Protein 3M4W (pdb70)

Solvent-accessible surface area: 53035 Å² total; per-residue (Å²): 135,71,3,11,48,33,0,73,83,0,25,110,11,3,59,51,60,16,5,39,0,3,3,0,7,0,20,100,52,0,0,8,3,0,23,3,51,9,2,91,42,114,145,91,33,0,0,17,0,0,4,11,6,14,57,107,45,23,2,9,4,38,14,85,58,5,1,8,50,41,73,77,103,156,45,21,3,3,68,9,54,30,1,11,20,1,4,16,24,0,0,14,1,66,2,138,152,0,52,85,28,2,58,18,72,78,81,32,160,50,37,6,5,42,78,99,0,25,9,2,85,0,49,4,130,53,20,12,7,0,21,8,18,0,22,0,2,43,134,13,46,0,0,0,21,2,6,4,14,4,29,15,52,68,18,15,15,0,7,0,0,2,22,37,68,64,58,194,104,42,48,86,60,8,80,83,12,18,156,29,159,38,20,106,92,61,118,35,90,89,44,60,134,22,157,33,92,6,71,14,74,51,46,3,122,25,20,65,74,47,5,3,2,131,89,218,104,35,51,1,23,4,7,27,1,37,9,0,15,0,4,0,5,11,14,178,13,77,146,97,18,83,98,61,83,91,69,48,22,37,34,1,1,2,2,11,54,66,114,82,9,1,0,0,1,0,1,4,1,0,5,47,4,0,82,116,0,0,87,41,0,113,65,99,147,70,9,10,40,38,0,63,72,0,22,112,9,2,61,50,58,23,8,36,0,5,4,0,8,0,21,138,36,1,0,8,2,0,25,2,58,9,2,90,54,113,143,91,34,1,0,22,0,0,13,11,6,14,57,108,64,22,2,5,5,35,13,81,58,4,0,9,57,31,79,80,93,156,46,25,2,3,67,9,58,34,1,10,22,1,5,25,19,0,0,14,3,64,3,151,100,0,48,98,24,4,51,28,77,63,79,32,149,71,36,11,7,42,68,98,0,19,5,1,85,0,44,1,131,59,20,15,5,0,18,6,17,0,26,0,2,47,136,15,48,0,0,0,29,3,5,4,16,5,28,13,51,98,29,20,23,1,9,3,2,2,24,39,66,62,70,188,110,33,66,80,60,9,84,85,17,16,180,32,154,32,21,107,88,58,114,31,101,84,52,70,152,25,178,29,73,6,69,11,86,52,47,3,122,18,21,55,66,54,6,2,10,137,136,207,106,32,53,8,31,2,9,23,0,30,9,1,15,0,3,0,3,10,17,169,18,76,150,96,19,84,95,49,76,78,80,56,16,30,38,1,4,1,2,11,59,63,112,86,6,2,0,0,1,0,1,3,1,0,4,47,4,0,82,120,0,0,94,47,1,141,58,89,103,131,51,1,20,50,29,0,48,69,0,15,115,8,4,67,50,56,19,9,38,0,5,3,0,7,0,32,139,52,0,0,8,1,0,22,2,51,11,1,66,46,116,131,94,26,2,0,23,0,0,8,11,2,15,69,102,58,30,1,10,4,30,17,85,46,5,0,5,57,33,81,91,106,131,53,28,2,8,75,9,55,34,0,11,16,1,7,26,32,0,1,21,5,63,5,146,95,0,48,100,23,3,51,31,76,50,77,31,140,54,40,8,4,33,85,85,0,29,8,2,67,0,39,2,129,63,18,17,6,0,12,8,18,0,22,0,2,36,139,21,54,0,0,0,30,3,6,4,16,6,27,8,46,39,28,16,24,1,6,3,2,1,22,36,65,65,58,174,86,57,47,82,46,6,82,92,15,28,165,33,150,34,20,107,102,181,108,198,32,68,0,70,14,93,47,47,2,117,26,16,55,81,56,26,22,38,175,238,65,30,6,23,9,7,6,0,19,10,0,15,0,4,0,2,0,17,122,52,74,110,72,12,82,92,81,66,88,65,47,22,32,28,2,5,4,7,12,50,66,97,130,0,4,0,2,2,0,1,5,1,2,5,64,4,0,90,117,0,0,92,54,7,147,38,90,98,127,61,1,19,46,37,0,78,73,0,32,114,10,6,101,56,59,20,10,33,0,4,2,0,10,1,28,137,54,0,0,8,2,0,25,2,61,11,3,51,56,118,129,96,29,2,0,25,0,0,8,8,4,19,67,110,44,26,2,2,4,29,12,81,45,5,0,10,60,35,88,90,100,140,42,51,3,15,71,12,102,67,2,14,25,1,5,21,24,0,1,41,6,80,10,141,114,0,47,86,17,3,58,33,70,49,76,27,145,51,37,10,4,36,92,87,0,28,11,1,68,0,39,3,140,60,16,18,5,0,12,2,18,0,23,0,2,41,148,18,51,0,0,0,28,3,8,4,17,6,26,8,44,48,28,22,22,2,10,4,2,1,25,30,73,56,76,178,110,50,54,90,48,7,76,96,18,27,166,23,142,38,22,105,88,157,122,10,67,9,96,50,50,2,102,23,15,56,80,62,26,59,89,132,15,42,7,9,24,0,21,10,2,14,0,7,0,9,7,62,194,20,105,113,109,30,91,99,101,91,75,60,53,25,27,52,1,14,2,16,16,50,93,103,66,1,37,0,10,1,0,1,5,1,2,6,60,5,0,96,111,0,0,76,50,0,174,92,194,49,34,10,22,60,9,85,12,157,124,8,27,1,14,21,10,53,77,115,80,197,207,63,8,74,54,6,25,64,34,2,23,11,3,21,21,13,26,8,134,71,185,52,55,8,16,21,10,92,14,116,127,10,30,1,11,23,7,47,83,117,74,215,208,54,11,102,54,5,24,69,29,3,22,8,6,23,16,19,30,6,121,79,32,36,67,24,70,13,122,83,4,29,0,9,27,46,192,174,176,56,25,54,53,12,15,127,45,4,14,56,19,18,6,70,69,28,51,128,126,12,42,56,11,81,15,118,128,9,29,0,11,30,45,210,79,70,55,19,121,62,7,22,58,34,30,22,56,63,126

GO terms:
  GO:0042597 periplasmic space (C, EXP)
  GO:0042802 identical protein binding (F, IPI)
  GO:0005515 protein binding (F, IPI)
  GO:0030288 outer membrane-bounded periplasmic space (C, IDA)
  GO:0045152 antisigma factor binding (F, IDA)
  GO:0050821 protein stabilization (P, IDA)
  GO:0005886 plasma membrane (C, IDA)

Organism: Escherichia coli (strain K12) (NCBI:txid83333)

CATH classification: 2.50.20.10

B-factor: mean 51.58, std 19.51, range [11.36, 137.26]

Radius of gyration: 32.78 Å; Cα contacts (8 Å, |Δi|>4): 3032; chains: 8; bounding box: 77×94×65 Å

Sequence (1264 aa):
PASGALLQQMNLASQSLNYELSFISINKQGVESLRYRHARLDNRPLAQLLQMDGPRREVVQRGNEISYFEPGLEPFTLNGDYIVDSLPSLIYTDFKRLSPYYDFISVGRTRIADRLCEVIRVVARDGTRYSYIVWMDTESKLPMRVDLLDRDGETLEQFRVIAFNVNQDISSSMQTLAKANLPPLLSVPVGEKAKFSWTPTWLPQGFSEVSSSRRMPIESRLYSDGLFSFSVNVNRATPSSTDQMLRTGRRTVSTSVRDNAEITIVGELPPQTAKRIAENIKFGPASGALLQQMNLASQSLNYELSFISINKQGVESLRYRHARLDNRPLAQLLQMDGPRREVVQRGNEISYFEPGLEPFTLNGDYIVDSLPSLIYTDFKRLSPYYDFISVGRTRIADRLCEVIRVVARDGTRYSYIVWMDTESKLPMRVDLLDRDGETLEQFRVIAFNVNQDISSSMQTLAKANLPPLLSVPVGEKAKFSWTPTWLPQGFSEVSSSRRMPIESRLYSDGLFSFSVNVNRATPSSTDQMLRTGRRTVSTSVRDNAEITIVGELPPQTAKRIAENIKFGTPASGALLQQMNLASQSLNYELSFISINKQGVESLRYRHARLDNRPLAQLLQMDGPRREVVQRGNEISYFEPGLEPFTLNGDYIVDSLPSLIYTDFKRLSPYYDFISVGRTRIADRLCEVIRVVARDGTRYSYIVWMDTESKLPMRVDLLDRDGETLEQFRVIAFNVNQDISSSMQTLAKANLPPLLAKFSWTPTWLPQGFSEVSSSRRIESRLYSDGLFSFSVNVNRATPSSTDQMLRTGRRTVSTSVRDNAEITIVGELPPQTAKRIAENIKFGTPASGALLQQMNLASQSLNYELSFISINKQGVESLRYRHARLDNRPLAQLLQMDGPRREVVQRGNEISYFEPGLEPFTLNGDYIVDSLPSLIYTDFKRLSPYYDFISVGRTRIADRLCEVIRVVARDGTRYSYIVWMDTESKLPMRVDLLDRDGETLEQFRVIAFNVNQDISSSMQTLAKANLPPLLSWTPTWLPQGFSEVSSSESRLYSDGLFSFSVNVNRATPSSTDQMLRTGRRTVSTSVRDNAEITIVGELPPQTAKRIAENIKFETPVFNTLPMMGKASPVSLGQRRRINAMLQDYELQRRLHSEQETPVFNTLPMMGKASPVSLGQRRRINAMLQDYELQRRLHSEQVFNTLPMMGKASPVQRRRINAMLQDYELQRRLHSEQPVFNTLPMMGKASPVINAMLQDYELQRRLHS

Structure (mmCIF, N/CA/C/O backbone):
data_3M4W
#
_entry.id   3M4W
#
_cell.length_a   87.097
_cell.length_b   119.513
_cell.length_c   150.866
_cell.angle_alpha   90.00
_cell.angle_beta   90.00
_cell.angle_gamma   90.00
#
_symmetry.space_group_name_H-M   'P 21 21 21'
#
loop_
_entity.id
_entity.type
_entity.pdbx_description
1 polymer 'Sigma-E factor regulatory protein rseB'
2 polymer 'Sigma-E factor negative regulatory protein'
3 non-polymer 'ZINC ION'
4 water water
#
loop_
_atom_site.group_PDB
_atom_site.id
_atom_site.type_symbol
_atom_site.label_atom_id
_atom_site.label_alt_id
_atom_site.label_comp_id
_atom_site.label_asym_id
_atom_site.label_entity_id
_atom_site.label_seq_id
_atom_site.pdbx_PDB_ins_code
_atom_site.Cartn_x
_atom_site.Cartn_y
_atom_site.Cartn_z
_atom_site.occupancy
_atom_site.B_iso_or_equiv
_atom_site.auth_seq_id
_atom_site.auth_comp_id
_atom_site.auth_asym_id
_atom_site.auth_atom_id
_atom_site.pdbx_PDB_model_num
ATOM 1 N N . PRO A 1 2 ? -41.271 29.506 25.077 1.00 67.06 25 PRO A N 1
ATOM 2 C CA . PRO A 1 2 ? -40.709 30.096 26.319 1.00 62.66 25 PRO A CA 1
ATOM 3 C C . PRO A 1 2 ? -39.731 31.180 25.883 1.00 62.01 25 PRO A C 1
ATOM 4 O O . PRO A 1 2 ? -39.963 31.877 24.893 1.00 59.20 25 PRO A O 1
ATOM 8 N N . ALA A 1 3 ? -38.637 31.324 26.621 1.00 65.15 26 ALA A N 1
ATOM 9 C CA . ALA A 1 3 ? -37.626 32.294 26.238 1.00 62.74 26 ALA A CA 1
ATOM 10 C C . ALA A 1 3 ? -36.867 31.583 25.113 1.00 60.81 26 ALA A C 1
ATOM 11 O O . ALA A 1 3 ? -36.356 32.213 24.183 1.00 56.29 26 ALA A O 1
ATOM 13 N N . SER A 1 4 ? -36.834 30.255 25.210 1.00 61.13 27 SER A N 1
ATOM 14 C CA . SER A 1 4 ? -36.161 29.393 24.235 1.00 59.62 27 SER A CA 1
ATOM 15 C C . SER A 1 4 ? -36.481 29.782 22.802 1.00 55.93 27 SER A C 1
ATOM 16 O O . SER A 1 4 ? -35.593 30.172 22.052 1.00 58.82 27 SER A O 1
ATOM 19 N N . GLY A 1 5 ? -37.750 29.671 22.428 1.00 55.67 28 GLY A N 1
ATOM 20 C CA . GLY A 1 5 ? -38.160 30.008 21.077 1.00 44.63 28 GLY A CA 1
ATOM 21 C C . GLY A 1 5 ? -37.584 31.325 20.597 1.00 48.85 28 GLY A C 1
ATOM 22 O O . GLY A 1 5 ? -37.217 31.467 19.422 1.00 50.39 28 GLY A O 1
ATOM 23 N N . ALA A 1 6 ? -37.500 32.293 21.505 1.00 45.75 29 ALA A N 1
ATOM 24 C CA . ALA A 1 6 ? -36.958 33.604 21.175 1.00 40.86 29 ALA A CA 1
ATOM 25 C C . ALA A 1 6 ? -35.441 33.512 21.044 1.00 39.05 29 ALA A C 1
ATOM 26 O O . ALA A 1 6 ? -34.859 34.092 20.130 1.00 46.70 29 ALA A O 1
ATOM 28 N N . LEU A 1 7 ? -34.806 32.783 21.958 1.00 43.82 30 LEU A N 1
ATOM 29 C CA . LEU A 1 7 ? -33.357 32.620 21.912 1.00 40.69 30 LEU A CA 1
ATOM 30 C C . LEU A 1 7 ? -32.963 32.075 20.535 1.00 39.65 30 LEU A C 1
ATOM 31 O O . LEU A 1 7 ? -32.006 32.540 19.917 1.00 47.50 30 LEU A O 1
ATOM 36 N N . LEU A 1 8 ? -33.734 31.114 20.044 1.00 40.31 31 LEU A N 1
ATOM 37 C CA . LEU A 1 8 ? -33.470 30.513 18.751 1.00 37.34 31 LEU A CA 1
ATOM 38 C C . LEU A 1 8 ? -33.612 31.515 17.612 1.00 39.73 31 LEU A C 1
ATOM 39 O O . LEU A 1 8 ? -32.859 31.462 16.630 1.00 37.14 31 LEU A O 1
ATOM 44 N N . GLN A 1 9 ? -34.568 32.433 17.727 1.00 38.31 32 GLN A N 1
ATOM 45 C CA . GLN A 1 9 ? -34.730 33.440 16.686 1.00 41.03 32 GLN A CA 1
ATOM 46 C C . GLN A 1 9 ? -33.508 34.343 16.725 1.00 34.25 32 GLN A C 1
ATOM 47 O O . GLN A 1 9 ? -32.978 34.748 15.681 1.00 43.84 32 GLN A O 1
ATOM 53 N N . GLN A 1 10 ? -33.057 34.659 17.936 1.00 33.66 33 GLN A N 1
ATOM 54 C CA . GLN A 1 10 ? -31.878 35.504 18.091 1.00 38.14 33 GLN A CA 1
ATOM 55 C C . GLN A 1 10 ? -30.659 34.817 17.466 1.00 39.49 33 GLN A C 1
ATOM 56 O O . GLN A 1 10 ? -29.927 35.438 16.699 1.00 42.05 33 GLN A O 1
ATOM 62 N N . MET A 1 11 ? -30.450 33.543 17.800 1.00 29.36 34 MET A N 1
ATOM 63 C CA . MET A 1 11 ? -29.328 32.769 17.254 1.00 33.00 34 MET A CA 1
ATOM 64 C C . MET A 1 11 ? -29.349 32.808 15.734 1.00 33.45 34 MET A C 1
ATOM 65 O O . MET A 1 11 ? -28.315 32.968 15.089 1.00 33.30 34 MET A O 1
ATOM 70 N N . ASN A 1 12 ? -30.536 32.659 15.163 1.00 32.10 35 ASN A N 1
ATOM 71 C CA . ASN A 1 12 ? -30.661 32.687 13.718 1.00 31.91 35 ASN A CA 1
ATOM 72 C C . ASN A 1 12 ? -30.314 34.067 13.164 1.00 33.55 35 ASN A C 1
ATOM 73 O O . ASN A 1 12 ? -29.607 34.183 12.160 1.00 43.22 35 ASN A O 1
ATOM 78 N N . LEU A 1 13 ? -30.818 35.106 13.825 1.00 45.72 36 LEU A N 1
ATOM 79 C CA . LEU A 1 13 ? -30.584 36.490 13.419 1.00 34.86 36 LEU A CA 1
ATOM 80 C C . LEU A 1 13 ? -29.097 36.837 13.503 1.00 30.89 36 LEU A C 1
ATOM 81 O O . LEU A 1 13 ? -28.525 37.452 12.592 1.00 37.19 36 LEU A O 1
ATOM 86 N N . ALA A 1 14 ? -28.461 36.435 14.592 1.00 31.98 37 ALA A N 1
ATOM 87 C CA . ALA A 1 14 ? -27.037 36.700 14.754 1.00 31.71 37 ALA A CA 1
ATOM 88 C C . ALA A 1 14 ? -26.256 36.085 13.591 1.00 35.92 37 ALA A C 1
ATOM 89 O O . ALA A 1 14 ? -25.320 36.694 13.067 1.00 37.08 37 ALA A O 1
ATOM 91 N N . SER A 1 15 ? -26.654 34.880 13.188 1.00 42.72 38 SER A N 1
ATOM 92 C CA . SER A 1 15 ? -25.991 34.160 12.102 1.00 37.29 38 SER A CA 1
ATOM 93 C C . SER A 1 15 ? -26.056 34.866 10.767 1.00 37.17 38 SER A C 1
ATOM 94 O O . SER A 1 15 ? -25.180 34.682 9.930 1.00 43.90 38 SER A O 1
ATOM 97 N N . GLN A 1 16 ? -27.092 35.666 10.558 1.00 35.11 39 GLN A N 1
ATOM 98 C CA . GLN A 1 16 ? -27.241 36.384 9.297 1.00 32.81 39 GLN A CA 1
ATOM 99 C C . GLN A 1 16 ? -26.817 37.836 9.398 1.00 42.48 39 GLN A C 1
ATOM 100 O O . GLN A 1 16 ? -26.644 38.496 8.376 1.00 45.94 39 GLN A O 1
ATOM 106 N N . SER A 1 17 ? -26.654 38.332 10.621 1.00 34.69 40 SER A N 1
ATOM 107 C CA . SER A 1 17 ? -26.298 39.744 10.837 1.00 37.61 40 SER A CA 1
ATOM 108 C C . SER A 1 17 ? -24.841 40.068 11.182 1.00 31.85 40 SER A C 1
ATOM 109 O O . SER A 1 17 ? -24.264 41.009 10.650 1.00 36.07 40 SER A O 1
ATOM 112 N N . LEU A 1 18 ? -24.257 39.295 12.084 1.00 31.80 41 LEU A N 1
ATOM 113 C CA . LEU A 1 18 ? -22.892 39.536 12.516 1.00 35.73 41 LEU A CA 1
ATOM 114 C C . LEU A 1 18 ? -21.810 39.153 11.514 1.00 35.76 41 LEU A C 1
ATOM 115 O O . LEU A 1 18 ? -22.040 38.369 10.594 1.00 39.88 41 LEU A O 1
ATOM 120 N N . ASN A 1 19 ? -20.637 39.753 11.680 1.00 36.57 42 ASN A N 1
ATOM 121 C CA . ASN A 1 19 ? -19.478 39.421 10.867 1.00 29.69 42 ASN A CA 1
ATOM 122 C C . ASN A 1 19 ? -18.733 38.460 11.797 1.00 35.65 42 ASN A C 1
ATOM 123 O O . ASN A 1 19 ? -18.496 38.793 12.966 1.00 32.15 42 ASN A O 1
ATOM 128 N N . TYR A 1 20 ? -18.369 37.279 11.308 1.00 27.89 43 TYR A N 1
ATOM 129 C CA . TYR A 1 20 ? -17.667 36.340 12.172 1.00 29.45 43 TYR A CA 1
ATOM 130 C C . TYR A 1 20 ? -17.013 35.194 11.418 1.00 30.83 43 TYR A C 1
ATOM 131 O O . TYR A 1 20 ? -17.218 35.017 10.222 1.00 31.97 43 TYR A O 1
ATOM 140 N N . GLU A 1 21 ? -16.231 34.417 12.154 1.00 30.28 44 GLU A N 1
ATOM 141 C CA . GLU A 1 21 ? -15.512 33.276 11.626 1.00 25.01 44 GLU A CA 1
ATOM 142 C C . GLU A 1 21 ? -15.585 32.147 12.649 1.00 29.86 44 GLU A C 1
ATOM 143 O O . GLU A 1 21 ? -15.204 32.320 13.807 1.00 30.03 44 GLU A O 1
ATOM 149 N N . LEU A 1 22 ? -16.084 30.998 12.217 1.00 29.23 45 LEU A N 1
ATOM 150 C CA . LEU A 1 22 ? -16.192 29.838 13.085 1.00 26.55 45 LEU A CA 1
ATOM 151 C C . LEU A 1 22 ? -15.258 28.770 12.524 1.00 29.13 45 LEU A C 1
ATOM 152 O O . LEU A 1 22 ? -15.291 28.480 11.326 1.00 27.48 45 LEU A O 1
ATOM 157 N N . SER A 1 23 ? -14.391 28.234 13.382 1.00 29.35 46 SER A N 1
ATOM 158 C CA . SER A 1 23 ? -13.468 27.169 13.014 1.00 27.60 46 SER A CA 1
ATOM 159 C C . SER A 1 23 ? -14.051 25.997 13.781 1.00 30.38 46 SER A C 1
ATOM 160 O O . SER A 1 23 ? -13.957 25.925 15.023 1.00 23.32 46 SER A O 1
ATOM 163 N N . PHE A 1 24 ? -14.642 25.064 13.037 1.00 24.23 47 PHE A N 1
ATOM 164 C CA . PHE A 1 24 ? -15.339 23.971 13.669 1.00 18.29 47 PHE A CA 1
ATOM 165 C C . PHE A 1 24 ? -15.062 22.607 13.092 1.00 23.82 47 PHE A C 1
ATOM 166 O O . PHE A 1 24 ? -14.353 22.471 12.090 1.00 19.21 47 PHE A O 1
ATOM 174 N N . ILE A 1 25 ? -15.614 21.589 13.747 1.00 22.03 48 ILE A N 1
ATOM 175 C CA . ILE A 1 25 ? -15.486 20.238 13.244 1.00 25.91 48 ILE A CA 1
ATOM 176 C C . ILE A 1 25 ? -16.878 19.678 13.016 1.00 26.58 48 ILE A C 1
ATOM 177 O O . ILE A 1 25 ? -17.853 20.122 13.618 1.00 23.12 48 ILE A O 1
ATOM 182 N N . SER A 1 26 ? -16.969 18.737 12.090 1.00 27.70 49 SER A N 1
ATOM 183 C CA . SER A 1 26 ? -18.229 18.073 11.774 1.00 24.63 49 SER A CA 1
ATOM 184 C C . SER A 1 26 ? -17.954 16.597 11.987 1.00 25.97 49 SER A C 1
ATOM 185 O O . SER A 1 26 ? -17.131 15.990 11.291 1.00 27.24 49 SER A O 1
ATOM 188 N N . ILE A 1 27 ? -18.653 16.035 12.962 1.00 23.16 50 ILE A N 1
ATOM 189 C CA . ILE A 1 27 ? -18.484 14.655 13.365 1.00 24.66 50 ILE A CA 1
ATOM 190 C C . ILE A 1 27 ? -19.657 13.742 13.037 1.00 26.90 50 ILE A C 1
ATOM 191 O O . ILE A 1 27 ? -20.789 14.026 13.405 1.00 27.19 50 ILE A O 1
ATOM 196 N N . ASN A 1 28 ? -19.384 12.655 12.326 1.00 27.79 51 ASN A N 1
ATOM 197 C CA . ASN A 1 28 ? -20.411 11.664 12.022 1.00 27.58 51 ASN A CA 1
ATOM 198 C C . ASN A 1 28 ? -19.720 10.321 11.870 1.00 35.91 51 ASN A C 1
ATOM 199 O O . ASN A 1 28 ? -18.572 10.169 12.291 1.00 28.47 51 ASN A O 1
ATOM 204 N N . LYS A 1 29 ? -20.401 9.343 11.283 1.00 43.56 52 LYS A N 1
ATOM 205 C CA . LYS A 1 29 ? -19.805 8.020 11.114 1.00 45.03 52 LYS A CA 1
ATOM 206 C C . LYS A 1 29 ? -18.718 7.943 10.041 1.00 39.00 52 LYS A C 1
ATOM 207 O O . LYS A 1 29 ? -17.955 6.979 9.996 1.00 48.17 52 LYS A O 1
ATOM 213 N N . GLN A 1 30 ? -18.646 8.941 9.168 1.00 36.84 53 GLN A N 1
ATOM 214 C CA . GLN A 1 30 ? -17.609 8.933 8.138 1.00 31.83 53 GLN A CA 1
ATOM 215 C C . GLN A 1 30 ? -16.292 9.483 8.707 1.00 42.14 53 GLN A C 1
ATOM 216 O O . GLN A 1 30 ? -15.230 9.276 8.122 1.00 43.59 53 GLN A O 1
ATOM 222 N N . GLY A 1 31 ? -16.370 10.200 9.833 1.00 40.05 54 GLY A N 1
ATOM 223 C CA . GLY A 1 31 ? -15.171 10.758 10.443 1.00 35.40 54 GLY A CA 1
ATOM 224 C C . GLY A 1 31 ? -15.323 12.131 11.079 1.00 34.21 54 GLY A C 1
ATOM 225 O O . GLY A 1 31 ? -16.434 12.585 11.377 1.00 21.14 54 GLY A O 1
ATOM 226 N N . VAL A 1 32 ? -14.187 12.799 11.275 1.00 33.45 55 VAL A N 1
ATOM 227 C CA . VAL A 1 32 ? -14.144 14.122 11.883 1.00 27.12 55 VAL A CA 1
ATOM 228 C C . VAL A 1 32 ? -13.570 15.128 10.884 1.00 24.50 55 VAL A C 1
ATOM 229 O O . VAL A 1 32 ? -12.389 15.115 10.569 1.00 21.92 55 VAL A O 1
ATOM 233 N N . GLU A 1 33 ? -14.419 16.019 10.405 1.00 23.27 56 GLU A N 1
ATOM 234 C CA . GLU A 1 33 ? -14.012 16.981 9.408 1.00 25.17 56 GLU A CA 1
ATOM 235 C C . GLU A 1 33 ? -13.787 18.378 9.975 1.00 22.31 56 GLU A C 1
ATOM 236 O O . GLU A 1 33 ? -14.606 18.920 10.713 1.00 24.47 56 GLU A O 1
ATOM 242 N N . SER A 1 34 ? -12.642 18.923 9.618 1.00 18.47 57 SER A N 1
ATOM 243 C CA . SER A 1 34 ? -12.202 20.244 10.026 1.00 21.51 57 SER A CA 1
ATOM 244 C C . SER A 1 34 ? -12.695 21.239 8.979 1.00 24.65 57 SER A C 1
ATOM 245 O O . SER A 1 34 ? -12.375 21.120 7.783 1.00 22.78 57 SER A O 1
ATOM 248 N N . LEU A 1 35 ? -13.476 22.215 9.426 1.00 24.04 58 LEU A N 1
ATOM 249 C CA . LEU A 1 35 ? -14.039 23.204 8.510 1.00 23.39 58 LEU A CA 1
ATOM 250 C C . LEU A 1 35 ? -13.960 24.629 9.057 1.00 24.78 58 LEU A C 1
ATOM 251 O O . LEU A 1 35 ? -13.699 24.844 10.233 1.00 21.48 58 LEU A O 1
ATOM 256 N N . ARG A 1 36 ? -14.189 25.604 8.190 1.00 24.20 59 ARG A N 1
ATOM 257 C CA . ARG A 1 36 ? -14.172 26.988 8.607 1.00 22.61 59 ARG A CA 1
ATOM 258 C C . ARG A 1 36 ? -15.269 27.720 7.871 1.00 22.73 59 ARG A C 1
ATOM 259 O O . ARG A 1 36 ? -15.441 27.562 6.659 1.00 26.87 59 ARG A O 1
ATOM 267 N N . TYR A 1 37 ? -16.035 28.514 8.604 1.00 25.75 60 TYR A N 1
ATOM 268 C CA . TYR A 1 37 ? -17.111 29.273 7.994 1.00 22.77 60 TYR A CA 1
ATOM 269 C C . TYR A 1 37 ? -16.985 30.765 8.300 1.00 31.47 60 TYR A C 1
ATOM 270 O O . TYR A 1 37 ? -16.961 31.172 9.459 1.00 26.56 60 TYR A O 1
ATOM 279 N N . ARG A 1 38 ? -16.903 31.582 7.259 1.00 29.45 61 ARG A N 1
ATOM 280 C CA . ARG A 1 38 ? -16.799 33.029 7.447 1.00 35.43 61 ARG A CA 1
ATOM 281 C C . ARG A 1 38 ? -18.059 33.691 6.965 1.00 34.58 61 ARG A C 1
ATOM 282 O O . ARG A 1 38 ? -18.558 33.370 5.884 1.00 35.37 61 ARG A O 1
ATOM 290 N N . HIS A 1 39 ? -18.584 34.615 7.758 1.00 30.94 62 HIS A N 1
ATOM 291 C CA . HIS A 1 39 ? -19.787 35.314 7.347 1.00 30.89 62 HIS A CA 1
ATOM 292 C C . HIS A 1 39 ? -19.730 36.807 7.615 1.00 36.90 62 HIS A C 1
ATOM 293 O O . HIS A 1 39 ? -19.267 37.246 8.665 1.00 32.64 62 HIS A O 1
ATOM 300 N N . ALA A 1 40 ? -20.211 37.584 6.650 1.00 38.14 63 ALA A N 1
ATOM 301 C CA . ALA A 1 40 ? -20.227 39.037 6.783 1.00 38.94 63 ALA A CA 1
ATOM 302 C C . ALA A 1 40 ? -21.320 39.652 5.914 1.00 42.09 63 ALA A C 1
ATOM 303 O O . ALA A 1 40 ? -21.992 38.957 5.152 1.00 42.36 63 ALA A O 1
ATOM 305 N N . ARG A 1 41 ? -21.497 40.960 6.060 1.00 44.18 64 ARG A N 1
ATOM 306 C CA . ARG A 1 41 ? -22.457 41.715 5.276 1.00 44.57 64 ARG A CA 1
ATOM 307 C C . ARG A 1 41 ? -21.729 42.931 4.728 1.00 41.35 64 ARG A C 1
ATOM 308 O O . ARG A 1 41 ? -20.985 43.595 5.442 1.00 47.60 64 ARG A O 1
ATOM 316 N N . LEU A 1 42 ? -21.934 43.199 3.444 1.00 48.82 65 LEU A N 1
ATOM 317 C CA . LEU A 1 42 ? -21.306 44.329 2.771 1.00 42.25 65 LEU A CA 1
ATOM 318 C C . LEU A 1 42 ? -22.233 44.834 1.673 1.00 47.55 65 LEU A C 1
ATOM 319 O O . LEU A 1 42 ? -22.590 44.085 0.760 1.00 52.86 65 LEU A O 1
ATOM 324 N N . ASP A 1 43 ? -22.622 46.104 1.770 1.00 46.56 66 ASP A N 1
ATOM 325 C CA . ASP A 1 43 ? -23.522 46.723 0.797 1.00 45.95 66 ASP A CA 1
ATOM 326 C C . ASP A 1 43 ? -24.897 46.052 0.756 1.00 44.74 66 ASP A C 1
ATOM 327 O O . ASP A 1 43 ? -25.428 45.752 -0.315 1.00 42.16 66 ASP A O 1
ATOM 332 N N . ASN A 1 44 ? -25.462 45.809 1.932 1.00 44.87 67 ASN A N 1
ATOM 333 C CA . ASN A 1 44 ? -26.788 45.208 2.049 1.00 50.81 67 ASN A CA 1
ATOM 334 C C . ASN A 1 44 ? -26.970 43.762 1.558 1.00 48.23 67 ASN A C 1
ATOM 335 O O . ASN A 1 44 ? -28.084 43.360 1.211 1.00 43.22 67 ASN A O 1
ATOM 340 N N . ARG A 1 45 ? -25.894 42.980 1.526 1.00 43.11 68 ARG A N 1
ATOM 341 C CA . ARG A 1 45 ? -26.001 41.587 1.095 1.00 42.32 68 ARG A CA 1
ATOM 342 C C . ARG A 1 45 ? -24.977 40.706 1.801 1.00 40.25 68 ARG A C 1
ATOM 343 O O . ARG A 1 45 ? -23.867 41.139 2.108 1.00 37.25 68 ARG A O 1
ATOM 351 N N . PRO A 1 46 ? -25.336 39.442 2.054 1.00 39.58 69 PRO A N 1
ATOM 352 C CA . PRO A 1 46 ? -24.401 38.549 2.735 1.00 36.85 69 PRO A CA 1
ATOM 353 C C . PRO A 1 46 ? -23.190 38.084 1.937 1.00 34.52 69 PRO A C 1
ATOM 354 O O . PRO A 1 46 ? -23.221 37.991 0.712 1.00 32.06 69 PRO A O 1
ATOM 358 N N . LEU A 1 47 ? -22.111 37.824 2.668 1.00 36.19 70 LEU A N 1
ATOM 359 C CA . LEU A 1 47 ? -20.872 37.319 2.107 1.00 34.96 70 LEU A CA 1
ATOM 360 C C . LEU A 1 47 ? -20.550 36.142 3.006 1.00 30.71 70 LEU A C 1
ATOM 361 O O . LEU A 1 47 ? -20.636 36.255 4.227 1.00 29.70 70 LEU A O 1
ATOM 366 N N . ALA A 1 48 ? -20.190 35.011 2.417 1.00 32.99 71 ALA A N 1
ATOM 367 C CA . ALA A 1 48 ? -19.868 33.838 3.219 1.00 29.72 71 ALA A CA 1
ATOM 368 C C . ALA A 1 48 ? -18.924 32.899 2.497 1.00 33.81 71 ALA A C 1
ATOM 369 O O . ALA A 1 48 ? -18.876 32.874 1.269 1.00 29.64 71 ALA A O 1
ATOM 371 N N . GLN A 1 49 ? -18.171 32.127 3.271 1.00 29.57 72 GLN A N 1
ATOM 372 C CA . GLN A 1 49 ? -17.265 31.139 2.707 1.00 29.56 72 GLN A CA 1
ATOM 373 C C . GLN A 1 49 ? -17.110 29.943 3.632 1.00 26.29 72 GLN A C 1
ATOM 374 O O . GLN A 1 49 ? -16.783 30.112 4.807 1.00 29.13 72 GLN A O 1
ATOM 380 N N . LEU A 1 50 ? -17.343 28.748 3.094 1.00 24.82 73 LEU A N 1
ATOM 381 C CA . LEU A 1 50 ? -17.156 27.499 3.825 1.00 23.95 73 LEU A CA 1
ATOM 382 C C . LEU A 1 50 ? -15.920 26.899 3.167 1.00 27.70 73 LEU A C 1
ATOM 383 O O . LEU A 1 50 ? -15.887 26.687 1.936 1.00 26.49 73 LEU A O 1
ATOM 388 N N . LEU A 1 51 ? -14.905 26.627 3.978 1.00 25.89 74 LEU A N 1
ATOM 389 C CA . LEU A 1 51 ? -13.661 26.087 3.461 1.00 23.44 74 LEU A CA 1
ATOM 390 C C . LEU A 1 51 ? -13.308 24.747 4.069 1.00 28.56 74 LEU A C 1
ATOM 391 O O . LEU A 1 51 ? -13.403 24.575 5.281 1.00 22.65 74 LEU A O 1
ATOM 396 N N . GLN A 1 52 ? -12.931 23.783 3.235 1.00 21.76 75 GLN A N 1
ATOM 397 C CA . GLN A 1 52 ? -12.511 22.490 3.764 1.00 22.40 75 GLN A CA 1
ATOM 398 C C . GLN A 1 52 ? -11.069 22.736 4.168 1.00 23.26 75 GLN A C 1
ATOM 399 O O . GLN A 1 52 ? -10.236 23.081 3.325 1.00 29.63 75 GLN A O 1
ATOM 405 N N . MET A 1 53 ? -10.766 22.563 5.451 1.00 24.86 76 MET A N 1
ATOM 406 C CA . MET A 1 53 ? -9.419 22.828 5.944 1.00 25.52 76 MET A CA 1
ATOM 407 C C . MET A 1 53 ? -8.304 21.827 5.637 1.00 26.91 76 MET A C 1
ATOM 408 O O . MET A 1 53 ? -7.144 22.232 5.537 1.00 27.54 76 MET A O 1
ATOM 413 N N . ASP A 1 54 ? -8.623 20.543 5.495 1.00 26.03 77 ASP A N 1
ATOM 414 C CA . ASP A 1 54 ? -7.586 19.567 5.174 1.00 28.01 77 ASP A CA 1
ATOM 415 C C . ASP A 1 54 ? -7.800 18.926 3.798 1.00 26.10 77 ASP A C 1
ATOM 416 O O . ASP A 1 54 ? -8.936 18.755 3.334 1.00 25.25 77 ASP A O 1
ATOM 421 N N . GLY A 1 55 ? -6.695 18.534 3.175 1.00 25.65 78 GLY A N 1
ATOM 422 C CA . GLY A 1 55 ? -6.741 17.890 1.877 1.00 30.44 78 GLY A CA 1
ATOM 423 C C . GLY A 1 55 ? -7.115 18.835 0.755 1.00 29.98 78 GLY A C 1
ATOM 424 O O . GLY A 1 55 ? -6.679 19.985 0.743 1.00 27.51 78 GLY A O 1
ATOM 425 N N . PRO A 1 56 ? -7.924 18.368 -0.210 1.00 38.81 79 PRO A N 1
ATOM 426 C CA . PRO A 1 56 ? -8.347 19.201 -1.336 1.00 36.65 79 PRO A CA 1
ATOM 427 C C . PRO A 1 56 ? -9.009 20.471 -0.824 1.00 37.62 79 PRO A C 1
ATOM 428 O O . PRO A 1 56 ? -9.801 20.432 0.120 1.00 32.23 79 PRO A O 1
ATOM 432 N N . ARG A 1 57 ? -8.667 21.595 -1.437 1.00 33.56 80 ARG A N 1
ATOM 433 C CA . ARG A 1 57 ? -9.250 22.869 -1.055 1.00 38.87 80 ARG A CA 1
ATOM 434 C C . ARG A 1 57 ? -10.667 23.027 -1.597 1.00 38.01 80 ARG A C 1
ATOM 435 O O . ARG A 1 57 ? -10.920 23.862 -2.463 1.00 41.83 80 ARG A O 1
ATOM 443 N N . ARG A 1 58 ? -11.593 22.207 -1.120 1.00 38.60 81 ARG A N 1
ATOM 444 C CA . ARG A 1 58 ? -12.965 22.361 -1.554 1.00 29.55 81 ARG A CA 1
ATOM 445 C C . ARG A 1 58 ? -13.463 23.636 -0.855 1.00 37.78 81 ARG A C 1
ATOM 446 O O . ARG A 1 58 ? -13.070 23.954 0.284 1.00 35.19 81 ARG A O 1
ATOM 454 N N . GLU A 1 59 ? -14.316 24.376 -1.540 1.00 30.20 82 GLU A N 1
ATOM 455 C CA . GLU A 1 59 ? -14.797 25.624 -0.997 1.00 34.78 82 GLU A CA 1
ATOM 456 C C . GLU A 1 59 ? -16.094 26.066 -1.642 1.00 32.33 82 GLU A C 1
ATOM 457 O O . GLU A 1 59 ? -16.348 25.816 -2.833 1.00 33.32 82 GLU A O 1
ATOM 463 N N . VAL A 1 60 ? -16.918 26.721 -0.840 1.00 28.46 83 VAL A N 1
ATOM 464 C CA . VAL A 1 60 ? -18.186 27.242 -1.310 1.00 30.01 83 VAL A CA 1
ATOM 465 C C . VAL A 1 60 ? -18.208 28.699 -0.888 1.00 29.59 83 VAL A C 1
ATOM 466 O O . VAL A 1 60 ? -17.808 29.048 0.224 1.00 35.95 83 VAL A O 1
ATOM 470 N N . VAL A 1 61 ? -18.662 29.549 -1.796 1.00 30.11 84 VAL A N 1
ATOM 471 C CA . VAL A 1 61 ? -18.728 30.970 -1.541 1.00 30.52 84 VAL A CA 1
ATOM 472 C C . VAL A 1 61 ? -20.128 31.497 -1.817 1.00 34.65 84 VAL A C 1
ATOM 473 O O . VAL A 1 61 ? -20.821 31.014 -2.717 1.00 32.99 84 VAL A O 1
ATOM 477 N N . GLN A 1 62 ? -20.545 32.475 -1.022 1.00 35.09 85 GLN A N 1
ATOM 478 C CA . GLN A 1 62 ? -21.839 33.114 -1.204 1.00 30.12 85 GLN A CA 1
ATOM 479 C C . GLN A 1 62 ? -21.689 34.622 -1.279 1.00 33.66 85 GLN A C 1
ATOM 480 O O . GLN A 1 62 ? -20.999 35.224 -0.451 1.00 34.37 85 GLN A O 1
ATOM 486 N N . ARG A 1 63 ? -22.328 35.216 -2.286 1.00 31.87 86 ARG A N 1
ATOM 487 C CA . ARG A 1 63 ? -22.349 36.664 -2.486 1.00 34.19 86 ARG A CA 1
ATOM 488 C C . ARG A 1 63 ? -23.807 36.947 -2.826 1.00 29.47 86 ARG A C 1
ATOM 489 O O . ARG A 1 63 ? -24.279 36.604 -3.911 1.00 33.84 86 ARG A O 1
ATOM 497 N N . GLY A 1 64 ? -24.537 37.553 -1.899 1.00 31.37 87 GLY A N 1
ATOM 498 C CA . GLY A 1 64 ? -25.946 37.784 -2.167 1.00 34.42 87 GLY A CA 1
ATOM 499 C C . GLY A 1 64 ? -26.647 36.429 -2.328 1.00 41.89 87 GLY A C 1
ATOM 500 O O . GLY A 1 64 ? -26.418 35.524 -1.527 1.00 42.92 87 GLY A O 1
ATOM 501 N N . ASN A 1 65 ? -27.474 36.272 -3.364 1.00 33.70 88 ASN A N 1
ATOM 502 C CA . ASN A 1 65 ? -28.198 35.020 -3.587 1.00 32.71 88 ASN A CA 1
ATOM 503 C C . ASN A 1 65 ? -27.491 34.072 -4.558 1.00 30.57 88 ASN A C 1
ATOM 504 O O . ASN A 1 65 ? -28.119 33.183 -5.138 1.00 31.49 88 ASN A O 1
ATOM 509 N N . GLU A 1 66 ? -26.188 34.265 -4.732 1.00 29.88 89 GLU A N 1
ATOM 510 C CA . GLU A 1 66 ? -25.403 33.425 -5.632 1.00 32.80 89 GLU A CA 1
ATOM 511 C C . GLU A 1 66 ? -24.405 32.552 -4.862 1.00 36.11 89 GLU A C 1
ATOM 512 O O . GLU A 1 66 ? -23.530 33.055 -4.143 1.00 36.12 89 GLU A O 1
ATOM 518 N N . ILE A 1 67 ? -24.566 31.241 -5.012 1.00 37.95 90 ILE A N 1
ATOM 519 C CA . ILE A 1 67 ? -23.722 30.252 -4.347 1.00 30.65 90 ILE A CA 1
ATOM 520 C C . ILE A 1 67 ? -22.751 29.636 -5.350 1.00 34.73 90 ILE A C 1
ATOM 521 O O . ILE A 1 67 ? -23.168 28.954 -6.281 1.00 39.77 90 ILE A O 1
ATOM 526 N N . SER A 1 68 ? -21.459 29.892 -5.173 1.00 36.04 91 SER A N 1
ATOM 527 C CA . SER A 1 68 ? -20.456 29.350 -6.089 1.00 34.71 91 SER A CA 1
ATOM 528 C C . SER A 1 68 ? -19.679 28.196 -5.438 1.00 32.41 91 SER A C 1
ATOM 529 O O . SER A 1 68 ? -19.276 28.280 -4.275 1.00 38.39 91 SER A O 1
ATOM 532 N N . TYR A 1 69 ? -19.471 27.129 -6.204 1.00 33.48 92 TYR A N 1
ATOM 533 C CA . TYR A 1 69 ? -18.761 25.945 -5.740 1.00 32.54 92 TYR A CA 1
ATOM 534 C C . TYR A 1 69 ? -17.417 25.737 -6.432 1.00 34.53 92 TYR A C 1
ATOM 535 O O . TYR A 1 69 ? -17.329 25.758 -7.666 1.00 40.38 92 TYR A O 1
ATOM 544 N N . PHE A 1 70 ? -16.378 25.517 -5.634 1.00 30.87 93 PHE A N 1
ATOM 545 C CA . PHE A 1 70 ? -15.035 25.291 -6.144 1.00 29.91 93 PHE A CA 1
ATOM 546 C C . PHE A 1 70 ? -14.445 23.997 -5.597 1.00 43.49 93 PHE A C 1
ATOM 547 O O . PHE A 1 70 ? -14.520 23.717 -4.393 1.00 43.83 93 PHE A O 1
ATOM 555 N N . GLU A 1 71 ? -13.849 23.215 -6.487 1.00 42.75 94 GLU A N 1
ATOM 556 C CA . GLU A 1 71 ? -13.217 21.956 -6.116 1.00 45.17 94 GLU A CA 1
ATOM 557 C C . GLU A 1 71 ? -12.016 21.761 -7.025 1.00 55.54 94 GLU A C 1
ATOM 558 O O . GLU A 1 71 ? -12.090 22.011 -8.231 1.00 56.18 94 GLU A O 1
ATOM 564 N N . PRO A 1 72 ? -10.884 21.324 -6.461 1.00 63.28 95 PRO A N 1
ATOM 565 C CA . PRO A 1 72 ? -9.697 21.113 -7.293 1.00 62.03 95 PRO A CA 1
ATOM 566 C C . PRO A 1 72 ? -10.014 20.136 -8.430 1.00 60.83 95 PRO A C 1
ATOM 567 O O . PRO A 1 72 ? -10.547 19.049 -8.199 1.00 54.08 95 PRO A O 1
ATOM 571 N N . GLY A 1 73 ? -9.707 20.533 -9.660 1.00 62.29 96 GLY A N 1
ATOM 572 C CA . GLY A 1 73 ? -9.969 19.660 -10.791 1.00 62.10 96 GLY A CA 1
ATOM 573 C C . GLY A 1 73 ? -11.423 19.543 -11.224 1.00 57.25 96 GLY A C 1
ATOM 574 O O . GLY A 1 73 ? -11.888 18.459 -11.561 1.00 53.94 96 GLY A O 1
ATOM 575 N N . LEU A 1 74 ? -12.145 20.658 -11.196 1.00 52.81 97 LEU A N 1
ATOM 576 C CA . LEU A 1 74 ? -13.538 20.703 -11.635 1.00 48.93 97 LEU A CA 1
ATOM 577 C C . LEU A 1 74 ? -13.861 22.137 -12.030 1.00 54.40 97 LEU A C 1
ATOM 578 O O . LEU A 1 74 ? -13.283 23.081 -11.491 1.00 49.06 97 LEU A O 1
ATOM 583 N N . GLU A 1 75 ? -14.766 22.308 -12.987 1.00 55.64 98 GLU A N 1
ATOM 584 C CA . GLU A 1 75 ? -15.140 23.649 -13.409 1.00 50.97 98 GLU A CA 1
ATOM 585 C C . GLU A 1 75 ? -16.068 24.259 -12.371 1.00 49.66 98 GLU A C 1
ATOM 586 O O . GLU A 1 75 ? -17.098 23.684 -12.026 1.00 46.88 98 GLU A O 1
ATOM 592 N N . PRO A 1 76 ? -15.696 25.425 -11.832 1.00 43.64 99 PRO A N 1
ATOM 593 C CA . PRO A 1 76 ? -16.551 26.055 -10.828 1.00 46.21 99 PRO A CA 1
ATOM 594 C C . PRO A 1 76 ? -17.906 26.335 -11.451 1.00 52.91 99 PRO A C 1
ATOM 595 O O . PRO A 1 76 ? -18.040 26.362 -12.674 1.00 51.54 99 PRO A O 1
ATOM 599 N N . PHE A 1 77 ? -18.912 26.531 -10.614 1.00 50.47 100 PHE A N 1
ATOM 600 C CA . PHE A 1 77 ? -20.235 26.838 -11.114 1.00 45.06 100 PHE A CA 1
ATOM 601 C C . PHE A 1 77 ? -21.029 27.499 -10.009 1.00 43.67 100 PHE A C 1
ATOM 602 O O . PHE A 1 77 ? -20.765 27.273 -8.832 1.00 41.54 100 PHE A O 1
ATOM 610 N N . THR A 1 78 ? -21.987 28.332 -10.400 1.00 44.76 101 THR A N 1
ATOM 611 C CA . THR A 1 78 ? -22.819 29.043 -9.449 1.00 37.69 101 THR A CA 1
ATOM 612 C C . THR A 1 78 ? -24.304 28.704 -9.559 1.00 36.11 101 THR A C 1
ATOM 613 O O . THR A 1 78 ? -24.827 28.481 -10.660 1.00 39.51 101 THR A O 1
ATOM 617 N N . LEU A 1 79 ? -24.966 28.642 -8.404 1.00 34.92 102 LEU A N 1
ATOM 618 C CA . LEU A 1 79 ? -26.411 28.398 -8.329 1.00 36.57 102 LEU A CA 1
ATOM 619 C C . LEU A 1 79 ? -26.992 29.556 -7.538 1.00 35.34 102 LEU A C 1
ATOM 620 O O . LEU A 1 79 ? -26.246 30.412 -7.069 1.00 45.55 102 LEU A O 1
ATOM 625 N N . ASN A 1 80 ? -28.314 29.588 -7.393 1.00 35.81 103 ASN A N 1
ATOM 626 C CA . ASN A 1 80 ? -28.957 30.625 -6.589 1.00 37.36 103 ASN A CA 1
ATOM 627 C C . ASN A 1 80 ? -29.410 29.953 -5.298 1.00 38.61 103 ASN A C 1
ATOM 628 O O . ASN A 1 80 ? -29.846 28.808 -5.315 1.00 42.74 103 ASN A O 1
ATOM 633 N N . GLY A 1 81 ? -29.299 30.666 -4.182 1.00 41.60 104 GLY A N 1
ATOM 634 C CA . GLY A 1 81 ? -29.687 30.127 -2.887 1.00 35.40 104 GLY A CA 1
ATOM 635 C C . GLY A 1 81 ? -29.517 31.218 -1.850 1.00 39.17 104 GLY A C 1
ATOM 636 O O . GLY A 1 81 ? -28.802 32.187 -2.096 1.00 43.66 104 GLY A O 1
ATOM 637 N N . ASP A 1 82 ? -30.158 31.079 -0.695 1.00 36.62 105 ASP A N 1
ATOM 638 C CA . ASP A 1 82 ? -30.062 32.110 0.339 1.00 42.45 105 ASP A CA 1
ATOM 639 C C . ASP A 1 82 ? -28.950 31.879 1.347 1.00 42.76 105 ASP A C 1
ATOM 640 O O . ASP A 1 82 ? -28.758 32.679 2.269 1.00 42.36 105 ASP A O 1
ATOM 645 N N . TYR A 1 83 ? -28.208 30.795 1.163 1.00 37.84 106 TYR A N 1
ATOM 646 C CA . TYR A 1 83 ? -27.106 30.469 2.057 1.00 39.21 106 TYR A CA 1
ATOM 647 C C . TYR A 1 83 ? -26.461 29.181 1.584 1.00 37.17 106 TYR A C 1
ATOM 648 O O . TYR A 1 83 ? -26.999 28.494 0.711 1.00 31.81 106 TYR A O 1
ATOM 657 N N . ILE A 1 84 ? -25.304 28.857 2.149 1.00 37.27 107 ILE A N 1
ATOM 658 C CA . ILE A 1 84 ? -24.587 27.641 1.775 1.00 36.35 107 ILE A CA 1
ATOM 659 C C . ILE A 1 84 ? -25.098 26.450 2.591 1.00 37.79 107 ILE A C 1
ATOM 660 O O . ILE A 1 84 ? -24.865 26.364 3.800 1.00 39.09 107 ILE A O 1
ATOM 665 N N . VAL A 1 85 ? -25.798 25.534 1.932 1.00 37.44 108 VAL A N 1
ATOM 666 C CA . VAL A 1 85 ? -26.327 24.366 2.624 1.00 29.45 108 VAL A CA 1
ATOM 667 C C . VAL A 1 85 ? -25.179 23.499 3.129 1.00 28.45 108 VAL A C 1
ATOM 668 O O . VAL A 1 85 ? -24.186 23.303 2.426 1.00 26.22 108 VAL A O 1
ATOM 672 N N . ASP A 1 86 ? -25.325 22.999 4.359 1.00 32.40 109 ASP A N 1
ATOM 673 C CA . ASP A 1 86 ? -24.308 22.153 5.000 1.00 32.83 109 ASP A CA 1
ATOM 674 C C . ASP A 1 86 ? -23.101 22.941 5.459 1.00 36.81 109 ASP A C 1
ATOM 675 O O . ASP A 1 86 ? -22.074 22.342 5.756 1.00 40.20 109 ASP A O 1
ATOM 680 N N . SER A 1 87 ? -23.191 24.272 5.469 1.00 37.02 110 SER A N 1
ATOM 681 C CA . SER A 1 87 ? -22.073 25.092 5.943 1.00 34.56 110 SER A CA 1
ATOM 682 C C . SER A 1 87 ? -22.261 25.151 7.459 1.00 35.90 110 SER A C 1
ATOM 683 O O . SER A 1 87 ? -21.309 25.229 8.223 1.00 29.79 110 SER A O 1
ATOM 686 N N . LEU A 1 88 ? -23.519 25.112 7.871 1.00 35.50 111 LEU A N 1
ATOM 687 C CA . LEU A 1 88 ? -23.897 25.088 9.278 1.00 39.16 111 LEU A CA 1
ATOM 688 C C . LEU A 1 88 ? -25.098 24.149 9.299 1.00 40.76 111 LEU A C 1
ATOM 689 O O . LEU A 1 88 ? -25.682 23.869 8.248 1.00 41.96 111 LEU A O 1
ATOM 694 N N . PRO A 1 89 ? -25.455 23.605 10.471 1.00 40.16 112 PRO A N 1
ATOM 695 C CA . PRO A 1 89 ? -26.617 22.718 10.454 1.00 37.51 112 PRO A CA 1
ATOM 696 C C . PRO A 1 89 ? -27.841 23.510 10.019 1.00 39.94 112 PRO A C 1
ATOM 697 O O . PRO A 1 89 ? -27.931 24.718 10.270 1.00 32.56 112 PRO A O 1
ATOM 701 N N . SER A 1 90 ? -28.777 22.826 9.367 1.00 32.98 113 SER A N 1
ATOM 702 C CA . SER A 1 90 ? -29.996 23.462 8.878 1.00 36.10 113 SER A CA 1
ATOM 703 C C . SER A 1 90 ? -30.711 24.221 9.977 1.00 34.81 113 SER A C 1
ATOM 704 O O . SER A 1 90 ? -31.332 25.240 9.711 1.00 34.82 113 SER A O 1
ATOM 707 N N . LEU A 1 91 ? -30.618 23.699 11.205 1.00 35.86 114 LEU A N 1
ATOM 708 C CA . LEU A 1 91 ? -31.236 24.290 12.386 1.00 43.87 114 LEU A CA 1
ATOM 709 C C . LEU A 1 91 ? -30.921 25.775 12.513 1.00 41.00 114 LEU A C 1
ATOM 710 O O . LEU A 1 91 ? -31.767 26.574 12.899 1.00 38.79 114 LEU A O 1
ATOM 715 N N . ILE A 1 92 ? -29.695 26.143 12.187 1.00 38.94 115 ILE A N 1
ATOM 716 C CA . ILE A 1 92 ? -29.273 27.531 12.301 1.00 37.09 115 ILE A CA 1
ATOM 717 C C . ILE A 1 92 ? -29.898 28.457 11.254 1.00 46.76 115 ILE A C 1
ATOM 718 O O . ILE A 1 92 ? -30.038 29.655 11.493 1.00 48.23 115 ILE A O 1
ATOM 723 N N . TYR A 1 93 ? -30.278 27.898 10.105 1.00 38.13 116 TYR A N 1
ATOM 724 C CA . TYR A 1 93 ? -30.910 28.661 9.029 1.00 33.24 116 TYR A CA 1
ATOM 725 C C . TYR A 1 93 ? -32.426 28.525 9.096 1.00 34.97 116 TYR A C 1
ATOM 726 O O . TYR A 1 93 ? -33.132 28.830 8.146 1.00 38.25 116 TYR A O 1
ATOM 735 N N . THR A 1 94 ? -32.915 28.070 10.237 1.00 39.62 117 THR A N 1
ATOM 736 C CA . THR A 1 94 ? -34.331 27.841 10.438 1.00 35.83 117 THR A CA 1
ATOM 737 C C . THR A 1 94 ? -35.078 29.054 10.966 1.00 43.52 117 THR A C 1
ATOM 738 O O . THR A 1 94 ? -34.557 29.809 11.809 1.00 37.57 117 THR A O 1
ATOM 742 N N . ASP A 1 95 ? -36.305 29.214 10.471 1.00 43.56 118 ASP A N 1
ATOM 743 C CA . ASP A 1 95 ? -37.200 30.280 10.904 1.00 39.88 118 ASP A CA 1
ATOM 744 C C . ASP A 1 95 ? -38.018 29.647 12.016 1.00 38.58 118 ASP A C 1
ATOM 745 O O . ASP A 1 95 ? -39.023 28.993 11.770 1.00 34.49 118 ASP A O 1
ATOM 750 N N . PHE A 1 96 ? -37.578 29.824 13.246 1.00 38.00 119 PHE A N 1
ATOM 751 C CA . PHE A 1 96 ? -38.286 29.218 14.350 1.00 36.16 119 PHE A CA 1
ATOM 752 C C . PHE A 1 96 ? -39.741 29.618 14.518 1.00 43.64 119 PHE A C 1
ATOM 753 O O . PHE A 1 96 ? -40.518 28.860 15.080 1.00 42.72 119 PHE A O 1
ATOM 761 N N . LYS A 1 97 ? -40.126 30.785 14.011 1.00 49.85 120 LYS A N 1
ATOM 762 C CA . LYS A 1 97 ? -41.521 31.211 14.109 1.00 54.40 120 LYS A CA 1
ATOM 763 C C . LYS A 1 97 ? -42.457 30.209 13.433 1.00 52.61 120 LYS A C 1
ATOM 764 O O . LYS A 1 97 ? -43.402 29.723 14.059 1.00 53.60 120 LYS A O 1
ATOM 770 N N . ARG A 1 98 ? -42.196 29.893 12.166 1.00 51.05 121 ARG A N 1
ATOM 771 C CA . ARG A 1 98 ? -43.046 28.948 11.438 1.00 52.04 121 ARG A CA 1
ATOM 772 C C . ARG A 1 98 ? -43.031 27.548 12.051 1.00 52.05 121 ARG A C 1
ATOM 773 O O . ARG A 1 98 ? -43.978 26.784 11.883 1.00 57.44 121 ARG A O 1
ATOM 781 N N . LEU A 1 99 ? -41.955 27.225 12.761 1.00 48.85 122 LEU A N 1
ATOM 782 C CA . LEU A 1 99 ? -41.790 25.916 13.385 1.00 47.04 122 LEU A CA 1
ATOM 783 C C . LEU A 1 99 ? -42.550 25.763 14.700 1.00 46.04 122 LEU A C 1
ATOM 784 O O . LEU A 1 99 ? -43.070 24.691 14.987 1.00 42.01 122 LEU A O 1
ATOM 789 N N . SER A 1 100 ? -42.614 26.830 15.493 1.00 46.85 123 SER A N 1
ATOM 790 C CA . SER A 1 100 ? -43.286 26.792 16.797 1.00 49.37 123 SER A CA 1
ATOM 791 C C . SER A 1 100 ? -44.628 26.046 16.843 1.00 45.33 123 SER A C 1
ATOM 792 O O . SER A 1 100 ? -44.974 25.438 17.858 1.00 47.17 123 SER A O 1
ATOM 795 N N . PRO A 1 101 ? -45.409 26.095 15.751 1.00 50.97 124 PRO A N 1
ATOM 796 C CA . PRO A 1 101 ? -46.697 25.394 15.762 1.00 53.29 124 PRO A CA 1
ATOM 797 C C . PRO A 1 101 ? -46.566 23.878 15.893 1.00 55.86 124 PRO A C 1
ATOM 798 O O . PRO A 1 101 ? -47.440 23.225 16.459 1.00 56.49 124 PRO A O 1
ATOM 802 N N . TYR A 1 102 ? -45.472 23.321 15.377 1.00 57.92 125 TYR A N 1
ATOM 803 C CA . TYR A 1 102 ? -45.274 21.878 15.431 1.00 48.08 125 TYR A CA 1
ATOM 804 C C . TYR A 1 102 ? -43.956 21.356 16.006 1.00 43.93 125 TYR A C 1
ATOM 805 O O . TYR A 1 102 ? -43.554 20.235 15.712 1.00 46.03 125 TYR A O 1
ATOM 814 N N . TYR A 1 103 ? -43.293 22.165 16.831 1.00 40.90 126 TYR A N 1
ATOM 815 C CA . TYR A 1 103 ? -42.051 21.760 17.502 1.00 32.89 126 TYR A CA 1
ATOM 816 C C . TYR A 1 103 ? -42.084 22.352 18.899 1.00 40.72 126 TYR A C 1
ATOM 817 O O . TYR A 1 103 ? -42.707 23.388 19.118 1.00 43.75 126 TYR A O 1
ATOM 826 N N . ASP A 1 104 ? -41.426 21.690 19.846 1.00 44.89 127 ASP A N 1
ATOM 827 C CA . ASP A 1 104 ? -41.336 22.205 21.208 1.00 35.43 127 ASP A CA 1
ATOM 828 C C . ASP A 1 104 ? -39.892 22.678 21.329 1.00 44.24 127 ASP A C 1
ATOM 829 O O . ASP A 1 104 ? -38.986 22.096 20.716 1.00 41.36 127 ASP A O 1
ATOM 834 N N . PHE A 1 105 ? -39.686 23.741 22.096 1.00 44.48 128 PHE A N 1
ATOM 835 C CA . PHE A 1 105 ? -38.357 24.295 22.318 1.00 37.34 128 PHE A CA 1
ATOM 836 C C . PHE A 1 105 ? -38.166 24.179 23.819 1.00 37.46 128 PHE A C 1
ATOM 837 O O . PHE A 1 105 ? -38.735 24.945 24.589 1.00 43.96 128 PHE A O 1
ATOM 845 N N . ILE A 1 106 ? -37.370 23.206 24.236 1.00 40.59 129 ILE A N 1
ATOM 846 C CA . ILE A 1 106 ? -37.185 22.952 25.654 1.00 47.70 129 ILE A CA 1
ATOM 847 C C . ILE A 1 106 ? -35.785 23.208 26.195 1.00 54.71 129 ILE A C 1
ATOM 848 O O . ILE A 1 106 ? -34.789 22.762 25.626 1.00 60.08 129 ILE A O 1
ATOM 853 N N . SER A 1 107 ? -35.732 23.922 27.316 1.00 48.73 130 SER A N 1
ATOM 854 C CA . SER A 1 107 ? -34.474 24.284 27.958 1.00 50.47 130 SER A CA 1
ATOM 855 C C . SER A 1 107 ? -33.863 23.162 28.794 1.00 52.85 130 SER A C 1
ATOM 856 O O . SER A 1 107 ? -34.558 22.461 29.527 1.00 59.42 130 SER A O 1
ATOM 859 N N . VAL A 1 108 ? -32.551 22.998 28.663 1.00 51.98 131 VAL A N 1
ATOM 860 C CA . VAL A 1 108 ? -31.808 21.990 29.405 1.00 50.21 131 VAL A CA 1
ATOM 861 C C . VAL A 1 108 ? -30.878 22.714 30.386 1.00 51.51 131 VAL A C 1
ATOM 862 O O . VAL A 1 108 ? -30.282 22.100 31.268 1.00 52.16 131 VAL A O 1
ATOM 866 N N . GLY A 1 109 ? -30.774 24.030 30.238 1.00 52.28 132 GLY A N 1
ATOM 867 C CA . GLY A 1 109 ? -29.924 24.800 31.127 1.00 45.28 132 GLY A CA 1
ATOM 868 C C . GLY A 1 109 ? -28.800 25.513 30.400 1.00 50.23 132 GLY A C 1
ATOM 869 O O . GLY A 1 109 ? -28.873 25.728 29.191 1.00 44.75 132 GLY A O 1
ATOM 870 N N . ARG A 1 110 ? -27.770 25.893 31.152 1.00 44.69 133 ARG A N 1
ATOM 871 C CA . ARG A 1 110 ? -26.608 26.574 30.607 1.00 46.21 133 ARG A CA 1
ATOM 872 C C . ARG A 1 110 ? -25.386 25.724 30.895 1.00 43.97 133 ARG A C 1
ATOM 873 O O . ARG A 1 110 ? -25.344 24.998 31.888 1.00 48.21 133 ARG A O 1
ATOM 881 N N . THR A 1 111 ? -24.396 25.793 30.013 1.00 47.23 134 THR A N 1
ATOM 882 C CA . THR A 1 111 ? -23.167 25.031 30.205 1.00 39.62 134 THR A CA 1
ATOM 883 C C . THR A 1 111 ? -22.067 25.622 29.347 1.00 41.49 134 THR A C 1
ATOM 884 O O . THR A 1 111 ? -22.331 26.394 28.430 1.00 47.79 134 THR A O 1
ATOM 888 N N . ARG A 1 112 ? -20.833 25.245 29.636 1.00 39.65 135 ARG A N 1
ATOM 889 C CA . ARG A 1 112 ? -19.691 25.799 28.932 1.00 36.72 135 ARG A CA 1
ATOM 890 C C . ARG A 1 112 ? -19.242 25.012 27.711 1.00 36.49 135 ARG A C 1
ATOM 891 O O . ARG A 1 112 ? -19.033 23.806 27.788 1.00 37.40 135 ARG A O 1
ATOM 899 N N . ILE A 1 113 ? -19.110 25.714 26.586 1.00 35.35 136 ILE A N 1
ATOM 900 C CA . ILE A 1 113 ? -18.652 25.137 25.315 1.00 28.58 136 ILE A CA 1
ATOM 901 C C . ILE A 1 113 ? -17.749 26.166 24.676 1.00 36.69 136 ILE A C 1
ATOM 902 O O . ILE A 1 113 ? -18.119 27.341 24.574 1.00 33.74 136 ILE A O 1
ATOM 907 N N . ALA A 1 114 ? -16.567 25.733 24.248 1.00 44.32 137 ALA A N 1
ATOM 908 C CA . ALA A 1 114 ? -15.614 26.632 23.604 1.00 38.42 137 ALA A CA 1
ATOM 909 C C . ALA A 1 114 ? -15.254 27.834 24.477 1.00 42.86 137 ALA A C 1
ATOM 910 O O . ALA A 1 114 ? -15.036 28.938 23.970 1.00 37.46 137 ALA A O 1
ATOM 912 N N . ASP A 1 115 ? -15.196 27.602 25.789 1.00 35.84 138 ASP A N 1
ATOM 913 C CA . ASP A 1 115 ? -14.854 28.637 26.759 1.00 40.38 138 ASP A CA 1
ATOM 914 C C . ASP A 1 115 ? -15.911 29.735 26.764 1.00 38.99 138 ASP A C 1
ATOM 915 O O . ASP A 1 115 ? -15.606 30.912 26.954 1.00 41.96 138 ASP A O 1
ATOM 920 N N . ARG A 1 116 ? -17.159 29.342 26.541 1.00 39.38 139 ARG A N 1
ATOM 921 C CA . ARG A 1 116 ? -18.266 30.294 26.534 1.00 34.93 139 ARG A CA 1
ATOM 922 C C . ARG A 1 116 ? -19.437 29.691 27.286 1.00 41.78 139 ARG A C 1
ATOM 923 O O . ARG A 1 116 ? -19.613 28.471 27.299 1.00 41.40 139 ARG A O 1
ATOM 931 N N . LEU A 1 117 ? -20.232 30.545 27.920 1.00 41.33 140 LEU A N 1
ATOM 932 C CA . LEU A 1 117 ? -21.406 30.084 28.652 1.00 38.87 140 LEU A CA 1
ATOM 933 C C . LEU A 1 117 ? -22.524 29.994 27.624 1.00 35.21 140 LEU A C 1
ATOM 934 O O . LEU A 1 117 ? -22.876 30.990 26.999 1.00 43.67 140 LEU A O 1
ATOM 939 N N . CYS A 1 118 ? -23.087 28.808 27.449 1.00 39.62 141 CYS A N 1
ATOM 940 C CA . CYS A 1 118 ? -24.137 28.629 26.453 1.00 41.47 141 CYS A CA 1
ATOM 941 C C . CYS A 1 118 ? -25.510 28.229 26.994 1.00 44.28 141 CYS A C 1
ATOM 942 O O . CYS A 1 118 ? -25.621 27.570 28.027 1.00 40.56 141 CYS A O 1
ATOM 945 N N . GLU A 1 119 ? -26.550 28.654 26.285 1.00 37.95 142 GLU A N 1
ATOM 946 C CA . GLU A 1 119 ? -27.917 28.280 26.619 1.00 38.18 142 GLU A CA 1
ATOM 947 C C . GLU A 1 119 ? -28.075 26.958 25.870 1.00 37.10 142 GLU A C 1
ATOM 948 O O . GLU A 1 119 ? -27.809 26.902 24.662 1.00 29.52 142 GLU A O 1
ATOM 954 N N . VAL A 1 120 ? -28.490 25.909 26.578 1.00 36.31 143 VAL A N 1
ATOM 955 C CA . VAL A 1 120 ? -28.686 24.586 25.985 1.00 35.20 143 VAL A CA 1
ATOM 956 C C . VAL A 1 120 ? -30.173 24.337 25.679 1.00 42.86 143 VAL A C 1
ATOM 957 O O . VAL A 1 120 ? -30.990 24.207 26.589 1.00 34.19 143 VAL A O 1
ATOM 961 N N . ILE A 1 121 ? -30.520 24.253 24.395 1.00 38.40 144 ILE A N 1
ATOM 962 C CA . ILE A 1 121 ? -31.915 24.056 23.993 1.00 42.45 144 ILE A CA 1
ATOM 963 C C . ILE A 1 121 ? -32.173 22.861 23.065 1.00 48.62 144 ILE A C 1
ATOM 964 O O . ILE A 1 121 ? -31.390 22.591 22.154 1.00 45.06 144 ILE A O 1
ATOM 969 N N . ARG A 1 122 ? -33.284 22.160 23.293 1.00 45.83 145 ARG A N 1
ATOM 970 C CA . ARG A 1 122 ? -33.668 21.014 22.460 1.00 39.81 145 ARG A CA 1
ATOM 971 C C . ARG A 1 122 ? -34.767 21.416 21.480 1.00 39.49 145 ARG A C 1
ATOM 972 O O . ARG A 1 122 ? -35.649 22.195 21.811 1.00 41.40 145 ARG A O 1
ATOM 980 N N . VAL A 1 123 ? -34.702 20.889 20.267 1.00 40.94 146 VAL A N 1
ATOM 981 C CA . VAL A 1 123 ? -35.699 21.180 19.239 1.00 37.44 146 VAL A CA 1
ATOM 982 C C . VAL A 1 123 ? -36.241 19.825 18.799 1.00 44.55 146 VAL A C 1
ATOM 983 O O . VAL A 1 123 ? -35.563 19.070 18.097 1.00 42.31 146 VAL A O 1
ATOM 987 N N . VAL A 1 124 ? -37.458 19.511 19.225 1.00 49.03 147 VAL A N 1
ATOM 988 C CA . VAL A 1 124 ? -38.063 18.225 18.885 1.00 49.56 147 VAL A CA 1
ATOM 989 C C . VAL A 1 124 ? -39.485 18.333 18.354 1.00 45.44 147 VAL A C 1
ATOM 990 O O . VAL A 1 124 ? -40.325 19.005 18.945 1.00 43.60 147 VAL A O 1
ATOM 994 N N . ALA A 1 125 ? -39.743 17.663 17.233 1.00 44.78 148 ALA A N 1
ATOM 995 C CA . ALA A 1 125 ? -41.067 17.656 16.629 1.00 49.08 148 ALA A CA 1
ATOM 996 C C . ALA A 1 125 ? -42.116 17.260 17.676 1.00 53.56 148 ALA A C 1
ATOM 997 O O . ALA A 1 125 ? -41.839 16.496 18.605 1.00 52.52 148 ALA A O 1
ATOM 999 N N . ARG A 1 126 ? -43.325 17.780 17.522 1.00 48.84 149 ARG A N 1
ATOM 1000 C CA . ARG A 1 126 ? -44.390 17.490 18.473 1.00 50.18 149 ARG A CA 1
ATOM 1001 C C . ARG A 1 126 ? -45.017 16.108 18.255 1.00 44.55 149 ARG A C 1
ATOM 1002 O O . ARG A 1 126 ? -45.334 15.411 19.209 1.00 38.51 149 ARG A O 1
ATOM 1010 N N . ASP A 1 127 ? -45.185 15.707 16.999 1.00 41.49 150 ASP A N 1
ATOM 1011 C CA . ASP A 1 127 ? -45.778 14.415 16.701 1.00 39.69 150 ASP A CA 1
ATOM 1012 C C . ASP A 1 127 ? -44.756 13.273 16.688 1.00 45.77 150 ASP A C 1
ATOM 1013 O O . ASP A 1 127 ? -44.963 12.276 15.993 1.00 46.14 150 ASP A O 1
ATOM 1018 N N . GLY A 1 128 ? -43.667 13.437 17.450 1.00 41.58 151 GLY A N 1
ATOM 1019 C CA . GLY A 1 128 ? -42.606 12.433 17.564 1.00 27.19 151 GLY A CA 1
ATOM 1020 C C . GLY A 1 128 ? -42.246 11.644 16.313 1.00 34.65 151 GLY A C 1
ATOM 1021 O O . GLY A 1 128 ? -41.881 10.475 16.391 1.00 36.46 151 GLY A O 1
ATOM 1022 N N . THR A 1 129 ? -42.336 12.276 15.153 1.00 35.50 152 THR A N 1
ATOM 1023 C CA . THR A 1 129 ? -42.016 11.602 13.904 1.00 36.12 152 THR A CA 1
ATOM 1024 C C . THR A 1 129 ? -40.629 11.924 13.336 1.00 37.16 152 THR A C 1
ATOM 1025 O O . THR A 1 129 ? -40.222 11.333 12.342 1.00 35.77 152 THR A O 1
ATOM 1029 N N . ARG A 1 130 ? -39.895 12.845 13.953 1.00 40.66 153 ARG A N 1
ATOM 1030 C CA . ARG A 1 130 ? -38.593 13.214 13.399 1.00 39.65 153 ARG A CA 1
ATOM 1031 C C . ARG A 1 130 ? -37.381 13.155 14.303 1.00 34.12 153 ARG A C 1
ATOM 1032 O O . ARG A 1 130 ? -37.481 12.862 15.490 1.00 28.55 153 ARG A O 1
ATOM 1040 N N . TYR A 1 131 ? -36.223 13.411 13.700 1.00 34.61 154 TYR A N 1
ATOM 1041 C CA . TYR A 1 131 ? -34.957 13.446 14.433 1.00 35.87 154 TYR A CA 1
ATOM 1042 C C . TYR A 1 131 ? -35.023 14.724 15.241 1.00 33.52 154 TYR A C 1
ATOM 1043 O O . TYR A 1 131 ? -35.734 15.636 14.874 1.00 33.23 154 TYR A O 1
ATOM 1052 N N . SER A 1 132 ? -34.292 14.799 16.337 1.00 35.33 155 SER A N 1
ATOM 1053 C CA . SER A 1 132 ? -34.330 16.015 17.114 1.00 31.43 155 SER A CA 1
ATOM 1054 C C . SER A 1 132 ? -32.954 16.667 17.144 1.00 35.80 155 SER A C 1
ATOM 1055 O O . SER A 1 132 ? -31.951 16.089 16.717 1.00 29.94 155 SER A O 1
ATOM 1058 N N . TYR A 1 133 ? -32.935 17.893 17.642 1.00 34.59 156 TYR A N 1
ATOM 1059 C CA . TYR A 1 133 ? -31.730 18.680 17.751 1.00 36.03 156 TYR A CA 1
ATOM 1060 C C . TYR A 1 133 ? -31.511 19.134 19.194 1.00 35.19 156 TYR A C 1
ATOM 1061 O O . TYR A 1 133 ? -32.459 19.302 19.966 1.00 40.81 156 TYR A O 1
ATOM 1070 N N . ILE A 1 134 ? -30.246 19.309 19.548 1.00 34.01 157 ILE A N 1
ATOM 1071 C CA . ILE A 1 134 ? -29.863 19.843 20.847 1.00 42.42 157 ILE A CA 1
ATOM 1072 C C . ILE A 1 134 ? -28.907 20.944 20.398 1.00 36.02 157 ILE A C 1
ATOM 1073 O O . ILE A 1 134 ? -27.998 20.690 19.611 1.00 39.31 157 ILE A O 1
ATOM 1078 N N . VAL A 1 135 ? -29.113 22.166 20.865 1.00 39.81 158 VAL A N 1
ATOM 1079 C CA . VAL A 1 135 ? -28.234 23.249 20.456 1.00 30.56 158 VAL A CA 1
ATOM 1080 C C . VAL A 1 135 ? -27.653 24.026 21.624 1.00 37.17 158 VAL A C 1
ATOM 1081 O O . VAL A 1 135 ? -28.350 24.339 22.591 1.00 37.17 158 VAL A O 1
ATOM 1085 N N . TRP A 1 136 ? -26.360 24.314 21.520 1.00 38.70 159 TRP A N 1
ATOM 1086 C CA . TRP A 1 136 ? -25.634 25.082 22.517 1.00 30.42 159 TRP A CA 1
ATOM 1087 C C . TRP A 1 136 ? -25.325 26.409 21.835 1.00 31.80 159 TRP A C 1
ATOM 1088 O O . TRP A 1 136 ? -24.653 26.423 20.807 1.00 36.13 159 TRP A O 1
ATOM 1099 N N . MET A 1 137 ? -25.799 27.517 22.399 1.00 35.06 160 MET A N 1
ATOM 1100 C CA . MET A 1 137 ? -25.554 28.830 21.810 1.00 34.59 160 MET A CA 1
ATOM 1101 C C . MET A 1 137 ? -24.891 29.795 22.780 1.00 31.60 160 MET A C 1
ATOM 1102 O O . MET A 1 137 ? -25.155 29.779 23.988 1.00 29.54 160 MET A O 1
ATOM 1107 N N . ASP A 1 138 ? -24.032 30.644 22.226 1.00 28.43 161 ASP A N 1
ATOM 1108 C CA . ASP A 1 138 ? -23.285 31.621 23.002 1.00 28.85 161 ASP A CA 1
ATOM 1109 C C . ASP A 1 138 ? -24.216 32.704 23.565 1.00 30.93 161 ASP A C 1
ATOM 1110 O O . ASP A 1 138 ? -24.897 33.393 22.811 1.00 32.10 161 ASP A O 1
ATOM 1115 N N . THR A 1 139 ? -24.242 32.842 24.889 1.00 40.16 162 THR A N 1
ATOM 1116 C CA . THR A 1 139 ? -25.104 33.831 25.541 1.00 39.24 162 THR A CA 1
ATOM 1117 C C . THR A 1 139 ? -24.784 35.250 25.120 1.00 39.15 162 THR A C 1
ATOM 1118 O O . THR A 1 139 ? -25.657 36.117 25.130 1.00 48.37 162 THR A O 1
ATOM 1122 N N . GLU A 1 140 ? -23.540 35.500 24.736 1.00 42.55 163 GLU A N 1
ATOM 1123 C CA . GLU A 1 140 ? -23.177 36.847 24.321 1.00 38.81 163 GLU A CA 1
ATOM 1124 C C . GLU A 1 140 ? -23.479 37.106 22.848 1.00 42.58 163 GLU A C 1
ATOM 1125 O O . GLU A 1 140 ? -24.356 37.908 22.516 1.00 44.68 163 GLU A O 1
ATOM 1131 N N . SER A 1 141 ? -22.750 36.429 21.966 1.00 42.40 164 SER A N 1
ATOM 1132 C CA . SER A 1 141 ? -22.934 36.610 20.529 1.00 36.90 164 SER A CA 1
ATOM 1133 C C . SER A 1 141 ? -24.193 35.930 19.995 1.00 35.35 164 SER A C 1
ATOM 1134 O O . SER A 1 141 ? -24.704 36.316 18.945 1.00 38.66 164 SER A O 1
ATOM 1137 N N . LYS A 1 142 ? -24.680 34.918 20.714 1.00 36.96 165 LYS A N 1
ATOM 1138 C CA . LYS A 1 142 ? -25.873 34.156 20.300 1.00 35.82 165 LYS A CA 1
ATOM 1139 C C . LYS A 1 142 ? -25.567 33.185 19.147 1.00 40.86 165 LYS A C 1
ATOM 1140 O O . LYS A 1 142 ? -26.479 32.592 18.556 1.00 37.63 165 LYS A O 1
ATOM 1146 N N . LEU A 1 143 ? -24.284 33.035 18.824 1.00 39.22 166 LEU A N 1
ATOM 1147 C CA . LEU A 1 143 ? -23.856 32.130 17.757 1.00 35.66 166 LEU A CA 1
ATOM 1148 C C . LEU A 1 143 ? -23.814 30.686 18.257 1.00 27.79 166 LEU A C 1
ATOM 1149 O O . LEU A 1 143 ? -23.505 30.438 19.421 1.00 32.39 166 LEU A O 1
ATOM 1154 N N . PRO A 1 144 ? -24.125 29.720 17.379 1.00 26.31 167 PRO A N 1
ATOM 1155 C CA . PRO A 1 144 ? -24.115 28.289 17.736 1.00 29.75 167 PRO A CA 1
ATOM 1156 C C . PRO A 1 144 ? -22.697 27.787 17.989 1.00 24.04 167 PRO A C 1
ATOM 1157 O O . PRO A 1 144 ? -21.807 28.015 17.181 1.00 27.79 167 PRO A O 1
ATOM 1161 N N . MET A 1 145 ? -22.493 27.102 19.109 1.00 23.01 168 MET A N 1
ATOM 1162 C CA . MET A 1 145 ? -21.174 26.608 19.471 1.00 26.85 168 MET A CA 1
ATOM 1163 C C . MET A 1 145 ? -21.130 25.111 19.294 1.00 30.31 168 MET A C 1
ATOM 1164 O O . MET A 1 145 ? -20.087 24.531 19.008 1.00 24.94 168 MET A O 1
ATOM 1169 N N . ARG A 1 146 ? -22.279 24.484 19.461 1.00 33.89 169 ARG A N 1
ATOM 1170 C CA . ARG A 1 146 ? -22.363 23.051 19.287 1.00 26.75 169 ARG A CA 1
ATOM 1171 C C . ARG A 1 146 ? -23.785 22.721 18.879 1.00 29.61 169 ARG A C 1
ATOM 1172 O O . ARG A 1 146 ? -24.736 23.382 19.299 1.00 32.88 169 ARG A O 1
ATOM 1180 N N . VAL A 1 147 ? -23.917 21.730 18.011 1.00 28.92 170 VAL A N 1
ATOM 1181 C CA . VAL A 1 147 ? -25.229 21.284 17.554 1.00 29.32 170 VAL A CA 1
ATOM 1182 C C . VAL A 1 147 ? -25.165 19.785 17.321 1.00 28.40 170 VAL A C 1
ATOM 1183 O O . VAL A 1 147 ? -24.343 19.312 16.535 1.00 28.29 170 VAL A O 1
ATOM 1187 N N . ASP A 1 148 ? -26.026 19.057 18.026 1.00 30.82 171 ASP A N 1
ATOM 1188 C CA . ASP A 1 148 ? -26.114 17.613 17.914 1.00 29.30 171 ASP A CA 1
ATOM 1189 C C . ASP A 1 148 ? -27.436 17.227 17.261 1.00 29.36 171 ASP A C 1
ATOM 1190 O O . ASP A 1 148 ? -28.474 17.675 17.717 1.00 29.94 171 ASP A O 1
ATOM 1195 N N . LEU A 1 149 ? -27.383 16.413 16.199 1.00 28.07 172 LEU A N 1
ATOM 1196 C CA . LEU A 1 149 ? -28.577 15.882 15.518 1.00 28.67 172 LEU A CA 1
ATOM 1197 C C . LEU A 1 149 ? -28.770 14.482 16.129 1.00 29.51 172 LEU A C 1
ATOM 1198 O O . LEU A 1 149 ? -27.910 13.614 15.989 1.00 28.79 172 LEU A O 1
ATOM 1203 N N . LEU A 1 150 ? -29.887 14.248 16.807 1.00 36.84 173 LEU A N 1
ATOM 1204 C CA . LEU A 1 150 ? -30.093 12.941 17.438 1.00 32.18 173 LEU A CA 1
ATOM 1205 C C . LEU A 1 150 ? -31.195 12.112 16.795 1.00 40.23 173 LEU A C 1
ATOM 1206 O O . LEU A 1 150 ? -32.232 12.657 16.421 1.00 31.79 173 LEU A O 1
ATOM 1211 N N . ASP A 1 151 ? -30.980 10.800 16.673 1.00 34.35 174 ASP A N 1
ATOM 1212 C CA . ASP A 1 151 ? -32.013 9.942 16.112 1.00 34.72 174 ASP A CA 1
ATOM 1213 C C . ASP A 1 151 ? -33.027 9.675 17.221 1.00 35.68 174 ASP A C 1
ATOM 1214 O O . ASP A 1 151 ? -32.795 10.031 18.378 1.00 37.35 174 ASP A O 1
ATOM 1219 N N . ARG A 1 152 ? -34.155 9.065 16.877 1.00 40.64 175 ARG A N 1
ATOM 1220 C CA . ARG A 1 152 ? -35.199 8.831 17.865 1.00 44.61 175 ARG A CA 1
ATOM 1221 C C . ARG A 1 152 ? -34.872 8.016 19.120 1.00 43.04 175 ARG A C 1
ATOM 1222 O O . ARG A 1 152 ? -35.691 7.958 20.027 1.00 41.35 175 ARG A O 1
ATOM 1230 N N . ASP A 1 153 ? -33.708 7.381 19.195 1.00 42.72 176 ASP A N 1
ATOM 1231 C CA . ASP A 1 153 ? -33.394 6.639 20.414 1.00 44.05 176 ASP A CA 1
ATOM 1232 C C . ASP A 1 153 ? -32.252 7.273 21.201 1.00 45.50 176 ASP A C 1
ATOM 1233 O O . ASP A 1 153 ? -31.521 6.582 21.920 1.00 46.39 176 ASP A O 1
ATOM 1238 N N . GLY A 1 154 ? -32.108 8.593 21.049 1.00 45.13 177 GLY A N 1
ATOM 1239 C CA . GLY A 1 154 ? -31.083 9.346 21.761 1.00 45.84 177 GLY A CA 1
ATOM 1240 C C . GLY A 1 154 ? -29.661 9.295 21.230 1.00 43.97 177 GLY A C 1
ATOM 1241 O O . GLY A 1 154 ? -28.779 9.982 21.733 1.00 48.99 177 GLY A O 1
ATOM 1242 N N . GLU A 1 155 ? -29.434 8.479 20.214 1.00 42.71 178 GLU A N 1
ATOM 1243 C CA . GLU A 1 155 ? -28.113 8.342 19.621 1.00 44.73 178 GLU A CA 1
ATOM 1244 C C . GLU A 1 155 ? -27.806 9.525 18.689 1.00 41.84 178 GLU A C 1
ATOM 1245 O O . GLU A 1 155 ? -28.685 10.051 18.013 1.00 39.99 178 GLU A O 1
ATOM 1251 N N . THR A 1 156 ? -26.546 9.931 18.662 1.00 36.36 179 THR A N 1
ATOM 1252 C CA . THR A 1 156 ? -26.114 11.046 17.849 1.00 35.20 179 THR A CA 1
ATOM 1253 C C . THR A 1 156 ? -25.784 10.635 16.421 1.00 34.75 179 THR A C 1
ATOM 1254 O O . THR A 1 156 ? -24.996 9.723 16.185 1.00 41.39 179 THR A O 1
ATOM 1258 N N . LEU A 1 157 ? -26.402 11.318 15.468 1.00 29.18 180 LEU A N 1
ATOM 1259 C CA . LEU A 1 157 ? -26.168 11.047 14.061 1.00 29.60 180 LEU A CA 1
ATOM 1260 C C . LEU A 1 157 ? -25.058 11.953 13.582 1.00 28.55 180 LEU A C 1
ATOM 1261 O O . LEU A 1 157 ? -24.208 11.546 12.795 1.00 35.70 180 LEU A O 1
ATOM 1266 N N . GLU A 1 158 ? -25.053 13.184 14.091 1.00 24.56 181 GLU A N 1
ATOM 1267 C CA . GLU A 1 158 ? -24.065 14.162 13.664 1.00 30.71 181 GLU A CA 1
ATOM 1268 C C . GLU A 1 158 ? -23.879 15.294 14.672 1.00 28.76 181 GLU A C 1
ATOM 1269 O O . GLU A 1 158 ? -24.818 15.699 15.358 1.00 26.21 181 GLU A O 1
ATOM 1275 N N . GLN A 1 159 ? -22.652 15.795 14.753 1.00 29.24 182 GLN A N 1
ATOM 1276 C CA . GLN A 1 159 ? -22.338 16.857 15.678 1.00 29.15 182 GLN A CA 1
ATOM 1277 C C . GLN A 1 159 ? -21.533 17.954 15.028 1.00 23.52 182 GLN A C 1
ATOM 1278 O O . GLN A 1 159 ? -20.560 17.703 14.312 1.00 30.57 182 GLN A O 1
ATOM 1284 N N . PHE A 1 160 ? -21.977 19.180 15.265 1.00 22.66 183 PHE A N 1
ATOM 1285 C CA . PHE A 1 160 ? -21.311 20.376 14.776 1.00 19.72 183 PHE A CA 1
ATOM 1286 C C . PHE A 1 160 ? -20.628 20.937 16.042 1.00 26.66 183 PHE A C 1
ATOM 1287 O O . PHE A 1 160 ? -21.277 21.079 17.060 1.00 26.85 183 PHE A O 1
ATOM 1295 N N . ARG A 1 161 ? -19.333 21.227 16.001 1.00 27.86 184 ARG A N 1
ATOM 1296 C CA . ARG A 1 161 ? -18.657 21.750 17.188 1.00 27.29 184 ARG A CA 1
ATOM 1297 C C . ARG A 1 161 ? -17.614 22.821 16.904 1.00 28.00 184 ARG A C 1
ATOM 1298 O O . ARG A 1 161 ? -16.610 22.594 16.213 1.00 23.22 184 ARG A O 1
ATOM 1306 N N . VAL A 1 162 ? -17.851 23.996 17.466 1.00 27.66 185 VAL A N 1
ATOM 1307 C CA . VAL A 1 162 ? -16.935 25.099 17.309 1.00 20.39 185 VAL A CA 1
ATOM 1308 C C . VAL A 1 162 ? -15.735 24.900 18.219 1.00 24.29 185 VAL A C 1
ATOM 1309 O O . VAL A 1 162 ? -15.881 24.600 19.409 1.00 24.82 185 VAL A O 1
ATOM 1313 N N . ILE A 1 163 ? -14.547 25.015 17.628 1.00 28.19 186 ILE A N 1
ATOM 1314 C CA . ILE A 1 163 ? -13.299 24.854 18.350 1.00 23.17 186 ILE A CA 1
ATOM 1315 C C . ILE A 1 163 ? -12.717 26.244 18.612 1.00 30.09 186 ILE A C 1
ATOM 1316 O O . ILE A 1 163 ? -12.064 26.469 19.621 1.00 30.96 186 ILE A O 1
ATOM 1321 N N . ALA A 1 164 ? -12.965 27.170 17.694 1.00 30.53 187 ALA A N 1
ATOM 1322 C CA . ALA A 1 164 ? -12.514 28.547 17.846 1.00 28.74 187 ALA A CA 1
ATOM 1323 C C . ALA A 1 164 ? -13.326 29.472 16.947 1.00 30.07 187 ALA A C 1
ATOM 1324 O O . ALA A 1 164 ? -13.799 29.065 15.885 1.00 30.02 187 ALA A O 1
ATOM 1326 N N . PHE A 1 165 ? -13.491 30.719 17.376 1.00 29.17 188 PHE A N 1
ATOM 1327 C CA . PHE A 1 165 ? -14.222 31.695 16.579 1.00 31.80 188 PHE A CA 1
ATOM 1328 C C . PHE A 1 165 ? -13.968 33.110 17.085 1.00 34.25 188 PHE A C 1
ATOM 1329 O O . PHE A 1 165 ? -13.312 33.323 18.103 1.00 28.15 188 PHE A O 1
ATOM 1337 N N . ASN A 1 166 ? -14.495 34.077 16.355 1.00 31.90 189 ASN A N 1
ATOM 1338 C CA . ASN A 1 166 ? -14.384 35.466 16.746 1.00 35.62 189 ASN A CA 1
ATOM 1339 C C . ASN A 1 166 ? -15.464 36.215 16.009 1.00 37.35 189 ASN A C 1
ATOM 1340 O O . ASN A 1 166 ? -15.944 35.756 14.971 1.00 31.68 189 ASN A O 1
ATOM 1345 N N . VAL A 1 167 ? -15.867 37.344 16.575 1.00 42.34 190 VAL A N 1
ATOM 1346 C CA . VAL A 1 167 ? -16.875 38.198 15.972 1.00 46.45 190 VAL A CA 1
ATOM 1347 C C . VAL A 1 167 ? -16.161 39.521 15.718 1.00 53.59 190 VAL A C 1
ATOM 1348 O O . VAL A 1 167 ? -15.511 40.054 16.614 1.00 45.95 190 VAL A O 1
ATOM 1352 N N . ASN A 1 168 ? -16.259 40.032 14.496 1.00 55.21 191 ASN A N 1
ATOM 1353 C CA . ASN A 1 168 ? -15.606 41.285 14.141 1.00 56.46 191 ASN A CA 1
ATOM 1354 C C . ASN A 1 168 ? -16.649 42.371 13.954 1.00 61.47 191 ASN A C 1
ATOM 1355 O O . ASN A 1 168 ? -17.712 42.128 13.378 1.00 60.21 191 ASN A O 1
ATOM 1360 N N . GLN A 1 169 ? -16.349 43.570 14.439 1.00 62.09 192 GLN A N 1
ATOM 1361 C CA . GLN A 1 169 ? -17.269 44.686 14.277 1.00 63.74 192 GLN A CA 1
ATOM 1362 C C . GLN A 1 169 ? -17.241 45.144 12.824 1.00 65.20 192 GLN A C 1
ATOM 1363 O O . GLN A 1 169 ? -18.262 45.557 12.277 1.00 63.43 192 GLN A O 1
ATOM 1369 N N . ASP A 1 170 ? -16.071 45.059 12.199 1.00 65.18 193 ASP A N 1
ATOM 1370 C CA . ASP A 1 170 ? -15.935 45.468 10.809 1.00 71.05 193 ASP A CA 1
ATOM 1371 C C . ASP A 1 170 ? -15.423 44.329 9.926 1.00 72.45 193 ASP A C 1
ATOM 1372 O O . ASP A 1 170 ? -14.729 43.420 10.393 1.00 71.45 193 ASP A O 1
ATOM 1377 N N . ILE A 1 171 ? -15.772 44.399 8.643 1.00 68.49 194 ILE A N 1
ATOM 1378 C CA . ILE A 1 171 ? -15.401 43.386 7.656 1.00 70.93 194 ILE A CA 1
ATOM 1379 C C . ILE A 1 171 ? -13.915 43.177 7.416 1.00 67.95 194 ILE A C 1
ATOM 1380 O O . ILE A 1 171 ? -13.154 44.133 7.260 1.00 65.73 194 ILE A O 1
ATOM 1385 N N . SER A 1 172 ? -13.523 41.908 7.366 1.00 63.38 195 SER A N 1
ATOM 1386 C CA . SER A 1 172 ? -12.145 41.528 7.108 1.00 64.64 195 SER A CA 1
ATOM 1387 C C . SER A 1 172 ? -11.854 41.818 5.639 1.00 66.07 195 SER A C 1
ATOM 1388 O O . SER A 1 172 ? -12.769 42.049 4.849 1.00 70.79 195 SER A O 1
ATOM 1391 N N . SER A 1 173 ? -10.577 41.792 5.278 1.00 69.65 196 SER A N 1
ATOM 1392 C CA . SER A 1 173 ? -10.157 42.053 3.907 1.00 66.68 196 SER A CA 1
ATOM 1393 C C . SER A 1 173 ? -10.449 40.876 2.983 1.00 62.87 196 SER A C 1
ATOM 1394 O O . SER A 1 173 ? -10.688 41.061 1.788 1.00 63.55 196 SER A O 1
ATOM 1397 N N . SER A 1 174 ? -10.431 39.669 3.546 1.00 63.69 197 SER A N 1
ATOM 1398 C CA . SER A 1 174 ? -10.686 38.444 2.783 1.00 64.40 197 SER A CA 1
ATOM 1399 C C . SER A 1 174 ? -12.125 38.340 2.254 1.00 59.56 197 SER A C 1
ATOM 1400 O O . SER A 1 174 ? -12.382 37.695 1.235 1.00 59.93 197 SER A O 1
ATOM 1403 N N . MET A 1 175 ? -13.061 38.970 2.950 1.00 56.49 198 MET A N 1
ATOM 1404 C CA . MET A 1 175 ? -14.449 38.945 2.528 1.00 55.81 198 MET A CA 1
ATOM 1405 C C . MET A 1 175 ? -14.641 40.103 1.553 1.00 55.21 198 MET A C 1
ATOM 1406 O O . MET A 1 175 ? -15.442 40.026 0.619 1.00 56.01 198 MET A O 1
ATOM 1411 N N . GLN A 1 176 ? -13.879 41.172 1.780 1.00 52.50 199 GLN A N 1
ATOM 1412 C CA . GLN A 1 176 ? -13.931 42.359 0.938 1.00 50.11 199 GLN A CA 1
ATOM 1413 C C . GLN A 1 176 ? -13.554 41.992 -0.496 1.00 46.46 199 GLN A C 1
ATOM 1414 O O . GLN A 1 176 ? -14.143 42.492 -1.454 1.00 50.78 199 GLN A O 1
ATOM 1420 N N . THR A 1 177 ? -12.569 41.113 -0.627 1.00 43.90 200 THR A N 1
ATOM 1421 C CA . THR A 1 177 ? -12.106 40.644 -1.925 1.00 49.18 200 THR A CA 1
ATOM 1422 C C . THR A 1 177 ? -13.159 39.742 -2.556 1.00 52.91 200 THR A C 1
ATOM 1423 O O . THR A 1 177 ? -13.296 39.686 -3.781 1.00 50.78 200 THR A O 1
ATOM 1427 N N . LEU A 1 178 ? -13.900 39.032 -1.711 1.00 58.69 201 LEU A N 1
ATOM 1428 C CA . LEU A 1 178 ? -14.935 38.126 -2.193 1.00 55.49 201 LEU A CA 1
ATOM 1429 C C . LEU A 1 178 ? -15.945 38.933 -2.990 1.00 47.40 201 LEU A C 1
ATOM 1430 O O . LEU A 1 178 ? -16.390 38.506 -4.052 1.00 45.73 201 LEU A O 1
ATOM 1435 N N . ALA A 1 179 ? -16.308 40.103 -2.476 1.00 44.12 202 ALA A N 1
ATOM 1436 C CA . ALA A 1 179 ? -17.261 40.955 -3.175 1.00 49.50 202 ALA A CA 1
ATOM 1437 C C . ALA A 1 179 ? -16.748 41.308 -4.576 1.00 49.67 202 ALA A C 1
ATOM 1438 O O . ALA A 1 179 ? -17.522 41.378 -5.529 1.00 53.89 202 ALA A O 1
ATOM 1440 N N . LYS A 1 180 ? -15.442 41.512 -4.701 1.00 54.22 203 LYS A N 1
ATOM 1441 C CA . LYS A 1 180 ? -14.840 41.859 -5.987 1.00 55.58 203 LYS A CA 1
ATOM 1442 C C . LYS A 1 180 ? -14.551 40.615 -6.824 1.00 57.47 203 LYS A C 1
ATOM 1443 O O . LYS A 1 180 ? -14.377 40.701 -8.035 1.00 64.07 203 LYS A O 1
ATOM 1449 N N . ALA A 1 181 ? -14.476 39.463 -6.170 1.00 60.53 204 ALA A N 1
ATOM 1450 C CA . ALA A 1 181 ? -14.166 38.222 -6.861 1.00 56.80 204 ALA A CA 1
ATOM 1451 C C . ALA A 1 181 ? -14.855 38.057 -8.209 1.00 56.32 204 ALA A C 1
ATOM 1452 O O . ALA A 1 181 ? -16.008 38.446 -8.398 1.00 59.08 204 ALA A O 1
ATOM 1454 N N . ASN A 1 182 ? -14.112 37.496 -9.156 1.00 58.36 205 ASN A N 1
ATOM 1455 C CA . ASN A 1 182 ? -14.621 37.224 -10.490 1.00 58.04 205 ASN A CA 1
ATOM 1456 C C . ASN A 1 182 ? -15.182 35.825 -10.332 1.00 54.25 205 ASN A C 1
ATOM 1457 O O . ASN A 1 182 ? -14.494 34.845 -10.615 1.00 51.21 205 ASN A O 1
ATOM 1462 N N . LEU A 1 183 ? -16.419 35.736 -9.856 1.00 50.27 206 LEU A N 1
ATOM 1463 C CA . LEU A 1 183 ? -17.050 34.445 -9.622 1.00 56.84 206 LEU A CA 1
ATOM 1464 C C . LEU A 1 183 ? -17.618 33.770 -10.856 1.00 54.31 206 LEU A C 1
ATOM 1465 O O . LEU A 1 183 ? -18.083 34.431 -11.781 1.00 55.01 206 LEU A O 1
ATOM 1470 N N . PRO A 1 184 ? -17.589 32.429 -10.876 1.00 51.25 207 PRO A N 1
ATOM 1471 C CA . PRO A 1 184 ? -18.099 31.648 -12.000 1.00 52.99 207 PRO A CA 1
ATOM 1472 C C . PRO A 1 184 ? -19.536 31.984 -12.363 1.00 53.58 207 PRO A C 1
ATOM 1473 O O . PRO A 1 184 ? -20.333 32.397 -11.515 1.00 52.42 207 PRO A O 1
ATOM 1477 N N . PRO A 1 185 ? -19.873 31.827 -13.649 1.00 55.58 208 PRO A N 1
ATOM 1478 C CA . PRO A 1 185 ? -21.202 32.096 -14.198 1.00 52.51 208 PRO A CA 1
ATOM 1479 C C . PRO A 1 185 ? -22.333 31.273 -13.593 1.00 54.47 208 PRO A C 1
ATOM 1480 O O . PRO A 1 185 ? -22.191 30.078 -13.294 1.00 48.19 208 PRO A O 1
ATOM 1484 N N . LEU A 1 186 ? -23.461 31.950 -13.412 1.00 60.02 209 LEU A N 1
ATOM 1485 C CA . LEU A 1 186 ? -24.666 31.349 -12.877 1.00 59.81 209 LEU A CA 1
ATOM 1486 C C . LEU A 1 186 ? -25.171 30.299 -13.861 1.00 60.11 209 LEU A C 1
ATOM 1487 O O . LEU A 1 186 ? -25.279 30.562 -15.064 1.00 58.59 209 LEU A O 1
ATOM 1492 N N . LEU A 1 187 ? -25.460 29.106 -13.354 1.00 59.19 210 LEU A N 1
ATOM 1493 C CA . LEU A 1 187 ? -25.993 28.045 -14.193 1.00 60.06 210 LEU A CA 1
ATOM 1494 C C . LEU A 1 187 ? -27.505 28.110 -14.122 1.00 61.21 210 LEU A C 1
ATOM 1495 O O . LEU A 1 187 ? -28.074 28.575 -13.130 1.00 63.52 210 LEU A O 1
ATOM 1500 N N . SER A 1 188 ? -28.157 27.655 -15.183 1.00 61.55 211 SER A N 1
ATOM 1501 C CA . SER A 1 188 ? -29.608 27.648 -15.211 1.00 59.31 211 SER A CA 1
ATOM 1502 C C . SER A 1 188 ? -30.105 26.219 -14.988 1.00 57.05 211 SER A C 1
ATOM 1503 O O . SER A 1 188 ? -29.602 25.270 -15.591 1.00 53.28 211 SER A O 1
ATOM 1506 N N . VAL A 1 189 ? -31.077 26.084 -14.093 1.00 57.48 212 VAL A N 1
ATOM 1507 C CA . VAL A 1 189 ? -31.679 24.803 -13.761 1.00 58.37 212 VAL A CA 1
ATOM 1508 C C . VAL A 1 189 ? -33.140 25.126 -13.483 1.00 59.99 212 VAL A C 1
ATOM 1509 O O . VAL A 1 189 ? -33.444 26.090 -12.780 1.00 60.03 212 VAL A O 1
ATOM 1513 N N . PRO A 1 190 ? -34.067 24.336 -14.041 1.00 63.78 213 PRO A N 1
ATOM 1514 C CA . PRO A 1 190 ? -35.485 24.616 -13.800 1.00 64.49 213 PRO A CA 1
ATOM 1515 C C . PRO A 1 190 ? -35.801 24.699 -12.314 1.00 62.29 213 PRO A C 1
ATOM 1516 O O . PRO A 1 190 ? -35.469 23.800 -11.546 1.00 58.65 213 PRO A O 1
ATOM 1520 N N . VAL A 1 191 ? -36.434 25.792 -11.916 1.00 57.57 214 VAL A N 1
ATOM 1521 C CA . VAL A 1 191 ? -36.796 26.008 -10.527 1.00 55.43 214 VAL A CA 1
ATOM 1522 C C . VAL A 1 191 ? -38.176 26.649 -10.429 1.00 58.28 214 VAL A C 1
ATOM 1523 O O . VAL A 1 191 ? -38.391 27.764 -10.902 1.00 59.90 214 VAL A O 1
ATOM 1527 N N . GLY A 1 192 ? -39.113 25.937 -9.815 1.00 59.92 215 GLY A N 1
ATOM 1528 C CA . GLY A 1 192 ? -40.453 26.469 -9.672 1.00 52.88 215 GLY A CA 1
ATOM 1529 C C . GLY A 1 192 ? -41.500 25.588 -10.318 1.00 54.25 215 GLY A C 1
ATOM 1530 O O . GLY A 1 192 ? -42.654 25.989 -10.446 1.00 44.79 215 GLY A O 1
ATOM 1531 N N . GLU A 1 193 ? -41.103 24.387 -10.730 1.00 52.63 216 GLU A N 1
ATOM 1532 C CA . GLU A 1 193 ? -42.046 23.468 -11.354 1.00 53.09 216 GLU A CA 1
ATOM 1533 C C . GLU A 1 193 ? -43.031 23.046 -10.281 1.00 55.12 216 GLU A C 1
ATOM 1534 O O . GLU A 1 193 ? -42.631 22.664 -9.176 1.00 61.75 216 GLU A O 1
ATOM 1540 N N . LYS A 1 194 ? -44.317 23.134 -10.597 1.00 52.48 217 LYS A N 1
ATOM 1541 C CA . LYS A 1 194 ? -45.356 22.734 -9.662 1.00 54.35 217 LYS A CA 1
ATOM 1542 C C . LYS A 1 194 ? -46.168 21.645 -10.354 1.00 57.34 217 LYS A C 1
ATOM 1543 O O . LYS A 1 194 ? -47.379 21.762 -10.540 1.00 52.22 217 LYS A O 1
ATOM 1549 N N . ALA A 1 195 ? -45.456 20.585 -10.730 1.00 55.17 218 ALA A N 1
ATOM 1550 C CA . ALA A 1 195 ? -46.015 19.437 -11.435 1.00 59.67 218 ALA A CA 1
ATOM 1551 C C . ALA A 1 195 ? -47.272 18.815 -10.843 1.00 60.88 218 ALA A C 1
ATOM 1552 O O . ALA A 1 195 ? -47.504 18.829 -9.631 1.00 62.51 218 ALA A O 1
ATOM 1554 N N . LYS A 1 196 ? -48.060 18.240 -11.742 1.00 68.40 219 LYS A N 1
ATOM 1555 C CA . LYS A 1 196 ? -49.330 17.601 -11.429 1.00 73.05 219 LYS A CA 1
ATOM 1556 C C . LYS A 1 196 ? -49.153 16.091 -11.482 1.00 67.87 219 LYS A C 1
ATOM 1557 O O . LYS A 1 196 ? -48.734 15.548 -12.502 1.00 66.69 219 LYS A O 1
ATOM 1563 N N . PHE A 1 197 ? -49.477 15.411 -10.387 1.00 70.62 220 PHE A N 1
ATOM 1564 C CA . PHE A 1 197 ? -49.343 13.958 -10.332 1.00 70.80 220 PHE A CA 1
ATOM 1565 C C . PHE A 1 197 ? -50.621 13.312 -9.819 1.00 71.89 220 PHE A C 1
ATOM 1566 O O . PHE A 1 197 ? -51.337 13.902 -9.010 1.00 62.51 220 PHE A O 1
ATOM 1574 N N . SER A 1 198 ? -50.904 12.098 -10.288 1.00 68.01 221 SER A N 1
ATOM 1575 C CA . SER A 1 198 ? -52.115 11.390 -9.876 1.00 72.48 221 SER A CA 1
ATOM 1576 C C . SER A 1 198 ? -51.982 10.672 -8.535 1.00 71.70 221 SER A C 1
ATOM 1577 O O . SER A 1 198 ? -52.984 10.249 -7.955 1.00 71.03 221 SER A O 1
ATOM 1580 N N . TRP A 1 199 ? -50.754 10.522 -8.044 1.00 71.85 222 TRP A N 1
ATOM 1581 C CA . TRP A 1 199 ? -50.537 9.868 -6.752 1.00 68.48 222 TRP A CA 1
ATOM 1582 C C . TRP A 1 199 ? -50.370 10.934 -5.673 1.00 65.50 222 TRP A C 1
ATOM 1583 O O . TRP A 1 199 ? -49.755 11.973 -5.905 1.00 62.91 222 TRP A O 1
ATOM 1594 N N . THR A 1 200 ? -50.919 10.678 -4.492 1.00 65.93 223 THR A N 1
ATOM 1595 C CA . THR A 1 200 ? -50.829 11.654 -3.420 1.00 60.32 223 THR A CA 1
ATOM 1596 C C . THR A 1 200 ? -50.520 11.072 -2.031 1.00 62.67 223 THR A C 1
ATOM 1597 O O . THR A 1 200 ? -51.101 10.067 -1.607 1.00 58.38 223 THR A O 1
ATOM 1601 N N . PRO A 1 201 ? -49.575 11.700 -1.314 1.00 62.38 224 PRO A N 1
ATOM 1602 C CA . PRO A 1 201 ? -49.162 11.280 0.028 1.00 58.61 224 PRO A CA 1
ATOM 1603 C C . PRO A 1 201 ? -50.261 11.564 1.053 1.00 58.09 224 PRO A C 1
ATOM 1604 O O . PRO A 1 201 ? -50.354 12.660 1.598 1.00 62.80 224 PRO A O 1
ATOM 1608 N N . THR A 1 202 ? -51.088 10.564 1.305 1.00 56.02 225 THR A N 1
ATOM 1609 C CA . THR A 1 202 ? -52.186 10.688 2.253 1.00 59.18 225 THR A CA 1
ATOM 1610 C C . THR A 1 202 ? -51.755 11.113 3.656 1.00 56.49 225 THR A C 1
ATOM 1611 O O . THR A 1 202 ? -52.447 11.888 4.312 1.00 53.47 225 THR A O 1
ATOM 1615 N N . TRP A 1 203 ? -50.619 10.610 4.121 1.00 55.36 226 TRP A N 1
ATOM 1616 C CA . TRP A 1 203 ? -50.148 10.959 5.452 1.00 48.49 226 TRP A CA 1
ATOM 1617 C C . TRP A 1 203 ? -48.781 11.616 5.386 1.00 49.40 226 TRP A C 1
ATOM 1618 O O . TRP A 1 203 ? -47.913 11.188 4.625 1.00 45.62 226 TRP A O 1
ATOM 1629 N N . LEU A 1 204 ? -48.599 12.657 6.190 1.00 39.78 227 LEU A N 1
ATOM 1630 C CA . LEU A 1 204 ? -47.334 13.389 6.259 1.00 42.12 227 LEU A CA 1
ATOM 1631 C C . LEU A 1 204 ? -47.216 13.896 7.678 1.00 38.70 227 LEU A C 1
ATOM 1632 O O . LEU A 1 204 ? -48.206 14.302 8.264 1.00 33.87 227 LEU A O 1
ATOM 1637 N N . PRO A 1 205 ? -46.012 13.867 8.261 1.00 41.17 228 PRO A N 1
ATOM 1638 C CA . PRO A 1 205 ? -45.938 14.375 9.636 1.00 40.88 228 PRO A CA 1
ATOM 1639 C C . PRO A 1 205 ? -46.378 15.853 9.727 1.00 40.22 228 PRO A C 1
ATOM 1640 O O . PRO A 1 205 ? -46.309 16.592 8.746 1.00 41.74 228 PRO A O 1
ATOM 1644 N N . GLN A 1 206 ? -46.845 16.268 10.901 1.00 48.18 229 GLN A N 1
ATOM 1645 C CA . GLN A 1 206 ? -47.326 17.634 11.101 1.00 48.65 229 GLN A CA 1
ATOM 1646 C C . GLN A 1 206 ? -46.316 18.762 10.898 1.00 52.88 229 GLN A C 1
ATOM 1647 O O . GLN A 1 206 ? -45.425 18.974 11.724 1.00 56.77 229 GLN A O 1
ATOM 1653 N N . GLY A 1 207 ? -46.466 19.493 9.798 1.00 44.04 230 GLY A N 1
ATOM 1654 C CA . GLY A 1 207 ? -45.568 20.601 9.535 1.00 42.25 230 GLY A CA 1
ATOM 1655 C C . GLY A 1 207 ? -44.996 20.614 8.138 1.00 49.90 230 GLY A C 1
ATOM 1656 O O . GLY A 1 207 ? -44.563 21.656 7.657 1.00 54.58 230 GLY A O 1
ATOM 1657 N N . PHE A 1 208 ? -44.990 19.464 7.476 1.00 48.67 231 PHE A N 1
ATOM 1658 C CA . PHE A 1 208 ? -44.452 19.403 6.128 1.00 51.20 231 PHE A CA 1
ATOM 1659 C C . PHE A 1 208 ? -45.406 19.960 5.075 1.00 51.92 231 PHE A C 1
ATOM 1660 O O . PHE A 1 208 ? -46.622 19.994 5.261 1.00 50.65 231 PHE A O 1
ATOM 1668 N N . SER A 1 209 ? -44.825 20.406 3.969 1.00 50.02 232 SER A N 1
ATOM 1669 C CA . SER A 1 209 ? -45.578 20.942 2.848 1.00 52.78 232 SER A CA 1
ATOM 1670 C C . SER A 1 209 ? -44.700 20.767 1.616 1.00 50.90 232 SER A C 1
ATOM 1671 O O . SER A 1 209 ? -43.485 20.645 1.728 1.00 48.79 232 SER A O 1
ATOM 1674 N N . GLU A 1 210 ? -45.309 20.744 0.440 1.00 47.87 233 GLU A N 1
ATOM 1675 C CA . GLU A 1 210 ? -44.549 20.576 -0.791 1.00 47.86 233 GLU A CA 1
ATOM 1676 C C . GLU A 1 210 ? -43.894 21.894 -1.196 1.00 51.01 233 GLU A C 1
ATOM 1677 O O . GLU A 1 210 ? -44.535 22.938 -1.179 1.00 55.10 233 GLU A O 1
ATOM 1683 N N . VAL A 1 211 ? -42.612 21.841 -1.547 1.00 40.87 234 VAL A N 1
ATOM 1684 C CA . VAL A 1 211 ? -41.870 23.038 -1.928 1.00 45.98 234 VAL A CA 1
ATOM 1685 C C . VAL A 1 211 ? -41.403 22.883 -3.357 1.00 50.79 234 VAL A C 1
ATOM 1686 O O . VAL A 1 211 ? -40.678 23.725 -3.886 1.00 57.25 234 VAL A O 1
ATOM 1690 N N . SER A 1 212 ? -41.813 21.783 -3.972 1.00 50.25 235 SER A N 1
ATOM 1691 C CA . SER A 1 212 ? -41.453 21.508 -5.346 1.00 47.49 235 SER A CA 1
ATOM 1692 C C . SER A 1 212 ? -42.128 20.223 -5.816 1.00 54.10 235 SER A C 1
ATOM 1693 O O . SER A 1 212 ? -42.421 19.334 -5.019 1.00 50.42 235 SER A O 1
ATOM 1696 N N . SER A 1 213 ? -42.385 20.146 -7.119 1.00 60.62 236 SER A N 1
ATOM 1697 C CA . SER A 1 213 ? -43.036 18.992 -7.730 1.00 58.96 236 SER A CA 1
ATOM 1698 C C . SER A 1 213 ? -42.504 18.895 -9.153 1.00 57.84 236 SER A C 1
ATOM 1699 O O . SER A 1 213 ? -42.802 19.745 -9.988 1.00 61.72 236 SER A O 1
ATOM 1702 N N . SER A 1 214 ? -41.714 17.866 -9.432 1.00 61.66 237 SER A N 1
ATOM 1703 C CA . SER A 1 214 ? -41.128 17.720 -10.759 1.00 68.31 237 SER A CA 1
ATOM 1704 C C . SER A 1 214 ? -41.220 16.315 -11.342 1.00 70.05 237 SER A C 1
ATOM 1705 O O . SER A 1 214 ? -41.395 15.343 -10.613 1.00 69.05 237 SER A O 1
ATOM 1708 N N . ARG A 1 215 ? -41.107 16.225 -12.667 1.00 73.80 238 ARG A N 1
ATOM 1709 C CA . ARG A 1 215 ? -41.144 14.947 -13.373 1.00 80.44 238 ARG A CA 1
ATOM 1710 C C . ARG A 1 215 ? -39.771 14.732 -14.004 1.00 80.20 238 ARG A C 1
ATOM 1711 O O . ARG A 1 215 ? -39.645 14.394 -15.185 1.00 73.73 238 ARG A O 1
ATOM 1719 N N . ARG A 1 216 ? -38.749 14.941 -13.183 1.00 79.94 239 ARG A N 1
ATOM 1720 C CA . ARG A 1 216 ? -37.351 14.808 -13.577 1.00 82.06 239 ARG A CA 1
ATOM 1721 C C . ARG A 1 216 ? -36.929 13.352 -13.743 1.00 81.89 239 ARG A C 1
ATOM 1722 O O . ARG A 1 216 ? -35.795 13.067 -14.129 1.00 85.55 239 ARG A O 1
ATOM 1730 N N . MET A 1 224 ? -36.810 6.253 -18.435 1.00 88.15 247 MET A N 1
ATOM 1731 C CA . MET A 1 224 ? -36.302 6.397 -17.072 1.00 90.00 247 MET A CA 1
ATOM 1732 C C . MET A 1 224 ? -36.950 7.602 -16.388 1.00 88.46 247 MET A C 1
ATOM 1733 O O . MET A 1 224 ? -36.255 8.489 -15.892 1.00 92.07 247 MET A O 1
ATOM 1738 N N . PRO A 1 225 ? -38.294 7.646 -16.350 1.00 86.17 248 PRO A N 1
ATOM 1739 C CA . PRO A 1 225 ? -39.020 8.758 -15.724 1.00 80.82 248 PRO A CA 1
ATOM 1740 C C . PRO A 1 225 ? -39.230 8.648 -14.212 1.00 74.99 248 PRO A C 1
ATOM 1741 O O . PRO A 1 225 ? -39.664 7.610 -13.707 1.00 75.64 248 PRO A O 1
ATOM 1745 N N . ILE A 1 226 ? -38.923 9.730 -13.501 1.00 54.46 249 ILE A N 1
ATOM 1746 C CA . ILE A 1 226 ? -39.106 9.780 -12.057 1.00 58.50 249 ILE A CA 1
ATOM 1747 C C . ILE A 1 226 ? -39.936 11.003 -11.704 1.00 52.54 249 ILE A C 1
ATOM 1748 O O . ILE A 1 226 ? -39.637 12.114 -12.155 1.00 56.78 249 ILE A O 1
ATOM 1753 N N . GLU A 1 227 ? -40.976 10.785 -10.901 1.00 54.78 250 GLU A N 1
ATOM 1754 C CA . GLU A 1 227 ? -41.878 11.844 -10.456 1.00 55.61 250 GLU A CA 1
ATOM 1755 C C . GLU A 1 227 ? -41.590 12.203 -8.998 1.00 59.95 250 GLU A C 1
ATOM 1756 O O . GLU A 1 227 ? -42.132 11.589 -8.077 1.00 56.60 250 GLU A O 1
ATOM 1762 N N . SER A 1 228 ? -40.748 13.212 -8.799 1.00 61.55 251 SER A N 1
ATOM 1763 C CA . SER A 1 228 ? -40.356 13.637 -7.458 1.00 64.65 251 SER A CA 1
ATOM 1764 C C . SER A 1 228 ? -41.156 14.781 -6.832 1.00 59.52 251 SER A C 1
ATOM 1765 O O . SER A 1 228 ? -41.468 15.776 -7.484 1.00 60.09 251 SER A O 1
ATOM 1768 N N . ARG A 1 229 ? -41.475 14.626 -5.551 1.00 53.56 252 ARG A N 1
ATOM 1769 C CA . ARG A 1 229 ? -42.213 15.638 -4.805 1.00 48.05 252 ARG A CA 1
ATOM 1770 C C . ARG A 1 229 ? -41.472 15.962 -3.505 1.00 55.10 252 ARG A C 1
ATOM 1771 O O . ARG A 1 229 ? -41.545 15.210 -2.534 1.00 61.72 252 ARG A O 1
ATOM 1779 N N . LEU A 1 230 ? -40.766 17.092 -3.504 1.00 54.22 253 LEU A N 1
ATOM 1780 C CA . LEU A 1 230 ? -39.968 17.549 -2.366 1.00 46.72 253 LEU A CA 1
ATOM 1781 C C . LEU A 1 230 ? -40.779 18.197 -1.252 1.00 48.36 253 LEU A C 1
ATOM 1782 O O . LEU A 1 230 ? -41.646 19.037 -1.507 1.00 51.29 253 LEU A O 1
ATOM 1787 N N . TYR A 1 231 ? -40.485 17.810 -0.014 1.00 44.99 254 TYR A N 1
ATOM 1788 C CA . TYR A 1 231 ? -41.173 18.366 1.147 1.00 40.71 254 TYR A CA 1
ATOM 1789 C C . TYR A 1 231 ? -40.186 18.924 2.162 1.00 44.42 254 TYR A C 1
ATOM 1790 O O . TYR A 1 231 ? -39.014 18.568 2.163 1.00 38.70 254 TYR A O 1
ATOM 1799 N N . SER A 1 232 ? -40.677 19.802 3.024 1.00 38.53 255 SER A N 1
ATOM 1800 C CA . SER A 1 232 ? -39.865 20.404 4.063 1.00 39.86 255 SER A CA 1
ATOM 1801 C C . SER A 1 232 ? -40.786 20.948 5.115 1.00 37.64 255 SER A C 1
ATOM 1802 O O . SER A 1 232 ? -41.857 21.463 4.794 1.00 42.48 255 SER A O 1
ATOM 1805 N N . ASP A 1 233 ? -40.391 20.807 6.375 1.00 37.12 256 ASP A N 1
ATOM 1806 C CA . ASP A 1 233 ? -41.187 21.335 7.473 1.00 35.09 256 ASP A CA 1
ATOM 1807 C C . ASP A 1 233 ? -40.507 22.608 7.960 1.00 36.48 256 ASP A C 1
ATOM 1808 O O . ASP A 1 233 ? -40.860 23.160 9.003 1.00 37.34 256 ASP A O 1
ATOM 1813 N N . GLY A 1 234 ? -39.530 23.065 7.181 1.00 44.29 257 GLY A N 1
ATOM 1814 C CA . GLY A 1 234 ? -38.790 24.261 7.537 1.00 37.90 257 GLY A CA 1
ATOM 1815 C C . GLY A 1 234 ? -37.447 23.897 8.143 1.00 47.87 257 GLY A C 1
ATOM 1816 O O . GLY A 1 234 ? -36.556 24.729 8.214 1.00 40.88 257 GLY A O 1
ATOM 1817 N N . LEU A 1 235 ? -37.299 22.651 8.582 1.00 41.39 258 LEU A N 1
ATOM 1818 C CA . LEU A 1 235 ? -36.047 22.194 9.181 1.00 33.06 258 LEU A CA 1
ATOM 1819 C C . LEU A 1 235 ? -35.520 20.972 8.424 1.00 36.18 258 LEU A C 1
ATOM 1820 O O . LEU A 1 235 ? -34.381 20.936 7.942 1.00 34.40 258 LEU A O 1
ATOM 1825 N N . PHE A 1 236 ? -36.377 19.968 8.311 1.00 39.24 259 PHE A N 1
ATOM 1826 C CA . PHE A 1 236 ? -36.026 18.745 7.627 1.00 32.96 259 PHE A CA 1
ATOM 1827 C C . PHE A 1 236 ? -36.686 18.706 6.264 1.00 38.90 259 PHE A C 1
ATOM 1828 O O . PHE A 1 236 ? -37.744 19.303 6.052 1.00 33.75 259 PHE A O 1
ATOM 1836 N N . SER A 1 237 ? -36.057 18.000 5.337 1.00 33.13 260 SER A N 1
ATOM 1837 C CA . SER A 1 237 ? -36.611 17.868 3.997 1.00 31.82 260 SER A CA 1
ATOM 1838 C C . SER A 1 237 ? -36.441 16.429 3.484 1.00 42.48 260 SER A C 1
ATOM 1839 O O . SER A 1 237 ? -35.589 15.688 3.968 1.00 39.95 260 SER A O 1
ATOM 1842 N N . PHE A 1 238 ? -37.261 16.044 2.510 1.00 38.07 261 PHE A N 1
ATOM 1843 C CA . PHE A 1 238 ? -37.195 14.717 1.906 1.00 38.87 261 PHE A CA 1
ATOM 1844 C C . PHE A 1 238 ? -38.037 14.729 0.649 1.00 45.44 261 PHE A C 1
ATOM 1845 O O . PHE A 1 238 ? -38.960 15.535 0.522 1.00 46.42 261 PHE A O 1
ATOM 1853 N N . SER A 1 239 ? -37.724 13.830 -0.274 1.00 47.22 262 SER A N 1
ATOM 1854 C CA . SER A 1 239 ? -38.467 13.733 -1.519 1.00 45.58 262 SER A CA 1
ATOM 1855 C C . SER A 1 239 ? -39.189 12.396 -1.632 1.00 49.73 262 SER A C 1
ATOM 1856 O O . SER A 1 239 ? -38.685 11.367 -1.179 1.00 48.48 262 SER A O 1
ATOM 1859 N N . VAL A 1 240 ? -40.378 12.423 -2.226 1.00 48.09 263 VAL A N 1
ATOM 1860 C CA . VAL A 1 240 ? -41.176 11.221 -2.436 1.00 46.53 263 VAL A CA 1
ATOM 1861 C C . VAL A 1 240 ? -41.118 10.950 -3.929 1.00 52.30 263 VAL A C 1
ATOM 1862 O O . VAL A 1 240 ? -41.685 11.698 -4.719 1.00 53.35 263 VAL A O 1
ATOM 1866 N N . ASN A 1 241 ? -40.424 9.883 -4.310 1.00 55.61 264 ASN A N 1
ATOM 1867 C CA . ASN A 1 241 ? -40.255 9.539 -5.713 1.00 53.98 264 ASN A CA 1
ATOM 1868 C C . ASN A 1 241 ? -41.029 8.305 -6.161 1.00 60.27 264 ASN A C 1
ATOM 1869 O O . ASN A 1 241 ? -41.006 7.258 -5.502 1.00 56.93 264 ASN A O 1
ATOM 1874 N N . VAL A 1 242 ? -41.700 8.435 -7.302 1.00 59.15 265 VAL A N 1
ATOM 1875 C CA . VAL A 1 242 ? -42.470 7.335 -7.858 1.00 58.26 265 VAL A CA 1
ATOM 1876 C C . VAL A 1 242 ? -42.143 7.101 -9.328 1.00 63.00 265 VAL A C 1
ATOM 1877 O O . VAL A 1 242 ? -42.106 8.033 -10.127 1.00 70.59 265 VAL A O 1
ATOM 1881 N N . ASN A 1 243 ? -41.885 5.842 -9.661 1.00 59.40 266 ASN A N 1
ATOM 1882 C CA . ASN A 1 243 ? -41.596 5.413 -11.025 1.00 65.66 266 ASN A CA 1
ATOM 1883 C C . ASN A 1 243 ? -42.228 4.025 -11.155 1.00 65.98 266 ASN A C 1
ATOM 1884 O O . ASN A 1 243 ? -42.536 3.388 -10.144 1.00 63.17 266 ASN A O 1
ATOM 1889 N N . ARG A 1 244 ? -42.431 3.551 -12.380 1.00 69.84 267 ARG A N 1
ATOM 1890 C CA . ARG A 1 244 ? -43.054 2.243 -12.562 1.00 69.77 267 ARG A CA 1
ATOM 1891 C C . ARG A 1 244 ? -42.164 1.102 -12.087 1.00 68.84 267 ARG A C 1
ATOM 1892 O O . ARG A 1 244 ? -41.009 0.985 -12.505 1.00 63.98 267 ARG A O 1
ATOM 1900 N N . ALA A 1 245 ? -42.712 0.270 -11.203 1.00 72.33 268 ALA A N 1
ATOM 1901 C CA . ALA A 1 245 ? -41.987 -0.873 -10.657 1.00 78.04 268 ALA A CA 1
ATOM 1902 C C . ALA A 1 245 ? -41.491 -1.754 -11.792 1.00 83.54 268 ALA A C 1
ATOM 1903 O O . ALA A 1 245 ? -42.079 -1.771 -12.873 1.00 90.59 268 ALA A O 1
ATOM 1905 N N . THR A 1 246 ? -40.410 -2.485 -11.547 1.00 92.34 269 THR A N 1
ATOM 1906 C CA . THR A 1 246 ? -39.848 -3.359 -12.567 1.00 95.67 269 THR A CA 1
ATOM 1907 C C . THR A 1 246 ? -39.837 -4.821 -12.122 1.00 99.04 269 THR A C 1
ATOM 1908 O O . THR A 1 246 ? -40.248 -5.140 -11.004 1.00 96.90 269 THR A O 1
ATOM 1912 N N . PRO A 1 247 ? -39.380 -5.731 -13.000 1.00 102.15 270 PRO A N 1
ATOM 1913 C CA . PRO A 1 247 ? -39.326 -7.161 -12.681 1.00 102.32 270 PRO A CA 1
ATOM 1914 C C . PRO A 1 247 ? -38.600 -7.498 -11.384 1.00 101.29 270 PRO A C 1
ATOM 1915 O O . PRO A 1 247 ? -39.087 -8.297 -10.581 1.00 100.03 270 PRO A O 1
ATOM 1919 N N . SER A 1 248 ? -37.439 -6.887 -11.174 1.00 98.48 271 SER A N 1
ATOM 1920 C CA . SER A 1 248 ? -36.660 -7.167 -9.976 1.00 97.72 271 SER A CA 1
ATOM 1921 C C . SER A 1 248 ? -36.486 -6.024 -8.974 1.00 94.00 271 SER A C 1
ATOM 1922 O O . SER A 1 248 ? -35.370 -5.744 -8.531 1.00 91.49 271 SER A O 1
ATOM 1925 N N . SER A 1 249 ? -37.589 -5.372 -8.613 1.00 92.36 272 SER A N 1
ATOM 1926 C CA . SER A 1 249 ? -37.550 -4.296 -7.627 1.00 84.54 272 SER A CA 1
ATOM 1927 C C . SER A 1 249 ? -37.743 -4.974 -6.278 1.00 86.00 272 SER A C 1
ATOM 1928 O O . SER A 1 249 ? -38.118 -6.147 -6.225 1.00 83.27 272 SER A O 1
ATOM 1931 N N . THR A 1 250 ? -37.491 -4.248 -5.194 1.00 81.87 273 THR A N 1
ATOM 1932 C CA . THR A 1 250 ? -37.654 -4.806 -3.852 1.00 78.72 273 THR A CA 1
ATOM 1933 C C . THR A 1 250 ? -37.754 -3.736 -2.780 1.00 74.94 273 THR A C 1
ATOM 1934 O O . THR A 1 250 ? -37.228 -2.634 -2.940 1.00 76.32 273 THR A O 1
ATOM 1938 N N . ASP A 1 251 ? -38.447 -4.058 -1.692 1.00 67.19 274 ASP A N 1
ATOM 1939 C CA . ASP A 1 251 ? -38.561 -3.121 -0.589 1.00 60.67 274 ASP A CA 1
ATOM 1940 C C . ASP A 1 251 ? -37.149 -2.928 -0.077 1.00 61.07 274 ASP A C 1
ATOM 1941 O O . ASP A 1 251 ? -36.371 -3.878 -0.022 1.00 62.13 274 ASP A O 1
ATOM 1946 N N . GLN A 1 252 ? -36.813 -1.697 0.283 1.00 62.29 275 GLN A N 1
ATOM 1947 C CA . GLN A 1 252 ? -35.479 -1.404 0.780 1.00 58.62 275 GLN A CA 1
ATOM 1948 C C . GLN A 1 252 ? -35.486 -0.352 1.856 1.00 54.98 275 GLN A C 1
ATOM 1949 O O . GLN A 1 252 ? -36.364 0.511 1.898 1.00 50.49 275 GLN A O 1
ATOM 1955 N N . MET A 1 253 ? -34.483 -0.436 2.718 1.00 50.07 276 MET A N 1
ATOM 1956 C CA . MET A 1 253 ? -34.320 0.499 3.806 1.00 48.86 276 MET A CA 1
ATOM 1957 C C . MET A 1 253 ? -32.830 0.690 4.065 1.00 52.17 276 MET A C 1
ATOM 1958 O O . MET A 1 253 ? -32.203 -0.096 4.761 1.00 53.13 276 MET A O 1
ATOM 1963 N N . LEU A 1 254 ? -32.267 1.735 3.470 1.00 55.95 277 LEU A N 1
ATOM 1964 C CA . LEU A 1 254 ? -30.858 2.064 3.638 1.00 50.47 277 LEU A CA 1
ATOM 1965 C C . LEU A 1 254 ? -30.743 3.324 4.491 1.00 47.56 277 LEU A C 1
ATOM 1966 O O . LEU A 1 254 ? -31.629 4.182 4.481 1.00 46.78 277 LEU A O 1
ATOM 1971 N N . ARG A 1 255 ? -29.647 3.440 5.226 1.00 46.78 278 ARG A N 1
ATOM 1972 C CA . ARG A 1 255 ? -29.439 4.604 6.076 1.00 51.23 278 ARG A CA 1
ATOM 1973 C C . ARG A 1 255 ? -28.002 5.094 5.975 1.00 53.35 278 ARG A C 1
ATOM 1974 O O . ARG A 1 255 ? -27.083 4.385 6.366 1.00 56.94 278 ARG A O 1
ATOM 1982 N N . THR A 1 256 ? -27.816 6.302 5.446 1.00 58.02 279 THR A N 1
ATOM 1983 C CA . THR A 1 256 ? -26.483 6.888 5.309 1.00 64.06 279 THR A CA 1
ATOM 1984 C C . THR A 1 256 ? -26.338 8.061 6.284 1.00 64.78 279 THR A C 1
ATOM 1985 O O . THR A 1 256 ? -26.357 9.227 5.881 1.00 61.16 279 THR A O 1
ATOM 1989 N N . GLY A 1 257 ? -26.190 7.745 7.567 1.00 59.96 280 GLY A N 1
ATOM 1990 C CA . GLY A 1 257 ? -26.058 8.786 8.565 1.00 56.45 280 GLY A CA 1
ATOM 1991 C C . GLY A 1 257 ? -27.413 9.393 8.855 1.00 57.10 280 GLY A C 1
ATOM 1992 O O . GLY A 1 257 ? -28.243 8.780 9.520 1.00 55.29 280 GLY A O 1
ATOM 1993 N N . ARG A 1 258 ? -27.650 10.595 8.344 1.00 57.71 281 ARG A N 1
ATOM 1994 C CA . ARG A 1 258 ? -28.926 11.260 8.567 1.00 48.17 281 ARG A CA 1
ATOM 1995 C C . ARG A 1 258 ? -29.873 11.074 7.399 1.00 50.23 281 ARG A C 1
ATOM 1996 O O . ARG A 1 258 ? -31.069 11.306 7.537 1.00 48.03 281 ARG A O 1
ATOM 2004 N N . ARG A 1 259 ? -29.343 10.657 6.253 1.00 42.06 282 ARG A N 1
ATOM 2005 C CA . ARG A 1 259 ? -30.177 10.472 5.077 1.00 45.79 282 ARG A CA 1
ATOM 2006 C C . ARG A 1 259 ? -30.718 9.058 4.956 1.00 46.28 282 ARG A C 1
ATOM 2007 O O . ARG A 1 259 ? -29.973 8.078 4.972 1.00 45.14 282 ARG A O 1
ATOM 2015 N N . THR A 1 260 ? -32.034 8.971 4.838 1.00 44.10 283 THR A N 1
ATOM 2016 C CA . THR A 1 260 ? -32.714 7.704 4.717 1.00 38.47 283 THR A CA 1
ATOM 2017 C C . THR A 1 260 ? -33.165 7.467 3.281 1.00 44.86 283 THR A C 1
ATOM 2018 O O . THR A 1 260 ? -33.426 8.408 2.523 1.00 43.92 283 THR A O 1
ATOM 2022 N N . VAL A 1 261 ? -33.243 6.196 2.915 1.00 40.07 284 VAL A N 1
ATOM 2023 C CA . VAL A 1 261 ? -33.703 5.800 1.596 1.00 45.45 284 VAL A CA 1
ATOM 2024 C C . VAL A 1 261 ? -34.589 4.583 1.796 1.00 46.04 284 VAL A C 1
ATOM 2025 O O . VAL A 1 261 ? -34.115 3.499 2.133 1.00 45.70 284 VAL A O 1
ATOM 2029 N N . SER A 1 262 ? -35.885 4.776 1.606 1.00 47.88 285 SER A N 1
ATOM 2030 C CA . SER A 1 262 ? -36.838 3.697 1.779 1.00 48.20 285 SER A CA 1
ATOM 2031 C C . SER A 1 262 ? -37.608 3.417 0.496 1.00 50.44 285 SER A C 1
ATOM 2032 O O . SER A 1 262 ? -38.422 4.233 0.060 1.00 54.82 285 SER A O 1
ATOM 2035 N N . THR A 1 263 ? -37.341 2.260 -0.106 1.00 49.71 286 THR A N 1
ATOM 2036 C CA . THR A 1 263 ? -38.010 1.857 -1.341 1.00 52.91 286 THR A CA 1
ATOM 2037 C C . THR A 1 263 ? -39.176 0.925 -1.030 1.00 57.42 286 THR A C 1
ATOM 2038 O O . THR A 1 263 ? -38.988 -0.179 -0.527 1.00 57.02 286 THR A O 1
ATOM 2042 N N . SER A 1 264 ? -40.383 1.376 -1.341 1.00 64.18 287 SER A N 1
ATOM 2043 C CA . SER A 1 264 ? -41.584 0.594 -1.088 1.00 60.41 287 SER A CA 1
ATOM 2044 C C . SER A 1 264 ? -42.270 0.274 -2.420 1.00 65.05 287 SER A C 1
ATOM 2045 O O . SER A 1 264 ? -42.564 1.177 -3.201 1.00 66.62 287 SER A O 1
ATOM 2048 N N . VAL A 1 265 ? -42.525 -1.008 -2.677 1.00 64.73 288 VAL A N 1
ATOM 2049 C CA . VAL A 1 265 ? -43.165 -1.427 -3.927 1.00 60.92 288 VAL A CA 1
ATOM 2050 C C . VAL A 1 265 ? -44.624 -1.827 -3.753 1.00 65.86 288 VAL A C 1
ATOM 2051 O O . VAL A 1 265 ? -44.938 -2.753 -3.004 1.00 63.92 288 VAL A O 1
ATOM 2055 N N . ARG A 1 266 ? -45.516 -1.128 -4.446 1.00 71.25 289 ARG A N 1
ATOM 2056 C CA . ARG A 1 266 ? -46.940 -1.441 -4.381 1.00 71.26 289 ARG A CA 1
ATOM 2057 C C . ARG A 1 266 ? -47.684 -1.029 -5.649 1.00 69.41 289 ARG A C 1
ATOM 2058 O O . ARG A 1 266 ? -47.394 0.007 -6.257 1.00 60.46 289 ARG A O 1
ATOM 2066 N N . ASP A 1 267 ? -48.626 -1.877 -6.051 1.00 68.84 290 ASP A N 1
ATOM 2067 C CA . ASP A 1 267 ? -49.437 -1.661 -7.242 1.00 68.18 290 ASP A CA 1
ATOM 2068 C C . ASP A 1 267 ? -48.625 -1.345 -8.494 1.00 66.05 290 ASP A C 1
ATOM 2069 O O . ASP A 1 267 ? -48.970 -0.441 -9.254 1.00 64.05 290 ASP A O 1
ATOM 2074 N N . ASN A 1 268 ? -47.552 -2.103 -8.701 1.00 67.31 291 ASN A N 1
ATOM 2075 C CA . ASN A 1 268 ? -46.682 -1.939 -9.863 1.00 68.54 291 ASN A CA 1
ATOM 2076 C C . ASN A 1 268 ? -45.913 -0.620 -9.866 1.00 71.30 291 ASN A C 1
ATOM 2077 O O . ASN A 1 268 ? -45.320 -0.243 -10.879 1.00 73.43 291 ASN A O 1
ATOM 2082 N N . ALA A 1 269 ? -45.927 0.087 -8.740 1.00 70.57 292 ALA A N 1
ATOM 2083 C CA . ALA A 1 269 ? -45.209 1.354 -8.644 1.00 64.94 292 ALA A CA 1
ATOM 2084 C C . ALA A 1 269 ? -44.064 1.233 -7.652 1.00 60.99 292 ALA A C 1
ATOM 2085 O O . ALA A 1 269 ? -44.217 0.639 -6.590 1.00 55.85 292 ALA A O 1
ATOM 2087 N N . GLU A 1 270 ? -42.913 1.792 -8.011 1.00 62.31 293 GLU A N 1
ATOM 2088 C CA . GLU A 1 270 ? -41.735 1.757 -7.150 1.00 55.01 293 GLU A CA 1
ATOM 2089 C C . GLU A 1 270 ? -41.632 3.070 -6.380 1.00 58.42 293 GLU A C 1
ATOM 2090 O O . GLU A 1 270 ? -41.210 4.091 -6.926 1.00 61.58 293 GLU A O 1
ATOM 2096 N N . ILE A 1 271 ? -42.035 3.046 -5.113 1.00 58.29 294 ILE A N 1
ATOM 2097 C CA . ILE A 1 271 ? -41.989 4.240 -4.271 1.00 59.43 294 ILE A CA 1
ATOM 2098 C C . ILE A 1 271 ? -40.665 4.352 -3.520 1.00 57.89 294 ILE A C 1
ATOM 2099 O O . ILE A 1 271 ? -40.168 3.373 -2.970 1.00 58.53 294 ILE A O 1
ATOM 2104 N N . THR A 1 272 ? -40.101 5.552 -3.489 1.00 52.82 295 THR A N 1
ATOM 2105 C CA . THR A 1 272 ? -38.853 5.766 -2.780 1.00 47.05 295 THR A CA 1
ATOM 2106 C C . THR A 1 272 ? -38.869 7.093 -2.035 1.00 50.03 295 THR A C 1
ATOM 2107 O O . THR A 1 272 ? -39.150 8.143 -2.614 1.00 54.00 295 THR A O 1
ATOM 2111 N N . ILE A 1 273 ? -38.582 7.031 -0.740 1.00 43.18 296 ILE A N 1
ATOM 2112 C CA . ILE A 1 273 ? -38.521 8.218 0.094 1.00 46.06 296 ILE A CA 1
ATOM 2113 C C . ILE A 1 273 ? -37.041 8.459 0.365 1.00 50.12 296 ILE A C 1
ATOM 2114 O O . ILE A 1 273 ? -36.316 7.524 0.714 1.00 43.36 296 ILE A O 1
ATOM 2119 N N . VAL A 1 274 ? -36.594 9.701 0.193 1.00 44.19 297 VAL A N 1
ATOM 2120 C CA . VAL A 1 274 ? -35.197 10.054 0.424 1.00 34.96 297 VAL A CA 1
ATOM 2121 C C . VAL A 1 274 ? -35.071 11.338 1.240 1.00 39.11 297 VAL A C 1
ATOM 2122 O O . VAL A 1 274 ? -35.595 12.383 0.855 1.00 34.69 297 VAL A O 1
ATOM 2126 N N . GLY A 1 275 ? -34.373 11.270 2.366 1.00 37.41 298 GLY A N 1
ATOM 2127 C CA . GLY A 1 275 ? -34.229 12.468 3.169 1.00 36.49 298 GLY A CA 1
ATOM 2128 C C . GLY A 1 275 ? -33.912 12.294 4.639 1.00 37.63 298 GLY A C 1
ATOM 2129 O O . GLY A 1 275 ? -33.540 11.212 5.095 1.00 35.41 298 GLY A O 1
ATOM 2130 N N . GLU A 1 276 ? -34.083 13.382 5.381 1.00 35.99 299 GLU A N 1
ATOM 2131 C CA . GLU A 1 276 ? -33.790 13.429 6.803 1.00 38.64 299 GLU A CA 1
ATOM 2132 C C . GLU A 1 276 ? -34.945 12.956 7.674 1.00 34.80 299 GLU A C 1
ATOM 2133 O O . GLU A 1 276 ? -35.542 13.748 8.396 1.00 36.03 299 GLU A O 1
ATOM 2139 N N . LEU A 1 277 ? -35.247 11.663 7.622 1.00 39.02 300 LEU A N 1
ATOM 2140 C CA . LEU A 1 277 ? -36.355 11.114 8.406 1.00 30.59 300 LEU A CA 1
ATOM 2141 C C . LEU A 1 277 ? -36.071 9.746 9.006 1.00 32.57 300 LEU A C 1
ATOM 2142 O O . LEU A 1 277 ? -35.320 8.949 8.454 1.00 29.71 300 LEU A O 1
ATOM 2147 N N . PRO A 1 278 ? -36.653 9.472 10.173 1.00 30.23 301 PRO A N 1
ATOM 2148 C CA . PRO A 1 278 ? -36.453 8.162 10.798 1.00 30.28 301 PRO A CA 1
ATOM 2149 C C . PRO A 1 278 ? -36.948 7.137 9.752 1.00 37.16 301 PRO A C 1
ATOM 2150 O O . PRO A 1 278 ? -37.886 7.416 9.009 1.00 34.29 301 PRO A O 1
ATOM 2154 N N . PRO A 1 279 ? -36.314 5.961 9.660 1.00 39.10 302 PRO A N 1
ATOM 2155 C CA . PRO A 1 279 ? -36.795 4.991 8.664 1.00 35.77 302 PRO A CA 1
ATOM 2156 C C . PRO A 1 279 ? -38.300 4.698 8.773 1.00 36.64 302 PRO A C 1
ATOM 2157 O O . PRO A 1 279 ? -39.005 4.644 7.760 1.00 36.13 302 PRO A O 1
ATOM 2161 N N . GLN A 1 280 ? -38.795 4.512 9.995 1.00 31.12 303 GLN A N 1
ATOM 2162 C CA . GLN A 1 280 ? -40.216 4.223 10.194 1.00 32.64 303 GLN A CA 1
ATOM 2163 C C . GLN A 1 280 ? -41.149 5.310 9.618 1.00 39.19 303 GLN A C 1
ATOM 2164 O O . GLN A 1 280 ? -42.204 5.016 9.049 1.00 39.15 303 GLN A O 1
ATOM 2170 N N . THR A 1 281 ? -40.774 6.571 9.775 1.00 44.70 304 THR A N 1
ATOM 2171 C CA . THR A 1 281 ? -41.609 7.655 9.265 1.00 34.15 304 THR A CA 1
ATOM 2172 C C . THR A 1 281 ? -41.625 7.634 7.745 1.00 37.11 304 THR A C 1
ATOM 2173 O O . THR A 1 281 ? -42.656 7.847 7.107 1.00 34.77 304 THR A O 1
ATOM 2177 N N . ALA A 1 282 ? -40.468 7.357 7.168 1.00 33.82 305 ALA A N 1
ATOM 2178 C CA . ALA A 1 282 ? -40.344 7.310 5.727 1.00 34.20 305 ALA A CA 1
ATOM 2179 C C . ALA A 1 282 ? -41.203 6.196 5.127 1.00 38.82 305 ALA A C 1
ATOM 2180 O O . ALA A 1 282 ? -41.814 6.374 4.070 1.00 38.52 305 ALA A O 1
ATOM 2182 N N . LYS A 1 283 ? -41.256 5.045 5.795 1.00 44.83 306 LYS A N 1
ATOM 2183 C CA . LYS A 1 283 ? -42.050 3.936 5.277 1.00 40.26 306 LYS A CA 1
ATOM 2184 C C . LYS A 1 283 ? -43.542 4.191 5.452 1.00 37.71 306 LYS A C 1
ATOM 2185 O O . LYS A 1 283 ? -44.341 3.924 4.549 1.00 41.75 306 LYS A O 1
ATOM 2191 N N . ARG A 1 284 ? -43.926 4.699 6.616 1.00 31.99 307 ARG A N 1
ATOM 2192 C CA . ARG A 1 284 ? -45.331 4.972 6.850 1.00 36.99 307 ARG A CA 1
ATOM 2193 C C . ARG A 1 284 ? -45.830 5.944 5.785 1.00 46.56 307 ARG A C 1
ATOM 2194 O O . ARG A 1 284 ? -46.975 5.856 5.333 1.00 41.38 307 ARG A O 1
ATOM 2202 N N . ILE A 1 285 ? -44.967 6.868 5.375 1.00 48.03 308 ILE A N 1
ATOM 2203 C CA . ILE A 1 285 ? -45.347 7.826 4.349 1.00 45.95 308 ILE A CA 1
ATOM 2204 C C . ILE A 1 285 ? -45.474 7.129 2.992 1.00 46.79 308 ILE A C 1
ATOM 2205 O O . ILE A 1 285 ? -46.373 7.430 2.200 1.00 43.97 308 ILE A O 1
ATOM 2210 N N . ALA A 1 286 ? -44.573 6.192 2.726 1.00 45.76 309 ALA A N 1
ATOM 2211 C CA . ALA A 1 286 ? -44.587 5.482 1.456 1.00 46.52 309 ALA A CA 1
ATOM 2212 C C . ALA A 1 286 ? -45.821 4.599 1.272 1.00 51.58 309 ALA A C 1
ATOM 2213 O O . ALA A 1 286 ? -46.333 4.478 0.157 1.00 52.29 309 ALA A O 1
ATOM 2215 N N . GLU A 1 287 ? -46.306 3.987 2.350 1.00 48.72 310 GLU A N 1
ATOM 2216 C CA . GLU A 1 287 ? -47.479 3.120 2.238 1.00 56.80 310 GLU A CA 1
ATOM 2217 C C . GLU A 1 287 ? -48.812 3.854 2.359 1.00 54.41 310 GLU A C 1
ATOM 2218 O O . GLU A 1 287 ? -49.867 3.231 2.458 1.00 45.93 310 GLU A O 1
ATOM 2224 N N . ASN A 1 288 ? -48.766 5.180 2.336 1.00 53.69 311 ASN A N 1
ATOM 2225 C CA . ASN A 1 288 ? -49.988 5.965 2.417 1.00 48.84 311 ASN A CA 1
ATOM 2226 C C . ASN A 1 288 ? -50.166 6.833 1.194 1.00 51.05 311 ASN A C 1
ATOM 2227 O O . ASN A 1 288 ? -50.983 7.748 1.186 1.00 47.85 311 ASN A O 1
ATOM 2232 N N . ILE A 1 289 ? -49.373 6.556 0.168 1.00 41.53 312 ILE A N 1
ATOM 2233 C CA . ILE A 1 289 ? -49.484 7.273 -1.084 1.00 52.20 312 ILE A CA 1
ATOM 2234 C C . ILE A 1 289 ? -50.623 6.566 -1.815 1.00 58.30 312 ILE A C 1
ATOM 2235 O O . ILE A 1 289 ? -50.627 5.336 -1.919 1.00 52.16 312 ILE A O 1
ATOM 2240 N N . LYS A 1 290 ? -51.597 7.334 -2.295 1.00 56.65 313 LYS A N 1
ATOM 2241 C CA . LYS A 1 290 ? -52.736 6.765 -3.013 1.00 53.14 313 LYS A CA 1
ATOM 2242 C C . LYS A 1 290 ? -52.530 6.998 -4.496 1.00 54.09 313 LYS A C 1
ATOM 2243 O O . LYS A 1 290 ? -52.397 8.142 -4.926 1.00 52.13 313 LYS A O 1
ATOM 2249 N N . PHE A 1 291 ? -52.493 5.928 -5.281 1.00 55.86 314 PHE A N 1
ATOM 2250 C CA . PHE A 1 291 ? -52.315 6.085 -6.720 1.00 65.42 314 PHE A CA 1
ATOM 2251 C C . PHE A 1 291 ? -53.673 6.203 -7.398 1.00 71.63 314 PHE A C 1
ATOM 2252 O O . PHE A 1 291 ? -54.633 5.538 -7.001 1.00 78.11 314 PHE A O 1
ATOM 2260 N N . GLY A 1 292 ? -53.752 7.059 -8.414 1.00 73.88 315 GLY A N 1
ATOM 2261 C CA . GLY A 1 292 ? -55.002 7.248 -9.133 1.00 70.87 315 GLY A CA 1
ATOM 2262 C C . GLY A 1 292 ? -56.155 7.669 -8.236 1.00 74.35 315 GLY A C 1
ATOM 2263 O O . GLY A 1 292 ? -57.280 7.851 -8.750 1.00 76.70 315 GLY A O 1
ATOM 2264 N N . PRO B 1 2 ? 6.062 -28.996 24.346 1.00 72.43 25 PRO B N 1
ATOM 2265 C CA . PRO B 1 2 ? 6.627 -30.363 24.473 1.00 72.75 25 PRO B CA 1
ATOM 2266 C C . PRO B 1 2 ? 5.479 -31.334 24.199 1.00 64.22 25 PRO B C 1
ATOM 2267 O O . PRO B 1 2 ? 5.375 -31.928 23.115 1.00 55.29 25 PRO B O 1
ATOM 2271 N N . ALA B 1 3 ? 4.624 -31.485 25.208 1.00 52.59 26 ALA B N 1
ATOM 2272 C CA . ALA B 1 3 ? 3.455 -32.338 25.106 1.00 51.21 26 ALA B CA 1
ATOM 2273 C C . ALA B 1 3 ? 2.446 -31.572 24.254 1.00 48.25 26 ALA B C 1
ATOM 2274 O O . ALA B 1 3 ? 1.638 -32.164 23.545 1.00 48.21 26 ALA B O 1
ATOM 2276 N N . SER B 1 4 ? 2.515 -30.246 24.336 1.00 43.18 27 SER B N 1
ATOM 2277 C CA . SER B 1 4 ? 1.626 -29.365 23.590 1.00 44.45 27 SER B CA 1
ATOM 2278 C C . SER B 1 4 ? 1.717 -29.679 22.115 1.00 43.55 27 SER B C 1
ATOM 2279 O O . SER B 1 4 ? 0.712 -29.678 21.414 1.00 43.75 27 SER B O 1
ATOM 2282 N N . GLY B 1 5 ? 2.934 -29.956 21.658 1.00 41.44 28 GLY B N 1
ATOM 2283 C CA . GLY B 1 5 ? 3.160 -30.280 20.263 1.00 41.49 28 GLY B CA 1
ATOM 2284 C C . GLY B 1 5 ? 2.592 -31.635 19.890 1.00 40.21 28 GLY B C 1
ATOM 2285 O O . GLY B 1 5 ? 2.179 -31.845 18.744 1.00 48.64 28 GLY B O 1
ATOM 2286 N N . ALA B 1 6 ? 2.580 -32.563 20.844 1.00 43.48 29 ALA B N 1
ATOM 2287 C CA . ALA B 1 6 ? 2.034 -33.892 20.595 1.00 35.69 29 ALA B CA 1
ATOM 2288 C C . ALA B 1 6 ? 0.528 -33.736 20.422 1.00 37.59 29 ALA B C 1
ATOM 2289 O O . ALA B 1 6 ? -0.056 -34.247 19.467 1.00 40.81 29 ALA B O 1
ATOM 2291 N N . LEU B 1 7 ? -0.091 -33.013 21.347 1.00 36.52 30 LEU B N 1
ATOM 2292 C CA . LEU B 1 7 ? -1.522 -32.749 21.295 1.00 33.63 30 LEU B CA 1
ATOM 2293 C C . LEU B 1 7 ? -1.949 -32.133 19.948 1.00 36.86 30 LEU B C 1
ATOM 2294 O O . LEU B 1 7 ? -2.921 -32.576 19.343 1.00 42.45 30 LEU B O 1
ATOM 2299 N N . LEU B 1 8 ? -1.213 -31.123 19.486 1.00 34.64 31 LEU B N 1
ATOM 2300 C CA . LEU B 1 8 ? -1.526 -30.472 18.224 1.00 38.11 31 LEU B CA 1
ATOM 2301 C C . LEU B 1 8 ? -1.405 -31.440 17.051 1.00 38.59 31 LEU B C 1
ATOM 2302 O O . LEU B 1 8 ? -2.157 -31.343 16.080 1.00 37.93 31 LEU B O 1
ATOM 2307 N N . GLN B 1 9 ? -0.470 -32.380 17.145 1.00 39.32 32 GLN B N 1
ATOM 2308 C CA . GLN B 1 9 ? -0.290 -33.383 16.094 1.00 39.01 32 GLN B CA 1
ATOM 2309 C C . GLN B 1 9 ? -1.474 -34.337 16.109 1.00 32.22 32 GLN B C 1
ATOM 2310 O O . GLN B 1 9 ? -1.931 -34.793 15.063 1.00 39.29 32 GLN B O 1
ATOM 2316 N N . GLN B 1 10 ? -1.961 -34.636 17.307 1.00 29.75 33 GLN B N 1
ATOM 2317 C CA . GLN B 1 10 ? -3.108 -35.525 17.471 1.00 35.79 33 GLN B CA 1
ATOM 2318 C C . GLN B 1 10 ? -4.399 -34.874 16.954 1.00 35.99 33 GLN B C 1
ATOM 2319 O O . GLN B 1 10 ? -5.240 -35.546 16.355 1.00 40.14 33 GLN B O 1
ATOM 2325 N N . MET B 1 11 ? -4.552 -33.573 17.189 1.00 37.67 34 MET B N 1
ATOM 2326 C CA . MET B 1 11 ? -5.737 -32.842 16.728 1.00 30.85 34 MET B CA 1
ATOM 2327 C C . MET B 1 11 ? -5.764 -32.885 15.211 1.00 34.41 34 MET B C 1
ATOM 2328 O O . MET B 1 11 ? -6.808 -33.083 14.599 1.00 39.14 34 MET B O 1
ATOM 2333 N N . ASN B 1 12 ? -4.601 -32.704 14.606 1.00 33.22 35 ASN B N 1
ATOM 2334 C CA . ASN B 1 12 ? -4.512 -32.735 13.160 1.00 37.01 35 ASN B CA 1
ATOM 2335 C C . ASN B 1 12 ? -4.820 -34.131 12.657 1.00 36.48 35 ASN B C 1
ATOM 2336 O O . ASN B 1 12 ? -5.492 -34.305 11.639 1.00 40.04 35 ASN B O 1
ATOM 2341 N N . LEU B 1 13 ? -4.309 -35.123 13.376 1.00 42.92 36 LEU B N 1
ATOM 2342 C CA . LEU B 1 13 ? -4.509 -36.526 13.032 1.00 38.19 36 LEU B CA 1
ATOM 2343 C C . LEU B 1 13 ? -6.006 -36.850 13.049 1.00 32.11 36 LEU B C 1
ATOM 2344 O O . LEU B 1 13 ? -6.570 -37.349 12.064 1.00 37.33 36 LEU B O 1
ATOM 2349 N N . ALA B 1 14 ? -6.652 -36.554 14.168 1.00 30.50 37 ALA B N 1
ATOM 2350 C CA . ALA B 1 14 ? -8.077 -36.821 14.291 1.00 32.16 37 ALA B CA 1
ATOM 2351 C C . ALA B 1 14 ? -8.866 -36.209 13.130 1.00 37.67 37 ALA B C 1
ATOM 2352 O O . ALA B 1 14 ? -9.771 -36.841 12.593 1.00 33.22 37 ALA B O 1
ATOM 2354 N N . SER B 1 15 ? -8.504 -34.991 12.732 1.00 34.54 38 SER B N 1
ATOM 2355 C CA . SER B 1 15 ? -9.195 -34.291 11.649 1.00 34.61 38 SER B CA 1
ATOM 2356 C C . SER B 1 15 ? -9.096 -34.994 10.300 1.00 42.37 38 SER B C 1
ATOM 2357 O O . SER B 1 15 ? -9.935 -34.792 9.427 1.00 39.73 38 SER B O 1
ATOM 2360 N N . GLN B 1 16 ? -8.066 -35.810 10.125 1.00 37.93 39 GLN B N 1
ATOM 2361 C CA . GLN B 1 16 ? -7.899 -36.542 8.879 1.00 38.35 39 GLN B CA 1
ATOM 2362 C C . GLN B 1 16 ? -8.349 -37.980 9.031 1.00 43.31 39 GLN B C 1
ATOM 2363 O O . GLN B 1 16 ? -8.598 -38.649 8.034 1.00 44.19 39 GLN B O 1
ATOM 2369 N N . SER B 1 17 ? -8.472 -38.449 10.273 1.00 37.00 40 SER B N 1
ATOM 2370 C CA . SER B 1 17 ? -8.830 -39.850 10.529 1.00 40.58 40 SER B CA 1
ATOM 2371 C C . SER B 1 17 ? -10.289 -40.178 10.840 1.00 36.74 40 SER B C 1
ATOM 2372 O O . SER B 1 17 ? -10.841 -41.131 10.310 1.00 40.59 40 SER B O 1
ATOM 2375 N N . LEU B 1 18 ? -10.905 -39.383 11.698 1.00 39.59 41 LEU B N 1
ATOM 2376 C CA . LEU B 1 18 ? -12.274 -39.619 12.118 1.00 36.26 41 LEU B CA 1
ATOM 2377 C C . LEU B 1 18 ? -13.354 -39.245 11.114 1.00 40.35 41 LEU B C 1
ATOM 2378 O O . LEU B 1 18 ? -13.107 -38.507 10.164 1.00 38.63 41 LEU B O 1
ATOM 2383 N N . ASN B 1 19 ? -14.547 -39.799 11.314 1.00 36.43 42 ASN B N 1
ATOM 2384 C CA . ASN B 1 19 ? -15.692 -39.461 10.487 1.00 38.44 42 ASN B CA 1
ATOM 2385 C C . ASN B 1 19 ? -16.431 -38.531 11.429 1.00 35.97 42 ASN B C 1
ATOM 2386 O O . ASN B 1 19 ? -16.694 -38.906 12.571 1.00 36.75 42 ASN B O 1
ATOM 2391 N N . TYR B 1 20 ? -16.755 -37.321 10.985 1.00 26.36 43 TYR B N 1
ATOM 2392 C CA . TYR B 1 20 ? -17.435 -36.405 11.886 1.00 29.79 43 TYR B CA 1
ATOM 2393 C C . TYR B 1 20 ? -18.144 -35.255 11.197 1.00 28.66 43 TYR B C 1
ATOM 2394 O O . TYR B 1 20 ? -18.001 -35.046 10.000 1.00 29.67 43 TYR B O 1
ATOM 2403 N N . GLU B 1 21 ? -18.898 -34.504 11.990 1.00 26.04 44 GLU B N 1
ATOM 2404 C CA . GLU B 1 21 ? -19.650 -33.365 11.503 1.00 23.54 44 GLU B CA 1
ATOM 2405 C C . GLU B 1 21 ? -19.512 -32.221 12.476 1.00 23.76 44 GLU B C 1
ATOM 2406 O O . GLU B 1 21 ? -19.849 -32.348 13.644 1.00 27.42 44 GLU B O 1
ATOM 2412 N N . LEU B 1 22 ? -19.020 -31.096 11.981 1.00 27.35 45 LEU B N 1
ATOM 2413 C CA . LEU B 1 22 ? -18.870 -29.904 12.798 1.00 26.10 45 LEU B CA 1
ATOM 2414 C C . LEU B 1 22 ? -19.858 -28.841 12.284 1.00 34.04 45 LEU B C 1
ATOM 2415 O O . LEU B 1 22 ? -19.916 -28.555 11.081 1.00 30.22 45 LEU B O 1
ATOM 2420 N N . SER B 1 23 ? -20.660 -28.299 13.196 1.00 31.98 46 SER B N 1
ATOM 2421 C CA . SER B 1 23 ? -21.621 -27.243 12.884 1.00 28.52 46 SER B CA 1
ATOM 2422 C C . SER B 1 23 ? -21.016 -26.089 13.635 1.00 29.46 46 SER B C 1
ATOM 2423 O O . SER B 1 23 ? -20.997 -26.080 14.878 1.00 27.92 46 SER B O 1
ATOM 2426 N N . PHE B 1 24 ? -20.516 -25.108 12.900 1.00 27.65 47 PHE B N 1
ATOM 2427 C CA . PHE B 1 24 ? -19.830 -24.007 13.553 1.00 25.30 47 PHE B CA 1
ATOM 2428 C C . PHE B 1 24 ? -20.137 -22.656 12.966 1.00 26.92 47 PHE B C 1
ATOM 2429 O O . PHE B 1 24 ? -20.875 -22.537 11.983 1.00 25.69 47 PHE B O 1
ATOM 2437 N N . ILE B 1 25 ? -19.560 -21.637 13.595 1.00 29.29 48 ILE B N 1
ATOM 2438 C CA . ILE B 1 25 ? -19.698 -20.277 13.122 1.00 28.86 48 ILE B CA 1
ATOM 2439 C C . ILE B 1 25 ? -18.291 -19.722 12.914 1.00 32.86 48 ILE B C 1
ATOM 2440 O O . ILE B 1 25 ? -17.327 -20.138 13.575 1.00 23.45 48 ILE B O 1
ATOM 2445 N N . SER B 1 26 ? -18.175 -18.828 11.942 1.00 25.03 49 SER B N 1
ATOM 2446 C CA . SER B 1 26 ? -16.922 -18.156 11.632 1.00 29.50 49 SER B CA 1
ATOM 2447 C C . SER B 1 26 ? -17.249 -16.698 11.913 1.00 28.94 49 SER B C 1
ATOM 2448 O O . SER B 1 26 ? -18.184 -16.149 11.339 1.00 28.60 49 SER B O 1
ATOM 2451 N N . ILE B 1 27 ? -16.495 -16.095 12.822 1.00 29.91 50 ILE B N 1
ATOM 2452 C CA . ILE B 1 27 ? -16.689 -14.715 13.227 1.00 28.16 50 ILE B CA 1
ATOM 2453 C C . ILE B 1 27 ? -15.498 -13.827 12.840 1.00 32.14 50 ILE B C 1
ATOM 2454 O O . ILE B 1 27 ? -14.347 -14.173 13.101 1.00 27.38 50 ILE B O 1
ATOM 2459 N N . ASN B 1 28 ? -15.782 -12.702 12.190 1.00 31.50 51 ASN B N 1
ATOM 2460 C CA . ASN B 1 28 ? -14.750 -11.737 11.814 1.00 31.94 51 ASN B CA 1
ATOM 2461 C C . ASN B 1 28 ? -15.406 -10.375 11.680 1.00 37.21 51 ASN B C 1
ATOM 2462 O O . ASN B 1 28 ? -16.618 -10.262 11.813 1.00 42.61 51 ASN B O 1
ATOM 2467 N N . LYS B 1 29 ? -14.611 -9.342 11.430 1.00 42.54 52 LYS B N 1
ATOM 2468 C CA . LYS B 1 29 ? -15.135 -7.984 11.308 1.00 42.97 52 LYS B CA 1
ATOM 2469 C C . LYS B 1 29 ? -16.323 -7.840 10.353 1.00 43.74 52 LYS B C 1
ATOM 2470 O O . LYS B 1 29 ? -17.053 -6.853 10.432 1.00 50.54 52 LYS B O 1
ATOM 2476 N N . GLN B 1 30 ? -16.518 -8.786 9.436 1.00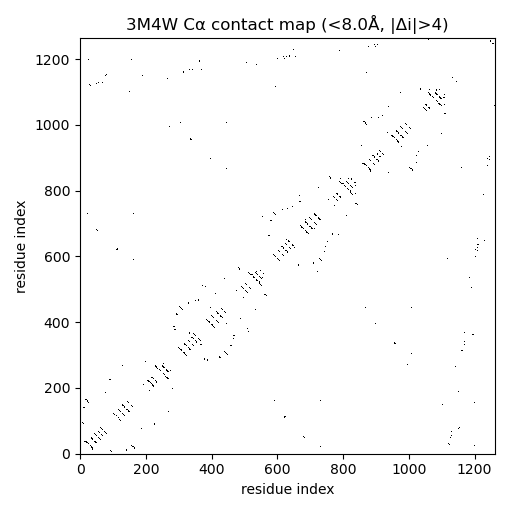 36.49 53 GLN B N 1
ATOM 2477 C CA . GLN B 1 30 ? -17.654 -8.654 8.537 1.00 43.16 53 GLN B CA 1
ATOM 2478 C C . GLN B 1 30 ? -18.877 -9.499 8.900 1.00 49.24 53 GLN B C 1
ATOM 2479 O O . GLN B 1 30 ? -19.775 -9.667 8.071 1.00 48.95 53 GLN B O 1
ATOM 2485 N N . GLY B 1 31 ? -18.920 -10.025 10.129 1.00 39.09 54 GLY B N 1
ATOM 2486 C CA . GLY B 1 31 ? -20.073 -10.813 10.531 1.00 36.26 54 GLY B CA 1
ATOM 2487 C C . GLY B 1 31 ? -19.886 -12.206 11.108 1.00 31.11 54 GLY B C 1
ATOM 2488 O O . GLY B 1 31 ? -18.770 -12.637 11.411 1.00 27.13 54 GLY B O 1
ATOM 2489 N N . VAL B 1 32 ? -21.015 -12.898 11.257 1.00 28.28 55 VAL B N 1
ATOM 2490 C CA . VAL B 1 32 ? -21.089 -14.248 11.818 1.00 31.34 55 VAL B CA 1
ATOM 2491 C C . VAL B 1 32 ? -21.787 -15.157 10.816 1.00 28.99 55 VAL B C 1
ATOM 2492 O O . VAL B 1 32 ? -22.995 -15.075 10.610 1.00 34.03 55 VAL B O 1
ATOM 2496 N N . GLU B 1 33 ? -21.004 -16.042 10.226 1.00 26.31 56 GLU B N 1
ATOM 2497 C CA . GLU B 1 33 ? -21.464 -16.958 9.212 1.00 28.77 56 GLU B CA 1
ATOM 2498 C C . GLU B 1 33 ? -21.687 -18.369 9.754 1.00 29.28 56 GLU B C 1
ATOM 2499 O O . GLU B 1 33 ? -20.851 -18.902 10.475 1.00 27.56 56 GLU B O 1
ATOM 2505 N N . SER B 1 34 ? -22.825 -18.962 9.411 1.00 31.37 57 SER B N 1
ATOM 2506 C CA . SER B 1 34 ? -23.138 -20.315 9.848 1.00 23.00 57 SER B CA 1
ATOM 2507 C C . SER B 1 34 ? -22.554 -21.278 8.816 1.00 31.80 57 SER B C 1
ATOM 2508 O O . SER B 1 34 ? -22.787 -21.117 7.617 1.00 29.30 57 SER B O 1
ATOM 2511 N N . LEU B 1 35 ? -21.797 -22.269 9.285 1.00 27.16 58 LEU B N 1
ATOM 2512 C CA . LEU B 1 35 ? -21.129 -23.227 8.406 1.00 25.95 58 LEU B CA 1
ATOM 2513 C C . LEU B 1 35 ? -21.190 -24.669 8.931 1.00 27.10 58 LEU B C 1
ATOM 2514 O O . LEU B 1 35 ? -21.393 -24.899 10.116 1.00 24.75 58 LEU B O 1
ATOM 2519 N N . ARG B 1 36 ? -21.015 -25.640 8.040 1.00 25.99 59 ARG B N 1
ATOM 2520 C CA . ARG B 1 36 ? -21.028 -27.046 8.442 1.00 28.19 59 ARG B CA 1
ATOM 2521 C C . ARG B 1 36 ? -19.940 -27.827 7.722 1.00 27.54 59 ARG B C 1
ATOM 2522 O O . ARG B 1 36 ? -19.777 -27.705 6.508 1.00 24.24 59 ARG B O 1
ATOM 2530 N N . TYR B 1 37 ? -19.174 -28.619 8.462 1.00 25.24 60 TYR B N 1
ATOM 2531 C CA . TYR B 1 37 ? -18.110 -29.390 7.826 1.00 32.46 60 TYR B CA 1
ATOM 2532 C C . TYR B 1 37 ? -18.259 -30.869 8.151 1.00 29.75 60 TYR B C 1
ATOM 2533 O O . TYR B 1 37 ? -18.331 -31.258 9.318 1.00 30.01 60 TYR B O 1
ATOM 2542 N N . ARG B 1 38 ? -18.344 -31.686 7.109 1.00 32.10 61 ARG B N 1
ATOM 2543 C CA . ARG B 1 38 ? -18.478 -33.127 7.285 1.00 33.83 61 ARG B CA 1
ATOM 2544 C C . ARG B 1 38 ? -17.225 -33.752 6.732 1.00 37.55 61 ARG B C 1
ATOM 2545 O O . ARG B 1 38 ? -16.755 -33.364 5.663 1.00 31.52 61 ARG B O 1
ATOM 2553 N N . HIS B 1 39 ? -16.666 -34.699 7.471 1.00 32.76 62 HIS B N 1
ATOM 2554 C CA . HIS B 1 39 ? -15.463 -35.376 7.022 1.00 34.39 62 HIS B CA 1
ATOM 2555 C C . HIS B 1 39 ? -15.529 -36.873 7.290 1.00 39.29 62 HIS B C 1
ATOM 2556 O O . HIS B 1 39 ? -16.050 -37.318 8.315 1.00 36.12 62 HIS B O 1
ATOM 2563 N N . ALA B 1 40 ? -14.994 -37.651 6.358 1.00 40.35 63 ALA B N 1
ATOM 2564 C CA . ALA B 1 40 ? -14.989 -39.094 6.501 1.00 38.25 63 ALA B CA 1
ATOM 2565 C C . ALA B 1 40 ? -13.867 -39.709 5.677 1.00 41.76 63 ALA B C 1
ATOM 2566 O O . ALA B 1 40 ? -13.226 -39.030 4.867 1.00 41.46 63 ALA B O 1
ATOM 2568 N N . ARG B 1 41 ? -13.615 -40.993 5.915 1.00 44.61 64 ARG B N 1
ATOM 2569 C CA . ARG B 1 41 ? -12.614 -41.737 5.171 1.00 47.07 64 ARG B CA 1
ATOM 2570 C C . ARG B 1 41 ? -13.342 -42.935 4.588 1.00 41.95 64 ARG B C 1
ATOM 2571 O O . ARG B 1 41 ? -14.218 -43.513 5.226 1.00 44.97 64 ARG B O 1
ATOM 2579 N N . LEU B 1 42 ? -12.991 -43.290 3.362 1.00 49.05 65 LEU B N 1
ATOM 2580 C CA . LEU B 1 42 ? -13.615 -44.417 2.692 1.00 46.99 65 LEU B CA 1
ATOM 2581 C C . LEU B 1 42 ? -12.715 -44.875 1.562 1.00 48.61 65 LEU B C 1
ATOM 2582 O O . LEU B 1 42 ? -12.234 -44.052 0.779 1.00 47.60 65 LEU B O 1
ATOM 2587 N N . ASP B 1 43 ? -12.492 -46.184 1.477 1.00 45.99 66 ASP B N 1
ATOM 2588 C CA . ASP B 1 43 ? -11.635 -46.747 0.441 1.00 48.00 66 ASP B CA 1
ATOM 2589 C C . ASP B 1 43 ? -10.244 -46.122 0.471 1.00 45.11 66 ASP B C 1
ATOM 2590 O O . ASP B 1 43 ? -9.622 -45.911 -0.575 1.00 47.00 66 ASP B O 1
ATOM 2595 N N . ASN B 1 44 ? -9.770 -45.807 1.673 1.00 44.40 67 ASN B N 1
ATOM 2596 C CA . ASN B 1 44 ? -8.439 -45.231 1.844 1.00 48.42 67 ASN B CA 1
ATOM 2597 C C . ASN B 1 44 ? -8.305 -43.773 1.392 1.00 48.83 67 ASN B C 1
ATOM 2598 O O . ASN B 1 44 ? -7.196 -43.289 1.172 1.00 46.41 67 ASN B O 1
ATOM 2603 N N . ARG B 1 45 ? -9.416 -43.063 1.242 1.00 47.66 68 ARG B N 1
ATOM 2604 C CA . ARG B 1 45 ? -9.316 -41.669 0.821 1.00 47.14 68 ARG B CA 1
ATOM 2605 C C . ARG B 1 45 ? -10.286 -40.736 1.543 1.00 40.76 68 ARG B C 1
ATOM 2606 O O . ARG B 1 45 ? -11.380 -41.138 1.935 1.00 46.74 68 ARG B O 1
ATOM 2614 N N . PRO B 1 46 ? -9.885 -39.468 1.724 1.00 43.54 69 PRO B N 1
ATOM 2615 C CA . PRO B 1 46 ? -10.684 -38.438 2.402 1.00 36.68 69 PRO B CA 1
ATOM 2616 C C . PRO B 1 46 ? -11.956 -38.056 1.662 1.00 36.37 69 PRO B C 1
ATOM 2617 O O . PRO B 1 46 ? -11.979 -38.016 0.441 1.00 28.35 69 PRO B O 1
ATOM 2621 N N . LEU B 1 47 ? -13.010 -37.788 2.425 1.00 38.09 70 LEU B N 1
ATOM 2622 C CA . LEU B 1 47 ? -14.289 -37.340 1.891 1.00 34.42 70 LEU B CA 1
ATOM 2623 C C . LEU B 1 47 ? -14.662 -36.164 2.787 1.00 35.65 70 LEU B C 1
ATOM 2624 O O . LEU B 1 47 ? -14.485 -36.231 4.001 1.00 28.29 70 LEU B O 1
ATOM 2629 N N . ALA B 1 48 ? -15.158 -35.078 2.205 1.00 39.58 71 ALA B N 1
ATOM 2630 C CA . ALA B 1 48 ? -15.533 -33.927 3.022 1.00 35.54 71 ALA B CA 1
ATOM 2631 C C . ALA B 1 48 ? -16.418 -32.939 2.287 1.00 37.13 71 ALA B C 1
ATOM 2632 O O . ALA B 1 48 ? -16.366 -32.829 1.061 1.00 34.84 71 ALA B O 1
ATOM 2634 N N . GLN B 1 49 ? -17.228 -32.222 3.056 1.00 33.68 72 GLN B N 1
ATOM 2635 C CA . GLN B 1 49 ? -18.116 -31.199 2.516 1.00 38.48 72 GLN B CA 1
ATOM 2636 C C . GLN B 1 49 ? -18.151 -29.994 3.445 1.00 34.03 72 GLN B C 1
ATOM 2637 O O . GLN B 1 49 ? -18.315 -30.156 4.653 1.00 33.18 72 GLN B O 1
ATOM 2643 N N . LEU B 1 50 ? -17.965 -28.800 2.883 1.00 29.39 73 LEU B N 1
ATOM 2644 C CA . LEU B 1 50 ? -18.065 -27.551 3.640 1.00 26.39 73 LEU B CA 1
ATOM 2645 C C . LEU B 1 50 ? -19.324 -26.924 3.043 1.00 26.96 73 LEU B C 1
ATOM 2646 O O . LEU B 1 50 ? -19.369 -26.593 1.845 1.00 27.67 73 LEU B O 1
ATOM 2651 N N . LEU B 1 51 ? -20.339 -26.755 3.876 1.00 26.01 74 LEU B N 1
ATOM 2652 C CA . LEU B 1 51 ? -21.604 -26.219 3.422 1.00 28.08 74 LEU B CA 1
ATOM 2653 C C . LEU B 1 51 ? -21.936 -24.878 4.070 1.00 32.44 74 LEU B C 1
ATOM 2654 O O . LEU B 1 51 ? -21.795 -24.728 5.285 1.00 22.27 74 LEU B O 1
ATOM 2659 N N . GLN B 1 52 ? -22.344 -23.901 3.259 1.00 29.86 75 GLN B N 1
ATOM 2660 C CA . GLN B 1 52 ? -22.765 -22.599 3.782 1.00 27.14 75 GLN B CA 1
ATOM 2661 C C . GLN B 1 52 ? -24.225 -22.822 4.156 1.00 34.56 75 GLN B C 1
ATOM 2662 O O . GLN B 1 52 ? -25.049 -23.158 3.303 1.00 37.46 75 GLN B O 1
ATOM 2668 N N . MET B 1 53 ? -24.550 -22.640 5.429 1.00 24.77 76 MET B N 1
ATOM 2669 C CA . MET B 1 53 ? -25.906 -22.895 5.909 1.00 27.29 76 MET B CA 1
ATOM 2670 C C . MET B 1 53 ? -27.014 -21.897 5.625 1.00 28.18 76 MET B C 1
ATOM 2671 O O . MET B 1 53 ? -28.175 -22.300 5.542 1.00 29.76 76 MET B O 1
ATOM 2676 N N . ASP B 1 54 ? -26.684 -20.611 5.508 1.00 29.93 77 ASP B N 1
ATOM 2677 C CA . ASP B 1 54 ? -27.713 -19.614 5.240 1.00 28.94 77 ASP B CA 1
ATOM 2678 C C . ASP B 1 54 ? -27.525 -18.986 3.855 1.00 25.02 77 ASP B C 1
ATOM 2679 O O . ASP B 1 54 ? -26.414 -18.899 3.347 1.00 31.00 77 ASP B O 1
ATOM 2684 N N . GLY B 1 55 ? -28.624 -18.513 3.279 1.00 28.10 78 GLY B N 1
ATOM 2685 C CA . GLY B 1 55 ? -28.578 -17.881 1.979 1.00 28.53 78 GLY B CA 1
ATOM 2686 C C . GLY B 1 55 ? -28.200 -18.818 0.849 1.00 30.43 78 GLY B C 1
ATOM 2687 O O . GLY B 1 55 ? -28.619 -19.970 0.820 1.00 28.40 78 GLY B O 1
ATOM 2688 N N . PRO B 1 56 ? -27.393 -18.334 -0.100 1.00 34.60 79 PRO B N 1
ATOM 2689 C CA . PRO B 1 56 ? -26.953 -19.130 -1.245 1.00 35.27 79 PRO B CA 1
ATOM 2690 C C . PRO B 1 56 ? -26.299 -20.402 -0.754 1.00 36.37 79 PRO B C 1
ATOM 2691 O O . PRO B 1 56 ? -25.524 -20.380 0.199 1.00 36.12 79 PRO B O 1
ATOM 2695 N N . ARG B 1 57 ? -26.624 -21.508 -1.403 1.00 34.26 80 ARG B N 1
ATOM 2696 C CA . ARG B 1 57 ? -26.062 -22.798 -1.041 1.00 38.52 80 ARG B CA 1
ATOM 2697 C C . ARG B 1 57 ? -24.668 -22.990 -1.633 1.00 37.52 80 ARG B C 1
ATOM 2698 O O . ARG B 1 57 ? -24.482 -23.787 -2.548 1.00 41.70 80 ARG B O 1
ATOM 2706 N N . ARG B 1 58 ? -23.688 -22.247 -1.138 1.00 34.79 81 ARG B N 1
ATOM 2707 C CA . ARG B 1 58 ? -22.337 -22.435 -1.633 1.00 33.13 81 ARG B CA 1
ATOM 2708 C C . ARG B 1 58 ? -21.816 -23.675 -0.912 1.00 38.89 81 ARG B C 1
ATOM 2709 O O . ARG B 1 58 ? -22.100 -23.901 0.269 1.00 40.69 81 ARG B O 1
ATOM 2717 N N . GLU B 1 59 ? -21.095 -24.507 -1.643 1.00 33.51 82 GLU B N 1
ATOM 2718 C CA . GLU B 1 59 ? -20.588 -25.742 -1.090 1.00 33.49 82 GLU B CA 1
ATOM 2719 C C . GLU B 1 59 ? -19.274 -26.105 -1.753 1.00 33.22 82 GLU B C 1
ATOM 2720 O O . GLU B 1 59 ? -19.008 -25.734 -2.906 1.00 35.06 82 GLU B O 1
ATOM 2726 N N . VAL B 1 60 ? -18.439 -26.799 -0.998 1.00 30.30 83 VAL B N 1
ATOM 2727 C CA . VAL B 1 60 ? -17.155 -27.257 -1.493 1.00 34.99 83 VAL B CA 1
ATOM 2728 C C . VAL B 1 60 ? -16.997 -28.702 -1.026 1.00 37.66 83 VAL B C 1
ATOM 2729 O O . VAL B 1 60 ? -17.222 -29.013 0.148 1.00 45.03 83 VAL B O 1
ATOM 2733 N N . VAL B 1 61 ? -16.631 -29.593 -1.940 1.00 40.71 84 VAL B N 1
ATOM 2734 C CA . VAL B 1 61 ? -16.461 -30.977 -1.550 1.00 40.19 84 VAL B CA 1
ATOM 2735 C C . VAL B 1 61 ? -15.102 -31.532 -1.932 1.00 45.17 84 VAL B C 1
ATOM 2736 O O . VAL B 1 61 ? -14.467 -31.088 -2.895 1.00 37.67 84 VAL B O 1
ATOM 2740 N N . GLN B 1 62 ? -14.658 -32.504 -1.149 1.00 38.57 85 GLN B N 1
ATOM 2741 C CA . GLN B 1 62 ? -13.387 -33.151 -1.383 1.00 35.30 85 GLN B CA 1
ATOM 2742 C C . GLN B 1 62 ? -13.558 -34.653 -1.572 1.00 36.87 85 GLN B C 1
ATOM 2743 O O . GLN B 1 62 ? -14.279 -35.307 -0.813 1.00 42.27 85 GLN B O 1
ATOM 2749 N N . ARG B 1 63 ? -12.916 -35.177 -2.616 1.00 43.36 86 ARG B N 1
ATOM 2750 C CA . ARG B 1 63 ? -12.918 -36.609 -2.908 1.00 36.40 86 ARG B CA 1
ATOM 2751 C C . ARG B 1 63 ? -11.444 -36.892 -3.201 1.00 37.06 86 ARG B C 1
ATOM 2752 O O . ARG B 1 63 ? -10.936 -36.583 -4.290 1.00 31.56 86 ARG B O 1
ATOM 2760 N N . GLY B 1 64 ? -10.738 -37.450 -2.224 1.00 30.67 87 GLY B N 1
ATOM 2761 C CA . GLY B 1 64 ? -9.330 -37.708 -2.467 1.00 37.92 87 GLY B CA 1
ATOM 2762 C C . GLY B 1 64 ? -8.655 -36.358 -2.638 1.00 40.64 87 GLY B C 1
ATOM 2763 O O . GLY B 1 64 ? -8.956 -35.442 -1.872 1.00 36.08 87 GLY B O 1
ATOM 2764 N N . ASN B 1 65 ? -7.770 -36.208 -3.626 1.00 39.17 88 ASN B N 1
ATOM 2765 C CA . ASN B 1 65 ? -7.098 -34.924 -3.813 1.00 38.66 88 ASN B CA 1
ATOM 2766 C C . ASN B 1 65 ? -7.811 -34.003 -4.786 1.00 37.52 88 ASN B C 1
ATOM 2767 O O . ASN B 1 65 ? -7.179 -33.157 -5.415 1.00 34.98 88 ASN B O 1
ATOM 2772 N N . GLU B 1 66 ? -9.125 -34.169 -4.913 1.00 32.96 89 GLU B N 1
ATOM 2773 C CA . GLU B 1 66 ? -9.911 -33.333 -5.816 1.00 36.75 89 GLU B CA 1
ATOM 2774 C C . GLU B 1 66 ? -10.936 -32.513 -5.043 1.00 33.31 89 GLU B C 1
ATOM 2775 O O . GLU B 1 66 ? -11.767 -33.063 -4.306 1.00 33.57 89 GLU B O 1
ATOM 2781 N N . ILE B 1 67 ? -10.864 -31.198 -5.233 1.00 37.55 90 ILE B N 1
ATOM 2782 C CA . ILE B 1 67 ? -11.734 -30.235 -4.561 1.00 36.14 90 ILE B CA 1
ATOM 2783 C C . ILE B 1 67 ? -12.652 -29.577 -5.585 1.00 37.14 90 ILE B C 1
ATOM 2784 O O . ILE B 1 67 ? -12.192 -28.871 -6.482 1.00 37.84 90 ILE B O 1
ATOM 2789 N N . SER B 1 68 ? -13.951 -29.813 -5.458 1.00 36.62 91 SER B N 1
ATOM 2790 C CA . SER B 1 68 ? -14.912 -29.213 -6.373 1.00 36.69 91 SER B CA 1
ATOM 2791 C C . SER B 1 68 ? -15.649 -28.086 -5.653 1.00 35.63 91 SER B C 1
ATOM 2792 O O . SER B 1 68 ? -15.945 -28.193 -4.464 1.00 37.17 91 SER B O 1
ATOM 2795 N N . TYR B 1 69 ? -15.930 -27.008 -6.378 1.00 36.22 92 TYR B N 1
ATOM 2796 C CA . TYR B 1 69 ? -16.630 -25.853 -5.833 1.00 37.68 92 TYR B CA 1
ATOM 2797 C C . TYR B 1 69 ? -17.977 -25.638 -6.517 1.00 39.54 92 TYR B C 1
ATOM 2798 O O . TYR B 1 69 ? -18.065 -25.584 -7.751 1.00 41.71 92 TYR B O 1
ATOM 2807 N N . PHE B 1 70 ? -19.027 -25.523 -5.713 1.00 35.60 93 PHE B N 1
ATOM 2808 C CA . PHE B 1 70 ? -20.373 -25.294 -6.227 1.00 40.40 93 PHE B CA 1
ATOM 2809 C C . PHE B 1 70 ? -20.955 -24.032 -5.604 1.00 50.17 93 PHE B C 1
ATOM 2810 O O . PHE B 1 70 ? -20.726 -23.736 -4.426 1.00 56.56 93 PHE B O 1
ATOM 2818 N N . GLU B 1 71 ? -21.721 -23.303 -6.409 1.00 55.20 94 GLU B N 1
ATOM 2819 C CA . GLU B 1 71 ? -22.382 -22.068 -5.989 1.00 53.29 94 GLU B CA 1
ATOM 2820 C C . GLU B 1 71 ? -23.458 -21.745 -7.024 1.00 61.42 94 GLU B C 1
ATOM 2821 O O . GLU B 1 71 ? -23.265 -21.962 -8.224 1.00 58.52 94 GLU B O 1
ATOM 2827 N N . PRO B 1 72 ? -24.616 -21.241 -6.578 1.00 64.00 95 PRO B N 1
ATOM 2828 C CA . PRO B 1 72 ? -25.657 -20.924 -7.557 1.00 61.70 95 PRO B CA 1
ATOM 2829 C C . PRO B 1 72 ? -25.175 -19.950 -8.635 1.00 62.25 95 PRO B C 1
ATOM 2830 O O . PRO B 1 72 ? -24.444 -18.994 -8.347 1.00 54.26 95 PRO B O 1
ATOM 2834 N N . GLY B 1 73 ? -25.569 -20.223 -9.878 1.00 65.31 96 GLY B N 1
ATOM 2835 C CA . GLY B 1 73 ? -25.205 -19.366 -10.995 1.00 61.40 96 GLY B CA 1
ATOM 2836 C C . GLY B 1 73 ? -23.793 -19.482 -11.542 1.00 66.17 96 GLY B C 1
ATOM 2837 O O . GLY B 1 73 ? -23.353 -18.600 -12.283 1.00 70.66 96 GLY B O 1
ATOM 2838 N N . LEU B 1 74 ? -23.074 -20.550 -11.199 1.00 60.70 97 LEU B N 1
ATOM 2839 C CA . LEU B 1 74 ? -21.712 -20.715 -11.705 1.00 59.27 97 LEU B CA 1
ATOM 2840 C C . LEU B 1 74 ? -21.389 -22.147 -12.134 1.00 59.32 97 LEU B C 1
ATOM 2841 O O . LEU B 1 74 ? -21.924 -23.112 -11.585 1.00 55.33 97 LEU B O 1
ATOM 2846 N N . GLU B 1 75 ? -20.515 -22.274 -13.129 1.00 62.44 98 GLU B N 1
ATOM 2847 C CA . GLU B 1 75 ? -20.092 -23.583 -13.607 1.00 59.69 98 GLU B CA 1
ATOM 2848 C C . GLU B 1 75 ? -19.190 -24.145 -12.529 1.00 54.77 98 GLU B C 1
ATOM 2849 O O . GLU B 1 75 ? -18.093 -23.640 -12.311 1.00 57.49 98 GLU B O 1
ATOM 2855 N N . PRO B 1 76 ? -19.637 -25.191 -11.826 1.00 49.66 99 PRO B N 1
ATOM 2856 C CA . PRO B 1 76 ? -18.732 -25.699 -10.797 1.00 49.03 99 PRO B CA 1
ATOM 2857 C C . PRO B 1 76 ? -17.478 -26.253 -11.450 1.00 56.29 99 PRO B C 1
ATOM 2858 O O . PRO B 1 76 ? -17.530 -26.787 -12.556 1.00 58.03 99 PRO B O 1
ATOM 2862 N N . PHE B 1 77 ? -16.348 -26.094 -10.777 1.00 48.81 100 PHE B N 1
ATOM 2863 C CA . PHE B 1 77 ? -15.094 -26.587 -11.296 1.00 43.56 100 PHE B CA 1
ATOM 2864 C C . PHE B 1 77 ? -14.404 -27.396 -10.211 1.00 44.19 100 PHE B C 1
ATOM 2865 O O . PHE B 1 77 ? -14.827 -27.381 -9.050 1.00 37.56 100 PHE B O 1
ATOM 2873 N N . THR B 1 78 ? -13.360 -28.120 -10.605 1.00 41.19 101 THR B N 1
ATOM 2874 C CA . THR B 1 78 ? -12.597 -28.957 -9.694 1.00 41.48 101 THR B CA 1
ATOM 2875 C C . THR B 1 78 ? -11.099 -28.676 -9.798 1.00 42.04 101 THR B C 1
ATOM 2876 O O . THR B 1 78 ? -10.571 -28.489 -10.893 1.00 43.28 101 THR B O 1
ATOM 2880 N N . LEU B 1 79 ? -10.426 -28.637 -8.650 1.00 41.53 102 LEU B N 1
ATOM 2881 C CA . LEU B 1 79 ? -8.984 -28.415 -8.594 1.00 45.81 102 LEU B CA 1
ATOM 2882 C C . LEU B 1 79 ? -8.388 -29.557 -7.793 1.00 45.79 102 LEU B C 1
ATOM 2883 O O . LEU B 1 79 ? -9.103 -30.454 -7.361 1.00 45.31 102 LEU B O 1
ATOM 2888 N N . ASN B 1 80 ? -7.075 -29.520 -7.599 1.00 41.82 103 ASN B N 1
ATOM 2889 C CA . ASN B 1 80 ? -6.407 -30.529 -6.790 1.00 46.75 103 ASN B CA 1
ATOM 2890 C C . ASN B 1 80 ? -6.001 -29.855 -5.480 1.00 47.19 103 ASN B C 1
ATOM 2891 O O . ASN B 1 80 ? -5.794 -28.647 -5.442 1.00 49.88 103 ASN B O 1
ATOM 2896 N N . GLY B 1 81 ? -5.913 -30.638 -4.411 1.00 41.79 104 GLY B N 1
ATOM 2897 C CA . GLY B 1 81 ? -5.532 -30.117 -3.108 1.00 35.96 104 GLY B CA 1
ATOM 2898 C C . GLY B 1 81 ? -5.743 -31.222 -2.093 1.00 35.44 104 GLY B C 1
ATOM 2899 O O . GLY B 1 81 ? -6.524 -32.136 -2.358 1.00 38.94 104 GLY B O 1
ATOM 2900 N N . ASP B 1 82 ? -5.072 -31.156 -0.945 1.00 29.63 105 ASP B N 1
ATOM 2901 C CA . ASP B 1 82 ? -5.221 -32.207 0.057 1.00 36.86 105 ASP B CA 1
ATOM 2902 C C . ASP B 1 82 ? -6.356 -31.911 1.029 1.00 41.29 105 ASP B C 1
ATOM 2903 O O . ASP B 1 82 ? -6.682 -32.730 1.884 1.00 37.53 105 ASP B O 1
ATOM 2908 N N . TYR B 1 83 ? -6.971 -30.743 0.893 1.00 38.89 106 TYR B N 1
ATOM 2909 C CA . TYR B 1 83 ? -8.065 -30.381 1.781 1.00 34.27 106 TYR B CA 1
ATOM 2910 C C . TYR B 1 83 ? -8.743 -29.109 1.306 1.00 33.09 106 TYR B C 1
ATOM 2911 O O . TYR B 1 83 ? -8.229 -28.402 0.429 1.00 33.92 106 TYR B O 1
ATOM 2920 N N . ILE B 1 84 ? -9.908 -28.831 1.882 1.00 35.38 107 ILE B N 1
ATOM 2921 C CA . ILE B 1 84 ? -10.666 -27.648 1.532 1.00 33.59 107 ILE B CA 1
ATOM 2922 C C . ILE B 1 84 ? -10.135 -26.461 2.337 1.00 34.49 107 ILE B C 1
ATOM 2923 O O . ILE B 1 84 ? -10.248 -26.423 3.555 1.00 33.22 107 ILE B O 1
ATOM 2928 N N . VAL B 1 85 ? -9.531 -25.497 1.657 1.00 36.36 108 VAL B N 1
ATOM 2929 C CA . VAL B 1 85 ? -9.012 -24.325 2.349 1.00 35.27 108 VAL B CA 1
ATOM 2930 C C . VAL B 1 85 ? -10.188 -23.483 2.860 1.00 28.59 108 VAL B C 1
ATOM 2931 O O . VAL B 1 85 ? -11.180 -23.307 2.157 1.00 34.14 108 VAL B O 1
ATOM 2935 N N . ASP B 1 86 ? -10.069 -22.975 4.084 1.00 32.99 109 ASP B N 1
ATOM 2936 C CA . ASP B 1 86 ? -11.121 -22.170 4.722 1.00 37.90 109 ASP B CA 1
ATOM 2937 C C . ASP B 1 86 ? -12.283 -23.014 5.204 1.00 41.10 109 ASP B C 1
ATOM 2938 O O . ASP B 1 86 ? -13.332 -22.471 5.539 1.00 49.16 109 ASP B O 1
ATOM 2943 N N . SER B 1 87 ? -12.117 -24.335 5.205 1.00 37.03 110 SER B N 1
ATOM 2944 C CA . SER B 1 87 ? -13.170 -25.216 5.707 1.00 37.67 110 SER B CA 1
ATOM 2945 C C . SER B 1 87 ? -12.999 -25.153 7.228 1.00 37.23 110 SER B C 1
ATOM 2946 O O . SER B 1 87 ? -13.965 -25.054 7.982 1.00 40.85 110 SER B O 1
ATOM 2949 N N . LEU B 1 88 ? -11.741 -25.189 7.651 1.00 39.94 111 LEU B N 1
ATOM 2950 C CA . LEU B 1 88 ? -11.358 -25.100 9.054 1.00 42.63 111 LEU B CA 1
ATOM 2951 C C . LEU B 1 88 ? -10.187 -24.124 9.059 1.00 40.77 111 LEU B C 1
ATOM 2952 O O . LEU B 1 88 ? -9.649 -23.809 7.999 1.00 44.45 111 LEU B O 1
ATOM 2957 N N . PRO B 1 89 ? -9.785 -23.617 10.237 1.00 33.43 112 PRO B N 1
ATOM 2958 C CA . PRO B 1 89 ? -8.649 -22.691 10.207 1.00 33.82 112 PRO B CA 1
ATOM 2959 C C . PRO B 1 89 ? -7.442 -23.467 9.710 1.00 39.24 112 PRO B C 1
ATOM 2960 O O . PRO B 1 89 ? -7.352 -24.664 9.967 1.00 34.49 112 PRO B O 1
ATOM 2964 N N . SER B 1 90 ? -6.532 -22.796 9.001 1.00 37.45 113 SER B N 1
ATOM 2965 C CA . SER B 1 90 ? -5.329 -23.445 8.466 1.00 39.32 113 SER B CA 1
ATOM 2966 C C . SER B 1 90 ? -4.565 -24.172 9.559 1.00 34.26 113 SER B C 1
ATOM 2967 O O . SER B 1 90 ? -3.875 -25.149 9.289 1.00 35.89 113 SER B O 1
ATOM 2970 N N . LEU B 1 91 ? -4.685 -23.669 10.786 1.00 34.40 114 LEU B N 1
ATOM 2971 C CA . LEU B 1 91 ? -4.025 -24.249 11.942 1.00 36.01 114 LEU B CA 1
ATOM 2972 C C . LEU B 1 91 ? -4.277 -25.752 12.030 1.00 38.94 114 LEU B C 1
ATOM 2973 O O . LEU B 1 91 ? -3.384 -26.528 12.362 1.00 44.79 114 LEU B O 1
ATOM 2978 N N . ILE B 1 92 ? -5.497 -26.151 11.707 1.00 44.96 115 ILE B N 1
ATOM 2979 C CA . ILE B 1 92 ? -5.909 -27.546 11.775 1.00 42.31 115 ILE B CA 1
ATOM 2980 C C . ILE B 1 92 ? -5.277 -28.485 10.743 1.00 46.11 115 ILE B C 1
ATOM 2981 O O . ILE B 1 92 ? -5.200 -29.688 10.973 1.00 47.06 115 ILE B O 1
ATOM 2986 N N . TYR B 1 93 ? -4.822 -27.943 9.618 1.00 39.38 116 TYR B N 1
ATOM 2987 C CA . TYR B 1 93 ? -4.204 -28.758 8.574 1.00 34.25 116 TYR B CA 1
ATOM 2988 C C . TYR B 1 93 ? -2.679 -28.677 8.581 1.00 37.87 116 TYR B C 1
ATOM 2989 O O . TYR B 1 93 ? -2.020 -29.140 7.651 1.00 44.38 116 TYR B O 1
ATOM 2998 N N . THR B 1 94 ? -2.138 -28.095 9.644 1.00 37.78 117 THR B N 1
ATOM 2999 C CA . THR B 1 94 ? -0.708 -27.881 9.820 1.00 43.85 117 THR B CA 1
ATOM 3000 C C . THR B 1 94 ? 0.096 -29.091 10.281 1.00 48.03 117 THR B C 1
ATOM 3001 O O . THR B 1 94 ? -0.398 -29.915 11.053 1.00 45.49 117 THR B O 1
ATOM 3005 N N . ASP B 1 95 ? 1.332 -29.187 9.793 1.00 42.65 118 ASP B N 1
ATOM 3006 C CA . ASP B 1 95 ? 2.254 -30.252 10.197 1.00 41.07 118 ASP B CA 1
ATOM 3007 C C . ASP B 1 95 ? 3.061 -29.625 11.328 1.00 34.14 118 ASP B C 1
ATOM 3008 O O . ASP B 1 95 ? 4.040 -28.924 11.090 1.00 38.30 118 ASP B O 1
ATOM 3013 N N . PHE B 1 96 ? 2.645 -29.876 12.558 1.00 34.82 119 PHE B N 1
ATOM 3014 C CA . PHE B 1 96 ? 3.308 -29.289 13.702 1.00 40.13 119 PHE B CA 1
ATOM 3015 C C . PHE B 1 96 ? 4.752 -29.696 13.938 1.00 46.69 119 PHE B C 1
ATOM 3016 O O . PHE B 1 96 ? 5.475 -28.990 14.632 1.00 48.17 119 PHE B O 1
ATOM 3024 N N . LYS B 1 97 ? 5.180 -30.821 13.369 1.00 41.64 120 LYS B N 1
ATOM 3025 C CA . LYS B 1 97 ? 6.571 -31.235 13.513 1.00 51.97 120 LYS B CA 1
ATOM 3026 C C . LYS B 1 97 ? 7.413 -30.273 12.689 1.00 47.69 120 LYS B C 1
ATOM 3027 O O . LYS B 1 97 ? 8.470 -29.827 13.126 1.00 53.74 120 LYS B O 1
ATOM 3033 N N . ARG B 1 98 ? 6.933 -29.958 11.490 1.00 48.59 121 ARG B N 1
ATOM 3034 C CA . ARG B 1 98 ? 7.625 -29.035 10.595 1.00 49.80 121 ARG B CA 1
ATOM 3035 C C . ARG B 1 98 ? 7.761 -27.630 11.184 1.00 51.30 121 ARG B C 1
ATOM 3036 O O . ARG B 1 98 ? 8.764 -26.961 10.954 1.00 49.12 121 ARG B O 1
ATOM 3044 N N . LEU B 1 99 ? 6.750 -27.191 11.940 1.00 51.00 122 LEU B N 1
ATOM 3045 C CA . LEU B 1 99 ? 6.746 -25.858 12.549 1.00 42.30 122 LEU B CA 1
ATOM 3046 C C . LEU B 1 99 ? 7.558 -25.727 13.836 1.00 42.90 122 LEU B C 1
ATOM 3047 O O . LEU B 1 99 ? 8.102 -24.659 14.133 1.00 38.76 122 LEU B O 1
ATOM 3052 N N . SER B 1 100 ? 7.620 -26.809 14.605 1.00 42.38 123 SER B N 1
ATOM 3053 C CA . SER B 1 100 ? 8.306 -26.800 15.899 1.00 46.88 123 SER B CA 1
ATOM 3054 C C . SER B 1 100 ? 9.653 -26.071 15.961 1.00 49.95 123 SER B C 1
ATOM 3055 O O . SER B 1 100 ? 9.942 -25.383 16.937 1.00 51.67 123 SER B O 1
ATOM 3058 N N . PRO B 1 101 ? 10.497 -26.217 14.929 1.00 49.81 124 PRO B N 1
ATOM 3059 C CA . PRO B 1 101 ? 11.787 -25.520 14.982 1.00 53.54 124 PRO B CA 1
ATOM 3060 C C . PRO B 1 101 ? 11.701 -23.985 15.028 1.00 55.43 124 PRO B C 1
ATOM 3061 O O . PRO B 1 101 ? 12.665 -23.325 15.425 1.00 47.17 124 PRO B O 1
ATOM 3065 N N . TYR B 1 102 ? 10.562 -23.418 14.629 1.00 57.55 125 TYR B N 1
ATOM 3066 C CA . TYR B 1 102 ? 10.413 -21.961 14.632 1.00 51.27 125 TYR B CA 1
ATOM 3067 C C . TYR B 1 102 ? 9.115 -21.414 15.234 1.00 48.41 125 TYR B C 1
ATOM 3068 O O . TYR B 1 102 ? 8.689 -20.312 14.911 1.00 43.14 125 TYR B O 1
ATOM 3077 N N . TYR B 1 103 ? 8.493 -22.183 16.119 1.00 43.73 126 TYR B N 1
ATOM 3078 C CA . TYR B 1 103 ? 7.266 -21.747 16.787 1.00 42.07 126 TYR B CA 1
ATOM 3079 C C . TYR B 1 103 ? 7.305 -22.261 18.210 1.00 38.08 126 TYR B C 1
ATOM 3080 O O . TYR B 1 103 ? 8.008 -23.222 18.505 1.00 38.96 126 TYR B O 1
ATOM 3089 N N . ASP B 1 104 ? 6.556 -21.614 19.091 1.00 37.96 127 ASP B N 1
ATOM 3090 C CA . ASP B 1 104 ? 6.445 -22.075 20.467 1.00 35.31 127 ASP B CA 1
ATOM 3091 C C . ASP B 1 104 ? 5.015 -22.623 20.549 1.00 44.67 127 ASP B C 1
ATOM 3092 O O . ASP B 1 104 ? 4.113 -22.117 19.871 1.00 40.16 127 ASP B O 1
ATOM 3097 N N . PHE B 1 105 ? 4.822 -23.656 21.363 1.00 44.19 128 PHE B N 1
ATOM 3098 C CA . PHE B 1 105 ? 3.514 -24.276 21.568 1.00 38.80 128 PHE B CA 1
ATOM 3099 C C . PHE B 1 105 ? 3.315 -24.155 23.060 1.00 34.20 128 PHE B C 1
ATOM 3100 O O . PHE B 1 105 ? 3.958 -24.862 23.836 1.00 47.07 128 PHE B O 1
ATOM 3108 N N . ILE B 1 106 ? 2.427 -23.255 23.460 1.00 41.41 129 ILE B N 1
ATOM 3109 C CA . ILE B 1 106 ? 2.191 -22.986 24.869 1.00 48.65 129 ILE B CA 1
ATOM 3110 C C . ILE B 1 106 ? 0.835 -23.449 25.366 1.00 52.43 129 ILE B C 1
ATOM 3111 O O . ILE B 1 106 ? -0.191 -23.221 24.721 1.00 51.90 129 ILE B O 1
ATOM 3116 N N . SER B 1 107 ? 0.832 -24.094 26.526 1.00 51.31 130 SER B N 1
ATOM 3117 C CA . SER B 1 107 ? -0.412 -24.561 27.117 1.00 49.51 130 SER B CA 1
ATOM 3118 C C . SER B 1 107 ? -0.983 -23.372 27.869 1.00 51.08 130 SER B C 1
ATOM 3119 O O . SER B 1 107 ? -0.247 -22.452 28.213 1.00 54.40 130 SER B O 1
ATOM 3122 N N . VAL B 1 108 ? -2.291 -23.366 28.093 1.00 46.61 131 VAL B N 1
ATOM 3123 C CA . VAL B 1 108 ? -2.926 -22.264 28.814 1.00 44.13 131 VAL B CA 1
ATOM 3124 C C . VAL B 1 108 ? -3.972 -22.835 29.768 1.00 43.25 131 VAL B C 1
ATOM 3125 O O . VAL B 1 108 ? -4.663 -22.098 30.480 1.00 46.22 131 VAL B O 1
ATOM 3129 N N . GLY B 1 109 ? -4.075 -24.159 29.789 1.00 43.16 132 GLY B N 1
ATOM 3130 C CA . GLY B 1 109 ? -5.035 -24.791 30.667 1.00 34.74 132 GLY B CA 1
ATOM 3131 C C . GLY B 1 109 ? -6.072 -25.649 29.976 1.00 34.67 132 GLY B C 1
ATOM 3132 O O . GLY B 1 109 ? -5.953 -25.994 28.798 1.00 31.64 132 GLY B O 1
ATOM 3133 N N . ARG B 1 110 ? -7.099 -25.993 30.741 1.00 38.94 133 ARG B N 1
ATOM 3134 C CA . ARG B 1 110 ? -8.203 -26.823 30.285 1.00 41.10 133 ARG B CA 1
ATOM 3135 C C . ARG B 1 110 ? -9.472 -26.085 30.678 1.00 42.55 133 ARG B C 1
ATOM 3136 O O . ARG B 1 110 ? -9.589 -25.645 31.815 1.00 38.43 133 ARG B O 1
ATOM 3144 N N . THR B 1 111 ? -10.405 -25.928 29.740 1.00 43.35 134 THR B N 1
ATOM 3145 C CA . THR B 1 111 ? -11.675 -25.261 30.025 1.00 40.80 134 THR B CA 1
ATOM 3146 C C . THR B 1 111 ? -12.792 -25.836 29.167 1.00 38.47 134 THR B C 1
ATOM 3147 O O . THR B 1 111 ? -12.553 -26.600 28.230 1.00 47.36 134 THR B O 1
ATOM 3151 N N . ARG B 1 112 ? -14.018 -25.459 29.492 1.00 38.43 135 ARG B N 1
ATOM 3152 C CA . ARG B 1 112 ? -15.179 -25.963 28.781 1.00 39.80 135 ARG B CA 1
ATOM 3153 C C . ARG B 1 112 ? -15.596 -25.132 27.575 1.00 36.64 135 ARG B C 1
ATOM 3154 O O . ARG B 1 112 ? -15.780 -23.924 27.664 1.00 38.59 135 ARG B O 1
ATOM 3162 N N . ILE B 1 113 ? -15.726 -25.811 26.441 1.00 42.60 136 ILE B N 1
ATOM 3163 C CA . ILE B 1 113 ? -16.158 -25.200 25.185 1.00 40.03 136 ILE B CA 1
ATOM 3164 C C . ILE B 1 113 ? -17.041 -26.237 24.503 1.00 43.15 136 ILE B C 1
ATOM 3165 O O . ILE B 1 113 ? -16.694 -27.420 24.458 1.00 31.95 136 ILE B O 1
ATOM 3170 N N . ALA B 1 114 ? -18.188 -25.800 23.991 1.00 42.74 137 ALA B N 1
ATOM 3171 C CA . ALA B 1 114 ? -19.097 -26.706 23.308 1.00 37.42 137 ALA B CA 1
ATOM 3172 C C . ALA B 1 114 ? -19.479 -27.873 24.201 1.00 38.80 137 ALA B C 1
ATOM 3173 O O . ALA B 1 114 ? -19.735 -28.978 23.712 1.00 31.87 137 ALA B O 1
ATOM 3175 N N . ASP B 1 115 ? -19.508 -27.625 25.509 1.00 35.01 138 ASP B N 1
ATOM 3176 C CA . ASP B 1 115 ? -19.863 -28.647 26.497 1.00 38.06 138 ASP B CA 1
ATOM 3177 C C . ASP B 1 115 ? -18.890 -29.832 26.477 1.00 35.73 138 ASP B C 1
ATOM 3178 O O . ASP B 1 115 ? -19.283 -30.977 26.682 1.00 35.47 138 ASP B O 1
ATOM 3183 N N . ARG B 1 116 ? -17.623 -29.552 26.202 1.00 35.28 139 ARG B N 1
ATOM 3184 C CA . ARG B 1 116 ? -16.592 -30.583 26.173 1.00 38.42 139 ARG B CA 1
ATOM 3185 C C . ARG B 1 116 ? -15.402 -30.000 26.910 1.00 39.25 139 ARG B C 1
ATOM 3186 O O . ARG B 1 116 ? -15.169 -28.793 26.846 1.00 42.97 139 ARG B O 1
ATOM 3194 N N . LEU B 1 117 ? -14.653 -30.837 27.617 1.00 40.92 140 LEU B N 1
ATOM 3195 C CA . LEU B 1 117 ? -13.486 -30.331 28.317 1.00 34.11 140 LEU B CA 1
ATOM 3196 C C . LEU B 1 117 ? -12.424 -30.207 27.247 1.00 29.91 140 LEU B C 1
ATOM 3197 O O . LEU B 1 117 ? -12.185 -31.150 26.492 1.00 31.22 140 LEU B O 1
ATOM 3202 N N . CYS B 1 118 ? -11.792 -29.047 27.165 1.00 33.49 141 CYS B N 1
ATOM 3203 C CA . CYS B 1 118 ? -10.775 -28.835 26.145 1.00 34.43 141 CYS B CA 1
ATOM 3204 C C . CYS B 1 118 ? -9.387 -28.432 26.642 1.00 32.11 141 CYS B C 1
ATOM 3205 O O . CYS B 1 118 ? -9.221 -27.811 27.691 1.00 33.30 141 CYS B O 1
ATOM 3208 N N . GLU B 1 119 ? -8.397 -28.791 25.837 1.00 34.11 142 GLU B N 1
ATOM 3209 C CA . GLU B 1 119 ? -7.011 -28.455 26.090 1.00 32.98 142 GLU B CA 1
ATOM 3210 C C . GLU B 1 119 ? -6.810 -27.135 25.328 1.00 33.56 142 GLU B C 1
ATOM 3211 O O . GLU B 1 119 ? -7.154 -27.043 24.140 1.00 31.11 142 GLU B O 1
ATOM 3217 N N . VAL B 1 120 ? -6.288 -26.114 26.008 1.00 34.79 143 VAL B N 1
ATOM 3218 C CA . VAL B 1 120 ? -6.067 -24.811 25.380 1.00 37.44 143 VAL B CA 1
ATOM 3219 C C . VAL B 1 120 ? -4.590 -24.573 25.087 1.00 39.71 143 VAL B C 1
ATOM 3220 O O . VAL B 1 120 ? -3.762 -24.564 26.001 1.00 41.56 143 VAL B O 1
ATOM 3224 N N . ILE B 1 121 ? -4.269 -24.363 23.812 1.00 39.46 144 ILE B N 1
ATOM 3225 C CA . ILE B 1 121 ? -2.887 -24.159 23.383 1.00 40.03 144 ILE B CA 1
ATOM 3226 C C . ILE B 1 121 ? -2.668 -22.967 22.446 1.00 41.26 144 ILE B C 1
ATOM 3227 O O . ILE B 1 121 ? -3.444 -22.745 21.514 1.00 42.15 144 ILE B O 1
ATOM 3232 N N . ARG B 1 122 ? -1.593 -22.219 22.687 1.00 37.34 145 ARG B N 1
ATOM 3233 C CA . ARG B 1 122 ? -1.255 -21.072 21.859 1.00 33.70 145 ARG B CA 1
ATOM 3234 C C . ARG B 1 122 ? -0.166 -21.473 20.878 1.00 38.46 145 ARG B C 1
ATOM 3235 O O . ARG B 1 122 ? 0.708 -22.268 21.205 1.00 37.70 145 ARG B O 1
ATOM 3243 N N . VAL B 1 123 ? -0.231 -20.931 19.670 1.00 36.88 146 VAL B N 1
ATOM 3244 C CA . VAL B 1 123 ? 0.765 -21.214 18.653 1.00 36.70 146 VAL B CA 1
ATOM 3245 C C . VAL B 1 123 ? 1.337 -19.857 18.249 1.00 40.92 146 VAL B C 1
ATOM 3246 O O . VAL B 1 123 ? 0.680 -19.071 17.552 1.00 35.85 146 VAL B O 1
ATOM 3250 N N . VAL B 1 124 ? 2.555 -19.579 18.711 1.00 40.97 147 VAL B N 1
ATOM 3251 C CA . VAL B 1 124 ? 3.226 -18.307 18.429 1.00 38.74 147 VAL B CA 1
ATOM 3252 C C . VAL B 1 124 ? 4.565 -18.476 17.714 1.00 39.23 147 VAL B C 1
ATOM 3253 O O . VAL B 1 124 ? 5.421 -19.230 18.172 1.00 37.89 147 VAL B O 1
ATOM 3257 N N . ALA B 1 125 ? 4.742 -17.766 16.599 1.00 41.68 148 ALA B N 1
ATOM 3258 C CA . ALA B 1 125 ? 5.992 -17.810 15.847 1.00 41.06 148 ALA B CA 1
ATOM 3259 C C . ALA B 1 125 ? 7.061 -17.168 16.728 1.00 46.08 148 ALA B C 1
ATOM 3260 O O . ALA B 1 125 ? 6.923 -16.015 17.130 1.00 45.81 148 ALA B O 1
ATOM 3262 N N . ARG B 1 126 ? 8.129 -17.916 17.001 1.00 44.81 149 ARG B N 1
ATOM 3263 C CA . ARG B 1 126 ? 9.217 -17.481 17.881 1.00 49.40 149 ARG B CA 1
ATOM 3264 C C . ARG B 1 126 ? 9.917 -16.148 17.618 1.00 42.15 149 ARG B C 1
ATOM 3265 O O . ARG B 1 126 ? 10.328 -15.480 18.566 1.00 38.84 149 ARG B O 1
ATOM 3273 N N . ASP B 1 127 ? 10.072 -15.758 16.356 1.00 40.99 150 ASP B N 1
ATOM 3274 C CA . ASP B 1 127 ? 10.728 -14.488 16.079 1.00 40.21 150 ASP B CA 1
ATOM 3275 C C . ASP B 1 127 ? 9.769 -13.304 16.200 1.00 43.09 150 ASP B C 1
ATOM 3276 O O . ASP B 1 127 ? 10.098 -12.194 15.788 1.00 37.65 150 ASP B O 1
ATOM 3281 N N . GLY B 1 128 ? 8.593 -13.556 16.778 1.00 41.20 151 GLY B N 1
ATOM 3282 C CA . GLY B 1 128 ? 7.590 -12.517 16.999 1.00 33.89 151 GLY B CA 1
ATOM 3283 C C . GLY B 1 128 ? 7.134 -11.724 15.786 1.00 37.22 151 GLY B C 1
ATOM 3284 O O . GLY B 1 128 ? 6.681 -10.589 15.912 1.00 43.17 151 GLY B O 1
ATOM 3285 N N . THR B 1 129 ? 7.227 -12.329 14.610 1.00 36.26 152 THR B N 1
ATOM 3286 C CA . THR B 1 129 ? 6.850 -11.646 13.380 1.00 41.79 152 THR B CA 1
ATOM 3287 C C . THR B 1 129 ? 5.444 -11.934 12.860 1.00 43.29 152 THR B C 1
ATOM 3288 O O . THR B 1 129 ? 4.967 -11.241 11.968 1.00 43.92 152 THR B O 1
ATOM 3292 N N . ARG B 1 130 ? 4.777 -12.942 13.411 1.00 37.58 153 ARG B N 1
ATOM 3293 C CA . ARG B 1 130 ? 3.455 -13.305 12.918 1.00 40.50 153 ARG B CA 1
ATOM 3294 C C . ARG B 1 130 ? 2.253 -13.200 13.847 1.00 36.80 153 ARG B C 1
ATOM 3295 O O . ARG B 1 130 ? 2.357 -12.903 15.041 1.00 27.46 153 ARG B O 1
ATOM 3303 N N . TYR B 1 131 ? 1.096 -13.438 13.244 1.00 34.59 154 TYR B N 1
ATOM 3304 C CA . TYR B 1 131 ? -0.171 -13.454 13.957 1.00 36.33 154 TYR B CA 1
ATOM 3305 C C . TYR B 1 131 ? -0.061 -14.729 14.783 1.00 32.00 154 TYR B C 1
ATOM 3306 O O . TYR B 1 131 ? 0.711 -15.614 14.435 1.00 29.76 154 TYR B O 1
ATOM 3315 N N . SER B 1 132 ? -0.792 -14.824 15.885 1.00 33.23 155 SER B N 1
ATOM 3316 C CA . SER B 1 132 ? -0.732 -16.043 16.673 1.00 29.30 155 SER B CA 1
ATOM 3317 C C . SER B 1 132 ? -2.105 -16.716 16.748 1.00 36.43 155 SER B C 1
ATOM 3318 O O . SER B 1 132 ? -3.139 -16.113 16.459 1.00 32.59 155 SER B O 1
ATOM 3321 N N . TYR B 1 133 ? -2.094 -17.978 17.147 1.00 33.77 156 TYR B N 1
ATOM 3322 C CA . TYR B 1 133 ? -3.300 -18.759 17.285 1.00 34.43 156 TYR B CA 1
ATOM 3323 C C . TYR B 1 133 ? -3.515 -19.215 18.725 1.00 29.29 156 TYR B C 1
ATOM 3324 O O . TYR B 1 133 ? -2.578 -19.317 19.513 1.00 32.37 156 TYR B O 1
ATOM 3333 N N . ILE B 1 134 ? -4.771 -19.476 19.058 1.00 30.88 157 ILE B N 1
ATOM 3334 C CA . ILE B 1 134 ? -5.126 -20.044 20.345 1.00 31.98 157 ILE B CA 1
ATOM 3335 C C . ILE B 1 134 ? -6.119 -21.105 19.900 1.00 28.38 157 ILE B C 1
ATOM 3336 O O . ILE B 1 134 ? -7.054 -20.806 19.162 1.00 32.56 157 ILE B O 1
ATOM 3341 N N . VAL B 1 135 ? -5.910 -22.344 20.312 1.00 32.77 158 VAL B N 1
ATOM 3342 C CA . VAL B 1 135 ? -6.822 -23.408 19.936 1.00 26.75 158 VAL B CA 1
ATOM 3343 C C . VAL B 1 135 ? -7.365 -24.153 21.155 1.00 37.24 158 VAL B C 1
ATOM 3344 O O . VAL B 1 135 ? -6.665 -24.331 22.151 1.00 36.20 158 VAL B O 1
ATOM 3348 N N . TRP B 1 136 ? -8.629 -24.555 21.060 1.00 36.19 159 TRP B N 1
ATOM 3349 C CA . TRP B 1 136 ? -9.327 -25.318 22.087 1.00 29.34 159 TRP B CA 1
ATOM 3350 C C . TRP B 1 136 ? -9.680 -26.629 21.428 1.00 30.31 159 TRP B C 1
ATOM 3351 O O . TRP B 1 136 ? -10.492 -26.652 20.501 1.00 31.01 159 TRP B O 1
ATOM 3362 N N . MET B 1 137 ? -9.076 -27.721 21.880 1.00 28.12 160 MET B N 1
ATOM 3363 C CA . MET B 1 137 ? -9.369 -29.021 21.289 1.00 28.99 160 MET B CA 1
ATOM 3364 C C . MET B 1 137 ? -9.980 -29.949 22.314 1.00 30.33 160 MET B C 1
ATOM 3365 O O . MET B 1 137 ? -9.629 -29.914 23.503 1.00 35.48 160 MET B O 1
ATOM 3370 N N . ASP B 1 138 ? -10.887 -30.789 21.830 1.00 32.47 161 ASP B N 1
ATOM 3371 C CA . ASP B 1 138 ? -11.591 -31.749 22.659 1.00 29.99 161 ASP B CA 1
ATOM 3372 C C . ASP B 1 138 ? -10.632 -32.847 23.138 1.00 30.91 161 ASP B C 1
ATOM 3373 O O . ASP B 1 138 ? -10.049 -33.569 22.332 1.00 30.35 161 ASP B O 1
ATOM 3378 N N . THR B 1 139 ? -10.466 -32.958 24.453 1.00 33.12 162 THR B N 1
ATOM 3379 C CA . THR B 1 139 ? -9.596 -33.980 25.037 1.00 37.84 162 THR B CA 1
ATOM 3380 C C . THR B 1 139 ? -9.983 -35.403 24.615 1.00 36.34 162 THR B C 1
ATOM 3381 O O . THR B 1 139 ? -9.127 -36.294 24.538 1.00 43.13 162 THR B O 1
ATOM 3385 N N . GLU B 1 140 ? -11.264 -35.623 24.336 1.00 41.37 163 GLU B N 1
ATOM 3386 C CA . GLU B 1 140 ? -11.717 -36.953 23.931 1.00 36.43 163 GLU B CA 1
ATOM 3387 C C . GLU B 1 140 ? -11.400 -37.247 22.456 1.00 43.58 163 GLU B C 1
ATOM 3388 O O . GLU B 1 140 ? -10.573 -38.112 22.142 1.00 41.41 163 GLU B O 1
ATOM 3394 N N . SER B 1 141 ? -12.051 -36.516 21.554 1.00 39.92 164 SER B N 1
ATOM 3395 C CA . SER B 1 141 ? -11.863 -36.708 20.114 1.00 33.37 164 SER B CA 1
ATOM 3396 C C . SER B 1 141 ? -10.599 -36.068 19.548 1.00 32.96 164 SER B C 1
ATOM 3397 O O . SER B 1 141 ? -10.071 -36.530 18.540 1.00 41.17 164 SER B O 1
ATOM 3400 N N . LYS B 1 142 ? -10.121 -35.014 20.208 1.00 35.41 165 LYS B N 1
ATOM 3401 C CA . LYS B 1 142 ? -8.934 -34.255 19.780 1.00 29.53 165 LYS B CA 1
ATOM 3402 C C . LYS B 1 142 ? -9.321 -33.261 18.669 1.00 34.06 165 LYS B C 1
ATOM 3403 O O . LYS B 1 142 ? -8.471 -32.564 18.110 1.00 34.85 165 LYS B O 1
ATOM 3409 N N . LEU B 1 143 ? -10.615 -33.201 18.365 1.00 34.55 166 LEU B N 1
ATOM 3410 C CA . LEU B 1 143 ? -11.147 -32.281 17.356 1.00 27.26 166 LEU B CA 1
ATOM 3411 C C . LEU B 1 143 ? -11.155 -30.826 17.873 1.00 25.91 166 LEU B C 1
ATOM 3412 O O . LEU B 1 143 ? -11.368 -30.576 19.058 1.00 33.80 166 LEU B O 1
ATOM 3417 N N . PRO B 1 144 ? -10.918 -29.850 16.987 1.00 25.26 167 PRO B N 1
ATOM 3418 C CA . PRO B 1 144 ? -10.919 -28.441 17.418 1.00 27.75 167 PRO B CA 1
ATOM 3419 C C . PRO B 1 144 ? -12.340 -27.956 17.781 1.00 25.71 167 PRO B C 1
ATOM 3420 O O . PRO B 1 144 ? -13.284 -28.186 17.042 1.00 28.32 167 PRO B O 1
ATOM 3424 N N . MET B 1 145 ? -12.491 -27.304 18.928 1.00 22.80 168 MET B N 1
ATOM 3425 C CA . MET B 1 145 ? -13.791 -26.804 19.332 1.00 27.27 168 MET B CA 1
ATOM 3426 C C . MET B 1 145 ? -13.837 -25.278 19.155 1.00 30.92 168 MET B C 1
ATOM 3427 O O . MET B 1 145 ? -14.905 -24.664 19.076 1.00 31.12 168 MET B O 1
ATOM 3432 N N . ARG B 1 146 ? -12.667 -24.666 19.084 1.00 30.37 169 ARG B N 1
ATOM 3433 C CA . ARG B 1 146 ? -12.596 -23.227 18.900 1.00 30.31 169 ARG B CA 1
ATOM 3434 C C . ARG B 1 146 ? -11.174 -22.823 18.537 1.00 33.33 169 ARG B C 1
ATOM 3435 O O . ARG B 1 146 ? -10.207 -23.408 19.025 1.00 33.37 169 ARG B O 1
ATOM 3443 N N . VAL B 1 147 ? -11.057 -21.842 17.653 1.00 27.35 170 VAL B N 1
ATOM 3444 C CA . VAL B 1 147 ? -9.756 -21.336 17.244 1.00 27.27 170 VAL B CA 1
ATOM 3445 C C . VAL B 1 147 ? -9.830 -19.819 17.043 1.00 32.13 170 VAL B C 1
ATOM 3446 O O . VAL B 1 147 ? -10.715 -19.324 16.337 1.00 28.16 170 VAL B O 1
ATOM 3450 N N . ASP B 1 148 ? -8.925 -19.084 17.686 1.00 31.26 171 ASP B N 1
ATOM 3451 C CA . ASP B 1 148 ? -8.881 -17.636 17.529 1.00 25.60 171 ASP B CA 1
ATOM 3452 C C . ASP B 1 148 ? -7.563 -17.244 16.875 1.00 30.38 171 ASP B C 1
ATOM 3453 O O . ASP B 1 148 ? -6.510 -17.752 17.251 1.00 30.45 171 ASP B O 1
ATOM 3458 N N . LEU B 1 149 ? -7.638 -16.360 15.880 1.00 30.67 172 LEU B N 1
ATOM 3459 C CA . LEU B 1 149 ? -6.458 -15.831 15.203 1.00 28.10 172 LEU B CA 1
ATOM 3460 C C . LEU B 1 149 ? -6.308 -14.459 15.828 1.00 29.43 172 LEU B C 1
ATOM 3461 O O . LEU B 1 149 ? -7.225 -13.645 15.771 1.00 29.75 172 LEU B O 1
ATOM 3466 N N . LEU B 1 150 ? -5.166 -14.192 16.437 1.00 30.11 173 LEU B N 1
ATOM 3467 C CA . LEU B 1 150 ? -4.971 -12.899 17.079 1.00 34.95 173 LEU B CA 1
ATOM 3468 C C . LEU B 1 150 ? -3.891 -12.055 16.418 1.00 38.91 173 LEU B C 1
ATOM 3469 O O . LEU B 1 150 ? -2.884 -12.592 15.971 1.00 35.88 173 LEU B O 1
ATOM 3474 N N . ASP B 1 151 ? -4.098 -10.740 16.342 1.00 38.76 174 ASP B N 1
ATOM 3475 C CA . ASP B 1 151 ? -3.067 -9.887 15.762 1.00 34.37 174 ASP B CA 1
ATOM 3476 C C . ASP B 1 151 ? -2.024 -9.671 16.862 1.00 35.27 174 ASP B C 1
ATOM 3477 O O . ASP B 1 151 ? -2.273 -9.998 18.024 1.00 35.64 174 ASP B O 1
ATOM 3482 N N . ARG B 1 152 ? -0.855 -9.149 16.506 1.00 42.55 175 ARG B N 1
ATOM 3483 C CA . ARG B 1 152 ? 0.203 -8.986 17.493 1.00 40.07 175 ARG B CA 1
ATOM 3484 C C . ARG B 1 152 ? -0.075 -8.125 18.718 1.00 39.06 175 ARG B C 1
ATOM 3485 O O . ARG B 1 152 ? 0.735 -8.107 19.633 1.00 40.96 175 ARG B O 1
ATOM 3493 N N . ASP B 1 153 ? -1.203 -7.419 18.759 1.00 36.16 176 ASP B N 1
ATOM 3494 C CA . ASP B 1 153 ? -1.505 -6.633 19.952 1.00 39.34 176 ASP B CA 1
ATOM 3495 C C . ASP B 1 153 ? -2.625 -7.266 20.767 1.00 43.65 176 ASP B C 1
ATOM 3496 O O . ASP B 1 153 ? -3.192 -6.626 21.649 1.00 47.95 176 ASP B O 1
ATOM 3501 N N . GLY B 1 154 ? -2.946 -8.523 20.462 1.00 41.61 177 GLY B N 1
ATOM 3502 C CA . GLY B 1 154 ? -3.984 -9.225 21.200 1.00 37.53 177 GLY B CA 1
ATOM 3503 C C . GLY B 1 154 ? -5.426 -9.223 20.700 1.00 42.49 177 GLY B C 1
ATOM 3504 O O . GLY B 1 154 ? -6.229 -10.021 21.181 1.00 41.55 177 GLY B O 1
ATOM 3505 N N . GLU B 1 155 ? -5.786 -8.339 19.772 1.00 37.66 178 GLU B N 1
ATOM 3506 C CA . GLU B 1 155 ? -7.161 -8.343 19.272 1.00 38.57 178 GLU B CA 1
ATOM 3507 C C . GLU B 1 155 ? -7.419 -9.591 18.416 1.00 31.48 178 GLU B C 1
ATOM 3508 O O . GLU B 1 155 ? -6.503 -10.141 17.807 1.00 31.06 178 GLU B O 1
ATOM 3514 N N . THR B 1 156 ? -8.675 -10.013 18.366 1.00 32.28 179 THR B N 1
ATOM 3515 C CA . THR B 1 156 ? -9.059 -11.181 17.599 1.00 34.77 179 THR B CA 1
ATOM 3516 C C . THR B 1 156 ? -9.353 -10.798 16.165 1.00 35.32 179 THR B C 1
ATOM 3517 O O . THR B 1 156 ? -10.161 -9.919 15.911 1.00 37.86 179 THR B O 1
ATOM 3521 N N . LEU B 1 157 ? -8.694 -11.466 15.228 1.00 30.40 180 LEU B N 1
ATOM 3522 C CA . LEU B 1 157 ? -8.917 -11.206 13.812 1.00 27.84 180 LEU B CA 1
ATOM 3523 C C . LEU B 1 157 ? -10.039 -12.086 13.291 1.00 28.70 180 LEU B C 1
ATOM 3524 O O . LEU B 1 157 ? -10.884 -11.633 12.530 1.00 33.98 180 LEU B O 1
ATOM 3529 N N . GLU B 1 158 ? -10.043 -13.351 13.708 1.00 32.12 181 GLU B N 1
ATOM 3530 C CA . GLU B 1 158 ? -11.059 -14.304 13.265 1.00 34.55 181 GLU B CA 1
ATOM 3531 C C . GLU B 1 158 ? -11.269 -15.372 14.337 1.00 34.32 181 GLU B C 1
ATOM 3532 O O . GLU B 1 158 ? -10.343 -15.714 15.080 1.00 25.90 181 GLU B O 1
ATOM 3538 N N . GLN B 1 159 ? -12.483 -15.903 14.410 1.00 28.86 182 GLN B N 1
ATOM 3539 C CA . GLN B 1 159 ? -12.796 -16.908 15.403 1.00 32.53 182 GLN B CA 1
ATOM 3540 C C . GLN B 1 159 ? -13.616 -18.045 14.809 1.00 28.88 182 GLN B C 1
ATOM 3541 O O . GLN B 1 159 ? -14.584 -17.814 14.096 1.00 27.60 182 GLN B O 1
ATOM 3547 N N . PHE B 1 160 ? -13.184 -19.268 15.102 1.00 28.35 183 PHE B N 1
ATOM 3548 C CA . PHE B 1 160 ? -13.833 -20.490 14.671 1.00 25.75 183 PHE B CA 1
ATOM 3549 C C . PHE B 1 160 ? -14.479 -21.053 15.950 1.00 26.34 183 PHE B C 1
ATOM 3550 O O . PHE B 1 160 ? -13.797 -21.192 16.950 1.00 25.30 183 PHE B O 1
ATOM 3558 N N . ARG B 1 161 ? -15.779 -21.339 15.942 1.00 23.63 184 ARG B N 1
ATOM 3559 C CA . ARG B 1 161 ? -16.447 -21.888 17.139 1.00 24.62 184 ARG B CA 1
ATOM 3560 C C . ARG B 1 161 ? -17.470 -22.979 16.861 1.00 26.53 184 ARG B C 1
ATOM 3561 O O . ARG B 1 161 ? -18.535 -22.744 16.290 1.00 27.55 184 ARG B O 1
ATOM 3569 N N . VAL B 1 162 ? -17.142 -24.186 17.286 1.00 31.65 185 VAL B N 1
ATOM 3570 C CA . VAL B 1 162 ? -18.046 -25.295 17.116 1.00 23.96 185 VAL B CA 1
ATOM 3571 C C . VAL B 1 162 ? -19.217 -25.030 18.054 1.00 25.00 185 VAL B C 1
ATOM 3572 O O . VAL B 1 162 ? -19.024 -24.602 19.193 1.00 27.79 185 VAL B O 1
ATOM 3576 N N . ILE B 1 163 ? -20.429 -25.248 17.550 1.00 25.86 186 ILE B N 1
ATOM 3577 C CA . ILE B 1 163 ? -21.663 -25.025 18.296 1.00 25.30 186 ILE B CA 1
ATOM 3578 C C . ILE B 1 163 ? -22.320 -26.375 18.580 1.00 31.27 186 ILE B C 1
ATOM 3579 O O . ILE B 1 163 ? -23.059 -26.527 19.545 1.00 30.66 186 ILE B O 1
ATOM 3584 N N . ALA B 1 164 ? -22.045 -27.343 17.712 1.00 27.01 187 ALA B N 1
ATOM 3585 C CA . ALA B 1 164 ? -22.566 -28.690 17.846 1.00 23.55 187 ALA B CA 1
ATOM 3586 C C . ALA B 1 164 ? -21.773 -29.604 16.940 1.00 24.31 187 ALA B C 1
ATOM 3587 O O . ALA B 1 164 ? -21.381 -29.215 15.840 1.00 24.93 187 ALA B O 1
ATOM 3589 N N . PHE B 1 165 ? -21.531 -30.830 17.391 1.00 25.42 188 PHE B N 1
ATOM 3590 C CA . PHE B 1 165 ? -20.804 -31.767 16.554 1.00 29.88 188 PHE B CA 1
ATOM 3591 C C . PHE B 1 165 ? -21.083 -33.200 16.981 1.00 32.57 188 PHE B C 1
ATOM 3592 O O . PHE B 1 165 ? -21.707 -33.443 18.005 1.00 24.44 188 PHE B O 1
ATOM 3600 N N . ASN B 1 166 ? -20.648 -34.149 16.169 1.00 30.89 189 ASN B N 1
ATOM 3601 C CA . ASN B 1 166 ? -20.790 -35.544 16.523 1.00 35.86 189 ASN B CA 1
ATOM 3602 C C . ASN B 1 166 ? -19.764 -36.336 15.726 1.00 38.95 189 ASN B C 1
ATOM 3603 O O . ASN B 1 166 ? -19.422 -35.967 14.603 1.00 38.39 189 ASN B O 1
ATOM 3608 N N . VAL B 1 167 ? -19.239 -37.391 16.339 1.00 38.38 190 VAL B N 1
ATOM 3609 C CA . VAL B 1 167 ? -18.276 -38.270 15.689 1.00 48.00 190 VAL B CA 1
ATOM 3610 C C . VAL B 1 167 ? -18.997 -39.601 15.517 1.00 53.25 190 VAL B C 1
ATOM 3611 O O . VAL B 1 167 ? -19.733 -40.024 16.408 1.00 50.86 190 VAL B O 1
ATOM 3615 N N . ASN B 1 168 ? -18.803 -40.256 14.378 1.00 53.21 191 ASN B N 1
ATOM 3616 C CA . ASN B 1 168 ? -19.477 -41.528 14.130 1.00 59.25 191 ASN B CA 1
ATOM 3617 C C . ASN B 1 168 ? -18.512 -42.648 13.781 1.00 63.08 191 ASN B C 1
ATOM 3618 O O . ASN B 1 168 ? -17.618 -42.477 12.946 1.00 66.51 191 ASN B O 1
ATOM 3623 N N . GLN B 1 169 ? -18.703 -43.799 14.418 1.00 64.85 192 GLN B N 1
ATOM 3624 C CA . GLN B 1 169 ? -17.856 -44.955 14.168 1.00 63.52 192 GLN B CA 1
ATOM 3625 C C . GLN B 1 169 ? -17.768 -45.266 12.677 1.00 64.88 192 GLN B C 1
ATOM 3626 O O . GLN B 1 169 ? -16.674 -45.478 12.155 1.00 65.79 192 GLN B O 1
ATOM 3632 N N . ASP B 1 170 ? -18.902 -45.287 11.982 1.00 66.04 193 ASP B N 1
ATOM 3633 C CA . ASP B 1 170 ? -18.870 -45.550 10.546 1.00 71.92 193 ASP B CA 1
ATOM 3634 C C . ASP B 1 170 ? -19.589 -44.478 9.722 1.00 71.82 193 ASP B C 1
ATOM 3635 O O . ASP B 1 170 ? -20.522 -43.822 10.195 1.00 75.83 193 ASP B O 1
ATOM 3640 N N . ILE B 1 171 ? -19.120 -44.310 8.488 1.00 68.73 194 ILE B N 1
ATOM 3641 C CA . ILE B 1 171 ? -19.617 -43.316 7.536 1.00 69.83 194 ILE B CA 1
ATOM 3642 C C . ILE B 1 171 ? -21.103 -43.366 7.162 1.00 69.17 194 ILE B C 1
ATOM 3643 O O . ILE B 1 171 ? -21.675 -44.436 6.968 1.00 64.52 194 ILE B O 1
ATOM 3648 N N . SER B 1 172 ? -21.699 -42.179 7.042 1.00 67.49 195 SER B N 1
ATOM 3649 C CA . SER B 1 172 ? -23.112 -42.008 6.712 1.00 65.95 195 SER B CA 1
ATOM 3650 C C . SER B 1 172 ? -23.460 -42.128 5.223 1.00 65.18 195 SER B C 1
ATOM 3651 O O . SER B 1 172 ? -22.618 -42.470 4.397 1.00 68.32 195 SER B O 1
ATOM 3654 N N . SER B 1 173 ? -24.717 -41.825 4.901 1.00 68.00 196 SER B N 1
ATOM 3655 C CA . SER B 1 173 ? -25.238 -41.888 3.535 1.00 65.26 196 SER B CA 1
ATOM 3656 C C . SER B 1 173 ? -24.759 -40.751 2.640 1.00 66.31 196 SER B C 1
ATOM 3657 O O . SER B 1 173 ? -24.179 -40.986 1.577 1.00 70.56 196 SER B O 1
ATOM 3660 N N . SER B 1 174 ? -25.021 -39.521 3.072 1.00 66.99 197 SER B N 1
ATOM 3661 C CA . SER B 1 174 ? -24.640 -38.325 2.326 1.00 59.37 197 SER B CA 1
ATOM 3662 C C . SER B 1 174 ? -23.187 -38.346 1.823 1.00 56.28 197 SER B C 1
ATOM 3663 O O . SER B 1 174 ? -22.899 -37.884 0.712 1.00 58.97 197 SER B O 1
ATOM 3666 N N . MET B 1 175 ? -22.279 -38.878 2.637 1.00 44.16 198 MET B N 1
ATOM 3667 C CA . MET B 1 175 ? -20.873 -38.957 2.255 1.00 49.63 198 MET B CA 1
ATOM 3668 C C . MET B 1 175 ? -20.650 -40.157 1.344 1.00 53.61 198 MET B C 1
ATOM 3669 O O . MET B 1 175 ? -19.806 -40.113 0.449 1.00 49.70 198 MET B O 1
ATOM 3674 N N . GLN B 1 176 ? -21.407 -41.228 1.580 1.00 56.32 199 GLN B N 1
ATOM 3675 C CA . GLN B 1 176 ? -21.312 -42.428 0.755 1.00 53.77 199 GLN B CA 1
ATOM 3676 C C . GLN B 1 176 ? -21.801 -42.045 -0.638 1.00 50.70 199 GLN B C 1
ATOM 3677 O O . GLN B 1 176 ? -21.293 -42.520 -1.656 1.00 55.03 199 GLN B O 1
ATOM 3683 N N . THR B 1 177 ? -22.792 -41.165 -0.661 1.00 52.36 200 THR B N 1
ATOM 3684 C CA . THR B 1 177 ? -23.353 -40.671 -1.907 1.00 53.71 200 THR B CA 1
ATOM 3685 C C . THR B 1 177 ? -22.310 -39.792 -2.601 1.00 54.95 200 THR B C 1
ATOM 3686 O O . THR B 1 177 ? -22.081 -39.912 -3.807 1.00 56.20 200 THR B O 1
ATOM 3690 N N . LEU B 1 178 ? -21.671 -38.915 -1.830 1.00 52.91 201 LEU B N 1
ATOM 3691 C CA . LEU B 1 178 ? -20.654 -38.023 -2.372 1.00 44.94 201 LEU B CA 1
ATOM 3692 C C . LEU B 1 178 ? -19.550 -38.798 -3.057 1.00 39.06 201 LEU B C 1
ATOM 3693 O O . LEU B 1 178 ? -19.057 -38.392 -4.107 1.00 45.05 201 LEU B O 1
ATOM 3698 N N . ALA B 1 179 ? -19.153 -39.912 -2.455 1.00 39.85 202 ALA B N 1
ATOM 3699 C CA . ALA B 1 179 ? -18.097 -40.748 -3.011 1.00 47.52 202 ALA B CA 1
ATOM 3700 C C . ALA B 1 179 ? -18.435 -41.234 -4.417 1.00 50.60 202 ALA B C 1
ATOM 3701 O O . ALA B 1 179 ? -17.552 -41.378 -5.261 1.00 66.17 202 ALA B O 1
ATOM 3703 N N . LYS B 1 180 ? -19.715 -41.478 -4.670 1.00 51.94 203 LYS B N 1
ATOM 3704 C CA . LYS B 1 180 ? -20.149 -41.973 -5.970 1.00 60.33 203 LYS B CA 1
ATOM 3705 C C . LYS B 1 180 ? -20.679 -40.862 -6.861 1.00 62.99 203 LYS B C 1
ATOM 3706 O O . LYS B 1 180 ? -21.179 -41.116 -7.958 1.00 70.92 203 LYS B O 1
ATOM 3712 N N . ALA B 1 181 ? -20.553 -39.629 -6.388 1.00 63.81 204 ALA B N 1
ATOM 3713 C CA . ALA B 1 181 ? -21.032 -38.470 -7.127 1.00 62.24 204 ALA B CA 1
ATOM 3714 C C . ALA B 1 181 ? -20.272 -38.257 -8.424 1.00 63.14 204 ALA B C 1
ATOM 3715 O O . ALA B 1 181 ? -19.081 -38.552 -8.514 1.00 64.62 204 ALA B O 1
ATOM 3717 N N . ASN B 1 182 ? -20.977 -37.762 -9.437 1.00 64.62 205 ASN B N 1
ATOM 3718 C CA . ASN B 1 182 ? -20.362 -37.475 -10.725 1.00 61.77 205 ASN B CA 1
ATOM 3719 C C . ASN B 1 182 ? -19.937 -36.028 -10.573 1.00 56.95 205 ASN B C 1
ATOM 3720 O O . ASN B 1 182 ? -20.740 -35.117 -10.773 1.00 60.28 205 ASN B O 1
ATOM 3725 N N . LEU B 1 183 ? -18.677 -35.822 -10.209 1.00 53.42 206 LEU B N 1
ATOM 3726 C CA . LEU B 1 183 ? -18.160 -34.478 -9.979 1.00 46.95 206 LEU B CA 1
ATOM 3727 C C . LEU B 1 183 ? -17.546 -33.774 -11.172 1.00 49.20 206 LEU B C 1
ATOM 3728 O O . LEU B 1 183 ? -17.007 -34.407 -12.073 1.00 54.39 206 LEU B O 1
ATOM 3733 N N . PRO B 1 184 ? -17.612 -32.434 -11.176 1.00 54.26 207 PRO B N 1
ATOM 3734 C CA . PRO B 1 184 ? -17.069 -31.608 -12.255 1.00 51.14 207 PRO B CA 1
ATOM 3735 C C . PRO B 1 184 ? -15.621 -31.940 -12.605 1.00 52.47 207 PRO B C 1
ATOM 3736 O O . PRO B 1 184 ? -14.813 -32.271 -11.740 1.00 51.26 207 PRO B O 1
ATOM 3740 N N . PRO B 1 185 ? -15.287 -31.860 -13.900 1.00 57.96 208 PRO B N 1
ATOM 3741 C CA . PRO B 1 185 ? -13.956 -32.142 -14.446 1.00 60.44 208 PRO B CA 1
ATOM 3742 C C . PRO B 1 185 ? -12.826 -31.324 -13.834 1.00 62.93 208 PRO B C 1
ATOM 3743 O O . PRO B 1 185 ? -12.995 -30.144 -13.512 1.00 68.22 208 PRO B O 1
ATOM 3747 N N . LEU B 1 186 ? -11.672 -31.969 -13.674 1.00 61.21 209 LEU B N 1
ATOM 3748 C CA . LEU B 1 186 ? -10.495 -31.312 -13.121 1.00 59.21 209 LEU B CA 1
ATOM 3749 C C . LEU B 1 186 ? -10.022 -30.232 -14.096 1.00 61.99 209 LEU B C 1
ATOM 3750 O O . LEU B 1 186 ? -9.998 -30.450 -15.309 1.00 65.60 209 LEU B O 1
ATOM 3755 N N . LEU B 1 187 ? -9.660 -29.069 -13.564 1.00 58.47 210 LEU B N 1
ATOM 3756 C CA . LEU B 1 187 ? -9.156 -27.986 -14.392 1.00 61.35 210 LEU B CA 1
ATOM 3757 C C . LEU B 1 187 ? -7.645 -28.031 -14.362 1.00 61.78 210 LEU B C 1
ATOM 3758 O O . LEU B 1 187 ? -7.043 -28.305 -13.320 1.00 65.59 210 LEU B O 1
ATOM 3763 N N . SER B 1 188 ? -7.031 -27.787 -15.511 1.00 54.44 211 SER B N 1
ATOM 3764 C CA . SER B 1 188 ? -5.580 -27.772 -15.578 1.00 55.01 211 SER B CA 1
ATOM 3765 C C . SER B 1 188 ? -5.100 -26.360 -15.268 1.00 53.06 211 SER B C 1
ATOM 3766 O O . SER B 1 188 ? -5.560 -25.393 -15.874 1.00 57.04 211 SER B O 1
ATOM 3769 N N . VAL B 1 189 ? -4.198 -26.245 -14.300 1.00 56.97 212 VAL B N 1
ATOM 3770 C CA . VAL B 1 189 ? -3.633 -24.955 -13.927 1.00 53.95 212 VAL B CA 1
ATOM 3771 C C . VAL B 1 189 ? -2.163 -25.196 -13.602 1.00 57.37 212 VAL B C 1
ATOM 3772 O O . VAL B 1 189 ? -1.831 -26.062 -12.790 1.00 55.41 212 VAL B O 1
ATOM 3776 N N . PRO B 1 190 ? -1.260 -24.451 -14.260 1.00 63.16 213 PRO B N 1
ATOM 3777 C CA . PRO B 1 190 ? 0.181 -24.596 -14.029 1.00 60.20 213 PRO B CA 1
ATOM 3778 C C . PRO B 1 190 ? 0.530 -24.664 -12.543 1.00 56.78 213 PRO B C 1
ATOM 3779 O O . PRO B 1 190 ? 0.132 -23.805 -11.756 1.00 56.91 213 PRO B O 1
ATOM 3783 N N . VAL B 1 191 ? 1.265 -25.702 -12.168 1.00 62.75 214 VAL B N 1
ATOM 3784 C CA . VAL B 1 191 ? 1.671 -25.901 -10.785 1.00 56.66 214 VAL B CA 1
ATOM 3785 C C . VAL B 1 191 ? 3.063 -26.517 -10.748 1.00 56.62 214 VAL B C 1
ATOM 3786 O O . VAL B 1 191 ? 3.313 -27.542 -11.375 1.00 54.14 214 VAL B O 1
ATOM 3790 N N . GLY B 1 192 ? 3.972 -25.881 -10.024 1.00 59.93 215 GLY B N 1
ATOM 3791 C CA . GLY B 1 192 ? 5.322 -26.404 -9.928 1.00 63.51 215 GLY B CA 1
ATOM 3792 C C . GLY B 1 192 ? 6.355 -25.571 -10.658 1.00 65.63 215 GLY B C 1
ATOM 3793 O O . GLY B 1 192 ? 7.346 -26.102 -11.162 1.00 59.84 215 GLY B O 1
ATOM 3794 N N . GLU B 1 193 ? 6.128 -24.261 -10.717 1.00 67.93 216 GLU B N 1
ATOM 3795 C CA . GLU B 1 193 ? 7.058 -23.358 -11.385 1.00 68.36 216 GLU B CA 1
ATOM 3796 C C . GLU B 1 193 ? 8.131 -22.879 -10.412 1.00 68.44 216 GLU B C 1
ATOM 3797 O O . GLU B 1 193 ? 7.849 -22.606 -9.240 1.00 67.49 216 GLU B O 1
ATOM 3803 N N . LYS B 1 194 ? 9.361 -22.795 -10.906 1.00 67.56 217 LYS B N 1
ATOM 3804 C CA . LYS B 1 194 ? 10.500 -22.336 -10.115 1.00 69.38 217 LYS B CA 1
ATOM 3805 C C . LYS B 1 194 ? 11.184 -21.248 -10.947 1.00 66.45 217 LYS B C 1
ATOM 3806 O O . LYS B 1 194 ? 12.405 -21.239 -11.108 1.00 55.13 217 LYS B O 1
ATOM 3812 N N . ALA B 1 195 ? 10.376 -20.336 -11.483 1.00 69.91 218 ALA B N 1
ATOM 3813 C CA . ALA B 1 195 ? 10.878 -19.249 -12.316 1.00 72.16 218 ALA B CA 1
ATOM 3814 C C . ALA B 1 195 ? 12.057 -18.512 -11.689 1.00 71.50 218 ALA B C 1
ATOM 3815 O O . ALA B 1 195 ? 12.180 -18.422 -10.462 1.00 73.72 218 ALA B O 1
ATOM 3817 N N . LYS B 1 196 ? 12.914 -17.980 -12.556 1.00 71.56 219 LYS B N 1
ATOM 3818 C CA . LYS B 1 196 ? 14.104 -17.249 -12.140 1.00 72.43 219 LYS B CA 1
ATOM 3819 C C . LYS B 1 196 ? 13.919 -15.739 -12.263 1.00 70.60 219 LYS B C 1
ATOM 3820 O O . LYS B 1 196 ? 13.611 -15.221 -13.342 1.00 66.31 219 LYS B O 1
ATOM 3826 N N . PHE B 1 197 ? 14.108 -15.039 -11.149 1.00 68.38 220 PHE B N 1
ATOM 3827 C CA . PHE B 1 197 ? 13.981 -13.586 -11.113 1.00 66.62 220 PHE B CA 1
ATOM 3828 C C . PHE B 1 197 ? 15.283 -12.993 -10.568 1.00 65.04 220 PHE B C 1
ATOM 3829 O O . PHE B 1 197 ? 16.056 -13.688 -9.908 1.00 61.34 220 PHE B O 1
ATOM 3837 N N . SER B 1 198 ? 15.524 -11.713 -10.838 1.00 66.28 221 SER B N 1
ATOM 3838 C CA . SER B 1 198 ? 16.753 -11.061 -10.375 1.00 69.12 221 SER B CA 1
ATOM 3839 C C . SER B 1 198 ? 16.656 -10.575 -8.933 1.00 68.18 221 SER B C 1
ATOM 3840 O O . SER B 1 198 ? 17.671 -10.425 -8.251 1.00 69.53 221 SER B O 1
ATOM 3843 N N . TRP B 1 199 ? 15.433 -10.331 -8.474 1.00 67.55 222 TRP B N 1
ATOM 3844 C CA . TRP B 1 199 ? 15.204 -9.845 -7.116 1.00 62.41 222 TRP B CA 1
ATOM 3845 C C . TRP B 1 199 ? 14.943 -10.973 -6.118 1.00 62.76 222 TRP B C 1
ATOM 3846 O O . TRP B 1 199 ? 14.256 -11.947 -6.426 1.00 62.30 222 TRP B O 1
ATOM 3857 N N . THR B 1 200 ? 15.487 -10.829 -4.916 1.00 65.48 223 THR B N 1
ATOM 3858 C CA . THR B 1 200 ? 15.311 -11.836 -3.884 1.00 64.89 223 THR B CA 1
ATOM 3859 C C . THR B 1 200 ? 15.140 -11.218 -2.501 1.00 64.40 223 THR B C 1
ATOM 3860 O O . THR B 1 200 ? 15.907 -10.340 -2.102 1.00 67.24 223 THR B O 1
ATOM 3864 N N . PRO B 1 201 ? 14.115 -11.663 -1.755 1.00 61.68 224 PRO B N 1
ATOM 3865 C CA . PRO B 1 201 ? 13.849 -11.152 -0.406 1.00 53.18 224 PRO B CA 1
ATOM 3866 C C . PRO B 1 201 ? 15.002 -11.543 0.505 1.00 51.50 224 PRO B C 1
ATOM 3867 O O . PRO B 1 201 ? 15.104 -12.699 0.907 1.00 57.80 224 PRO B O 1
ATOM 3871 N N . THR B 1 202 ? 15.867 -10.588 0.833 1.00 53.04 225 THR B N 1
ATOM 3872 C CA . THR B 1 202 ? 17.016 -10.884 1.684 1.00 48.96 225 THR B CA 1
ATOM 3873 C C . THR B 1 202 ? 16.671 -11.078 3.162 1.00 55.51 225 THR B C 1
ATOM 3874 O O . THR B 1 202 ? 17.536 -11.422 3.964 1.00 52.26 225 THR B O 1
ATOM 3878 N N . TRP B 1 203 ? 15.412 -10.847 3.520 1.00 49.19 226 TRP B N 1
ATOM 3879 C CA . TRP B 1 203 ? 14.962 -11.048 4.893 1.00 48.28 226 TRP B CA 1
ATOM 3880 C C . TRP B 1 203 ? 13.534 -11.565 4.892 1.00 47.91 226 TRP B C 1
ATOM 3881 O O . TRP B 1 203 ? 12.654 -10.993 4.254 1.00 51.72 226 TRP B O 1
ATOM 3892 N N . LEU B 1 204 ? 13.319 -12.653 5.619 1.00 47.34 227 LEU B N 1
ATOM 3893 C CA . LEU B 1 204 ? 12.006 -13.273 5.741 1.00 47.45 227 LEU B CA 1
ATOM 3894 C C . LEU B 1 204 ? 11.953 -13.831 7.151 1.00 43.25 227 LEU B C 1
ATOM 3895 O O . LEU B 1 204 ? 12.975 -14.227 7.696 1.00 41.15 227 LEU B O 1
ATOM 3900 N N . PRO B 1 205 ? 10.771 -13.840 7.780 1.00 44.66 228 PRO B N 1
ATOM 3901 C CA . PRO B 1 205 ? 10.782 -14.401 9.134 1.00 40.97 228 PRO B CA 1
ATOM 3902 C C . PRO B 1 205 ? 11.169 -15.891 9.109 1.00 41.08 228 PRO B C 1
ATOM 3903 O O . PRO B 1 205 ? 10.949 -16.588 8.116 1.00 39.95 228 PRO B O 1
ATOM 3907 N N . GLN B 1 206 ? 11.777 -16.358 10.192 1.00 43.46 229 GLN B N 1
ATOM 3908 C CA . GLN B 1 206 ? 12.200 -17.749 10.295 1.00 48.06 229 GLN B CA 1
ATOM 3909 C C . GLN B 1 206 ? 11.077 -18.721 9.936 1.00 46.33 229 GLN B C 1
ATOM 3910 O O . GLN B 1 206 ? 9.916 -18.476 10.241 1.00 53.01 229 GLN B O 1
ATOM 3916 N N . GLY B 1 207 ? 11.429 -19.823 9.287 1.00 51.23 230 GLY B N 1
ATOM 3917 C CA . GLY B 1 207 ? 10.427 -20.810 8.936 1.00 46.17 230 GLY B CA 1
ATOM 3918 C C . GLY B 1 207 ? 9.830 -20.723 7.546 1.00 46.97 230 GLY B C 1
ATOM 3919 O O . GLY B 1 207 ? 9.311 -21.717 7.050 1.00 41.19 230 GLY B O 1
ATOM 3920 N N . PHE B 1 208 ? 9.881 -19.562 6.906 1.00 41.21 231 PHE B N 1
ATOM 3921 C CA . PHE B 1 208 ? 9.303 -19.471 5.574 1.00 40.56 231 PHE B CA 1
ATOM 3922 C C . PHE B 1 208 ? 10.189 -20.060 4.490 1.00 49.21 231 PHE B C 1
ATOM 3923 O O . PHE B 1 208 ? 11.411 -20.092 4.605 1.00 49.68 231 PHE B O 1
ATOM 3931 N N . SER B 1 209 ? 9.542 -20.545 3.441 1.00 47.60 232 SER B N 1
ATOM 3932 C CA . SER B 1 209 ? 10.222 -21.113 2.294 1.00 50.81 232 SER B CA 1
ATOM 3933 C C . SER B 1 209 ? 9.336 -20.765 1.126 1.00 45.33 232 SER B C 1
ATOM 3934 O O . SER B 1 209 ? 8.132 -20.575 1.292 1.00 49.27 232 SER B O 1
ATOM 3937 N N . GLU B 1 210 ? 9.933 -20.658 -0.049 1.00 41.15 233 GLU B N 1
ATOM 3938 C CA . GLU B 1 210 ? 9.168 -20.355 -1.240 1.00 48.49 233 GLU B CA 1
ATOM 3939 C C . GLU B 1 210 ? 8.571 -21.657 -1.741 1.00 51.25 233 GLU B C 1
ATOM 3940 O O . GLU B 1 210 ? 9.222 -22.701 -1.690 1.00 49.82 233 GLU B O 1
ATOM 3946 N N . VAL B 1 211 ? 7.327 -21.600 -2.203 1.00 47.88 234 VAL B N 1
ATOM 3947 C CA . VAL B 1 211 ? 6.665 -22.789 -2.715 1.00 48.63 234 VAL B CA 1
ATOM 3948 C C . VAL B 1 211 ? 6.206 -22.558 -4.150 1.00 55.94 234 VAL B C 1
ATOM 3949 O O . VAL B 1 211 ? 5.616 -23.440 -4.765 1.00 59.76 234 VAL B O 1
ATOM 3953 N N . SER B 1 212 ? 6.482 -21.369 -4.678 1.00 51.43 235 SER B N 1
ATOM 3954 C CA . SER B 1 212 ? 6.093 -21.029 -6.042 1.00 54.12 235 SER B CA 1
ATOM 3955 C C . SER B 1 212 ? 6.730 -19.718 -6.476 1.00 59.91 235 SER B C 1
ATOM 3956 O O . SER B 1 212 ? 6.958 -18.826 -5.655 1.00 54.90 235 SER B O 1
ATOM 3959 N N . SER B 1 213 ? 7.010 -19.614 -7.773 1.00 62.72 236 SER B N 1
ATOM 3960 C CA . SER B 1 213 ? 7.591 -18.414 -8.361 1.00 65.40 236 SER B CA 1
ATOM 3961 C C . SER B 1 213 ? 7.168 -18.391 -9.820 1.00 65.93 236 SER B C 1
ATOM 3962 O O . SER B 1 213 ? 7.684 -19.158 -10.635 1.00 68.79 236 SER B O 1
ATOM 3965 N N . SER B 1 214 ? 6.218 -17.524 -10.153 1.00 71.67 237 SER B N 1
ATOM 3966 C CA . SER B 1 214 ? 5.744 -17.446 -11.528 1.00 68.40 237 SER B CA 1
ATOM 3967 C C . SER B 1 214 ? 5.479 -16.033 -12.011 1.00 70.45 237 SER B C 1
ATOM 3968 O O . SER B 1 214 ? 5.880 -15.062 -11.375 1.00 69.70 237 SER B O 1
ATOM 3971 N N . ARG B 1 215 ? 4.806 -15.937 -13.153 1.00 75.21 238 ARG B N 1
ATOM 3972 C CA . ARG B 1 215 ? 4.472 -14.659 -13.762 1.00 81.32 238 ARG B CA 1
ATOM 3973 C C . ARG B 1 215 ? 3.074 -14.711 -14.374 1.00 84.73 238 ARG B C 1
ATOM 3974 O O . ARG B 1 215 ? 2.636 -15.760 -14.849 1.00 83.43 238 ARG B O 1
ATOM 3982 N N . ARG B 1 216 ? 2.373 -13.578 -14.345 1.00 90.32 239 ARG B N 1
ATOM 3983 C CA . ARG B 1 216 ? 1.016 -13.490 -14.882 1.00 89.62 239 ARG B CA 1
ATOM 3984 C C . ARG B 1 216 ? 0.762 -12.151 -15.565 1.00 88.87 239 ARG B C 1
ATOM 3985 O O . ARG B 1 216 ? -0.369 -11.839 -15.942 1.00 87.71 239 ARG B O 1
ATOM 3993 N N . MET B 1 224 ? 1.196 -5.358 -17.979 1.00 92.90 247 MET B N 1
ATOM 3994 C CA . MET B 1 224 ? 0.639 -5.995 -16.790 1.00 95.47 247 MET B CA 1
ATOM 3995 C C . MET B 1 224 ? 1.374 -7.279 -16.386 1.00 92.38 247 MET B C 1
ATOM 3996 O O . MET B 1 224 ? 0.756 -8.227 -15.902 1.00 92.31 247 MET B O 1
ATOM 4001 N N . PRO B 1 225 ? 2.705 -7.326 -16.585 1.00 87.82 248 PRO B N 1
ATOM 4002 C CA . PRO B 1 225 ? 3.496 -8.509 -16.226 1.00 88.52 248 PRO B CA 1
ATOM 4003 C C . PRO B 1 225 ? 3.837 -8.515 -14.733 1.00 86.21 248 PRO B C 1
ATOM 4004 O O . PRO B 1 225 ? 4.341 -7.523 -14.203 1.00 82.02 248 PRO B O 1
ATOM 4008 N N . ILE B 1 226 ? 3.577 -9.633 -14.061 1.00 81.62 249 ILE B N 1
ATOM 4009 C CA . ILE B 1 226 ? 3.849 -9.725 -12.631 1.00 75.75 249 ILE B CA 1
ATOM 4010 C C . ILE B 1 226 ? 4.694 -10.929 -12.221 1.00 72.20 249 ILE B C 1
ATOM 4011 O O . ILE B 1 226 ? 4.363 -12.071 -12.536 1.00 67.07 249 ILE B O 1
ATOM 4016 N N . GLU B 1 227 ? 5.786 -10.652 -11.513 1.00 66.28 250 GLU B N 1
ATOM 4017 C CA . GLU B 1 227 ? 6.694 -11.683 -11.014 1.00 66.15 250 GLU B CA 1
ATOM 4018 C C . GLU B 1 227 ? 6.282 -11.976 -9.570 1.00 59.06 250 GLU B C 1
ATOM 4019 O O . GLU B 1 227 ? 6.603 -11.215 -8.657 1.00 56.81 250 GLU B O 1
ATOM 4025 N N . SER B 1 228 ? 5.586 -13.091 -9.369 1.00 57.60 251 SER B N 1
ATOM 4026 C CA . SER B 1 228 ? 5.073 -13.445 -8.050 1.00 56.37 251 SER B CA 1
ATOM 4027 C C . SER B 1 228 ? 5.677 -14.642 -7.315 1.00 57.28 251 SER B C 1
ATOM 4028 O O . SER B 1 228 ? 5.619 -15.770 -7.794 1.00 64.38 251 SER B O 1
ATOM 4031 N N . ARG B 1 229 ? 6.236 -14.384 -6.135 1.00 52.70 252 ARG B N 1
ATOM 4032 C CA . ARG B 1 229 ? 6.824 -15.431 -5.302 1.00 49.67 252 ARG B CA 1
ATOM 4033 C C . ARG B 1 229 ? 5.894 -15.745 -4.126 1.00 52.12 252 ARG B C 1
ATOM 4034 O O . ARG B 1 229 ? 5.614 -14.875 -3.299 1.00 52.21 252 ARG B O 1
ATOM 4042 N N . LEU B 1 230 ? 5.415 -16.985 -4.054 1.00 53.68 253 LEU B N 1
ATOM 4043 C CA . LEU B 1 230 ? 4.523 -17.397 -2.971 1.00 49.42 253 LEU B CA 1
ATOM 4044 C C . LEU B 1 230 ? 5.304 -18.064 -1.851 1.00 42.88 253 LEU B C 1
ATOM 4045 O O . LEU B 1 230 ? 6.060 -19.006 -2.076 1.00 48.18 253 LEU B O 1
ATOM 4050 N N . TYR B 1 231 ? 5.099 -17.583 -0.635 1.00 37.34 254 TYR B N 1
ATOM 4051 C CA . TYR B 1 231 ? 5.792 -18.125 0.517 1.00 32.43 254 TYR B CA 1
ATOM 4052 C C . TYR B 1 231 ? 4.820 -18.744 1.496 1.00 40.22 254 TYR B C 1
ATOM 4053 O O . TYR B 1 231 ? 3.627 -18.488 1.451 1.00 36.63 254 TYR B O 1
ATOM 4062 N N . SER B 1 232 ? 5.343 -19.580 2.377 1.00 38.76 255 SER B N 1
ATOM 4063 C CA . SER B 1 232 ? 4.531 -20.244 3.374 1.00 38.21 255 SER B CA 1
ATOM 4064 C C . SER B 1 232 ? 5.472 -20.811 4.405 1.00 38.26 255 SER B C 1
ATOM 4065 O O . SER B 1 232 ? 6.569 -21.251 4.070 1.00 45.15 255 SER B O 1
ATOM 4068 N N . ASP B 1 233 ? 5.065 -20.779 5.665 1.00 38.72 256 ASP B N 1
ATOM 4069 C CA . ASP B 1 233 ? 5.912 -21.313 6.713 1.00 36.60 256 ASP B CA 1
ATOM 4070 C C . ASP B 1 233 ? 5.233 -22.561 7.248 1.00 40.98 256 ASP B C 1
ATOM 4071 O O . ASP B 1 233 ? 5.558 -23.043 8.326 1.00 44.62 256 ASP B O 1
ATOM 4076 N N . GLY B 1 234 ? 4.281 -23.076 6.475 1.00 38.96 257 GLY B N 1
ATOM 4077 C CA . GLY B 1 234 ? 3.556 -24.264 6.884 1.00 43.84 257 GLY B CA 1
ATOM 4078 C C . GLY B 1 234 ? 2.217 -23.913 7.504 1.00 46.61 257 GLY B C 1
ATOM 4079 O O . GLY B 1 234 ? 1.285 -24.723 7.510 1.00 44.19 257 GLY B O 1
ATOM 4080 N N . LEU B 1 235 ? 2.121 -22.691 8.017 1.00 41.44 258 LEU B N 1
ATOM 4081 C CA . LEU B 1 235 ? 0.896 -22.204 8.645 1.00 40.65 258 LEU B CA 1
ATOM 4082 C C . LEU B 1 235 ? 0.304 -20.992 7.909 1.00 37.44 258 LEU B C 1
ATOM 4083 O O . LEU B 1 235 ? -0.878 -20.983 7.553 1.00 36.41 258 LEU B O 1
ATOM 4088 N N . PHE B 1 236 ? 1.130 -19.968 7.707 1.00 37.22 259 PHE B N 1
ATOM 4089 C CA . PHE B 1 236 ? 0.709 -18.761 7.016 1.00 32.42 259 PHE B CA 1
ATOM 4090 C C . PHE B 1 236 ? 1.404 -18.712 5.661 1.00 39.03 259 PHE B C 1
ATOM 4091 O O . PHE B 1 236 ? 2.451 -19.338 5.461 1.00 41.15 259 PHE B O 1
ATOM 4099 N N . SER B 1 237 ? 0.823 -17.962 4.733 1.00 32.66 260 SER B N 1
ATOM 4100 C CA . SER B 1 237 ? 1.408 -17.794 3.407 1.00 38.07 260 SER B CA 1
ATOM 4101 C C . SER B 1 237 ? 1.237 -16.351 2.915 1.00 34.97 260 SER B C 1
ATOM 4102 O O . SER B 1 237 ? 0.411 -15.606 3.436 1.00 37.72 260 SER B O 1
ATOM 4105 N N . PHE B 1 238 ? 2.028 -15.964 1.920 1.00 40.43 261 PHE B N 1
ATOM 4106 C CA . PHE B 1 238 ? 1.937 -14.630 1.348 1.00 44.19 261 PHE B CA 1
ATOM 4107 C C . PHE B 1 238 ? 2.709 -14.559 0.039 1.00 49.79 261 PHE B C 1
ATOM 4108 O O . PHE B 1 238 ? 3.670 -15.301 -0.163 1.00 50.67 261 PHE B O 1
ATOM 4116 N N . SER B 1 239 ? 2.277 -13.677 -0.856 1.00 45.28 262 SER B N 1
ATOM 4117 C CA . SER B 1 239 ? 2.949 -13.517 -2.135 1.00 47.20 262 SER B CA 1
ATOM 4118 C C . SER B 1 239 ? 3.726 -12.211 -2.203 1.00 50.96 262 SER B C 1
ATOM 4119 O O . SER B 1 239 ? 3.253 -11.172 -1.752 1.00 54.13 262 SER B O 1
ATOM 4122 N N . VAL B 1 240 ? 4.930 -12.280 -2.758 1.00 47.77 263 VAL B N 1
ATOM 4123 C CA . VAL B 1 240 ? 5.774 -11.107 -2.921 1.00 44.20 263 VAL B CA 1
ATOM 4124 C C . VAL B 1 240 ? 5.747 -10.755 -4.402 1.00 53.03 263 VAL B C 1
ATOM 4125 O O . VAL B 1 240 ? 6.464 -11.362 -5.196 1.00 51.57 263 VAL B O 1
ATOM 4129 N N . ASN B 1 241 ? 4.904 -9.792 -4.772 1.00 56.18 264 ASN B N 1
ATOM 4130 C CA . ASN B 1 241 ? 4.777 -9.378 -6.168 1.00 56.69 264 ASN B CA 1
ATOM 4131 C C . ASN B 1 241 ? 5.614 -8.153 -6.534 1.00 61.97 264 ASN B C 1
ATOM 4132 O O . ASN B 1 241 ? 5.575 -7.128 -5.850 1.00 63.41 264 ASN B O 1
ATOM 4137 N N . VAL B 1 242 ? 6.360 -8.268 -7.631 1.00 61.01 265 VAL B N 1
ATOM 4138 C CA . VAL B 1 242 ? 7.209 -7.181 -8.098 1.00 60.14 265 VAL B CA 1
ATOM 4139 C C . VAL B 1 242 ? 7.042 -6.888 -9.584 1.00 63.90 265 VAL B C 1
ATOM 4140 O O . VAL B 1 242 ? 7.341 -7.729 -10.432 1.00 71.52 265 VAL B O 1
ATOM 4144 N N . ASN B 1 243 ? 6.560 -5.690 -9.893 1.00 61.21 266 ASN B N 1
ATOM 4145 C CA . ASN B 1 243 ? 6.401 -5.259 -11.279 1.00 67.01 266 ASN B CA 1
ATOM 4146 C C . ASN B 1 243 ? 6.958 -3.837 -11.388 1.00 69.05 266 ASN B C 1
ATOM 4147 O O . ASN B 1 243 ? 7.206 -3.185 -10.371 1.00 68.89 266 ASN B O 1
ATOM 4152 N N . ARG B 1 244 ? 7.176 -3.364 -12.611 1.00 72.74 267 ARG B N 1
ATOM 4153 C CA . ARG B 1 244 ? 7.702 -2.016 -12.815 1.00 73.10 267 ARG B CA 1
ATOM 4154 C C . ARG B 1 244 ? 6.647 -1.004 -12.385 1.00 73.78 267 ARG B C 1
ATOM 4155 O O . ARG B 1 244 ? 5.460 -1.172 -12.669 1.00 68.02 267 ARG B O 1
ATOM 4163 N N . ALA B 1 245 ? 7.085 0.043 -11.694 1.00 71.81 268 ALA B N 1
ATOM 4164 C CA . ALA B 1 245 ? 6.175 1.066 -11.203 1.00 78.73 268 ALA B CA 1
ATOM 4165 C C . ALA B 1 245 ? 5.654 2.009 -12.283 1.00 84.96 268 ALA B C 1
ATOM 4166 O O . ALA B 1 245 ? 6.384 2.386 -13.203 1.00 89.48 268 ALA B O 1
ATOM 4168 N N . THR B 1 246 ? 4.381 2.379 -12.168 1.00 86.16 269 THR B N 1
ATOM 4169 C CA . THR B 1 246 ? 3.771 3.313 -13.105 1.00 86.97 269 THR B CA 1
ATOM 4170 C C . THR B 1 246 ? 4.066 4.698 -12.544 1.00 91.46 269 THR B C 1
ATOM 4171 O O . THR B 1 246 ? 4.488 4.833 -11.394 1.00 89.57 269 THR B O 1
ATOM 4175 N N . PRO B 1 247 ? 3.867 5.747 -13.350 1.00 97.14 270 PRO B N 1
ATOM 4176 C CA . PRO B 1 247 ? 4.143 7.089 -12.830 1.00 97.23 270 PRO B CA 1
ATOM 4177 C C . PRO B 1 247 ? 3.173 7.556 -11.739 1.00 96.67 270 PRO B C 1
ATOM 4178 O O . PRO B 1 247 ? 3.395 8.597 -11.119 1.00 96.24 270 PRO B O 1
ATOM 4182 N N . SER B 1 248 ? 2.113 6.789 -11.487 1.00 95.09 271 SER B N 1
ATOM 4183 C CA . SER B 1 248 ? 1.131 7.194 -10.482 1.00 95.20 271 SER B CA 1
ATOM 4184 C C . SER B 1 248 ? 0.921 6.257 -9.289 1.00 92.53 271 SER B C 1
ATOM 4185 O O . SER B 1 248 ? 0.131 6.566 -8.396 1.00 94.91 271 SER B O 1
ATOM 4188 N N . SER B 1 249 ? 1.615 5.124 -9.261 1.00 88.42 272 SER B N 1
ATOM 4189 C CA . SER B 1 249 ? 1.458 4.185 -8.151 1.00 79.72 272 SER B CA 1
ATOM 4190 C C . SER B 1 249 ? 1.965 4.783 -6.838 1.00 78.80 272 SER B C 1
ATOM 4191 O O . SER B 1 249 ? 2.981 5.480 -6.816 1.00 77.90 272 SER B O 1
ATOM 4194 N N . THR B 1 250 ? 1.257 4.503 -5.746 1.00 74.94 273 THR B N 1
ATOM 4195 C CA . THR B 1 250 ? 1.636 5.020 -4.430 1.00 75.13 273 THR B CA 1
ATOM 4196 C C . THR B 1 250 ? 1.929 3.930 -3.399 1.00 70.83 273 THR B C 1
ATOM 4197 O O . THR B 1 250 ? 1.541 2.773 -3.563 1.00 71.05 273 THR B O 1
ATOM 4201 N N . ASP B 1 251 ? 2.632 4.317 -2.340 1.00 66.36 274 ASP B N 1
ATOM 4202 C CA . ASP B 1 251 ? 2.960 3.412 -1.247 1.00 63.36 274 ASP B CA 1
ATOM 4203 C C . ASP B 1 251 ? 1.653 3.231 -0.485 1.00 64.35 274 ASP B C 1
ATOM 4204 O O . ASP B 1 251 ? 0.896 4.188 -0.332 1.00 67.23 274 ASP B O 1
ATOM 4209 N N . GLN B 1 252 ? 1.371 2.020 -0.017 1.00 62.40 275 GLN B N 1
ATOM 4210 C CA . GLN B 1 252 ? 0.141 1.810 0.735 1.00 59.75 275 GLN B CA 1
ATOM 4211 C C . GLN B 1 252 ? 0.113 0.588 1.639 1.00 53.52 275 GLN B C 1
ATOM 4212 O O . GLN B 1 252 ? 0.948 -0.316 1.543 1.00 56.70 275 GLN B O 1
ATOM 4218 N N . MET B 1 253 ? -0.879 0.581 2.518 1.00 48.89 276 MET B N 1
ATOM 4219 C CA . MET B 1 253 ? -1.059 -0.473 3.487 1.00 50.01 276 MET B CA 1
ATOM 4220 C C . MET B 1 253 ? -2.525 -0.528 3.865 1.00 49.74 276 MET B C 1
ATOM 4221 O O . MET B 1 253 ? -3.076 0.455 4.343 1.00 55.45 276 MET B O 1
ATOM 4226 N N . LEU B 1 254 ? -3.168 -1.664 3.633 1.00 53.31 277 LEU B N 1
ATOM 4227 C CA . LEU B 1 254 ? -4.564 -1.816 4.014 1.00 55.27 277 LEU B CA 1
ATOM 4228 C C . LEU B 1 254 ? -4.805 -3.177 4.634 1.00 52.05 277 LEU B C 1
ATOM 4229 O O . LEU B 1 254 ? -3.975 -4.075 4.530 1.00 56.01 277 LEU B O 1
ATOM 4234 N N . ARG B 1 255 ? -5.953 -3.324 5.280 1.00 56.38 278 ARG B N 1
ATOM 4235 C CA . ARG B 1 255 ? -6.277 -4.567 5.949 1.00 53.30 278 ARG B CA 1
ATOM 4236 C C . ARG B 1 255 ? -7.680 -5.052 5.676 1.00 57.98 278 ARG B C 1
ATOM 4237 O O . ARG B 1 255 ? -8.614 -4.265 5.530 1.00 55.90 278 ARG B O 1
ATOM 4245 N N . THR B 1 256 ? -7.800 -6.372 5.609 1.00 64.05 279 THR B N 1
ATOM 4246 C CA . THR B 1 256 ? -9.060 -7.048 5.377 1.00 63.61 279 THR B CA 1
ATOM 4247 C C . THR B 1 256 ? -9.042 -8.217 6.351 1.00 60.28 279 THR B C 1
ATOM 4248 O O . THR B 1 256 ? -9.015 -9.382 5.949 1.00 63.92 279 THR B O 1
ATOM 4252 N N . GLY B 1 257 ? -9.042 -7.891 7.639 1.00 51.37 280 GLY B N 1
ATOM 4253 C CA . GLY B 1 257 ? -9.001 -8.924 8.654 1.00 53.78 280 GLY B CA 1
ATOM 4254 C C . GLY B 1 257 ? -7.624 -9.562 8.732 1.00 56.45 280 GLY B C 1
ATOM 4255 O O . GLY B 1 257 ? -6.681 -8.956 9.240 1.00 59.99 280 GLY B O 1
ATOM 4256 N N . ARG B 1 258 ? -7.498 -10.782 8.219 1.00 55.65 281 ARG B N 1
ATOM 4257 C CA . ARG B 1 258 ? -6.225 -11.497 8.246 1.00 50.58 281 ARG B CA 1
ATOM 4258 C C . ARG B 1 258 ? -5.322 -11.184 7.055 1.00 47.91 281 ARG B C 1
ATOM 4259 O O . ARG B 1 258 ? -4.106 -11.343 7.138 1.00 52.81 281 ARG B O 1
ATOM 4267 N N . ARG B 1 259 ? -5.911 -10.724 5.957 1.00 43.41 282 ARG B N 1
ATOM 4268 C CA . ARG B 1 259 ? -5.145 -10.423 4.752 1.00 42.92 282 ARG B CA 1
ATOM 4269 C C . ARG B 1 259 ? -4.591 -9.000 4.717 1.00 44.72 282 ARG B C 1
ATOM 4270 O O . ARG B 1 259 ? -5.327 -8.025 4.857 1.00 43.41 282 ARG B O 1
ATOM 4278 N N . THR B 1 260 ? -3.281 -8.897 4.525 1.00 45.36 283 THR B N 1
ATOM 4279 C CA . THR B 1 260 ? -2.613 -7.610 4.470 1.00 42.92 283 THR B CA 1
ATOM 4280 C C . THR B 1 260 ? -2.103 -7.328 3.062 1.00 48.18 283 THR B C 1
ATOM 4281 O O . THR B 1 260 ? -1.657 -8.235 2.345 1.00 43.04 283 THR B O 1
ATOM 4285 N N . VAL B 1 261 ? -2.176 -6.065 2.667 1.00 41.74 284 VAL B N 1
ATOM 4286 C CA . VAL B 1 261 ? -1.680 -5.653 1.369 1.00 36.45 284 VAL B CA 1
ATOM 4287 C C . VAL B 1 261 ? -0.794 -4.437 1.581 1.00 42.48 284 VAL B C 1
ATOM 4288 O O . VAL B 1 261 ? -1.267 -3.372 1.962 1.00 37.13 284 VAL B O 1
ATOM 4292 N N . SER B 1 262 ? 0.499 -4.625 1.344 1.00 40.46 285 SER B N 1
ATOM 4293 C CA . SER B 1 262 ? 1.493 -3.582 1.524 1.00 40.59 285 SER B CA 1
ATOM 4294 C C . SER B 1 262 ? 2.221 -3.293 0.224 1.00 47.05 285 SER B C 1
ATOM 4295 O O . SER B 1 262 ? 2.861 -4.177 -0.347 1.00 50.94 285 SER B O 1
ATOM 4298 N N . THR B 1 263 ? 2.125 -2.051 -0.241 1.00 47.81 286 THR B N 1
ATOM 4299 C CA . THR B 1 263 ? 2.769 -1.653 -1.489 1.00 51.22 286 THR B CA 1
ATOM 4300 C C . THR B 1 263 ? 3.915 -0.676 -1.257 1.00 54.28 286 THR B C 1
ATOM 4301 O O . THR B 1 263 ? 3.708 0.446 -0.806 1.00 50.23 286 THR B O 1
ATOM 4305 N N . SER B 1 264 ? 5.127 -1.111 -1.568 1.00 62.53 287 SER B N 1
ATOM 4306 C CA . SER B 1 264 ? 6.289 -0.256 -1.411 1.00 67.16 287 SER B CA 1
ATOM 4307 C C . SER B 1 264 ? 6.789 0.106 -2.797 1.00 70.33 287 SER B C 1
ATOM 4308 O O . SER B 1 264 ? 6.755 -0.718 -3.713 1.00 71.69 287 SER B O 1
ATOM 4311 N N . VAL B 1 265 ? 7.237 1.346 -2.951 1.00 71.21 288 VAL B N 1
ATOM 4312 C CA . VAL B 1 265 ? 7.747 1.824 -4.230 1.00 69.34 288 VAL B CA 1
ATOM 4313 C C . VAL B 1 265 ? 9.218 2.189 -4.098 1.00 67.61 288 VAL B C 1
ATOM 4314 O O . VAL B 1 265 ? 9.588 2.988 -3.237 1.00 62.87 288 VAL B O 1
ATOM 4318 N N . ARG B 1 266 ? 10.060 1.592 -4.934 1.00 69.05 289 ARG B N 1
ATOM 4319 C CA . ARG B 1 266 ? 11.482 1.909 -4.904 1.00 67.97 289 ARG B CA 1
ATOM 4320 C C . ARG B 1 266 ? 12.274 1.336 -6.068 1.00 73.65 289 ARG B C 1
ATOM 4321 O O . ARG B 1 266 ? 11.916 0.304 -6.651 1.00 62.95 289 ARG B O 1
ATOM 4329 N N . ASP B 1 267 ? 13.349 2.046 -6.405 1.00 75.46 290 ASP B N 1
ATOM 4330 C CA . ASP B 1 267 ? 14.239 1.675 -7.494 1.00 71.75 290 ASP B CA 1
ATOM 4331 C C . ASP B 1 267 ? 13.449 1.374 -8.754 1.00 66.67 290 ASP B C 1
ATOM 4332 O O . ASP B 1 267 ? 13.807 0.491 -9.529 1.00 64.58 290 ASP B O 1
ATOM 4337 N N . ASN B 1 268 ? 12.370 2.131 -8.936 1.00 69.49 291 ASN B N 1
ATOM 4338 C CA . ASN B 1 268 ? 11.479 2.011 -10.086 1.00 72.31 291 ASN B CA 1
ATOM 4339 C C . ASN B 1 268 ? 10.716 0.692 -10.114 1.00 75.79 291 ASN B C 1
ATOM 4340 O O . ASN B 1 268 ? 10.450 0.141 -11.185 1.00 76.81 291 ASN B O 1
ATOM 4345 N N . ALA B 1 269 ? 10.360 0.185 -8.939 1.00 76.44 292 ALA B N 1
ATOM 4346 C CA . ALA B 1 269 ? 9.619 -1.068 -8.854 1.00 69.45 292 ALA B CA 1
ATOM 4347 C C . ALA B 1 269 ? 8.449 -0.958 -7.884 1.00 68.16 292 ALA B C 1
ATOM 4348 O O . ALA B 1 269 ? 8.531 -0.270 -6.865 1.00 67.69 292 ALA B O 1
ATOM 4350 N N . GLU B 1 270 ? 7.357 -1.635 -8.221 1.00 65.57 293 GLU B N 1
ATOM 4351 C CA . GLU B 1 270 ? 6.160 -1.643 -7.393 1.00 57.28 293 GLU B CA 1
ATOM 4352 C C . GLU B 1 270 ? 6.167 -2.972 -6.643 1.00 59.28 293 GLU B C 1
ATOM 4353 O O . GLU B 1 270 ? 5.867 -4.021 -7.221 1.00 57.28 293 GLU B O 1
ATOM 4359 N N . ILE B 1 271 ? 6.535 -2.920 -5.365 1.00 56.99 294 ILE B N 1
ATOM 4360 C CA . ILE B 1 271 ? 6.608 -4.110 -4.522 1.00 55.79 294 ILE B CA 1
ATOM 4361 C C . ILE B 1 271 ? 5.344 -4.307 -3.693 1.00 57.29 294 ILE B C 1
ATOM 4362 O O . ILE B 1 271 ? 5.106 -3.570 -2.737 1.00 58.24 294 ILE B O 1
ATOM 4367 N N . THR B 1 272 ? 4.543 -5.306 -4.054 1.00 55.31 295 THR B N 1
ATOM 4368 C CA . THR B 1 272 ? 3.314 -5.589 -3.323 1.00 54.23 295 THR B CA 1
ATOM 4369 C C . THR B 1 272 ? 3.417 -6.887 -2.526 1.00 55.31 295 THR B C 1
ATOM 4370 O O . THR B 1 272 ? 3.835 -7.928 -3.041 1.00 44.44 295 THR B O 1
ATOM 4374 N N . ILE B 1 273 ? 3.033 -6.820 -1.258 1.00 49.46 296 ILE B N 1
ATOM 4375 C CA . ILE B 1 273 ? 3.071 -7.991 -0.402 1.00 45.98 296 ILE B CA 1
ATOM 4376 C C . ILE B 1 273 ? 1.654 -8.283 0.046 1.00 48.67 296 ILE B C 1
ATOM 4377 O O . ILE B 1 273 ? 1.000 -7.428 0.644 1.00 46.04 296 ILE B O 1
ATOM 4382 N N . VAL B 1 274 ? 1.190 -9.496 -0.254 1.00 42.63 297 VAL B N 1
ATOM 4383 C CA . VAL B 1 274 ? -0.169 -9.913 0.062 1.00 35.10 297 VAL B CA 1
ATOM 4384 C C . VAL B 1 274 ? -0.259 -11.188 0.887 1.00 38.02 297 VAL B C 1
ATOM 4385 O O . VAL B 1 274 ? 0.387 -12.193 0.581 1.00 36.56 297 VAL B O 1
ATOM 4389 N N . GLY B 1 275 ? -1.077 -11.159 1.932 1.00 38.48 298 GLY B N 1
ATOM 4390 C CA . GLY B 1 275 ? -1.206 -12.348 2.748 1.00 36.70 298 GLY B CA 1
ATOM 4391 C C . GLY B 1 275 ? -1.419 -12.197 4.239 1.00 39.40 298 GLY B C 1
ATOM 4392 O O . GLY B 1 275 ? -1.727 -11.118 4.766 1.00 35.92 298 GLY B O 1
ATOM 4393 N N . GLU B 1 276 ? -1.240 -13.317 4.926 1.00 40.42 299 GLU B N 1
ATOM 4394 C CA . GLU B 1 276 ? -1.440 -13.395 6.355 1.00 36.73 299 GLU B CA 1
ATOM 4395 C C . GLU B 1 276 ? -0.243 -12.920 7.145 1.00 36.69 299 GLU B C 1
ATOM 4396 O O . GLU B 1 276 ? 0.348 -13.688 7.903 1.00 33.35 299 GLU B O 1
ATOM 4402 N N . LEU B 1 277 ? 0.112 -11.648 6.980 1.00 41.20 300 LEU B N 1
ATOM 4403 C CA . LEU B 1 277 ? 1.252 -11.092 7.698 1.00 35.60 300 LEU B CA 1
ATOM 4404 C C . LEU B 1 277 ? 0.968 -9.757 8.351 1.00 34.71 300 LEU B C 1
ATOM 4405 O O . LEU B 1 277 ? 0.284 -8.910 7.782 1.00 39.09 300 LEU B O 1
ATOM 4410 N N . PRO B 1 278 ? 1.463 -9.567 9.577 1.00 26.14 301 PRO B N 1
ATOM 4411 C CA . PRO B 1 278 ? 1.262 -8.289 10.267 1.00 30.34 301 PRO B CA 1
ATOM 4412 C C . PRO B 1 278 ? 1.821 -7.228 9.304 1.00 33.10 301 PRO B C 1
ATOM 4413 O O . PRO B 1 278 ? 2.858 -7.440 8.681 1.00 41.13 301 PRO B O 1
ATOM 4417 N N . PRO B 1 279 ? 1.142 -6.084 9.166 1.00 32.87 302 PRO B N 1
ATOM 4418 C CA . PRO B 1 279 ? 1.629 -5.044 8.256 1.00 31.04 302 PRO B CA 1
ATOM 4419 C C . PRO B 1 279 ? 3.122 -4.726 8.372 1.00 35.37 302 PRO B C 1
ATOM 4420 O O . PRO B 1 279 ? 3.814 -4.600 7.358 1.00 29.49 302 PRO B O 1
ATOM 4424 N N . GLN B 1 280 ? 3.618 -4.598 9.599 1.00 29.74 303 GLN B N 1
ATOM 4425 C CA . GLN B 1 280 ? 5.026 -4.272 9.813 1.00 34.92 303 GLN B CA 1
ATOM 4426 C C . GLN B 1 280 ? 5.994 -5.340 9.281 1.00 40.88 303 GLN B C 1
ATOM 4427 O O . GLN B 1 280 ? 7.129 -5.043 8.908 1.00 41.88 303 GLN B O 1
ATOM 4433 N N . THR B 1 281 ? 5.551 -6.587 9.259 1.00 42.56 304 THR B N 1
ATOM 4434 C CA . THR B 1 281 ? 6.401 -7.668 8.779 1.00 27.85 304 THR B CA 1
ATOM 4435 C C . THR B 1 281 ? 6.430 -7.651 7.264 1.00 36.26 304 THR B C 1
ATOM 4436 O O . THR B 1 281 ? 7.440 -7.969 6.643 1.00 38.30 304 THR B O 1
ATOM 4440 N N . ALA B 1 282 ? 5.317 -7.257 6.666 1.00 36.43 305 ALA B N 1
ATOM 4441 C CA . ALA B 1 282 ? 5.246 -7.188 5.221 1.00 39.59 305 ALA B CA 1
ATOM 4442 C C . ALA B 1 282 ? 6.213 -6.109 4.746 1.00 39.38 305 ALA B C 1
ATOM 4443 O O . ALA B 1 282 ? 7.082 -6.350 3.907 1.00 45.35 305 ALA B O 1
ATOM 4445 N N . LYS B 1 283 ? 6.059 -4.918 5.310 1.00 46.54 306 LYS B N 1
ATOM 4446 C CA . LYS B 1 283 ? 6.888 -3.782 4.951 1.00 41.09 306 LYS B CA 1
ATOM 4447 C C . LYS B 1 283 ? 8.369 -4.128 5.027 1.00 40.22 306 LYS B C 1
ATOM 4448 O O . LYS B 1 283 ? 9.127 -3.819 4.110 1.00 43.55 306 LYS B O 1
ATOM 4454 N N . ARG B 1 284 ? 8.783 -4.765 6.118 1.00 37.44 307 ARG B N 1
ATOM 4455 C CA . ARG B 1 284 ? 10.182 -5.136 6.269 1.00 41.47 307 ARG B CA 1
ATOM 4456 C C . ARG B 1 284 ? 10.623 -6.094 5.163 1.00 46.30 307 ARG B C 1
ATOM 4457 O O . ARG B 1 284 ? 11.763 -6.039 4.695 1.00 46.38 307 ARG B O 1
ATOM 4465 N N . ILE B 1 285 ? 9.725 -6.977 4.748 1.00 46.67 308 ILE B N 1
ATOM 4466 C CA . ILE B 1 285 ? 10.051 -7.912 3.686 1.00 46.61 308 ILE B CA 1
ATOM 4467 C C . ILE B 1 285 ? 10.167 -7.130 2.381 1.00 48.76 308 ILE B C 1
ATOM 4468 O O . ILE B 1 285 ? 11.109 -7.318 1.601 1.00 48.30 308 ILE B O 1
ATOM 4473 N N . ALA B 1 286 ? 9.202 -6.243 2.164 1.00 51.48 309 ALA B N 1
ATOM 4474 C CA . ALA B 1 286 ? 9.149 -5.433 0.959 1.00 48.06 309 ALA B CA 1
ATOM 4475 C C . ALA B 1 286 ? 10.341 -4.511 0.790 1.00 49.27 309 ALA B C 1
ATOM 4476 O O . ALA B 1 286 ? 10.692 -4.171 -0.335 1.00 48.59 309 ALA B O 1
ATOM 4478 N N . GLU B 1 287 ? 10.975 -4.105 1.886 1.00 44.74 310 GLU B N 1
ATOM 4479 C CA . GLU B 1 287 ? 12.110 -3.201 1.748 1.00 51.69 310 GLU B CA 1
ATOM 4480 C C . GLU B 1 287 ? 13.467 -3.887 1.858 1.00 52.72 310 GLU B C 1
ATOM 4481 O O . GLU B 1 287 ? 14.507 -3.237 1.785 1.00 47.86 310 GLU B O 1
ATOM 4487 N N . ASN B 1 288 ? 13.458 -5.205 2.014 1.00 47.74 311 ASN B N 1
ATOM 4488 C CA . ASN B 1 288 ? 14.703 -5.957 2.095 1.00 46.58 311 ASN B CA 1
ATOM 4489 C C . ASN B 1 288 ? 14.923 -6.787 0.835 1.00 47.86 311 ASN B C 1
ATOM 4490 O O . ASN B 1 288 ? 15.802 -7.646 0.777 1.00 45.04 311 ASN B O 1
ATOM 4495 N N . ILE B 1 289 ? 14.105 -6.517 -0.173 1.00 42.78 312 ILE B N 1
ATOM 4496 C CA . ILE B 1 289 ? 14.211 -7.188 -1.456 1.00 48.44 312 ILE B CA 1
ATOM 4497 C C . ILE B 1 289 ? 15.354 -6.531 -2.230 1.00 57.83 312 ILE B C 1
ATOM 4498 O O . ILE B 1 289 ? 15.250 -5.372 -2.640 1.00 56.21 312 ILE B O 1
ATOM 4503 N N . LYS B 1 290 ? 16.447 -7.265 -2.420 1.00 60.14 313 LYS B N 1
ATOM 4504 C CA . LYS B 1 290 ? 17.588 -6.731 -3.153 1.00 60.07 313 LYS B CA 1
ATOM 4505 C C . LYS B 1 290 ? 17.358 -6.998 -4.639 1.00 61.20 313 LYS B C 1
ATOM 4506 O O . LYS B 1 290 ? 17.063 -8.127 -5.030 1.00 62.63 313 LYS B O 1
ATOM 4512 N N . PHE B 1 291 ? 17.484 -5.962 -5.464 1.00 64.33 314 PHE B N 1
ATOM 4513 C CA . PHE B 1 291 ? 17.266 -6.108 -6.900 1.00 68.58 314 PHE B CA 1
ATOM 4514 C C . PHE B 1 291 ? 18.487 -6.445 -7.741 1.00 71.97 314 PHE B C 1
ATOM 4515 O O . PHE B 1 291 ? 19.615 -6.479 -7.251 1.00 79.26 314 PHE B O 1
ATOM 4523 N N . GLY B 1 292 ? 18.233 -6.696 -9.023 1.00 70.43 315 GLY B N 1
ATOM 4524 C CA . GLY B 1 292 ? 19.295 -7.015 -9.957 1.00 73.76 315 GLY B CA 1
ATOM 4525 C C . GLY B 1 292 ? 18.977 -6.470 -11.338 1.00 78.96 315 GLY B C 1
ATOM 4526 O O . GLY B 1 292 ? 19.149 -7.210 -12.333 1.00 77.84 315 GLY B O 1
ATOM 4527 N N . THR C 1 1 ? 16.647 10.848 3.763 1.00 59.66 24 THR C N 1
ATOM 4528 C CA . THR C 1 1 ? 16.230 12.248 3.703 1.00 53.00 24 THR C CA 1
ATOM 4529 C C . THR C 1 1 ? 16.649 13.011 4.952 1.00 46.90 24 THR C C 1
ATOM 4530 O O . THR C 1 1 ? 15.857 13.190 5.878 1.00 46.46 24 THR C O 1
ATOM 4534 N N . PRO C 1 2 ? 17.900 13.484 4.990 1.00 44.75 25 PRO C N 1
ATOM 4535 C CA . PRO C 1 2 ? 18.381 14.230 6.157 1.00 40.22 25 PRO C CA 1
ATOM 4536 C C . PRO C 1 2 ? 17.590 15.516 6.415 1.00 39.74 25 PRO C C 1
ATOM 4537 O O . PRO C 1 2 ? 17.661 16.106 7.500 1.00 37.30 25 PRO C O 1
ATOM 4541 N N . ALA C 1 3 ? 16.824 15.948 5.419 1.00 35.93 26 ALA C N 1
ATOM 4542 C CA . ALA C 1 3 ? 16.013 17.150 5.579 1.00 38.08 26 ALA C CA 1
ATOM 4543 C C . ALA C 1 3 ? 14.997 16.899 6.689 1.00 38.78 26 ALA C C 1
ATOM 4544 O O . ALA C 1 3 ? 14.664 17.799 7.460 1.00 43.83 26 ALA C O 1
ATOM 4546 N N . SER C 1 4 ? 14.514 15.663 6.751 1.00 39.01 27 SER C N 1
ATOM 4547 C CA . SER C 1 4 ? 13.525 15.270 7.744 1.00 38.33 27 SER C CA 1
ATOM 4548 C C . SER C 1 4 ? 13.955 15.616 9.162 1.00 33.66 27 SER C C 1
ATOM 4549 O O . SER C 1 4 ? 13.171 16.174 9.926 1.00 33.17 27 SER C O 1
ATOM 4552 N N . GLY C 1 5 ? 15.198 15.294 9.501 1.00 32.01 28 GLY C N 1
ATOM 4553 C CA . GLY C 1 5 ? 15.697 15.594 10.828 1.00 30.01 28 GLY C CA 1
ATOM 4554 C C . GLY C 1 5 ? 15.801 17.087 11.069 1.00 36.48 28 GLY C C 1
ATOM 4555 O O . GLY C 1 5 ? 15.565 17.569 12.183 1.00 32.20 28 GLY C O 1
ATOM 4556 N N . ALA C 1 6 ? 16.161 17.823 10.021 1.00 38.04 29 ALA C N 1
ATOM 4557 C CA . ALA C 1 6 ? 16.302 19.271 10.106 1.00 36.26 29 ALA C CA 1
ATOM 4558 C C . ALA C 1 6 ? 14.936 19.921 10.295 1.00 33.70 29 ALA C C 1
ATOM 4559 O O . ALA C 1 6 ? 14.798 20.899 11.028 1.00 37.18 29 ALA C O 1
ATOM 4561 N N . LEU C 1 7 ? 13.933 19.370 9.620 1.00 27.98 30 LEU C N 1
ATOM 4562 C CA . LEU C 1 7 ? 12.571 19.881 9.714 1.00 28.83 30 LEU C CA 1
ATOM 4563 C C . LEU C 1 7 ? 12.025 19.658 11.126 1.00 29.47 30 LEU C C 1
ATOM 4564 O O . LEU C 1 7 ? 11.386 20.541 11.696 1.00 37.14 30 LEU C O 1
ATOM 4569 N N . LEU C 1 8 ? 12.304 18.488 11.695 1.00 36.06 31 LEU C N 1
ATOM 4570 C CA . LEU C 1 8 ? 11.817 18.164 13.037 1.00 31.92 31 LEU C CA 1
ATOM 4571 C C . LEU C 1 8 ? 12.469 19.052 14.080 1.00 28.43 31 LEU C C 1
ATOM 4572 O O . LEU C 1 8 ? 11.827 19.464 15.050 1.00 30.67 31 LEU C O 1
ATOM 4577 N N . GLN C 1 9 ? 13.741 19.374 13.885 1.00 38.56 32 GLN C N 1
ATOM 4578 C CA . GLN C 1 9 ? 14.414 20.246 14.845 1.00 37.03 32 GLN C CA 1
ATOM 4579 C C . GLN C 1 9 ? 13.799 21.658 14.752 1.00 35.34 32 GLN C C 1
ATOM 4580 O O . GLN C 1 9 ? 13.662 22.360 15.767 1.00 32.31 32 GLN C O 1
ATOM 4586 N N . GLN C 1 10 ? 13.428 22.060 13.532 1.00 33.02 33 GLN C N 1
ATOM 4587 C CA . GLN C 1 10 ? 12.815 23.374 13.281 1.00 36.81 33 GLN C CA 1
ATOM 4588 C C . GLN C 1 10 ? 11.459 23.492 13.981 1.00 30.57 33 GLN C C 1
ATOM 4589 O O . GLN C 1 10 ? 11.096 24.551 14.499 1.00 33.81 33 GLN C O 1
ATOM 4595 N N . MET C 1 11 ? 10.705 22.401 13.961 1.00 30.82 34 MET C N 1
ATOM 4596 C CA . MET C 1 11 ? 9.398 22.342 14.610 1.00 30.00 34 MET C CA 1
ATOM 4597 C C . MET C 1 11 ? 9.565 22.444 16.130 1.00 28.31 34 MET C C 1
ATOM 4598 O O . MET C 1 11 ? 8.792 23.100 16.817 1.00 34.80 34 MET C O 1
ATOM 4603 N N . ASN C 1 12 ? 10.583 21.775 16.649 1.00 37.65 35 ASN C N 1
ATOM 4604 C CA . ASN C 1 12 ? 10.846 21.812 18.075 1.00 34.36 35 ASN C CA 1
ATOM 4605 C C . ASN C 1 12 ? 11.207 23.242 18.476 1.00 36.44 35 ASN C C 1
ATOM 4606 O O . ASN C 1 12 ? 10.652 23.797 19.429 1.00 38.56 35 ASN C O 1
ATOM 4611 N N . LEU C 1 13 ? 12.134 23.842 17.737 1.00 33.74 36 LEU C N 1
ATOM 4612 C CA . LEU C 1 13 ? 12.551 25.208 18.032 1.00 35.20 36 LEU C CA 1
ATOM 4613 C C . LEU C 1 13 ? 11.351 26.162 17.982 1.00 34.59 36 LEU C C 1
ATOM 4614 O O . LEU C 1 13 ? 11.142 26.954 18.902 1.00 36.24 36 LEU C O 1
ATOM 4619 N N . ALA C 1 14 ? 10.556 26.074 16.918 1.00 32.63 37 ALA C N 1
ATOM 4620 C CA . ALA C 1 14 ? 9.399 26.947 16.786 1.00 28.28 37 ALA C CA 1
ATOM 4621 C C . ALA C 1 14 ? 8.435 26.822 17.973 1.00 31.31 37 ALA C C 1
ATOM 4622 O O . ALA C 1 14 ? 7.903 27.818 18.459 1.00 36.54 37 ALA C O 1
ATOM 4624 N N . SER C 1 15 ? 8.218 25.594 18.434 1.00 33.26 38 SER C N 1
ATOM 4625 C CA . SER C 1 15 ? 7.334 25.341 19.564 1.00 30.02 38 SER C CA 1
ATOM 4626 C C . SER C 1 15 ? 7.901 25.955 20.838 1.00 36.94 38 SER C C 1
ATOM 4627 O O . SER C 1 15 ? 7.161 26.338 21.745 1.00 37.56 38 SER C O 1
ATOM 4630 N N . GLN C 1 16 ? 9.221 26.062 20.890 1.00 37.12 39 GLN C N 1
ATOM 4631 C CA . GLN C 1 16 ? 9.897 26.629 22.049 1.00 42.39 39 GLN C CA 1
ATOM 4632 C C . GLN C 1 16 ? 10.116 28.137 21.979 1.00 42.15 39 GLN C C 1
ATOM 4633 O O . GLN C 1 16 ? 10.086 28.819 23.001 1.00 44.86 39 GLN C O 1
ATOM 4639 N N . SER C 1 17 ? 10.324 28.654 20.772 1.00 37.59 40 SER C N 1
ATOM 4640 C CA . SER C 1 17 ? 10.633 30.071 20.586 1.00 38.96 40 SER C CA 1
ATOM 4641 C C . SER C 1 17 ? 9.541 31.078 20.251 1.00 42.49 40 SER C C 1
ATOM 4642 O O . SER C 1 17 ? 9.659 32.254 20.595 1.00 39.91 40 SER C O 1
ATOM 4645 N N . LEU C 1 18 ? 8.488 30.636 19.580 1.00 33.88 41 LEU C N 1
ATOM 4646 C CA . LEU C 1 18 ? 7.432 31.550 19.162 1.00 30.74 41 LEU C CA 1
ATOM 4647 C C . LEU C 1 18 ? 6.324 31.822 20.170 1.00 31.86 41 LEU C C 1
ATOM 4648 O O . LEU C 1 18 ? 6.181 31.119 21.161 1.00 31.79 41 LEU C O 1
ATOM 4653 N N . ASN C 1 19 ? 5.551 32.870 19.909 1.00 29.10 42 ASN C N 1
ATOM 4654 C CA . ASN C 1 19 ? 4.402 33.197 20.746 1.00 31.34 42 ASN C CA 1
ATOM 4655 C C . ASN C 1 19 ? 3.254 32.774 19.838 1.00 38.02 42 ASN C C 1
ATOM 4656 O O . ASN C 1 19 ? 3.164 33.232 18.703 1.00 30.58 42 ASN C O 1
ATOM 4661 N N . TYR C 1 20 ? 2.374 31.911 20.320 1.00 30.06 43 TYR C N 1
ATOM 4662 C CA . TYR C 1 20 ? 1.310 31.452 19.458 1.00 31.96 43 TYR C CA 1
ATOM 4663 C C . TYR C 1 20 ? 0.184 30.818 20.238 1.00 31.51 43 TYR C C 1
ATOM 4664 O O . TYR C 1 20 ? 0.299 30.566 21.440 1.00 31.24 43 TYR C O 1
ATOM 4673 N N . GLU C 1 21 ? -0.918 30.576 19.536 1.00 29.77 44 GLU C N 1
ATOM 4674 C CA . GLU C 1 21 ? -2.074 29.944 20.137 1.00 27.67 44 GLU C CA 1
ATOM 4675 C C . GLU C 1 21 ? -2.556 28.871 19.184 1.00 28.56 44 GLU C C 1
ATOM 4676 O O . GLU C 1 21 ? -2.746 29.135 18.007 1.00 28.29 44 GLU C O 1
ATOM 4682 N N . LEU C 1 22 ? -2.730 27.657 19.695 1.00 27.16 45 LEU C N 1
ATOM 4683 C CA . LEU C 1 22 ? -3.228 26.550 18.885 1.00 28.25 45 LEU C CA 1
ATOM 4684 C C . LEU C 1 22 ? -4.585 26.122 19.440 1.00 28.27 45 LEU C C 1
ATOM 4685 O O . LEU C 1 22 ? -4.708 25.869 20.639 1.00 28.77 45 LEU C O 1
ATOM 4690 N N . SER C 1 23 ? -5.599 26.083 18.578 1.00 26.40 46 SER C N 1
ATOM 4691 C CA . SER C 1 23 ? -6.937 25.613 18.953 1.00 28.01 46 SER C CA 1
ATOM 4692 C C . SER C 1 23 ? -7.012 24.210 18.337 1.00 24.34 46 SER C C 1
ATOM 4693 O O . SER C 1 23 ? -7.163 24.056 17.113 1.00 23.58 46 SER C O 1
ATOM 4696 N N . PHE C 1 24 ? -6.891 23.180 19.164 1.00 24.26 47 PHE C N 1
ATOM 4697 C CA . PHE C 1 24 ? -6.890 21.819 18.641 1.00 22.90 47 PHE C CA 1
ATOM 4698 C C . PHE C 1 24 ? -7.830 20.820 19.296 1.00 26.64 47 PHE C C 1
ATOM 4699 O O . PHE C 1 24 ? -8.463 21.093 20.320 1.00 24.39 47 PHE C O 1
ATOM 4707 N N . ILE C 1 25 ? -7.927 19.649 18.671 1.00 26.57 48 ILE C N 1
ATOM 4708 C CA . ILE C 1 25 ? -8.720 18.572 19.228 1.00 24.89 48 ILE C CA 1
ATOM 4709 C C . ILE C 1 25 ? -7.767 17.409 19.500 1.00 28.58 48 ILE C C 1
ATOM 4710 O O . ILE C 1 25 ? -6.733 17.281 18.851 1.00 25.04 48 ILE C O 1
ATOM 4715 N N . SER C 1 26 ? -8.111 16.589 20.483 1.00 25.31 49 SER C N 1
ATOM 4716 C CA . SER C 1 26 ? -7.310 15.424 20.848 1.00 25.86 49 SER C CA 1
ATOM 4717 C C . SER C 1 26 ? -8.286 14.285 20.678 1.00 25.48 49 SER C C 1
ATOM 4718 O O . SER C 1 26 ? -9.383 14.310 21.240 1.00 28.56 49 SER C O 1
ATOM 4721 N N . ILE C 1 27 ? -7.880 13.290 19.903 1.00 25.27 50 ILE C N 1
ATOM 4722 C CA . ILE C 1 27 ? -8.745 12.178 19.584 1.00 28.71 50 ILE C CA 1
ATOM 4723 C C . ILE C 1 27 ? -8.201 10.805 19.914 1.00 35.39 50 ILE C C 1
ATOM 4724 O O . ILE C 1 27 ? -7.093 10.446 19.507 1.00 35.41 50 ILE C O 1
ATOM 4729 N N . ASN C 1 28 ? -8.997 10.044 20.656 1.00 41.27 51 ASN C N 1
ATOM 4730 C CA . ASN C 1 28 ? -8.666 8.671 20.991 1.00 41.13 51 ASN C CA 1
ATOM 4731 C C . ASN C 1 28 ? -9.994 7.925 21.011 1.00 47.84 51 ASN C C 1
ATOM 4732 O O . ASN C 1 28 ? -11.038 8.515 20.734 1.00 48.02 51 ASN C O 1
ATOM 4737 N N . LYS C 1 29 ? -9.970 6.635 21.313 1.00 47.67 52 LYS C N 1
ATOM 4738 C CA . LYS C 1 29 ? -11.212 5.877 21.345 1.00 54.65 52 LYS C CA 1
ATOM 4739 C C . LYS C 1 29 ? -12.149 6.392 22.436 1.00 51.47 52 LYS C C 1
ATOM 4740 O O . LYS C 1 29 ? -13.358 6.163 22.383 1.00 55.08 52 LYS C O 1
ATOM 4746 N N . GLN C 1 30 ? -11.598 7.107 23.412 1.00 53.92 53 GLN C N 1
ATOM 4747 C CA . GLN C 1 30 ? -12.426 7.639 24.485 1.00 55.40 53 GLN C CA 1
ATOM 4748 C C . GLN C 1 30 ? -13.147 8.933 24.089 1.00 54.44 53 GLN C C 1
ATOM 4749 O O . GLN C 1 30 ? -13.843 9.527 24.911 1.00 55.43 53 GLN C O 1
ATOM 4755 N N . GLY C 1 31 ? -12.979 9.368 22.838 1.00 49.80 54 GLY C N 1
ATOM 4756 C CA . GLY C 1 31 ? -13.662 10.568 22.372 1.00 44.39 54 GLY C CA 1
ATOM 4757 C C . GLY C 1 31 ? -12.872 11.651 21.653 1.00 26.50 54 GLY C C 1
ATOM 4758 O O . GLY C 1 31 ? -11.723 11.459 21.261 1.00 26.68 54 GLY C O 1
ATOM 4759 N N . VAL C 1 32 ? -13.523 12.799 21.469 1.00 32.75 55 VAL C N 1
ATOM 4760 C CA . VAL C 1 32 ? -12.928 13.976 20.828 1.00 32.48 55 VAL C CA 1
ATOM 4761 C C . VAL C 1 32 ? -12.953 15.151 21.807 1.00 31.69 55 VAL C C 1
ATOM 4762 O O . VAL C 1 32 ? -14.012 15.671 22.131 1.00 25.89 55 VAL C O 1
ATOM 4766 N N . GLU C 1 33 ? -11.774 15.585 22.235 1.00 30.37 56 GLU C N 1
ATOM 4767 C CA . GLU C 1 33 ? -11.652 16.679 23.185 1.00 34.48 56 GLU C CA 1
ATOM 4768 C C . GLU C 1 33 ? -11.141 18.019 22.616 1.00 23.56 56 GLU C C 1
ATOM 4769 O O . GLU C 1 33 ? -10.117 18.099 21.937 1.00 27.92 56 GLU C O 1
ATOM 4775 N N . SER C 1 34 ? -11.897 19.062 22.913 1.00 25.31 57 SER C N 1
ATOM 4776 C CA . SER C 1 34 ? -11.593 20.418 22.495 1.00 25.05 57 SER C CA 1
ATOM 4777 C C . SER C 1 34 ? -10.581 21.052 23.492 1.00 31.05 57 SER C C 1
ATOM 4778 O O . SER C 1 34 ? -10.846 21.137 24.693 1.00 32.00 57 SER C O 1
ATOM 4781 N N . LEU C 1 35 ? -9.421 21.465 22.990 1.00 29.61 58 LEU C N 1
ATOM 4782 C CA . LEU C 1 35 ? -8.387 22.067 23.824 1.00 29.96 58 LEU C CA 1
ATOM 4783 C C . LEU C 1 35 ? -7.757 23.307 23.207 1.00 34.06 58 LEU C C 1
ATOM 4784 O O . LEU C 1 35 ? -7.886 23.559 22.006 1.00 39.06 58 LEU C O 1
ATOM 4789 N N . ARG C 1 36 ? -7.078 24.088 24.045 1.00 29.91 59 ARG C N 1
ATOM 4790 C CA . ARG C 1 36 ? -6.389 25.281 23.585 1.00 23.09 59 ARG C CA 1
ATOM 4791 C C . ARG C 1 36 ? -5.035 25.434 24.248 1.00 27.65 59 ARG C C 1
ATOM 4792 O O . ARG C 1 36 ? -4.931 25.415 25.466 1.00 23.26 59 ARG C O 1
ATOM 4800 N N . TYR C 1 37 ? -3.992 25.589 23.441 1.00 27.34 60 TYR C N 1
ATOM 4801 C CA . TYR C 1 37 ? -2.647 25.757 23.976 1.00 27.93 60 TYR C CA 1
ATOM 4802 C C . TYR C 1 37 ? -2.053 27.106 23.613 1.00 30.78 60 TYR C C 1
ATOM 4803 O O . TYR C 1 37 ? -1.933 27.454 22.437 1.00 26.23 60 TYR C O 1
ATOM 4812 N N . ARG C 1 38 ? -1.676 27.866 24.629 1.00 34.62 61 ARG C N 1
ATOM 4813 C CA . ARG C 1 38 ? -1.075 29.169 24.404 1.00 30.25 61 ARG C CA 1
ATOM 4814 C C . ARG C 1 38 ? 0.375 29.105 24.809 1.00 31.95 61 ARG C C 1
ATOM 4815 O O . ARG C 1 38 ? 0.717 28.494 25.813 1.00 35.08 61 ARG C O 1
ATOM 4823 N N . HIS C 1 39 ? 1.239 29.722 24.019 1.00 31.98 62 HIS C N 1
ATOM 4824 C CA . HIS C 1 39 ? 2.659 29.736 24.356 1.00 34.64 62 HIS C CA 1
ATOM 4825 C C . HIS C 1 39 ? 3.311 31.078 24.014 1.00 31.49 62 HIS C C 1
ATOM 4826 O O . HIS C 1 39 ? 2.943 31.723 23.041 1.00 34.18 62 HIS C O 1
ATOM 4833 N N . ALA C 1 40 ? 4.258 31.502 24.840 1.00 36.31 63 ALA C N 1
ATOM 4834 C CA . ALA C 1 40 ? 4.980 32.755 24.617 1.00 34.40 63 ALA C CA 1
ATOM 4835 C C . ALA C 1 40 ? 6.284 32.705 25.391 1.00 39.22 63 ALA C C 1
ATOM 4836 O O . ALA C 1 40 ? 6.551 31.743 26.113 1.00 43.39 63 ALA C O 1
ATOM 4838 N N . ARG C 1 41 ? 7.100 33.737 25.214 1.00 48.23 64 ARG C N 1
ATOM 4839 C CA . ARG C 1 41 ? 8.371 33.855 25.911 1.00 50.61 64 ARG C CA 1
ATOM 4840 C C . ARG C 1 41 ? 8.567 35.292 26.349 1.00 59.69 64 ARG C C 1
ATOM 4841 O O . ARG C 1 41 ? 8.628 36.199 25.517 1.00 57.42 64 ARG C O 1
ATOM 4849 N N . LEU C 1 42 ? 8.640 35.491 27.661 1.00 64.85 65 LEU C N 1
ATOM 4850 C CA . LEU C 1 42 ? 8.869 36.806 28.245 1.00 68.04 65 LEU C CA 1
ATOM 4851 C C . LEU C 1 42 ? 10.251 36.738 28.881 1.00 70.80 65 LEU C C 1
ATOM 4852 O O . LEU C 1 42 ? 10.541 35.814 29.641 1.00 66.40 65 LEU C O 1
ATOM 4857 N N . ASP C 1 43 ? 11.101 37.710 28.562 1.00 72.62 66 ASP C N 1
ATOM 4858 C CA . ASP C 1 43 ? 12.465 37.751 29.085 1.00 73.65 66 ASP C CA 1
ATOM 4859 C C . ASP C 1 43 ? 13.107 36.363 29.107 1.00 72.91 66 ASP C C 1
ATOM 4860 O O . ASP C 1 43 ? 13.505 35.857 30.158 1.00 71.90 66 ASP C O 1
ATOM 4865 N N . ASN C 1 44 ? 13.195 35.761 27.923 1.00 72.48 67 ASN C N 1
ATOM 4866 C CA . ASN C 1 44 ? 13.776 34.434 27.731 1.00 71.77 67 ASN C CA 1
ATOM 4867 C C . ASN C 1 44 ? 13.280 33.406 28.744 1.00 66.02 67 ASN C C 1
ATOM 4868 O O . ASN C 1 44 ? 14.041 32.567 29.231 1.00 69.52 67 ASN C O 1
ATOM 4873 N N . ARG C 1 45 ? 11.989 33.468 29.038 1.00 55.88 68 ARG C N 1
ATOM 4874 C CA . ARG C 1 45 ? 11.364 32.559 29.988 1.00 51.55 68 ARG C CA 1
ATOM 4875 C C . ARG C 1 45 ? 10.022 32.112 29.388 1.00 51.44 68 ARG C C 1
ATOM 4876 O O . ARG C 1 45 ? 9.177 32.943 29.059 1.00 45.30 68 ARG C O 1
ATOM 4884 N N . PRO C 1 46 ? 9.815 30.795 29.229 1.00 46.75 69 PRO C N 1
ATOM 4885 C CA . PRO C 1 46 ? 8.556 30.292 28.658 1.00 44.33 69 PRO C CA 1
ATOM 4886 C C . PRO C 1 46 ? 7.283 30.462 29.489 1.00 40.64 69 PRO C C 1
ATOM 4887 O O . PRO C 1 46 ? 7.273 30.227 30.696 1.00 40.47 69 PRO C O 1
ATOM 4891 N N . LEU C 1 47 ? 6.220 30.894 28.813 1.00 44.54 70 LEU C N 1
ATOM 4892 C CA . LEU C 1 47 ? 4.892 31.074 29.396 1.00 45.04 70 LEU C CA 1
ATOM 4893 C C . LEU C 1 47 ? 3.930 30.246 28.546 1.00 40.48 70 LEU C C 1
ATOM 4894 O O . LEU C 1 47 ? 3.971 30.323 27.312 1.00 36.38 70 LEU C O 1
ATOM 4899 N N . ALA C 1 48 ? 3.064 29.468 29.188 1.00 34.57 71 ALA C N 1
ATOM 4900 C CA . ALA C 1 48 ? 2.120 28.649 28.442 1.00 34.66 71 ALA C CA 1
ATOM 4901 C C . ALA C 1 48 ? 0.885 28.291 29.247 1.00 36.70 71 ALA C C 1
ATOM 4902 O O . ALA C 1 48 ? 0.923 28.238 30.485 1.00 29.45 71 ALA C O 1
ATOM 4904 N N . GLN C 1 49 ? -0.206 28.054 28.524 1.00 32.06 72 GLN C N 1
ATOM 4905 C CA . GLN C 1 49 ? -1.485 27.675 29.114 1.00 26.86 72 GLN C CA 1
ATOM 4906 C C . GLN C 1 49 ? -2.156 26.617 28.251 1.00 31.15 72 GLN C C 1
ATOM 4907 O O . GLN C 1 49 ? -2.226 26.752 27.028 1.00 30.69 72 GLN C O 1
ATOM 4913 N N . LEU C 1 50 ? -2.627 25.559 28.896 1.00 35.16 73 LEU C N 1
ATOM 4914 C CA . LEU C 1 50 ? -3.355 24.491 28.222 1.00 34.46 73 LEU C CA 1
ATOM 4915 C C . LEU C 1 50 ? -4.713 24.539 28.912 1.00 33.15 73 LEU C C 1
ATOM 4916 O O . LEU C 1 50 ? -4.817 24.298 30.130 1.00 33.49 73 LEU C O 1
ATOM 4921 N N . LEU C 1 51 ? -5.748 24.874 28.147 1.00 30.42 74 LEU C N 1
ATOM 4922 C CA . LEU C 1 51 ? -7.096 24.987 28.693 1.00 33.27 74 LEU C CA 1
ATOM 4923 C C . LEU C 1 51 ? -8.097 24.024 28.060 1.00 35.38 74 LEU C C 1
ATOM 4924 O O . LEU C 1 51 ? -8.141 23.869 26.831 1.00 36.55 74 LEU C O 1
ATOM 4929 N N . GLN C 1 52 ? -8.887 23.370 28.908 1.00 35.94 75 GLN C N 1
ATOM 4930 C CA . GLN C 1 52 ? -9.925 22.462 28.444 1.00 37.18 75 GLN C CA 1
ATOM 4931 C C . GLN C 1 52 ? -11.039 23.420 28.048 1.00 33.14 75 GLN C C 1
ATOM 4932 O O . GLN C 1 52 ? -11.446 24.267 28.853 1.00 35.36 75 GLN C O 1
ATOM 4938 N N . MET C 1 53 ? -11.537 23.304 26.816 1.00 26.98 76 MET C N 1
ATOM 4939 C CA . MET C 1 53 ? -12.553 24.258 26.335 1.00 21.09 76 MET C CA 1
ATOM 4940 C C . MET C 1 53 ? -14.028 24.002 26.629 1.00 29.92 76 MET C C 1
ATOM 4941 O O . MET C 1 53 ? -14.801 24.957 26.691 1.00 24.33 76 MET C O 1
ATOM 4946 N N . ASP C 1 54 ? -14.423 22.738 26.785 1.00 29.30 77 ASP C N 1
ATOM 4947 C CA . ASP C 1 54 ? -15.819 22.404 27.077 1.00 31.56 77 ASP C CA 1
ATOM 4948 C C . ASP C 1 54 ? -15.883 21.762 28.463 1.00 28.51 77 ASP C C 1
ATOM 4949 O O . ASP C 1 54 ? -14.907 21.166 28.934 1.00 36.25 77 ASP C O 1
ATOM 4954 N N . GLY C 1 55 ? -17.040 21.866 29.100 1.00 26.04 78 GLY C N 1
ATOM 4955 C CA . GLY C 1 55 ? -17.209 21.276 30.418 1.00 34.99 78 GLY C CA 1
ATOM 4956 C C . GLY C 1 55 ? -16.450 22.004 31.513 1.00 44.79 78 GLY C C 1
ATOM 4957 O O . GLY C 1 55 ? -16.260 23.211 31.428 1.00 41.46 78 GLY C O 1
ATOM 4958 N N . PRO C 1 56 ? -16.009 21.299 32.565 1.00 45.11 79 PRO C N 1
ATOM 4959 C CA . PRO C 1 56 ? -15.268 21.950 33.654 1.00 47.98 79 PRO C CA 1
ATOM 4960 C C . PRO C 1 56 ? -14.073 22.722 33.109 1.00 48.88 79 PRO C C 1
ATOM 4961 O O . PRO C 1 56 ? -13.440 22.298 32.138 1.00 48.46 79 PRO C O 1
ATOM 4965 N N . ARG C 1 57 ? -13.769 23.851 33.742 1.00 49.83 80 ARG C N 1
ATOM 4966 C CA . ARG C 1 57 ? -12.658 24.691 33.315 1.00 50.67 80 ARG C CA 1
ATOM 4967 C C . ARG C 1 57 ? -11.316 24.275 33.920 1.00 47.41 80 ARG C C 1
ATOM 4968 O O . ARG C 1 57 ? -10.766 24.970 34.768 1.00 56.06 80 ARG C O 1
ATOM 4976 N N . ARG C 1 58 ? -10.795 23.137 33.475 1.00 39.59 81 ARG C N 1
ATOM 4977 C CA . ARG C 1 58 ? -9.506 22.648 33.937 1.00 41.13 81 ARG C CA 1
ATOM 4978 C C . ARG C 1 58 ? -8.412 23.290 33.100 1.00 46.74 81 ARG C C 1
ATOM 4979 O O . ARG C 1 58 ? -8.555 23.419 31.876 1.00 43.31 81 ARG C O 1
ATOM 4987 N N . GLU C 1 59 ? -7.321 23.680 33.755 1.00 41.99 82 GLU C N 1
ATOM 4988 C CA . GLU C 1 59 ? -6.192 24.283 33.068 1.00 35.85 82 GLU C CA 1
ATOM 4989 C C . GLU C 1 59 ? -4.858 24.007 33.709 1.00 43.01 82 GLU C C 1
ATOM 4990 O O . GLU C 1 59 ? -4.757 23.836 34.918 1.00 39.70 82 GLU C O 1
ATOM 4996 N N . VAL C 1 60 ? -3.832 23.955 32.871 1.00 37.77 83 VAL C N 1
ATOM 4997 C CA . VAL C 1 60 ? -2.469 23.735 33.317 1.00 31.86 83 VAL C CA 1
ATOM 4998 C C . VAL C 1 60 ? -1.656 24.911 32.771 1.00 35.08 83 VAL C C 1
ATOM 4999 O O . VAL C 1 60 ? -1.739 25.227 31.588 1.00 40.32 83 VAL C O 1
ATOM 5003 N N . VAL C 1 61 ? -0.882 25.569 33.629 1.00 40.41 84 VAL C N 1
ATOM 5004 C CA . VAL C 1 61 ? -0.080 26.698 33.179 1.00 38.17 84 VAL C CA 1
ATOM 5005 C C . VAL C 1 61 ? 1.390 26.423 33.378 1.00 35.99 84 VAL C C 1
ATOM 5006 O O . VAL C 1 61 ? 1.771 25.523 34.118 1.00 38.76 84 VAL C O 1
ATOM 5010 N N . GLN C 1 62 ? 2.222 27.189 32.695 1.00 36.65 85 GLN C N 1
ATOM 5011 C CA . GLN C 1 62 ? 3.653 27.025 32.837 1.00 35.97 85 GLN C CA 1
ATOM 5012 C C . GLN C 1 62 ? 4.312 28.386 32.911 1.00 34.35 85 GLN C C 1
ATOM 5013 O O . GLN C 1 62 ? 3.851 29.347 32.296 1.00 35.84 85 GLN C O 1
ATOM 5019 N N . ARG C 1 63 ? 5.379 28.462 33.699 1.00 42.29 86 ARG C N 1
ATOM 5020 C CA . ARG C 1 63 ? 6.158 29.687 33.846 1.00 39.32 86 ARG C CA 1
ATOM 5021 C C . ARG C 1 63 ? 7.530 29.267 34.332 1.00 40.07 86 ARG C C 1
ATOM 5022 O O . ARG C 1 63 ? 7.671 28.754 35.437 1.00 44.51 86 ARG C O 1
ATOM 5030 N N . GLY C 1 64 ? 8.539 29.473 33.491 1.00 43.57 87 GLY C N 1
ATOM 5031 C CA . GLY C 1 64 ? 9.883 29.070 33.853 1.00 37.99 87 GLY C CA 1
ATOM 5032 C C . GLY C 1 64 ? 9.865 27.554 33.893 1.00 47.30 87 GLY C C 1
ATOM 5033 O O . GLY C 1 64 ? 9.351 26.909 32.970 1.00 46.18 87 GLY C O 1
ATOM 5034 N N . ASN C 1 65 ? 10.411 26.976 34.956 1.00 42.70 88 ASN C N 1
ATOM 5035 C CA . ASN C 1 65 ? 10.416 25.532 35.091 1.00 37.66 88 ASN C CA 1
ATOM 5036 C C . ASN C 1 65 ? 9.350 25.132 36.100 1.00 34.09 88 ASN C C 1
ATOM 5037 O O . ASN C 1 65 ? 9.475 24.120 36.782 1.00 33.34 88 ASN C O 1
ATOM 5042 N N . GLU C 1 66 ? 8.299 25.945 36.191 1.00 33.10 89 GLU C N 1
ATOM 5043 C CA . GLU C 1 66 ? 7.182 25.665 37.096 1.00 31.18 89 GLU C CA 1
ATOM 5044 C C . GLU C 1 66 ? 5.883 25.338 36.337 1.00 38.12 89 GLU C C 1
ATOM 5045 O O . GLU C 1 66 ? 5.485 26.048 35.410 1.00 37.13 89 GLU C O 1
ATOM 5051 N N . ILE C 1 67 ? 5.214 24.267 36.754 1.00 37.81 90 ILE C N 1
ATOM 5052 C CA . ILE C 1 67 ? 3.981 23.831 36.112 1.00 34.39 90 ILE C CA 1
ATOM 5053 C C . ILE C 1 67 ? 2.849 23.732 37.124 1.00 35.24 90 ILE C C 1
ATOM 5054 O O . ILE C 1 67 ? 2.925 22.917 38.043 1.00 36.23 90 ILE C O 1
ATOM 5059 N N . SER C 1 68 ? 1.806 24.549 36.947 1.00 35.33 91 SER C N 1
ATOM 5060 C CA . SER C 1 68 ? 0.657 24.578 37.859 1.00 40.66 91 SER C CA 1
ATOM 5061 C C . SER C 1 68 ? -0.605 23.914 37.286 1.00 38.11 91 SER C C 1
ATOM 5062 O O . SER C 1 68 ? -0.974 24.139 36.131 1.00 48.20 91 SER C O 1
ATOM 5065 N N . TYR C 1 69 ? -1.266 23.110 38.117 1.00 40.45 92 TYR C N 1
ATOM 5066 C CA . TYR C 1 69 ? -2.475 22.388 37.742 1.00 41.48 92 TYR C CA 1
ATOM 5067 C C . TYR C 1 69 ? -3.699 22.940 38.455 1.00 45.27 92 TYR C C 1
ATOM 5068 O O . TYR C 1 69 ? -3.752 22.975 39.686 1.00 51.93 92 TYR C O 1
ATOM 5077 N N . PHE C 1 70 ? -4.679 23.377 37.671 1.00 48.56 93 PHE C N 1
ATOM 5078 C CA . PHE C 1 70 ? -5.924 23.923 38.194 1.00 46.37 93 PHE C CA 1
ATOM 5079 C C . PHE C 1 70 ? -7.073 23.022 37.777 1.00 56.33 93 PHE C C 1
ATOM 5080 O O . PHE C 1 70 ? -7.051 22.430 36.694 1.00 59.17 93 PHE C O 1
ATOM 5088 N N . GLU C 1 71 ? -8.086 22.932 38.628 1.00 60.77 94 GLU C N 1
ATOM 5089 C CA . GLU C 1 71 ? -9.224 22.078 38.338 1.00 62.53 94 GLU C CA 1
ATOM 5090 C C . GLU C 1 71 ? -10.297 22.313 39.394 1.00 65.44 94 GLU C C 1
ATOM 5091 O O . GLU C 1 71 ? -10.191 21.810 40.509 1.00 60.75 94 GLU C O 1
ATOM 5097 N N . PRO C 1 72 ? -11.337 23.097 39.063 1.00 65.63 95 PRO C N 1
ATOM 5098 C CA . PRO C 1 72 ? -12.411 23.371 40.025 1.00 68.20 95 PRO C CA 1
ATOM 5099 C C . PRO C 1 72 ? -12.759 22.165 40.901 1.00 65.32 95 PRO C C 1
ATOM 5100 O O . PRO C 1 72 ? -12.849 21.033 40.426 1.00 62.90 95 PRO C O 1
ATOM 5104 N N . GLY C 1 73 ? -12.931 22.411 42.194 1.00 64.53 96 GLY C N 1
ATOM 5105 C CA . GLY C 1 73 ? -13.252 21.324 43.101 1.00 71.72 96 GLY C CA 1
ATOM 5106 C C . GLY C 1 73 ? -12.027 20.716 43.762 1.00 68.69 96 GLY C C 1
ATOM 5107 O O . GLY C 1 73 ? -12.042 20.437 44.961 1.00 70.96 96 GLY C O 1
ATOM 5108 N N . LEU C 1 74 ? -10.970 20.497 42.984 1.00 62.88 97 LEU C N 1
ATOM 5109 C CA . LEU C 1 74 ? -9.734 19.931 43.515 1.00 59.63 97 LEU C CA 1
ATOM 5110 C C . LEU C 1 74 ? -8.841 21.096 43.937 1.00 64.65 97 LEU C C 1
ATOM 5111 O O . LEU C 1 74 ? -9.251 22.257 43.836 1.00 60.25 97 LEU C O 1
ATOM 5116 N N . GLU C 1 75 ? -7.628 20.812 44.408 1.00 58.12 98 GLU C N 1
ATOM 5117 C CA . GLU C 1 75 ? -6.766 21.907 44.844 1.00 56.32 98 GLU C CA 1
ATOM 5118 C C . GLU C 1 75 ? -5.472 22.068 44.062 1.00 47.09 98 GLU C C 1
ATOM 5119 O O . GLU C 1 75 ? -4.741 21.100 43.816 1.00 44.47 98 GLU C O 1
ATOM 5125 N N . PRO C 1 76 ? -5.165 23.315 43.678 1.00 41.78 99 PRO C N 1
ATOM 5126 C CA . PRO C 1 76 ? -3.982 23.705 42.910 1.00 43.67 99 PRO C CA 1
ATOM 5127 C C . PRO C 1 76 ? -2.660 23.295 43.527 1.00 44.92 99 PRO C C 1
ATOM 5128 O O . PRO C 1 76 ? -2.500 23.292 44.754 1.00 49.83 99 PRO C O 1
ATOM 5132 N N . PHE C 1 77 ? -1.719 22.937 42.662 1.00 36.67 100 PHE C N 1
ATOM 5133 C CA . PHE C 1 77 ? -0.381 22.571 43.087 1.00 38.12 100 PHE C CA 1
ATOM 5134 C C . PHE C 1 77 ? 0.550 22.877 41.929 1.00 42.15 100 PHE C C 1
ATOM 5135 O O . PHE C 1 77 ? 0.095 23.188 40.821 1.00 38.36 100 PHE C O 1
ATOM 5143 N N . THR C 1 78 ? 1.850 22.788 42.181 1.00 38.66 101 THR C N 1
ATOM 5144 C CA . THR C 1 78 ? 2.837 23.095 41.161 1.00 33.64 101 THR C CA 1
ATOM 5145 C C . THR C 1 78 ? 3.951 22.070 41.181 1.00 36.01 101 THR C C 1
ATOM 5146 O O . THR C 1 78 ? 4.301 21.551 42.244 1.00 37.92 101 THR C O 1
ATOM 5150 N N . LEU C 1 79 ? 4.499 21.780 40.002 1.00 36.64 102 LEU C N 1
ATOM 5151 C CA . LEU C 1 79 ? 5.592 20.824 39.856 1.00 34.04 102 LEU C CA 1
ATOM 5152 C C . LEU C 1 79 ? 6.660 21.524 39.060 1.00 38.86 102 LEU C C 1
ATOM 5153 O O . LEU C 1 79 ? 6.422 22.582 38.482 1.00 36.27 102 LEU C O 1
ATOM 5158 N N . ASN C 1 80 ? 7.840 20.923 39.023 1.00 43.70 103 ASN C N 1
ATOM 5159 C CA . ASN C 1 80 ? 8.934 21.480 38.255 1.00 47.37 103 ASN C CA 1
ATOM 5160 C C . ASN C 1 80 ? 8.997 20.703 36.953 1.00 48.80 103 ASN C C 1
ATOM 5161 O O . ASN C 1 80 ? 8.816 19.482 36.932 1.00 52.88 103 ASN C O 1
ATOM 5166 N N . GLY C 1 81 ? 9.230 21.414 35.859 1.00 48.50 104 GLY C N 1
ATOM 5167 C CA . GLY C 1 81 ? 9.307 20.757 34.568 1.00 42.90 104 GLY C CA 1
ATOM 5168 C C . GLY C 1 81 ? 9.570 21.808 33.526 1.00 42.11 104 GLY C C 1
ATOM 5169 O O . GLY C 1 81 ? 9.335 22.981 33.791 1.00 39.42 104 GLY C O 1
ATOM 5170 N N . ASP C 1 82 ? 10.042 21.395 32.353 1.00 41.16 105 ASP C N 1
ATOM 5171 C CA . ASP C 1 82 ? 10.352 22.329 31.271 1.00 48.93 105 ASP C CA 1
ATOM 5172 C C . ASP C 1 82 ? 9.198 22.560 30.306 1.00 45.82 105 ASP C C 1
ATOM 5173 O O . ASP C 1 82 ? 9.284 23.419 29.427 1.00 43.48 105 ASP C O 1
ATOM 5178 N N . TYR C 1 83 ? 8.124 21.796 30.470 1.00 45.42 106 TYR C N 1
ATOM 5179 C CA . TYR C 1 83 ? 6.957 21.915 29.599 1.00 44.57 106 TYR C CA 1
ATOM 5180 C C . TYR C 1 83 ? 5.795 21.118 30.159 1.00 41.87 106 TYR C C 1
ATOM 5181 O O . TYR C 1 83 ? 5.986 20.170 30.918 1.00 39.95 106 TYR C O 1
ATOM 5190 N N . ILE C 1 84 ? 4.592 21.508 29.770 1.00 36.08 107 ILE C N 1
ATOM 5191 C CA . ILE C 1 84 ? 3.375 20.825 30.197 1.00 40.25 107 ILE C CA 1
ATOM 5192 C C . ILE C 1 84 ? 3.251 19.483 29.469 1.00 33.01 107 ILE C C 1
ATOM 5193 O O . ILE C 1 84 ? 3.349 19.421 28.240 1.00 41.14 107 ILE C O 1
ATOM 5198 N N . VAL C 1 85 ? 3.034 18.414 30.228 1.00 39.54 108 VAL C N 1
ATOM 5199 C CA . VAL C 1 85 ? 2.896 17.084 29.656 1.00 42.56 108 VAL C CA 1
ATOM 5200 C C . VAL C 1 85 ? 1.449 16.856 29.199 1.00 40.49 108 VAL C C 1
ATOM 5201 O O . VAL C 1 85 ? 0.500 17.199 29.897 1.00 39.14 108 VAL C O 1
ATOM 5205 N N . ASP C 1 86 ? 1.292 16.291 28.005 1.00 53.03 109 ASP C N 1
ATOM 5206 C CA . ASP C 1 86 ? -0.029 16.048 27.422 1.00 55.81 109 ASP C CA 1
ATOM 5207 C C . ASP C 1 86 ? -0.757 17.323 26.976 1.00 53.13 109 ASP C C 1
ATOM 5208 O O . ASP C 1 86 ? -1.987 17.331 26.869 1.00 56.53 109 ASP C O 1
ATOM 5213 N N . SER C 1 87 ? 0.001 18.394 26.726 1.00 53.07 110 SER C N 1
ATOM 5214 C CA . SER C 1 87 ? -0.563 19.663 26.252 1.00 50.27 110 SER C CA 1
ATOM 5215 C C . SER C 1 87 ? -0.342 19.655 24.743 1.00 53.26 110 SER C C 1
ATOM 5216 O O . SER C 1 87 ? -1.014 20.345 23.969 1.00 49.14 110 SER C O 1
ATOM 5219 N N . LEU C 1 88 ? 0.638 18.857 24.351 1.00 54.60 111 LEU C N 1
ATOM 5220 C CA . LEU C 1 88 ? 0.994 18.649 22.962 1.00 50.44 111 LEU C CA 1
ATOM 5221 C C . LEU C 1 88 ? 1.582 17.252 23.000 1.00 47.41 111 LEU C C 1
ATOM 5222 O O . LEU C 1 88 ? 1.922 16.762 24.067 1.00 43.64 111 LEU C O 1
ATOM 5227 N N . PRO C 1 89 ? 1.664 16.570 21.853 1.00 43.01 112 PRO C N 1
ATOM 5228 C CA . PRO C 1 89 ? 2.244 15.225 21.911 1.00 38.71 112 PRO C CA 1
ATOM 5229 C C . PRO C 1 89 ? 3.721 15.309 22.305 1.00 40.56 112 PRO C C 1
ATOM 5230 O O . PRO C 1 89 ? 4.387 16.309 22.031 1.00 43.06 112 PRO C O 1
ATOM 5234 N N . SER C 1 90 ? 4.221 14.266 22.958 1.00 36.84 113 SER C N 1
ATOM 5235 C CA . SER C 1 90 ? 5.618 14.212 23.399 1.00 40.87 113 SER C CA 1
ATOM 5236 C C . SER C 1 90 ? 6.585 14.495 22.269 1.00 42.01 113 SER C C 1
ATOM 5237 O O . SER C 1 90 ? 7.691 14.983 22.491 1.00 42.21 113 SER C O 1
ATOM 5240 N N . LEU C 1 91 ? 6.158 14.173 21.055 1.00 40.60 114 LEU C N 1
ATOM 5241 C CA . LEU C 1 91 ? 6.974 14.373 19.867 1.00 38.27 114 LEU C CA 1
ATOM 5242 C C . LEU C 1 91 ? 7.462 15.815 19.717 1.00 38.34 114 LEU C C 1
ATOM 5243 O O . LEU C 1 91 ? 8.543 16.068 19.182 1.00 36.33 114 LEU C O 1
ATOM 5248 N N . ILE C 1 92 ? 6.662 16.759 20.189 1.00 40.67 115 ILE C N 1
ATOM 5249 C CA . ILE C 1 92 ? 7.008 18.170 20.070 1.00 41.46 115 ILE C CA 1
ATOM 5250 C C . ILE C 1 92 ? 8.155 18.604 20.984 1.00 52.05 115 ILE C C 1
ATOM 5251 O O . ILE C 1 92 ? 9.008 19.399 20.586 1.00 53.16 115 ILE C O 1
ATOM 5256 N N . TYR C 1 93 ? 8.188 18.065 22.198 1.00 46.54 116 TYR C N 1
ATOM 5257 C CA . TYR C 1 93 ? 9.234 18.410 23.149 1.00 50.40 116 TYR C CA 1
ATOM 5258 C C . TYR C 1 93 ? 10.461 17.500 23.112 1.00 54.35 116 TYR C C 1
ATOM 5259 O O . TYR C 1 93 ? 11.383 17.673 23.911 1.00 53.39 116 TYR C O 1
ATOM 5268 N N . THR C 1 94 ? 10.486 16.541 22.193 1.00 54.82 117 THR C N 1
ATOM 5269 C CA . THR C 1 94 ? 11.615 15.616 22.110 1.00 52.37 117 THR C CA 1
ATOM 5270 C C . THR C 1 94 ? 12.849 16.218 21.425 1.00 52.77 117 THR C C 1
ATOM 5271 O O . THR C 1 94 ? 12.736 17.119 20.592 1.00 53.27 117 THR C O 1
ATOM 5275 N N . ASP C 1 95 ? 14.025 15.714 21.794 1.00 46.75 118 ASP C N 1
ATOM 5276 C CA . ASP C 1 95 ? 15.293 16.169 21.222 1.00 46.45 118 ASP C CA 1
ATOM 5277 C C . ASP C 1 95 ? 15.741 15.175 20.150 1.00 43.65 118 ASP C C 1
ATOM 5278 O O . ASP C 1 95 ? 16.475 14.236 20.425 1.00 46.30 118 ASP C O 1
ATOM 5283 N N . PHE C 1 96 ? 15.293 15.393 18.920 1.00 50.94 119 PHE C N 1
ATOM 5284 C CA . PHE C 1 96 ? 15.617 14.496 17.816 1.00 50.54 119 PHE C CA 1
ATOM 5285 C C . PHE C 1 96 ? 17.092 14.146 17.651 1.00 48.01 119 PHE C C 1
ATOM 5286 O O . PHE C 1 96 ? 17.422 13.096 17.106 1.00 47.96 119 PHE C O 1
ATOM 5294 N N . LYS C 1 97 ? 17.987 15.014 18.106 1.00 54.93 120 LYS C N 1
ATOM 5295 C CA . LYS C 1 97 ? 19.405 14.707 17.980 1.00 50.84 120 LYS C CA 1
ATOM 5296 C C . LYS C 1 97 ? 19.734 13.480 18.823 1.00 47.28 120 LYS C C 1
ATOM 5297 O O . LYS C 1 97 ? 20.385 12.555 18.349 1.00 48.22 120 LYS C O 1
ATOM 5303 N N . ARG C 1 98 ? 19.263 13.469 20.066 1.00 50.10 121 ARG C N 1
ATOM 5304 C CA . ARG C 1 98 ? 19.519 12.359 20.977 1.00 50.73 121 ARG C CA 1
ATOM 5305 C C . ARG C 1 98 ? 19.046 10.991 20.483 1.00 53.80 121 ARG C C 1
ATOM 5306 O O . ARG C 1 98 ? 19.757 9.994 20.621 1.00 65.80 121 ARG C O 1
ATOM 5314 N N . LEU C 1 99 ? 17.844 10.938 19.921 1.00 55.24 122 LEU C N 1
ATOM 5315 C CA . LEU C 1 99 ? 17.299 9.671 19.442 1.00 54.49 122 LEU C CA 1
ATOM 5316 C C . LEU C 1 99 ? 17.593 9.359 17.980 1.00 52.96 122 LEU C C 1
ATOM 5317 O O . LEU C 1 99 ? 17.073 8.389 17.427 1.00 56.60 122 LEU C O 1
ATOM 5322 N N . SER C 1 100 ? 18.436 10.172 17.355 1.00 53.11 123 SER C N 1
ATOM 5323 C CA . SER C 1 100 ? 18.790 9.965 15.958 1.00 46.16 123 SER C CA 1
ATOM 5324 C C . SER C 1 100 ? 19.510 8.620 15.770 1.00 50.74 123 SER C C 1
ATOM 5325 O O . SER C 1 100 ? 19.401 7.984 14.722 1.00 45.05 123 SER C O 1
ATOM 5328 N N . PRO C 1 101 ? 20.264 8.174 16.788 1.00 50.62 124 PRO C N 1
ATOM 5329 C CA . PRO C 1 101 ? 20.968 6.895 16.655 1.00 49.64 124 PRO C CA 1
ATOM 5330 C C . PRO C 1 101 ? 20.069 5.657 16.664 1.00 52.09 124 PRO C C 1
ATOM 5331 O O . PRO C 1 101 ? 20.531 4.569 16.332 1.00 56.76 124 PRO C O 1
ATOM 5335 N N . TYR C 1 102 ? 18.801 5.802 17.046 1.00 42.90 125 TYR C N 1
ATOM 5336 C CA . TYR C 1 102 ? 17.913 4.637 17.076 1.00 43.61 125 TYR C CA 1
ATOM 5337 C C . TYR C 1 102 ? 16.521 4.887 16.494 1.00 46.59 125 TYR C C 1
ATOM 5338 O O . TYR C 1 102 ? 15.608 4.071 16.645 1.00 47.17 125 TYR C O 1
ATOM 5347 N N . TYR C 1 103 ? 16.381 6.019 15.811 1.00 45.38 126 TYR C N 1
ATOM 5348 C CA . TYR C 1 103 ? 15.129 6.391 15.165 1.00 42.32 126 TYR C CA 1
ATOM 5349 C C . TYR C 1 103 ? 15.379 6.828 13.727 1.00 44.39 126 TYR C C 1
ATOM 5350 O O . TYR C 1 103 ? 16.406 7.436 13.415 1.00 48.04 126 TYR C O 1
ATOM 5359 N N . ASP C 1 104 ? 14.437 6.512 12.852 1.00 38.58 127 ASP C N 1
ATOM 5360 C CA . ASP C 1 104 ? 14.532 6.915 11.457 1.00 41.37 127 ASP C CA 1
ATOM 5361 C C . ASP C 1 104 ? 13.515 8.024 11.225 1.00 36.65 127 ASP C C 1
ATOM 5362 O O . ASP C 1 104 ? 12.377 7.931 11.679 1.00 36.36 127 ASP C O 1
ATOM 5367 N N . PHE C 1 105 ? 13.925 9.071 10.521 1.00 35.15 128 PHE C N 1
ATOM 5368 C CA . PHE C 1 105 ? 13.031 10.180 10.216 1.00 31.54 128 PHE C CA 1
ATOM 5369 C C . PHE C 1 105 ? 12.758 10.122 8.718 1.00 39.97 128 PHE C C 1
ATOM 5370 O O . PHE C 1 105 ? 13.585 10.517 7.898 1.00 43.41 128 PHE C O 1
ATOM 5378 N N . ILE C 1 106 ? 11.576 9.630 8.374 1.00 39.07 129 ILE C N 1
ATOM 5379 C CA . ILE C 1 106 ? 11.195 9.450 6.988 1.00 38.05 129 ILE C CA 1
ATOM 5380 C C . ILE C 1 106 ? 10.191 10.460 6.424 1.00 42.55 129 ILE C C 1
ATOM 5381 O O . ILE C 1 106 ? 9.105 10.651 6.971 1.00 39.15 129 ILE C O 1
ATOM 5386 N N . SER C 1 107 ? 10.564 11.101 5.321 1.00 40.23 130 SER C N 1
ATOM 5387 C CA . SER C 1 107 ? 9.684 12.063 4.668 1.00 43.27 130 SER C CA 1
ATOM 5388 C C . SER C 1 107 ? 8.592 11.319 3.905 1.00 43.42 130 SER C C 1
ATOM 5389 O O . SER C 1 107 ? 8.875 10.401 3.127 1.00 48.35 130 SER C O 1
ATOM 5392 N N . VAL C 1 108 ? 7.343 11.706 4.140 1.00 39.80 131 VAL C N 1
ATOM 5393 C CA . VAL C 1 108 ? 6.218 11.070 3.471 1.00 42.87 131 VAL C CA 1
ATOM 5394 C C . VAL C 1 108 ? 5.712 11.978 2.362 1.00 42.30 131 VAL C C 1
ATOM 5395 O O . VAL C 1 108 ? 4.876 11.587 1.553 1.00 52.73 131 VAL C O 1
ATOM 5399 N N . GLY C 1 109 ? 6.237 13.195 2.323 1.00 40.20 132 GLY C N 1
ATOM 5400 C CA . GLY C 1 109 ? 5.813 14.138 1.308 1.00 39.56 132 GLY C CA 1
ATOM 5401 C C . GLY C 1 109 ? 5.188 15.377 1.912 1.00 38.43 132 GLY C C 1
ATOM 5402 O O . GLY C 1 109 ? 5.435 15.694 3.073 1.00 33.31 132 GLY C O 1
ATOM 5403 N N . ARG C 1 110 ? 4.382 16.076 1.116 1.00 37.63 133 ARG C N 1
ATOM 5404 C CA . ARG C 1 110 ? 3.708 17.295 1.546 1.00 38.50 133 ARG C CA 1
ATOM 5405 C C . ARG C 1 110 ? 2.221 17.179 1.280 1.00 40.72 133 ARG C C 1
ATOM 5406 O O . ARG C 1 110 ? 1.800 16.524 0.329 1.00 35.02 133 ARG C O 1
ATOM 5414 N N . THR C 1 111 ? 1.421 17.817 2.119 1.00 36.13 134 THR C N 1
ATOM 5415 C CA . THR C 1 111 ? -0.020 17.774 1.937 1.00 34.86 134 THR C CA 1
ATOM 5416 C C . THR C 1 111 ? -0.669 18.880 2.768 1.00 36.37 134 THR C C 1
ATOM 5417 O O . THR C 1 111 ? -0.041 19.449 3.669 1.00 41.98 134 THR C O 1
ATOM 5421 N N . ARG C 1 112 ? -1.923 19.181 2.457 1.00 35.10 135 ARG C N 1
ATOM 5422 C CA . ARG C 1 112 ? -2.654 20.245 3.123 1.00 32.01 135 ARG C CA 1
ATOM 5423 C C . ARG C 1 112 ? -3.393 19.867 4.425 1.00 30.02 135 ARG C C 1
ATOM 5424 O O . ARG C 1 112 ? -4.182 18.921 4.462 1.00 33.60 135 ARG C O 1
ATOM 5432 N N . ILE C 1 113 ? -3.112 20.619 5.488 1.00 31.02 136 ILE C N 1
ATOM 5433 C CA . ILE C 1 113 ? -3.737 20.421 6.804 1.00 25.53 136 ILE C CA 1
ATOM 5434 C C . ILE C 1 113 ? -3.985 21.798 7.388 1.00 31.45 136 ILE C C 1
ATOM 5435 O O . ILE C 1 113 ? -3.103 22.651 7.349 1.00 34.38 136 ILE C O 1
ATOM 5440 N N . ALA C 1 114 ? -5.179 22.020 7.930 1.00 28.87 137 ALA C N 1
ATOM 5441 C CA . ALA C 1 114 ? -5.505 23.311 8.558 1.00 24.47 137 ALA C CA 1
ATOM 5442 C C . ALA C 1 114 ? -5.192 24.476 7.637 1.00 26.66 137 ALA C C 1
ATOM 5443 O O . ALA C 1 114 ? -4.685 25.514 8.066 1.00 26.91 137 ALA C O 1
ATOM 5445 N N . ASP C 1 115 ? -5.502 24.282 6.362 1.00 26.10 138 ASP C N 1
ATOM 5446 C CA . ASP C 1 115 ? -5.294 25.290 5.340 1.00 27.96 138 ASP C CA 1
ATOM 5447 C C . ASP C 1 115 ? -3.850 25.724 5.227 1.00 30.68 138 ASP C C 1
ATOM 5448 O O . ASP C 1 115 ? -3.563 26.892 4.970 1.00 32.27 138 ASP C O 1
ATOM 5453 N N . ARG C 1 116 ? -2.940 24.779 5.413 1.00 32.24 139 ARG C N 1
ATOM 5454 C CA . ARG C 1 116 ? -1.522 25.079 5.312 1.00 26.06 139 ARG C CA 1
ATOM 5455 C C . ARG C 1 116 ? -0.844 23.933 4.604 1.00 29.46 139 ARG C C 1
ATOM 5456 O O . ARG C 1 116 ? -1.282 22.797 4.698 1.00 26.05 139 ARG C O 1
ATOM 5464 N N . LEU C 1 117 ? 0.210 24.231 3.866 1.00 32.41 140 LEU C N 1
ATOM 5465 C CA . LEU C 1 117 ? 0.945 23.178 3.201 1.00 36.27 140 LEU C CA 1
ATOM 5466 C C . LEU C 1 117 ? 1.906 22.671 4.272 1.00 32.03 140 LEU C C 1
ATOM 5467 O O . LEU C 1 117 ? 2.643 23.454 4.865 1.00 34.51 140 LEU C O 1
ATOM 5472 N N . CYS C 1 118 ? 1.900 21.366 4.518 1.00 38.99 141 CYS C N 1
ATOM 5473 C CA . CYS C 1 118 ? 2.764 20.803 5.550 1.00 35.66 141 CYS C CA 1
ATOM 5474 C C . CYS C 1 118 ? 3.730 19.724 5.081 1.00 37.16 141 CYS C C 1
ATOM 5475 O O . CYS C 1 118 ? 3.471 19.005 4.125 1.00 37.47 141 CYS C O 1
ATOM 5478 N N . GLU C 1 119 ? 4.850 19.619 5.779 1.00 35.64 142 GLU C N 1
ATOM 5479 C CA . GLU C 1 119 ? 5.818 18.574 5.500 1.00 34.89 142 GLU C CA 1
ATOM 5480 C C . GLU C 1 119 ? 5.327 17.405 6.358 1.00 37.71 142 GLU C C 1
ATOM 5481 O O . GLU C 1 119 ? 4.998 17.580 7.545 1.00 33.74 142 GLU C O 1
ATOM 5487 N N . VAL C 1 120 ? 5.245 16.221 5.762 1.00 30.53 143 VAL C N 1
ATOM 5488 C CA . VAL C 1 120 ? 4.778 15.060 6.503 1.00 27.68 143 VAL C CA 1
ATOM 5489 C C . VAL C 1 120 ? 5.958 14.149 6.850 1.00 33.78 143 VAL C C 1
ATOM 5490 O O . VAL C 1 120 ? 6.683 13.689 5.967 1.00 29.82 143 VAL C O 1
ATOM 5494 N N . ILE C 1 121 ? 6.147 13.888 8.140 1.00 31.88 144 ILE C N 1
ATOM 5495 C CA . ILE C 1 121 ? 7.259 13.061 8.580 1.00 32.28 144 ILE C CA 1
ATOM 5496 C C . ILE C 1 121 ? 6.905 11.943 9.554 1.00 33.27 144 ILE C C 1
ATOM 5497 O O . ILE C 1 121 ? 6.169 12.141 10.523 1.00 34.40 144 ILE C O 1
ATOM 5502 N N . ARG C 1 122 ? 7.473 10.772 9.290 1.00 35.80 145 ARG C N 1
ATOM 5503 C CA . ARG C 1 122 ? 7.269 9.579 10.102 1.00 35.82 145 ARG C CA 1
ATOM 5504 C C . ARG C 1 122 ? 8.484 9.387 11.017 1.00 34.08 145 ARG C C 1
ATOM 5505 O O . ARG C 1 122 ? 9.629 9.443 10.564 1.00 33.59 145 ARG C O 1
ATOM 5513 N N . VAL C 1 123 ? 8.233 9.186 12.307 1.00 32.23 146 VAL C N 1
ATOM 5514 C CA . VAL C 1 123 ? 9.305 8.972 13.278 1.00 29.02 146 VAL C CA 1
ATOM 5515 C C . VAL C 1 123 ? 9.165 7.533 13.767 1.00 38.07 146 VAL C C 1
ATOM 5516 O O . VAL C 1 123 ? 8.224 7.202 14.486 1.00 35.21 146 VAL C O 1
ATOM 5520 N N . VAL C 1 124 ? 10.106 6.681 13.364 1.00 37.01 147 VAL C N 1
ATOM 5521 C CA . VAL C 1 124 ? 10.059 5.262 13.701 1.00 33.41 147 VAL C CA 1
ATOM 5522 C C . VAL C 1 124 ? 11.366 4.761 14.300 1.00 39.65 147 VAL C C 1
ATOM 5523 O O . VAL C 1 124 ? 12.443 5.089 13.806 1.00 38.44 147 VAL C O 1
ATOM 5527 N N . ALA C 1 125 ? 11.261 3.968 15.366 1.00 36.59 148 ALA C N 1
ATOM 5528 C CA . ALA C 1 125 ? 12.434 3.393 16.019 1.00 37.44 148 ALA C CA 1
ATOM 5529 C C . ALA C 1 125 ? 12.935 2.324 15.062 1.00 36.18 148 ALA C C 1
ATOM 5530 O O . ALA C 1 125 ? 12.151 1.539 14.543 1.00 40.87 148 ALA C O 1
ATOM 5532 N N . ARG C 1 126 ? 14.235 2.294 14.814 1.00 45.10 149 ARG C N 1
ATOM 5533 C CA . ARG C 1 126 ? 14.782 1.309 13.888 1.00 45.84 149 ARG C CA 1
ATOM 5534 C C . ARG C 1 126 ? 14.539 -0.153 14.284 1.00 46.49 149 ARG C C 1
ATOM 5535 O O . ARG C 1 126 ? 14.345 -1.000 13.406 1.00 40.17 149 ARG C O 1
ATOM 5543 N N . ASP C 1 127 ? 14.545 -0.456 15.583 1.00 35.92 150 ASP C N 1
ATOM 5544 C CA . ASP C 1 127 ? 14.354 -1.838 16.007 1.00 40.06 150 ASP C CA 1
ATOM 5545 C C . ASP C 1 127 ? 12.911 -2.343 15.918 1.00 43.88 150 ASP C C 1
ATOM 5546 O O . ASP C 1 127 ? 12.635 -3.502 16.215 1.00 40.99 150 ASP C O 1
ATOM 5551 N N . GLY C 1 128 ? 12.002 -1.466 15.500 1.00 40.07 151 GLY C N 1
ATOM 5552 C CA . GLY C 1 128 ? 10.608 -1.840 15.333 1.00 35.40 151 GLY C CA 1
ATOM 5553 C C . GLY C 1 128 ? 9.850 -2.276 16.566 1.00 30.63 151 GLY C C 1
ATOM 5554 O O . GLY C 1 128 ? 8.792 -2.892 16.454 1.00 35.76 151 GLY C O 1
ATOM 5555 N N . THR C 1 129 ? 10.365 -1.938 17.742 1.00 29.95 152 THR C N 1
ATOM 5556 C CA . THR C 1 129 ? 9.729 -2.325 18.996 1.00 34.78 152 THR C CA 1
ATOM 5557 C C . THR C 1 129 ? 8.682 -1.336 19.525 1.00 39.17 152 THR C C 1
ATOM 5558 O O . THR C 1 129 ? 7.904 -1.678 20.418 1.00 41.50 152 THR C O 1
ATOM 5562 N N . ARG C 1 130 ? 8.654 -0.119 18.989 1.00 37.51 153 ARG C N 1
ATOM 5563 C CA . ARG C 1 130 ? 7.706 0.877 19.481 1.00 41.71 153 ARG C CA 1
ATOM 5564 C C . ARG C 1 130 ? 6.630 1.372 18.544 1.00 33.60 153 ARG C C 1
ATOM 5565 O O . ARG C 1 130 ? 6.554 0.997 17.368 1.00 37.80 153 ARG C O 1
ATOM 5573 N N . TYR C 1 131 ? 5.804 2.249 19.101 1.00 36.68 154 TYR C N 1
ATOM 5574 C CA . TYR C 1 131 ? 4.749 2.915 18.350 1.00 32.56 154 TYR C CA 1
ATOM 5575 C C . TYR C 1 131 ? 5.518 3.916 17.508 1.00 33.96 154 TYR C C 1
ATOM 5576 O O . TYR C 1 131 ? 6.645 4.272 17.850 1.00 35.73 154 TYR C O 1
ATOM 5585 N N . SER C 1 132 ? 4.921 4.364 16.410 1.00 35.38 155 SER C N 1
ATOM 5586 C CA . SER C 1 132 ? 5.572 5.348 15.568 1.00 32.54 155 SER C CA 1
ATOM 5587 C C . SER C 1 132 ? 4.726 6.625 15.526 1.00 32.71 155 SER C C 1
ATOM 5588 O O . SER C 1 132 ? 3.558 6.626 15.913 1.00 33.04 155 SER C O 1
ATOM 5591 N N . TYR C 1 133 ? 5.329 7.714 15.067 1.00 35.79 156 TYR C N 1
ATOM 5592 C CA . TYR C 1 133 ? 4.630 8.988 14.963 1.00 31.81 156 TYR C CA 1
ATOM 5593 C C . TYR C 1 133 ? 4.646 9.496 13.530 1.00 28.58 156 TYR C C 1
ATOM 5594 O O . TYR C 1 133 ? 5.581 9.234 12.782 1.00 31.49 156 TYR C O 1
ATOM 5603 N N . ILE C 1 134 ? 3.602 10.219 13.150 1.00 31.45 157 ILE C N 1
ATOM 5604 C CA . ILE C 1 134 ? 3.561 10.844 11.837 1.00 24.00 157 ILE C CA 1
ATOM 5605 C C . ILE C 1 134 ? 3.231 12.279 12.151 1.00 27.53 157 ILE C C 1
ATOM 5606 O O . ILE C 1 134 ? 2.235 12.554 12.828 1.00 26.61 157 ILE C O 1
ATOM 5611 N N . VAL C 1 135 ? 4.077 13.188 11.678 1.00 30.34 158 VAL C N 1
ATOM 5612 C CA . VAL C 1 135 ? 3.905 14.616 11.918 1.00 30.34 158 VAL C CA 1
ATOM 5613 C C . VAL C 1 135 ? 3.606 15.399 10.662 1.00 32.61 158 VAL C C 1
ATOM 5614 O O . VAL C 1 135 ? 4.277 15.204 9.658 1.00 28.47 158 VAL C O 1
ATOM 5618 N N . TRP C 1 136 ? 2.638 16.309 10.746 1.00 33.20 159 TRP C N 1
ATOM 5619 C CA . TRP C 1 136 ? 2.304 17.212 9.649 1.00 29.55 159 TRP C CA 1
ATOM 5620 C C . TRP C 1 136 ? 2.680 18.569 10.240 1.00 32.06 159 TRP C C 1
ATOM 5621 O O . TRP C 1 136 ? 2.053 19.036 11.194 1.00 28.49 159 TRP C O 1
ATOM 5632 N N . MET C 1 137 ? 3.726 19.187 9.711 1.00 24.46 160 MET C N 1
ATOM 5633 C CA . MET C 1 137 ? 4.154 20.481 10.226 1.00 27.81 160 MET C CA 1
ATOM 5634 C C . MET C 1 137 ? 4.032 21.571 9.187 1.00 32.09 160 MET C C 1
ATOM 5635 O O . MET C 1 137 ? 4.367 21.385 8.017 1.00 28.62 160 MET C O 1
ATOM 5640 N N . ASP C 1 138 ? 3.538 22.713 9.634 1.00 30.83 161 ASP C N 1
ATOM 5641 C CA . ASP C 1 138 ? 3.328 23.853 8.768 1.00 28.72 161 ASP C CA 1
ATOM 5642 C C . ASP C 1 138 ? 4.656 24.299 8.175 1.00 29.16 161 ASP C C 1
ATOM 5643 O O . ASP C 1 138 ? 5.587 24.617 8.919 1.00 27.57 161 ASP C O 1
ATOM 5648 N N . THR C 1 139 ? 4.742 24.327 6.840 1.00 31.59 162 THR C N 1
ATOM 5649 C CA . THR C 1 139 ? 5.985 24.724 6.175 1.00 31.19 162 THR C CA 1
ATOM 5650 C C . THR C 1 139 ? 6.365 26.164 6.460 1.00 33.05 162 THR C C 1
ATOM 5651 O O . THR C 1 139 ? 7.521 26.536 6.310 1.00 39.80 162 THR C O 1
ATOM 5655 N N . GLU C 1 140 ? 5.408 26.975 6.894 1.00 35.45 163 GLU C N 1
ATOM 5656 C CA . GLU C 1 140 ? 5.708 28.373 7.185 1.00 27.23 163 GLU C CA 1
ATOM 5657 C C . GLU C 1 140 ? 6.141 28.643 8.632 1.00 34.56 163 GLU C C 1
ATOM 5658 O O . GLU C 1 140 ? 7.276 29.038 8.866 1.00 29.66 163 GLU C O 1
ATOM 5664 N N . SER C 1 141 ? 5.249 28.448 9.603 1.00 31.07 164 SER C N 1
ATOM 5665 C CA . SER C 1 141 ? 5.607 28.687 11.014 1.00 30.18 164 SER C CA 1
ATOM 5666 C C . SER C 1 141 ? 6.460 27.568 11.625 1.00 27.48 164 SER C C 1
ATOM 5667 O O . SER C 1 141 ? 7.138 27.774 12.628 1.00 34.86 164 SER C O 1
ATOM 5670 N N . LYS C 1 142 ? 6.397 26.387 11.013 1.00 29.66 165 LYS C N 1
ATOM 5671 C CA . LYS C 1 142 ? 7.112 25.186 11.448 1.00 28.94 165 LYS C CA 1
ATOM 5672 C C . LYS C 1 142 ? 6.396 24.494 12.608 1.00 30.02 165 LYS C C 1
ATOM 5673 O O . LYS C 1 142 ? 6.867 23.478 13.132 1.00 30.17 165 LYS C O 1
ATOM 5679 N N . LEU C 1 143 ? 5.246 25.031 12.998 1.00 28.75 166 LEU C N 1
ATOM 5680 C CA . LEU C 1 143 ? 4.498 24.441 14.096 1.00 30.93 166 LEU C CA 1
ATOM 5681 C C . LEU C 1 143 ? 3.743 23.203 13.634 1.00 25.80 166 LEU C C 1
ATOM 5682 O O . LEU C 1 143 ? 3.369 23.079 12.464 1.00 30.24 166 LEU C O 1
ATOM 5687 N N . PRO C 1 144 ? 3.526 22.255 14.549 1.00 27.38 167 PRO C N 1
ATOM 5688 C CA . PRO C 1 144 ? 2.803 21.014 14.228 1.00 33.05 167 PRO C CA 1
ATOM 5689 C C . PRO C 1 144 ? 1.291 21.265 14.073 1.00 30.03 167 PRO C C 1
ATOM 5690 O O . PRO C 1 144 ? 0.672 21.869 14.941 1.00 29.55 167 PRO C O 1
ATOM 5694 N N . MET C 1 145 ? 0.717 20.820 12.955 1.00 25.45 168 MET C N 1
ATOM 5695 C CA . MET C 1 145 ? -0.717 20.978 12.680 1.00 24.84 168 MET C CA 1
ATOM 5696 C C . MET C 1 145 ? -1.451 19.676 12.966 1.00 26.23 168 MET C C 1
ATOM 5697 O O . MET C 1 145 ? -2.637 19.669 13.275 1.00 30.61 168 MET C O 1
ATOM 5702 N N . ARG C 1 146 ? -0.743 18.564 12.823 1.00 24.03 169 ARG C N 1
ATOM 5703 C CA . ARG C 1 146 ? -1.335 17.269 13.069 1.00 25.73 169 ARG C CA 1
ATOM 5704 C C . ARG C 1 146 ? -0.249 16.298 13.499 1.00 27.63 169 ARG C C 1
ATOM 5705 O O . ARG C 1 146 ? 0.888 16.390 13.042 1.00 29.46 169 ARG C O 1
ATOM 5713 N N . VAL C 1 147 ? -0.608 15.391 14.397 1.00 27.57 170 VAL C N 1
ATOM 5714 C CA . VAL C 1 147 ? 0.310 14.372 14.907 1.00 28.33 170 VAL C CA 1
ATOM 5715 C C . VAL C 1 147 ? -0.500 13.105 15.201 1.00 28.60 170 VAL C C 1
ATOM 5716 O O . VAL C 1 147 ? -1.475 13.135 15.956 1.00 27.82 170 VAL C O 1
ATOM 5720 N N . ASP C 1 148 ? -0.113 12.000 14.581 1.00 26.24 171 ASP C N 1
ATOM 5721 C CA . ASP C 1 148 ? -0.807 10.731 14.792 1.00 22.63 171 ASP C CA 1
ATOM 5722 C C . ASP C 1 148 ? 0.119 9.766 15.505 1.00 26.40 171 ASP C C 1
ATOM 5723 O O . ASP C 1 148 ? 1.277 9.640 15.125 1.00 25.69 171 ASP C O 1
ATOM 5728 N N . LEU C 1 149 ? -0.385 9.087 16.535 1.00 24.73 172 LEU C N 1
ATOM 5729 C CA . LEU C 1 149 ? 0.419 8.089 17.238 1.00 25.12 172 LEU C CA 1
ATOM 5730 C C . LEU C 1 149 ? -0.059 6.752 16.652 1.00 31.16 172 LEU C C 1
ATOM 5731 O O . LEU C 1 149 ? -1.250 6.461 16.660 1.00 28.95 172 LEU C O 1
ATOM 5736 N N . LEU C 1 150 ? 0.847 5.949 16.115 1.00 33.50 173 LEU C N 1
ATOM 5737 C CA . LEU C 1 150 ? 0.426 4.687 15.514 1.00 30.57 173 LEU C CA 1
ATOM 5738 C C . LEU C 1 150 ? 1.035 3.468 16.165 1.00 35.10 173 LEU C C 1
ATOM 5739 O O . LEU C 1 150 ? 2.151 3.517 16.669 1.00 31.30 173 LEU C O 1
ATOM 5744 N N . ASP C 1 151 ? 0.298 2.362 16.107 1.00 37.85 174 ASP C N 1
ATOM 5745 C CA . ASP C 1 151 ? 0.751 1.097 16.665 1.00 39.09 174 ASP C CA 1
ATOM 5746 C C . ASP C 1 151 ? 1.748 0.509 15.681 1.00 39.59 174 ASP C C 1
ATOM 5747 O O . ASP C 1 151 ? 1.809 0.941 14.535 1.00 43.56 174 ASP C O 1
ATOM 5752 N N . ARG C 1 152 ? 2.535 -0.469 16.117 1.00 47.07 175 ARG C N 1
ATOM 5753 C CA . ARG C 1 152 ? 3.530 -1.080 15.239 1.00 42.61 175 ARG C CA 1
ATOM 5754 C C . ARG C 1 152 ? 2.957 -1.578 13.910 1.00 46.09 175 ARG C C 1
ATOM 5755 O O . ARG C 1 152 ? 3.669 -1.629 12.898 1.00 46.35 175 ARG C O 1
ATOM 5763 N N . ASP C 1 153 ? 1.677 -1.945 13.911 1.00 43.68 176 ASP C N 1
ATOM 5764 C CA . ASP C 1 153 ? 1.040 -2.436 12.699 1.00 47.78 176 ASP C CA 1
ATOM 5765 C C . ASP C 1 153 ? 0.034 -1.465 12.068 1.00 50.11 176 ASP C C 1
ATOM 5766 O O . ASP C 1 153 ? -0.942 -1.886 11.435 1.00 54.27 176 ASP C O 1
ATOM 5771 N N . GLY C 1 154 ? 0.273 -0.169 12.254 1.00 47.79 177 GLY C N 1
ATOM 5772 C CA . GLY C 1 154 ? -0.577 0.848 11.654 1.00 45.36 177 GLY C CA 1
ATOM 5773 C C . GLY C 1 154 ? -1.867 1.313 12.305 1.00 45.78 177 GLY C C 1
ATOM 5774 O O . GLY C 1 154 ? -2.529 2.206 11.777 1.00 42.68 177 GLY C O 1
ATOM 5775 N N . GLU C 1 155 ? -2.240 0.733 13.435 1.00 43.45 178 GLU C N 1
ATOM 5776 C CA . GLU C 1 155 ? -3.467 1.138 14.109 1.00 45.66 178 GLU C CA 1
ATOM 5777 C C . GLU C 1 155 ? -3.297 2.504 14.783 1.00 40.20 178 GLU C C 1
ATOM 5778 O O . GLU C 1 155 ? -2.395 2.700 15.592 1.00 33.32 178 GLU C O 1
ATOM 5784 N N . THR C 1 156 ? -4.165 3.448 14.446 1.00 39.09 179 THR C N 1
ATOM 5785 C CA . THR C 1 156 ? -4.084 4.767 15.036 1.00 37.43 179 THR C CA 1
ATOM 5786 C C . THR C 1 156 ? -4.541 4.721 16.487 1.00 36.17 179 THR C C 1
ATOM 5787 O O . THR C 1 156 ? -5.668 4.337 16.793 1.00 36.44 179 THR C O 1
ATOM 5791 N N . LEU C 1 157 ? -3.644 5.115 17.378 1.00 31.43 180 LEU C N 1
ATOM 5792 C CA . LEU C 1 157 ? -3.930 5.103 18.798 1.00 28.53 180 LEU C CA 1
ATOM 5793 C C . LEU C 1 157 ? -4.417 6.446 19.288 1.00 28.26 180 LEU C C 1
ATOM 5794 O O . LEU C 1 157 ? -5.232 6.510 20.204 1.00 30.09 180 LEU C O 1
ATOM 5799 N N . GLU C 1 158 ? -3.944 7.519 18.665 1.00 25.01 181 GLU C N 1
ATOM 5800 C CA . GLU C 1 158 ? -4.315 8.844 19.132 1.00 27.32 181 GLU C CA 1
ATOM 5801 C C . GLU C 1 158 ? -4.013 9.937 18.102 1.00 26.98 181 GLU C C 1
ATOM 5802 O O . GLU C 1 158 ? -3.053 9.825 17.352 1.00 23.94 181 GLU C O 1
ATOM 5808 N N . GLN C 1 159 ? -4.844 10.979 18.058 1.00 30.25 182 GLN C N 1
ATOM 5809 C CA . GLN C 1 159 ? -4.627 12.085 17.127 1.00 29.15 182 GLN C CA 1
ATOM 5810 C C . GLN C 1 159 ? -4.692 13.482 17.726 1.00 24.95 182 GLN C C 1
ATOM 5811 O O . GLN C 1 159 ? -5.574 13.812 18.512 1.00 31.53 182 GLN C O 1
ATOM 5817 N N . PHE C 1 160 ? -3.734 14.294 17.315 1.00 24.92 183 PHE C N 1
ATOM 5818 C CA . PHE C 1 160 ? -3.635 15.678 17.720 1.00 27.48 183 PHE C CA 1
ATOM 5819 C C . PHE C 1 160 ? -3.886 16.435 16.413 1.00 25.37 183 PHE C C 1
ATOM 5820 O O . PHE C 1 160 ? -3.157 16.246 15.447 1.00 23.14 183 PHE C O 1
ATOM 5828 N N . ARG C 1 161 ? -4.919 17.267 16.361 1.00 22.62 184 ARG C N 1
ATOM 5829 C CA . ARG C 1 161 ? -5.197 18.013 15.131 1.00 26.23 184 ARG C CA 1
ATOM 5830 C C . ARG C 1 161 ? -5.529 19.476 15.401 1.00 19.80 184 ARG C C 1
ATOM 5831 O O . ARG C 1 161 ? -6.507 19.788 16.078 1.00 27.66 184 ARG C O 1
ATOM 5839 N N . VAL C 1 162 ? -4.706 20.372 14.881 1.00 25.73 185 VAL C N 1
ATOM 5840 C CA . VAL C 1 162 ? -4.959 21.796 15.020 1.00 21.87 185 VAL C CA 1
ATOM 5841 C C . VAL C 1 162 ? -6.122 22.183 14.100 1.00 23.90 185 VAL C C 1
ATOM 5842 O O . VAL C 1 162 ? -6.165 21.756 12.946 1.00 23.50 185 VAL C O 1
ATOM 5846 N N . ILE C 1 163 ? -7.065 22.978 14.613 1.00 27.35 186 ILE C N 1
ATOM 5847 C CA . ILE C 1 163 ? -8.228 23.414 13.833 1.00 24.92 186 ILE C CA 1
ATOM 5848 C C . ILE C 1 163 ? -8.127 24.897 13.446 1.00 26.09 186 ILE C C 1
ATOM 5849 O O . ILE C 1 163 ? -8.591 25.315 12.384 1.00 24.70 186 ILE C O 1
ATOM 5854 N N . ALA C 1 164 ? -7.523 25.676 14.331 1.00 21.22 187 ALA C N 1
ATOM 5855 C CA . ALA C 1 164 ? -7.267 27.097 14.109 1.00 31.68 187 ALA C CA 1
ATOM 5856 C C . ALA C 1 164 ? -6.052 27.492 14.951 1.00 25.60 187 ALA C C 1
ATOM 5857 O O . ALA C 1 164 ? -5.806 26.906 16.001 1.00 32.03 187 ALA C O 1
ATOM 5859 N N . PHE C 1 165 ? -5.284 28.460 14.473 1.00 30.05 188 PHE C N 1
ATOM 5860 C CA . PHE C 1 165 ? -4.124 28.923 15.210 1.00 27.59 188 PHE C CA 1
ATOM 5861 C C . PHE C 1 165 ? -3.651 30.276 14.712 1.00 29.98 188 PHE C C 1
ATOM 5862 O O . PHE C 1 165 ? -4.006 30.703 13.615 1.00 27.32 188 PHE C O 1
ATOM 5870 N N . ASN C 1 166 ? -2.881 30.963 15.546 1.00 34.49 189 ASN C N 1
ATOM 5871 C CA . ASN C 1 166 ? -2.299 32.240 15.170 1.00 32.33 189 ASN C CA 1
ATOM 5872 C C . ASN C 1 166 ? -0.909 32.328 15.781 1.00 33.47 189 ASN C C 1
ATOM 5873 O O . ASN C 1 166 ? -0.644 31.751 16.832 1.00 29.89 189 ASN C O 1
ATOM 5878 N N . VAL C 1 167 ? -0.019 33.021 15.079 1.00 31.41 190 VAL C N 1
ATOM 5879 C CA . VAL C 1 167 ? 1.357 33.229 15.503 1.00 36.15 190 VAL C CA 1
ATOM 5880 C C . VAL C 1 167 ? 1.476 34.736 15.711 1.00 41.18 190 VAL C C 1
ATOM 5881 O O . VAL C 1 167 ? 1.178 35.507 14.801 1.00 32.14 190 VAL C O 1
ATOM 5885 N N . ASN C 1 168 ? 1.899 35.154 16.903 1.00 46.14 191 ASN C N 1
ATOM 5886 C CA . ASN C 1 168 ? 2.018 36.580 17.226 1.00 52.45 191 ASN C CA 1
ATOM 5887 C C . ASN C 1 168 ? 3.391 36.940 17.778 1.00 56.81 191 ASN C C 1
ATOM 5888 O O . ASN C 1 168 ? 3.725 36.553 18.900 1.00 56.44 191 ASN C O 1
ATOM 5893 N N . GLN C 1 169 ? 4.182 37.690 17.014 1.00 50.42 192 GLN C N 1
ATOM 5894 C CA . GLN C 1 169 ? 5.509 38.075 17.499 1.00 57.16 192 GLN C CA 1
ATOM 5895 C C . GLN C 1 169 ? 5.337 38.912 18.752 1.00 58.26 192 GLN C C 1
ATOM 5896 O O . GLN C 1 169 ? 6.287 39.143 19.502 1.00 59.32 192 GLN C O 1
ATOM 5902 N N . ASP C 1 170 ? 4.097 39.340 18.962 1.00 65.90 193 ASP C N 1
ATOM 5903 C CA . ASP C 1 170 ? 3.688 40.155 20.096 1.00 70.53 193 ASP C CA 1
ATOM 5904 C C . ASP C 1 170 ? 3.056 39.272 21.171 1.00 68.88 193 ASP C C 1
ATOM 5905 O O . ASP C 1 170 ? 2.242 38.401 20.865 1.00 72.42 193 ASP C O 1
ATOM 5910 N N . ILE C 1 171 ? 3.428 39.503 22.427 1.00 69.09 194 ILE C N 1
ATOM 5911 C CA . ILE C 1 171 ? 2.897 38.717 23.541 1.00 67.38 194 ILE C CA 1
ATOM 5912 C C . ILE C 1 171 ? 1.456 39.050 23.926 1.00 67.68 194 ILE C C 1
ATOM 5913 O O . ILE C 1 171 ? 1.090 40.211 24.102 1.00 65.47 194 ILE C O 1
ATOM 5918 N N . SER C 1 172 ? 0.643 38.009 24.057 1.00 70.07 195 SER C N 1
ATOM 5919 C CA . SER C 1 172 ? -0.755 38.171 24.429 1.00 66.63 195 SER C CA 1
ATOM 5920 C C . SER C 1 172 ? -0.830 38.936 25.740 1.00 66.76 195 SER C C 1
ATOM 5921 O O . SER C 1 172 ? 0.176 39.077 26.439 1.00 64.18 195 SER C O 1
ATOM 5924 N N . SER C 1 173 ? -2.020 39.426 26.076 1.00 65.95 196 SER C N 1
ATOM 5925 C CA . SER C 1 173 ? -2.205 40.161 27.322 1.00 67.35 196 SER C CA 1
ATOM 5926 C C . SER C 1 173 ? -2.438 39.180 28.471 1.00 66.92 196 SER C C 1
ATOM 5927 O O . SER C 1 173 ? -1.869 39.333 29.554 1.00 66.71 196 SER C O 1
ATOM 5930 N N . SER C 1 174 ? -3.268 38.167 28.232 1.00 68.46 197 SER C N 1
ATOM 5931 C CA . SER C 1 174 ? -3.575 37.171 29.261 1.00 61.26 197 SER C CA 1
ATOM 5932 C C . SER C 1 174 ? -2.320 36.414 29.672 1.00 56.70 197 SER C C 1
ATOM 5933 O O . SER C 1 174 ? -2.244 35.878 30.776 1.00 58.79 197 SER C O 1
ATOM 5936 N N . MET C 1 175 ? -1.346 36.354 28.773 1.00 54.06 198 MET C N 1
ATOM 5937 C CA . MET C 1 175 ? -0.089 35.680 29.071 1.00 58.70 198 MET C CA 1
ATOM 5938 C C . MET C 1 175 ? 0.747 36.608 29.957 1.00 64.26 198 MET C C 1
ATOM 5939 O O . MET C 1 175 ? 1.638 36.164 30.689 1.00 59.50 198 MET C O 1
ATOM 5944 N N . GLN C 1 176 ? 0.453 37.903 29.878 1.00 66.19 199 GLN C N 1
ATOM 5945 C CA . GLN C 1 176 ? 1.144 38.889 30.693 1.00 67.15 199 GLN C CA 1
ATOM 5946 C C . GLN C 1 176 ? 0.613 38.775 32.115 1.00 66.43 199 GLN C C 1
ATOM 5947 O O . GLN C 1 176 ? 1.332 39.028 33.080 1.00 68.40 199 GLN C O 1
ATOM 5953 N N . THR C 1 177 ? -0.656 38.393 32.237 1.00 62.77 200 THR C N 1
ATOM 5954 C CA . THR C 1 177 ? -1.266 38.214 33.544 1.00 61.12 200 THR C CA 1
ATOM 5955 C C . THR C 1 177 ? -0.604 37.003 34.181 1.00 62.60 200 THR C C 1
ATOM 5956 O O . THR C 1 177 ? -0.232 37.041 35.352 1.00 65.98 200 THR C O 1
ATOM 5960 N N . LEU C 1 178 ? -0.454 35.932 33.402 1.00 54.91 201 LEU C N 1
ATOM 5961 C CA . LEU C 1 178 ? 0.182 34.713 33.897 1.00 50.89 201 LEU C CA 1
ATOM 5962 C C . LEU C 1 178 ? 1.617 35.028 34.305 1.00 54.90 201 LEU C C 1
ATOM 5963 O O . LEU C 1 178 ? 2.181 34.403 35.204 1.00 50.17 201 LEU C O 1
ATOM 5968 N N . ALA C 1 179 ? 2.200 36.012 33.634 1.00 49.64 202 ALA C N 1
ATOM 5969 C CA . ALA C 1 179 ? 3.563 36.420 33.920 1.00 52.81 202 ALA C CA 1
ATOM 5970 C C . ALA C 1 179 ? 3.716 36.982 35.341 1.00 56.37 202 ALA C C 1
ATOM 5971 O O . ALA C 1 179 ? 4.766 36.825 35.963 1.00 57.37 202 ALA C O 1
ATOM 5973 N N . LYS C 1 180 ? 2.670 37.624 35.851 1.00 52.37 203 LYS C N 1
ATOM 5974 C CA . LYS C 1 180 ? 2.710 38.221 37.185 1.00 56.51 203 LYS C CA 1
ATOM 5975 C C . LYS C 1 180 ? 1.964 37.416 38.241 1.00 54.92 203 LYS C C 1
ATOM 5976 O O . LYS C 1 180 ? 2.030 37.738 39.429 1.00 53.95 203 LYS C O 1
ATOM 5982 N N . ALA C 1 181 ? 1.268 36.370 37.815 1.00 50.29 204 ALA C N 1
ATOM 5983 C CA . ALA C 1 181 ? 0.474 35.560 38.734 1.00 46.57 204 ALA C CA 1
ATOM 5984 C C . ALA C 1 181 ? 1.241 34.801 39.811 1.00 45.67 204 ALA C C 1
ATOM 5985 O O . ALA C 1 181 ? 2.378 34.370 39.620 1.00 45.78 204 ALA C O 1
ATOM 5987 N N . ASN C 1 182 ? 0.585 34.633 40.949 1.00 43.36 205 ASN C N 1
ATOM 5988 C CA . ASN C 1 182 ? 1.155 33.887 42.049 1.00 48.65 205 ASN C CA 1
ATOM 5989 C C . ASN C 1 182 ? 0.580 32.476 41.942 1.00 45.45 205 ASN C C 1
ATOM 5990 O O . ASN C 1 182 ? -0.603 32.253 42.188 1.00 48.38 205 ASN C O 1
ATOM 5995 N N . LEU C 1 183 ? 1.431 31.534 41.552 1.00 47.40 206 LEU C N 1
ATOM 5996 C CA . LEU C 1 183 ? 1.046 30.138 41.379 1.00 42.54 206 LEU C CA 1
ATOM 5997 C C . LEU C 1 183 ? 0.922 29.372 42.701 1.00 45.28 206 LEU C C 1
ATOM 5998 O O . LEU C 1 183 ? 1.568 29.713 43.684 1.00 37.07 206 LEU C O 1
ATOM 6003 N N . PRO C 1 184 ? 0.099 28.311 42.727 1.00 43.77 207 PRO C N 1
ATOM 6004 C CA . PRO C 1 184 ? -0.103 27.504 43.935 1.00 41.24 207 PRO C CA 1
ATOM 6005 C C . PRO C 1 184 ? 1.169 26.835 44.454 1.00 40.89 207 PRO C C 1
ATOM 6006 O O . PRO C 1 184 ? 2.161 26.711 43.738 1.00 37.35 207 PRO C O 1
ATOM 6010 N N . PRO C 1 185 ? 1.132 26.363 45.709 1.00 41.01 208 PRO C N 1
ATOM 6011 C CA . PRO C 1 185 ? 2.248 25.695 46.384 1.00 41.44 208 PRO C CA 1
ATOM 6012 C C . PRO C 1 185 ? 2.905 24.572 45.588 1.00 48.73 208 PRO C C 1
ATOM 6013 O O . PRO C 1 185 ? 2.234 23.823 44.876 1.00 50.23 208 PRO C O 1
ATOM 6017 N N . LEU C 1 186 ? 4.225 24.463 45.722 1.00 46.35 209 LEU C N 1
ATOM 6018 C CA . LEU C 1 186 ? 4.988 23.414 45.061 1.00 44.74 209 LEU C CA 1
ATOM 6019 C C . LEU C 1 186 ? 4.758 22.131 45.850 1.00 52.76 209 LEU C C 1
ATOM 6020 O O . LEU C 1 186 ? 4.448 22.175 47.044 1.00 51.97 209 LEU C O 1
ATOM 6025 N N . LEU C 1 187 ? 4.905 20.989 45.190 1.00 60.29 210 LEU C N 1
ATOM 6026 C CA . LEU C 1 187 ? 4.732 19.718 45.872 1.00 66.99 210 LEU C CA 1
ATOM 6027 C C . LEU C 1 187 ? 5.975 18.860 45.689 1.00 66.39 210 LEU C C 1
ATOM 6028 O O . LEU C 1 187 ? 7.060 19.379 45.419 1.00 64.11 210 LEU C O 1
ATOM 6033 N N . ALA C 1 195 ? 18.443 4.960 43.301 1.00 58.93 218 ALA C N 1
ATOM 6034 C CA . ALA C 1 195 ? 17.950 4.060 44.338 1.00 73.65 218 ALA C CA 1
ATOM 6035 C C . ALA C 1 195 ? 18.098 2.598 43.917 1.00 81.54 218 ALA C C 1
ATOM 6036 O O . ALA C 1 195 ? 17.183 2.007 43.338 1.00 85.00 218 ALA C O 1
ATOM 6038 N N . LYS C 1 196 ? 19.258 2.024 44.218 1.00 90.26 219 LYS C N 1
ATOM 6039 C CA . LYS C 1 196 ? 19.553 0.636 43.880 1.00 93.63 219 LYS C CA 1
ATOM 6040 C C . LYS C 1 196 ? 18.444 -0.357 44.226 1.00 92.62 219 LYS C C 1
ATOM 6041 O O . LYS C 1 196 ? 17.978 -0.418 45.365 1.00 89.76 219 LYS C O 1
ATOM 6047 N N . PHE C 1 197 ? 18.047 -1.142 43.227 1.00 91.97 220 PHE C N 1
ATOM 6048 C CA . PHE C 1 197 ? 17.014 -2.161 43.383 1.00 90.23 220 PHE C CA 1
ATOM 6049 C C . PHE C 1 197 ? 17.616 -3.549 43.175 1.00 88.02 220 PHE C C 1
ATOM 6050 O O . PHE C 1 197 ? 18.751 -3.684 42.712 1.00 87.03 220 PHE C O 1
ATOM 6058 N N . SER C 1 198 ? 16.843 -4.576 43.510 1.00 85.32 221 SER C N 1
ATOM 6059 C CA . SER C 1 198 ? 17.292 -5.961 43.397 1.00 83.57 221 SER C CA 1
ATOM 6060 C C . SER C 1 198 ? 17.410 -6.529 41.976 1.00 83.65 221 SER C C 1
ATOM 6061 O O . SER C 1 198 ? 18.494 -6.922 41.543 1.00 90.34 221 SER C O 1
ATOM 6064 N N . TRP C 1 199 ? 16.285 -6.574 41.268 1.00 81.69 222 TRP C N 1
ATOM 6065 C CA . TRP C 1 199 ? 16.197 -7.118 39.908 1.00 77.41 222 TRP C CA 1
ATOM 6066 C C . TRP C 1 199 ? 16.628 -6.157 38.797 1.00 73.27 222 TRP C C 1
ATOM 6067 O O . TRP C 1 199 ? 16.739 -4.952 39.014 1.00 73.72 222 TRP C O 1
ATOM 6078 N N . THR C 1 200 ? 16.855 -6.702 37.603 1.00 70.55 223 THR C N 1
ATOM 6079 C CA . THR C 1 200 ? 17.244 -5.888 36.452 1.00 71.00 223 THR C CA 1
ATOM 6080 C C . THR C 1 200 ? 16.675 -6.429 35.137 1.00 70.56 223 THR C C 1
ATOM 6081 O O . THR C 1 200 ? 16.668 -7.640 34.894 1.00 68.71 223 THR C O 1
ATOM 6085 N N . PRO C 1 201 ? 16.163 -5.531 34.282 1.00 67.07 224 PRO C N 1
ATOM 6086 C CA . PRO C 1 201 ? 15.601 -5.939 32.990 1.00 64.54 224 PRO C CA 1
ATOM 6087 C C . PRO C 1 201 ? 16.735 -6.226 32.012 1.00 62.43 224 PRO C C 1
ATOM 6088 O O . PRO C 1 201 ? 17.444 -5.312 31.596 1.00 66.20 224 PRO C O 1
ATOM 6092 N N . THR C 1 202 ? 16.902 -7.495 31.649 1.00 65.00 225 THR C N 1
ATOM 6093 C CA . THR C 1 202 ? 17.965 -7.909 30.730 1.00 64.30 225 THR C CA 1
ATOM 6094 C C . THR C 1 202 ? 17.779 -7.450 29.282 1.00 69.09 225 THR C C 1
ATOM 6095 O O . THR C 1 202 ? 18.743 -7.414 28.507 1.00 66.58 225 THR C O 1
ATOM 6099 N N . TRP C 1 203 ? 16.550 -7.105 28.912 1.00 67.07 226 TRP C N 1
ATOM 6100 C CA . TRP C 1 203 ? 16.284 -6.650 27.552 1.00 62.24 226 TRP C CA 1
ATOM 6101 C C . TRP C 1 203 ? 15.465 -5.374 27.544 1.00 61.54 226 TRP C C 1
ATOM 6102 O O . TRP C 1 203 ? 14.375 -5.316 28.117 1.00 55.18 226 TRP C O 1
ATOM 6113 N N . LEU C 1 204 ? 16.006 -4.354 26.891 1.00 57.59 227 LEU C N 1
ATOM 6114 C CA . LEU C 1 204 ? 15.334 -3.079 26.773 1.00 54.41 227 LEU C CA 1
ATOM 6115 C C . LEU C 1 204 ? 15.422 -2.639 25.328 1.00 51.54 227 LEU C C 1
ATOM 6116 O O . LEU C 1 204 ? 16.443 -2.839 24.682 1.00 55.19 227 LEU C O 1
ATOM 6121 N N . PRO C 1 205 ? 14.336 -2.067 24.784 1.00 45.81 228 PRO C N 1
ATOM 6122 C CA . PRO C 1 205 ? 14.441 -1.637 23.391 1.00 44.58 228 PRO C CA 1
ATOM 6123 C C . PRO C 1 205 ? 15.619 -0.665 23.270 1.00 39.28 228 PRO C C 1
ATOM 6124 O O . PRO C 1 205 ? 15.921 0.090 24.200 1.00 37.73 228 PRO C O 1
ATOM 6128 N N . GLN C 1 206 ? 16.283 -0.702 22.122 1.00 40.10 229 GLN C N 1
ATOM 6129 C CA . GLN C 1 206 ? 17.425 0.159 21.840 1.00 39.68 229 GLN C CA 1
ATOM 6130 C C . GLN C 1 206 ? 17.102 1.629 22.134 1.00 46.60 229 GLN C C 1
ATOM 6131 O O . GLN C 1 206 ? 16.155 2.191 21.572 1.00 43.14 229 GLN C O 1
ATOM 6137 N N . GLY C 1 207 ? 17.877 2.245 23.021 1.00 45.94 230 GLY C N 1
ATOM 6138 C CA . GLY C 1 207 ? 17.663 3.649 23.330 1.00 40.10 230 GLY C CA 1
ATOM 6139 C C . GLY C 1 207 ? 17.033 3.983 24.670 1.00 44.82 230 GLY C C 1
ATOM 6140 O O . GLY C 1 207 ? 17.094 5.129 25.122 1.00 39.57 230 GLY C O 1
ATOM 6141 N N . PHE C 1 208 ? 16.412 3.000 25.310 1.00 49.53 231 PHE C N 1
ATOM 6142 C CA . PHE C 1 208 ? 15.787 3.248 26.597 1.00 51.85 231 PHE C CA 1
ATOM 6143 C C . PHE C 1 208 ? 16.815 3.292 27.724 1.00 59.36 231 PHE C C 1
ATOM 6144 O O . PHE C 1 208 ? 17.764 2.503 27.751 1.00 54.80 231 PHE C O 1
ATOM 6152 N N . SER C 1 209 ? 16.612 4.221 28.654 1.00 54.94 232 SER C N 1
ATOM 6153 C CA . SER C 1 209 ? 17.507 4.396 29.789 1.00 54.72 232 SER C CA 1
ATOM 6154 C C . SER C 1 209 ? 16.692 4.688 31.034 1.00 54.98 232 SER C C 1
ATOM 6155 O O . SER C 1 209 ? 15.631 5.299 30.954 1.00 52.26 232 SER C O 1
ATOM 6158 N N . GLU C 1 210 ? 17.184 4.249 32.185 1.00 57.24 233 GLU C N 1
ATOM 6159 C CA . GLU C 1 210 ? 16.486 4.510 33.438 1.00 57.61 233 GLU C CA 1
ATOM 6160 C C . GLU C 1 210 ? 16.645 5.997 33.732 1.00 61.18 233 GLU C C 1
ATOM 6161 O O . GLU C 1 210 ? 17.667 6.597 33.395 1.00 61.64 233 GLU C O 1
ATOM 6167 N N . VAL C 1 211 ? 15.628 6.595 34.339 1.00 62.30 234 VAL C N 1
ATOM 6168 C CA . VAL C 1 211 ? 15.679 8.012 34.664 1.00 62.65 234 VAL C CA 1
ATOM 6169 C C . VAL C 1 211 ? 15.340 8.249 36.127 1.00 67.32 234 VAL C C 1
ATOM 6170 O O . VAL C 1 211 ? 15.576 9.335 36.659 1.00 65.56 234 VAL C O 1
ATOM 6174 N N . SER C 1 212 ? 14.794 7.227 36.777 1.00 71.91 235 SER C N 1
ATOM 6175 C CA . SER C 1 212 ? 14.426 7.337 38.182 1.00 72.17 235 SER C CA 1
ATOM 6176 C C . SER C 1 212 ? 13.995 6.004 38.785 1.00 70.69 235 SER C C 1
ATOM 6177 O O . SER C 1 212 ? 13.849 5.000 38.078 1.00 55.72 235 SER C O 1
ATOM 6180 N N . SER C 1 213 ? 13.795 6.017 40.099 1.00 75.93 236 SER C N 1
ATOM 6181 C CA . SER C 1 213 ? 13.380 4.839 40.840 1.00 78.64 236 SER C CA 1
ATOM 6182 C C . SER C 1 213 ? 12.564 5.268 42.039 1.00 81.16 236 SER C C 1
ATOM 6183 O O . SER C 1 213 ? 12.547 6.451 42.418 1.00 82.42 236 SER C O 1
ATOM 6186 N N . SER C 1 214 ? 11.841 4.317 42.614 1.00 84.31 237 SER C N 1
ATOM 6187 C CA . SER C 1 214 ? 11.090 4.631 43.814 1.00 90.14 237 SER C CA 1
ATOM 6188 C C . SER C 1 214 ? 10.351 3.463 44.443 1.00 93.29 237 SER C C 1
ATOM 6189 O O . SER C 1 214 ? 10.562 2.292 44.129 1.00 94.02 237 SER C O 1
ATOM 6192 N N . ARG C 1 215 ? 9.435 3.810 45.337 1.00 90.26 238 ARG C N 1
ATOM 6193 C CA . ARG C 1 215 ? 8.795 2.768 46.100 1.00 90.26 238 ARG C CA 1
ATOM 6194 C C . ARG C 1 215 ? 7.595 3.228 46.923 1.00 90.26 238 ARG C C 1
ATOM 6195 O O . ARG C 1 215 ? 7.648 4.316 47.458 1.00 92.87 238 ARG C O 1
ATOM 6203 N N . ARG C 1 216 ? 6.584 2.370 47.120 1.00 94.70 239 ARG C N 1
ATOM 6204 C CA . ARG C 1 216 ? 5.421 2.717 47.969 1.00 95.60 239 ARG C CA 1
ATOM 6205 C C . ARG C 1 216 ? 4.186 1.880 47.667 1.00 93.29 239 ARG C C 1
ATOM 6206 O O . ARG C 1 216 ? 4.102 0.746 48.124 1.00 92.20 239 ARG C O 1
ATOM 6214 N N . ILE C 1 226 ? 5.686 -0.576 46.247 1.00 77.86 249 ILE C N 1
ATOM 6215 C CA . ILE C 1 226 ? 6.197 -1.589 45.331 1.00 74.40 249 ILE C CA 1
ATOM 6216 C C . ILE C 1 226 ? 7.507 -1.120 44.699 1.00 74.03 249 ILE C C 1
ATOM 6217 O O . ILE C 1 226 ? 7.822 0.072 44.710 1.00 75.29 249 ILE C O 1
ATOM 6222 N N . GLU C 1 227 ? 8.265 -2.061 44.144 1.00 69.81 250 GLU C N 1
ATOM 6223 C CA . GLU C 1 227 ? 9.526 -1.728 43.499 1.00 75.49 250 GLU C CA 1
ATOM 6224 C C . GLU C 1 227 ? 9.258 -1.268 42.065 1.00 74.75 250 GLU C C 1
ATOM 6225 O O . GLU C 1 227 ? 8.874 -2.062 41.200 1.00 70.91 250 GLU C O 1
ATOM 6231 N N . SER C 1 228 ? 9.462 0.026 41.827 1.00 70.87 251 SER C N 1
ATOM 6232 C CA . SER C 1 228 ? 9.216 0.623 40.521 1.00 70.93 251 SER C CA 1
ATOM 6233 C C . SER C 1 228 ? 10.410 1.353 39.914 1.00 68.74 251 SER C C 1
ATOM 6234 O O . SER C 1 228 ? 11.144 2.054 40.609 1.00 66.39 251 SER C O 1
ATOM 6237 N N . ARG C 1 229 ? 10.590 1.185 38.606 1.00 65.68 252 ARG C N 1
ATOM 6238 C CA . ARG C 1 229 ? 11.667 1.845 37.869 1.00 68.42 252 ARG C CA 1
ATOM 6239 C C . ARG C 1 229 ? 11.073 2.526 36.638 1.00 66.92 252 ARG C C 1
ATOM 6240 O O . ARG C 1 229 ? 10.232 1.949 35.947 1.00 65.85 252 ARG C O 1
ATOM 6248 N N . LEU C 1 230 ? 11.507 3.749 36.360 1.00 62.83 253 LEU C N 1
ATOM 6249 C CA . LEU C 1 230 ? 10.994 4.473 35.203 1.00 55.76 253 LEU C CA 1
ATOM 6250 C C . LEU C 1 230 ? 12.030 4.508 34.082 1.00 60.01 253 LEU C C 1
ATOM 6251 O O . LEU C 1 230 ? 13.222 4.728 34.315 1.00 58.09 253 LEU C O 1
ATOM 6256 N N . TYR C 1 231 ? 11.564 4.274 32.862 1.00 56.25 254 TYR C N 1
ATOM 6257 C CA . TYR C 1 231 ? 12.431 4.268 31.697 1.00 55.38 254 TYR C CA 1
ATOM 6258 C C . TYR C 1 231 ? 11.919 5.268 30.667 1.00 52.70 254 TYR C C 1
ATOM 6259 O O . TYR C 1 231 ? 10.743 5.634 30.673 1.00 48.04 254 TYR C O 1
ATOM 6268 N N . SER C 1 232 ? 12.816 5.711 29.792 1.00 45.70 255 SER C N 1
ATOM 6269 C CA . SER C 1 232 ? 12.476 6.665 28.751 1.00 49.14 255 SER C CA 1
ATOM 6270 C C . SER C 1 232 ? 13.562 6.671 27.704 1.00 50.55 255 SER C C 1
ATOM 6271 O O . SER C 1 232 ? 14.742 6.554 28.029 1.00 51.75 255 SER C O 1
ATOM 6274 N N . ASP C 1 233 ? 13.161 6.811 26.445 1.00 41.33 256 ASP C N 1
ATOM 6275 C CA . ASP C 1 233 ? 14.110 6.841 25.341 1.00 37.27 256 ASP C CA 1
ATOM 6276 C C . ASP C 1 233 ? 14.166 8.242 24.730 1.00 41.77 256 ASP C C 1
ATOM 6277 O O . ASP C 1 233 ? 14.746 8.442 23.660 1.00 39.64 256 ASP C O 1
ATOM 6282 N N . GLY C 1 234 ? 13.566 9.207 25.425 1.00 44.72 257 GLY C N 1
ATOM 6283 C CA . GLY C 1 234 ? 13.541 10.582 24.946 1.00 38.25 257 GLY C CA 1
ATOM 6284 C C . GLY C 1 234 ? 12.224 10.945 24.279 1.00 44.58 257 GLY C C 1
ATOM 6285 O O . GLY C 1 234 ? 11.963 12.112 23.996 1.00 48.75 257 GLY C O 1
ATOM 6286 N N . LEU C 1 235 ? 11.388 9.939 24.042 1.00 38.61 258 LEU C N 1
ATOM 6287 C CA . LEU C 1 235 ? 10.106 10.129 23.375 1.00 36.58 258 LEU C CA 1
ATOM 6288 C C . LEU C 1 235 ? 8.993 9.377 24.075 1.00 39.37 258 LEU C C 1
ATOM 6289 O O . LEU C 1 235 ? 7.943 9.936 24.342 1.00 38.47 258 LEU C O 1
ATOM 6294 N N . PHE C 1 236 ? 9.233 8.099 24.351 1.00 30.01 259 PHE C N 1
ATOM 6295 C CA . PHE C 1 236 ? 8.256 7.255 25.017 1.00 39.20 259 PHE C CA 1
ATOM 6296 C C . PHE C 1 236 ? 8.791 6.889 26.392 1.00 37.06 259 PHE C C 1
ATOM 6297 O O . PHE C 1 236 ? 10.001 6.840 26.591 1.00 38.23 259 PHE C O 1
ATOM 6305 N N . SER C 1 237 ? 7.897 6.638 27.341 1.00 37.59 260 SER C N 1
ATOM 6306 C CA . SER C 1 237 ? 8.316 6.246 28.685 1.00 35.61 260 SER C CA 1
ATOM 6307 C C . SER C 1 237 ? 7.421 5.153 29.262 1.00 41.25 260 SER C C 1
ATOM 6308 O O . SER C 1 237 ? 6.251 5.022 28.892 1.00 45.72 260 SER C O 1
ATOM 6311 N N . PHE C 1 238 ? 7.977 4.363 30.169 1.00 44.14 261 PHE C N 1
ATOM 6312 C CA . PHE C 1 238 ? 7.206 3.312 30.810 1.00 43.55 261 PHE C CA 1
ATOM 6313 C C . PHE C 1 238 ? 7.829 2.928 32.142 1.00 45.40 261 PHE C C 1
ATOM 6314 O O . PHE C 1 238 ? 9.031 3.096 32.355 1.00 47.81 261 PHE C O 1
ATOM 6322 N N . SER C 1 239 ? 7.003 2.423 33.046 1.00 46.59 262 SER C N 1
ATOM 6323 C CA . SER C 1 239 ? 7.493 1.999 34.341 1.00 47.66 262 SER C CA 1
ATOM 6324 C C . SER C 1 239 ? 7.370 0.487 34.440 1.00 51.22 262 SER C C 1
ATOM 6325 O O . SER C 1 239 ? 6.406 -0.101 33.946 1.00 54.06 262 SER C O 1
ATOM 6328 N N . VAL C 1 240 ? 8.362 -0.143 35.053 1.00 55.99 263 VAL C N 1
ATOM 6329 C CA . VAL C 1 240 ? 8.324 -1.579 35.252 1.00 60.19 263 VAL C CA 1
ATOM 6330 C C . VAL C 1 240 ? 8.182 -1.774 36.766 1.00 63.65 263 VAL C C 1
ATOM 6331 O O . VAL C 1 240 ? 9.129 -1.587 37.531 1.00 65.65 263 VAL C O 1
ATOM 6335 N N . ASN C 1 241 ? 6.966 -2.109 37.185 1.00 63.18 264 ASN C N 1
ATOM 6336 C CA . ASN C 1 241 ? 6.645 -2.307 38.593 1.00 65.49 264 ASN C CA 1
ATOM 6337 C C . ASN C 1 241 ? 6.736 -3.762 39.031 1.00 67.36 264 ASN C C 1
ATOM 6338 O O . ASN C 1 241 ? 6.208 -4.652 38.365 1.00 67.02 264 ASN C O 1
ATOM 6343 N N . VAL C 1 242 ? 7.399 -4.000 40.158 1.00 70.87 265 VAL C N 1
ATOM 6344 C CA . VAL C 1 242 ? 7.516 -5.355 40.676 1.00 72.96 265 VAL C CA 1
ATOM 6345 C C . VAL C 1 242 ? 7.202 -5.422 42.166 1.00 74.17 265 VAL C C 1
ATOM 6346 O O . VAL C 1 242 ? 7.782 -4.706 42.984 1.00 74.47 265 VAL C O 1
ATOM 6350 N N . ASN C 1 243 ? 6.258 -6.285 42.502 1.00 82.13 266 ASN C N 1
ATOM 6351 C CA . ASN C 1 243 ? 5.854 -6.489 43.879 1.00 87.10 266 ASN C CA 1
ATOM 6352 C C . ASN C 1 243 ? 5.712 -7.991 44.021 1.00 88.86 266 ASN C C 1
ATOM 6353 O O . ASN C 1 243 ? 5.363 -8.677 43.057 1.00 88.72 266 ASN C O 1
ATOM 6358 N N . ARG C 1 244 ? 6.003 -8.516 45.204 1.00 93.41 267 ARG C N 1
ATOM 6359 C CA . ARG C 1 244 ? 5.883 -9.948 45.401 1.00 96.39 267 ARG C CA 1
ATOM 6360 C C . ARG C 1 244 ? 4.784 -10.335 46.378 1.00 97.96 267 ARG C C 1
ATOM 6361 O O . ARG C 1 244 ? 5.031 -10.631 47.548 1.00 96.51 267 ARG C O 1
ATOM 6369 N N . ALA C 1 245 ? 3.560 -10.314 45.861 1.00 99.08 268 ALA C N 1
ATOM 6370 C CA . ALA C 1 245 ? 2.352 -10.671 46.595 1.00 102.14 268 ALA C CA 1
ATOM 6371 C C . ALA C 1 245 ? 1.475 -11.329 45.536 1.00 103.45 268 ALA C C 1
ATOM 6372 O O . ALA C 1 245 ? 1.745 -11.180 44.345 1.00 101.42 268 ALA C O 1
ATOM 6374 N N . THR C 1 246 ? 0.437 -12.053 45.946 1.00 105.46 269 THR C N 1
ATOM 6375 C CA . THR C 1 246 ? -0.420 -12.707 44.964 1.00 106.96 269 THR C CA 1
ATOM 6376 C C . THR C 1 246 ? -1.783 -13.192 45.455 1.00 108.52 269 THR C C 1
ATOM 6377 O O . THR C 1 246 ? -1.968 -14.375 45.744 1.00 109.18 269 THR C O 1
ATOM 6381 N N . PRO C 1 247 ? -2.757 -12.278 45.573 1.00 108.60 270 PRO C N 1
ATOM 6382 C CA . PRO C 1 247 ? -4.072 -12.736 46.028 1.00 110.12 270 PRO C CA 1
ATOM 6383 C C . PRO C 1 247 ? -4.692 -13.449 44.831 1.00 109.85 270 PRO C C 1
ATOM 6384 O O . PRO C 1 247 ? -4.743 -14.680 44.768 1.00 108.09 270 PRO C O 1
ATOM 6388 N N . SER C 1 248 ? -5.145 -12.645 43.874 1.00 111.21 271 SER C N 1
ATOM 6389 C CA . SER C 1 248 ? -5.738 -13.138 42.640 1.00 111.67 271 SER C CA 1
ATOM 6390 C C . SER C 1 248 ? -4.731 -12.787 41.551 1.00 109.65 271 SER C C 1
ATOM 6391 O O . SER C 1 248 ? -4.916 -13.116 40.380 1.00 109.86 271 SER C O 1
ATOM 6394 N N . SER C 1 249 ? -3.669 -12.102 41.969 1.00 105.02 272 SER C N 1
ATOM 6395 C CA . SER C 1 249 ? -2.582 -11.682 41.091 1.00 101.99 272 SER C CA 1
ATOM 6396 C C . SER C 1 249 ? -2.422 -12.629 39.909 1.00 103.93 272 SER C C 1
ATOM 6397 O O . SER C 1 249 ? -1.972 -13.763 40.076 1.00 105.66 272 SER C O 1
ATOM 6400 N N . THR C 1 250 ? -2.779 -12.160 38.716 1.00 101.11 273 THR C N 1
ATOM 6401 C CA . THR C 1 250 ? -2.689 -12.996 37.523 1.00 98.35 273 THR C CA 1
ATOM 6402 C C . THR C 1 250 ? -2.155 -12.334 36.258 1.00 95.73 273 THR C C 1
ATOM 6403 O O . THR C 1 250 ? -1.930 -11.123 36.205 1.00 91.49 273 THR C O 1
ATOM 6407 N N . ASP C 1 251 ? -1.964 -13.169 35.239 1.00 90.02 274 ASP C N 1
ATOM 6408 C CA . ASP C 1 251 ? -1.474 -12.743 33.936 1.00 85.03 274 ASP C CA 1
ATOM 6409 C C . ASP C 1 251 ? -2.572 -12.015 33.177 1.00 82.68 274 ASP C C 1
ATOM 6410 O O . ASP C 1 251 ? -3.618 -12.595 32.887 1.00 84.38 274 ASP C O 1
ATOM 6415 N N . GLN C 1 252 ? -2.337 -10.750 32.851 1.00 78.38 275 GLN C N 1
ATOM 6416 C CA . GLN C 1 252 ? -3.315 -9.983 32.097 1.00 76.32 275 GLN C CA 1
ATOM 6417 C C . GLN C 1 252 ? -2.661 -8.861 31.302 1.00 74.21 275 GLN C C 1
ATOM 6418 O O . GLN C 1 252 ? -1.517 -8.481 31.561 1.00 72.44 275 GLN C O 1
ATOM 6424 N N . MET C 1 253 ? -3.397 -8.346 30.325 1.00 69.85 276 MET C N 1
ATOM 6425 C CA . MET C 1 253 ? -2.902 -7.293 29.452 1.00 67.37 276 MET C CA 1
ATOM 6426 C C . MET C 1 253 ? -4.052 -6.357 29.100 1.00 70.92 276 MET C C 1
ATOM 6427 O O . MET C 1 253 ? -5.112 -6.808 28.662 1.00 74.72 276 MET C O 1
ATOM 6432 N N . LEU C 1 254 ? -3.849 -5.058 29.293 1.00 69.45 277 LEU C N 1
ATOM 6433 C CA . LEU C 1 254 ? -4.884 -4.081 28.973 1.00 71.08 277 LEU C CA 1
ATOM 6434 C C . LEU C 1 254 ? -4.291 -2.847 28.303 1.00 71.78 277 LEU C C 1
ATOM 6435 O O . LEU C 1 254 ? -3.125 -2.514 28.524 1.00 72.62 277 LEU C O 1
ATOM 6440 N N . ARG C 1 255 ? -5.095 -2.178 27.479 1.00 69.81 278 ARG C N 1
ATOM 6441 C CA . ARG C 1 255 ? -4.649 -0.980 26.769 1.00 67.45 278 ARG C CA 1
ATOM 6442 C C . ARG C 1 255 ? -5.645 0.172 26.867 1.00 73.48 278 ARG C C 1
ATOM 6443 O O . ARG C 1 255 ? -6.630 0.208 26.127 1.00 77.95 278 ARG C O 1
ATOM 6451 N N . THR C 1 256 ? -5.393 1.115 27.767 1.00 72.23 279 THR C N 1
ATOM 6452 C CA . THR C 1 256 ? -6.279 2.265 27.895 1.00 67.43 279 THR C CA 1
ATOM 6453 C C . THR C 1 256 ? -5.750 3.307 26.914 1.00 62.52 279 THR C C 1
ATOM 6454 O O . THR C 1 256 ? -5.125 4.289 27.304 1.00 56.44 279 THR C O 1
ATOM 6458 N N . GLY C 1 257 ? -6.000 3.075 25.632 1.00 58.52 280 GLY C N 1
ATOM 6459 C CA . GLY C 1 257 ? -5.521 3.989 24.617 1.00 58.25 280 GLY C CA 1
ATOM 6460 C C . GLY C 1 257 ? -4.075 3.656 24.316 1.00 60.08 280 GLY C C 1
ATOM 6461 O O . GLY C 1 257 ? -3.741 2.492 24.088 1.00 61.31 280 GLY C O 1
ATOM 6462 N N . ARG C 1 258 ? -3.210 4.666 24.331 1.00 57.42 281 ARG C N 1
ATOM 6463 C CA . ARG C 1 258 ? -1.796 4.448 24.053 1.00 51.80 281 ARG C CA 1
ATOM 6464 C C . ARG C 1 258 ? -1.093 3.824 25.252 1.00 52.85 281 ARG C C 1
ATOM 6465 O O . ARG C 1 258 ? -0.025 3.221 25.121 1.00 57.33 281 ARG C O 1
ATOM 6473 N N . ARG C 1 259 ? -1.714 3.961 26.417 1.00 46.53 282 ARG C N 1
ATOM 6474 C CA . ARG C 1 259 ? -1.167 3.434 27.651 1.00 46.41 282 ARG C CA 1
ATOM 6475 C C . ARG C 1 259 ? -1.405 1.927 27.760 1.00 48.77 282 ARG C C 1
ATOM 6476 O O . ARG C 1 259 ? -2.539 1.449 27.697 1.00 49.18 282 ARG C O 1
ATOM 6484 N N . THR C 1 260 ? -0.318 1.177 27.897 1.00 45.53 283 THR C N 1
ATOM 6485 C CA . THR C 1 260 ? -0.396 -0.269 28.020 1.00 43.70 283 THR C CA 1
ATOM 6486 C C . THR C 1 260 ? -0.078 -0.686 29.454 1.00 44.77 283 THR C C 1
ATOM 6487 O O . THR C 1 260 ? 0.732 -0.054 30.129 1.00 42.47 283 THR C O 1
ATOM 6491 N N . VAL C 1 261 ? -0.715 -1.757 29.909 1.00 47.60 284 VAL C N 1
ATOM 6492 C CA . VAL C 1 261 ? -0.468 -2.288 31.244 1.00 53.05 284 VAL C CA 1
ATOM 6493 C C . VAL C 1 261 ? -0.376 -3.802 31.123 1.00 53.83 284 VAL C C 1
ATOM 6494 O O . VAL C 1 261 ? -1.391 -4.484 30.991 1.00 52.76 284 VAL C O 1
ATOM 6498 N N . SER C 1 262 ? 0.848 -4.319 31.142 1.00 56.03 285 SER C N 1
ATOM 6499 C CA . SER C 1 262 ? 1.079 -5.754 31.033 1.00 55.53 285 SER C CA 1
ATOM 6500 C C . SER C 1 262 ? 1.430 -6.317 32.400 1.00 60.47 285 SER C C 1
ATOM 6501 O O . SER C 1 262 ? 2.386 -5.872 33.040 1.00 59.79 285 SER C O 1
ATOM 6504 N N . THR C 1 263 ? 0.651 -7.295 32.846 1.00 64.40 286 THR C N 1
ATOM 6505 C CA . THR C 1 263 ? 0.873 -7.911 34.144 1.00 71.21 286 THR C CA 1
ATOM 6506 C C . THR C 1 263 ? 1.127 -9.402 34.008 1.00 72.23 286 THR C C 1
ATOM 6507 O O . THR C 1 263 ? 0.431 -10.093 33.264 1.00 76.39 286 THR C O 1
ATOM 6511 N N . SER C 1 264 ? 2.131 -9.890 34.726 1.00 72.88 287 SER C N 1
ATOM 6512 C CA . SER C 1 264 ? 2.475 -11.307 34.700 1.00 78.59 287 SER C CA 1
ATOM 6513 C C . SER C 1 264 ? 3.061 -11.729 36.041 1.00 80.49 287 SER C C 1
ATOM 6514 O O . SER C 1 264 ? 3.584 -10.901 36.786 1.00 81.85 287 SER C O 1
ATOM 6517 N N . VAL C 1 265 ? 2.969 -13.018 36.349 1.00 81.69 288 VAL C N 1
ATOM 6518 C CA . VAL C 1 265 ? 3.488 -13.538 37.609 1.00 80.36 288 VAL C CA 1
ATOM 6519 C C . VAL C 1 265 ? 4.473 -14.674 37.376 1.00 81.59 288 VAL C C 1
ATOM 6520 O O . VAL C 1 265 ? 4.312 -15.466 36.447 1.00 76.75 288 VAL C O 1
ATOM 6524 N N . ARG C 1 266 ? 5.494 -14.745 38.223 1.00 86.59 289 ARG C N 1
ATOM 6525 C CA . ARG C 1 266 ? 6.497 -15.798 38.130 1.00 91.47 289 ARG C CA 1
ATOM 6526 C C . ARG C 1 266 ? 7.497 -15.666 39.269 1.00 96.63 289 ARG C C 1
ATOM 6527 O O . ARG C 1 266 ? 7.800 -14.557 39.710 1.00 99.79 289 ARG C O 1
ATOM 6535 N N . ASP C 1 267 ? 7.999 -16.801 39.749 1.00 97.60 290 ASP C N 1
ATOM 6536 C CA . ASP C 1 267 ? 8.959 -16.800 40.848 1.00 97.12 290 ASP C CA 1
ATOM 6537 C C . ASP C 1 267 ? 8.324 -16.112 42.049 1.00 96.37 290 ASP C C 1
ATOM 6538 O O . ASP C 1 267 ? 8.998 -15.386 42.781 1.00 97.25 290 ASP C O 1
ATOM 6543 N N . ASN C 1 268 ? 7.026 -16.333 42.243 1.00 94.97 291 ASN C N 1
ATOM 6544 C CA . ASN C 1 268 ? 6.311 -15.715 43.354 1.00 95.13 291 ASN C CA 1
ATOM 6545 C C . ASN C 1 268 ? 6.419 -14.200 43.231 1.00 92.24 291 ASN C C 1
ATOM 6546 O O . ASN C 1 268 ? 6.380 -13.482 44.230 1.00 90.91 291 ASN C O 1
ATOM 6551 N N . ALA C 1 269 ? 6.562 -13.720 42.000 1.00 89.86 292 ALA C N 1
ATOM 6552 C CA . ALA C 1 269 ? 6.691 -12.289 41.758 1.00 86.51 292 ALA C CA 1
ATOM 6553 C C . ALA C 1 269 ? 5.769 -11.790 40.654 1.00 82.75 292 ALA C C 1
ATOM 6554 O O . ALA C 1 269 ? 5.684 -12.387 39.577 1.00 79.71 292 ALA C O 1
ATOM 6556 N N . GLU C 1 270 ? 5.077 -10.690 40.936 1.00 79.59 293 GLU C N 1
ATOM 6557 C CA . GLU C 1 270 ? 4.168 -10.081 39.974 1.00 76.50 293 GLU C CA 1
ATOM 6558 C C . GLU C 1 270 ? 4.975 -9.028 39.217 1.00 74.99 293 GLU C C 1
ATOM 6559 O O . GLU C 1 270 ? 5.712 -8.247 39.825 1.00 64.00 293 GLU C O 1
ATOM 6565 N N . ILE C 1 271 ? 4.845 -9.022 37.894 1.00 74.56 294 ILE C N 1
ATOM 6566 C CA . ILE C 1 271 ? 5.569 -8.077 37.048 1.00 73.57 294 ILE C CA 1
ATOM 6567 C C . ILE C 1 271 ? 4.586 -7.229 36.263 1.00 71.93 294 ILE C C 1
ATOM 6568 O O . ILE C 1 271 ? 3.933 -7.719 35.337 1.00 69.04 294 ILE C O 1
ATOM 6573 N N . THR C 1 272 ? 4.480 -5.958 36.634 1.00 71.13 295 THR C N 1
ATOM 6574 C CA . THR C 1 272 ? 3.560 -5.059 35.952 1.00 63.89 295 THR C CA 1
ATOM 6575 C C . THR C 1 272 ? 4.282 -3.938 35.211 1.00 58.28 295 THR C C 1
ATOM 6576 O O . THR C 1 272 ? 4.900 -3.071 35.823 1.00 54.80 295 THR C O 1
ATOM 6580 N N . ILE C 1 273 ? 4.215 -3.966 33.887 1.00 58.53 296 ILE C N 1
ATOM 6581 C CA . ILE C 1 273 ? 4.840 -2.922 33.083 1.00 52.64 296 ILE C CA 1
ATOM 6582 C C . ILE C 1 273 ? 3.731 -1.978 32.638 1.00 48.29 296 ILE C C 1
ATOM 6583 O O . ILE C 1 273 ? 2.691 -2.416 32.139 1.00 50.32 296 ILE C O 1
ATOM 6588 N N . VAL C 1 274 ? 3.948 -0.683 32.846 1.00 44.75 297 VAL C N 1
ATOM 6589 C CA . VAL C 1 274 ? 2.954 0.324 32.495 1.00 44.44 297 VAL C CA 1
ATOM 6590 C C . VAL C 1 274 ? 3.571 1.371 31.588 1.00 47.41 297 VAL C C 1
ATOM 6591 O O . VAL C 1 274 ? 4.691 1.813 31.827 1.00 49.69 297 VAL C O 1
ATOM 6595 N N . GLY C 1 275 ? 2.847 1.766 30.546 1.00 47.96 298 GLY C N 1
ATOM 6596 C CA . GLY C 1 275 ? 3.390 2.777 29.663 1.00 45.04 298 GLY C CA 1
ATOM 6597 C C . GLY C 1 275 ? 3.062 2.758 28.180 1.00 42.79 298 GLY C C 1
ATOM 6598 O O . GLY C 1 275 ? 2.127 2.108 27.707 1.00 42.28 298 GLY C O 1
ATOM 6599 N N . GLU C 1 276 ? 3.881 3.492 27.445 1.00 38.28 299 GLU C N 1
ATOM 6600 C CA . GLU C 1 276 ? 3.720 3.655 26.017 1.00 33.29 299 GLU C CA 1
ATOM 6601 C C . GLU C 1 276 ? 4.481 2.624 25.208 1.00 30.23 299 GLU C C 1
ATOM 6602 O O . GLU C 1 276 ? 5.393 2.950 24.448 1.00 35.56 299 GLU C O 1
ATOM 6608 N N . LEU C 1 277 ? 4.104 1.367 25.370 1.00 34.47 300 LEU C N 1
ATOM 6609 C CA . LEU C 1 277 ? 4.763 0.311 24.628 1.00 31.96 300 LEU C CA 1
ATOM 6610 C C . LEU C 1 277 ? 3.738 -0.629 24.052 1.00 29.03 300 LEU C C 1
ATOM 6611 O O . LEU C 1 277 ? 2.656 -0.812 24.614 1.00 32.22 300 LEU C O 1
ATOM 6616 N N . PRO C 1 278 ? 4.042 -1.206 22.891 1.00 31.76 301 PRO C N 1
ATOM 6617 C CA . PRO C 1 278 ? 3.104 -2.154 22.291 1.00 31.35 301 PRO C CA 1
ATOM 6618 C C . PRO C 1 278 ? 3.057 -3.338 23.273 1.00 38.54 301 PRO C C 1
ATOM 6619 O O . PRO C 1 278 ? 4.039 -3.607 23.973 1.00 41.50 301 PRO C O 1
ATOM 6623 N N . PRO C 1 279 ? 1.922 -4.044 23.352 1.00 38.99 302 PRO C N 1
ATOM 6624 C CA . PRO C 1 279 ? 1.800 -5.187 24.264 1.00 36.75 302 PRO C CA 1
ATOM 6625 C C . PRO C 1 279 ? 2.923 -6.232 24.139 1.00 43.42 302 PRO C C 1
ATOM 6626 O O . PRO C 1 279 ? 3.506 -6.639 25.141 1.00 40.36 302 PRO C O 1
ATOM 6630 N N . GLN C 1 280 ? 3.228 -6.662 22.917 1.00 41.06 303 GLN C N 1
ATOM 6631 C CA . GLN C 1 280 ? 4.284 -7.650 22.710 1.00 40.41 303 GLN C CA 1
ATOM 6632 C C . GLN C 1 280 ? 5.570 -7.162 23.370 1.00 47.02 303 GLN C C 1
ATOM 6633 O O . GLN C 1 280 ? 6.168 -7.877 24.172 1.00 52.57 303 GLN C O 1
ATOM 6639 N N . THR C 1 281 ? 5.980 -5.938 23.043 1.00 50.46 304 THR C N 1
ATOM 6640 C CA . THR C 1 281 ? 7.197 -5.341 23.600 1.00 40.50 304 THR C CA 1
ATOM 6641 C C . THR C 1 281 ? 7.224 -5.319 25.132 1.00 39.93 304 THR C C 1
ATOM 6642 O O . THR C 1 281 ? 8.249 -5.620 25.749 1.00 40.94 304 THR C O 1
ATOM 6646 N N . ALA C 1 282 ? 6.101 -4.956 25.739 1.00 37.41 305 ALA C N 1
ATOM 6647 C CA . ALA C 1 282 ? 6.011 -4.910 27.187 1.00 45.54 305 ALA C CA 1
ATOM 6648 C C . ALA C 1 282 ? 6.181 -6.318 27.758 1.00 49.79 305 ALA C C 1
ATOM 6649 O O . ALA C 1 282 ? 6.971 -6.529 28.677 1.00 48.88 305 ALA C O 1
ATOM 6651 N N . LYS C 1 283 ? 5.441 -7.276 27.207 1.00 52.39 306 LYS C N 1
ATOM 6652 C CA . LYS C 1 283 ? 5.516 -8.654 27.673 1.00 58.06 306 LYS C CA 1
ATOM 6653 C C . LYS C 1 283 ? 6.951 -9.160 27.657 1.00 58.63 306 LYS C C 1
ATOM 6654 O O . LYS C 1 283 ? 7.405 -9.784 28.617 1.00 63.85 306 LYS C O 1
ATOM 6660 N N . ARG C 1 284 ? 7.665 -8.888 26.569 1.00 57.57 307 ARG C N 1
ATOM 6661 C CA . ARG C 1 284 ? 9.046 -9.336 26.453 1.00 55.67 307 ARG C CA 1
ATOM 6662 C C . ARG C 1 284 ? 9.906 -8.809 27.591 1.00 58.40 307 ARG C C 1
ATOM 6663 O O . ARG C 1 284 ? 10.732 -9.538 28.141 1.00 65.79 307 ARG C O 1
ATOM 6671 N N . ILE C 1 285 ? 9.718 -7.542 27.942 1.00 57.58 308 ILE C N 1
ATOM 6672 C CA . ILE C 1 285 ? 10.494 -6.953 29.024 1.00 55.88 308 ILE C CA 1
ATOM 6673 C C . ILE C 1 285 ? 10.227 -7.678 30.343 1.00 60.58 308 ILE C C 1
ATOM 6674 O O . ILE C 1 285 ? 11.155 -8.031 31.071 1.00 62.18 308 ILE C O 1
ATOM 6679 N N . ALA C 1 286 ? 8.952 -7.896 30.643 1.00 56.34 309 ALA C N 1
ATOM 6680 C CA . ALA C 1 286 ? 8.558 -8.568 31.876 1.00 58.59 309 ALA C CA 1
ATOM 6681 C C . ALA C 1 286 ? 9.239 -9.924 32.031 1.00 63.97 309 ALA C C 1
ATOM 6682 O O . ALA C 1 286 ? 9.706 -10.277 33.113 1.00 67.62 309 ALA C O 1
ATOM 6684 N N . GLU C 1 287 ? 9.294 -10.680 30.941 1.00 64.58 310 GLU C N 1
ATOM 6685 C CA . GLU C 1 287 ? 9.895 -12.005 30.955 1.00 64.02 310 GLU C CA 1
ATOM 6686 C C . GLU C 1 287 ? 11.415 -11.990 31.049 1.00 64.00 310 GLU C C 1
ATOM 6687 O O . GLU C 1 287 ? 12.004 -12.852 31.698 1.00 65.24 310 GLU C O 1
ATOM 6693 N N . ASN C 1 288 ? 12.045 -11.014 30.404 1.00 64.96 311 ASN C N 1
ATOM 6694 C CA . ASN C 1 288 ? 13.499 -10.916 30.418 1.00 64.75 311 ASN C CA 1
ATOM 6695 C C . ASN C 1 288 ? 14.089 -10.242 31.653 1.00 61.91 311 ASN C C 1
ATOM 6696 O O . ASN C 1 288 ? 15.227 -9.765 31.626 1.00 59.56 311 ASN C O 1
ATOM 6701 N N . ILE C 1 289 ? 13.320 -10.197 32.735 1.00 60.39 312 ILE C N 1
ATOM 6702 C CA . ILE C 1 289 ? 13.824 -9.603 33.967 1.00 70.51 312 ILE C CA 1
ATOM 6703 C C . ILE C 1 289 ? 14.557 -10.690 34.744 1.00 73.36 312 ILE C C 1
ATOM 6704 O O . ILE C 1 289 ? 14.014 -11.769 34.972 1.00 75.76 312 ILE C O 1
ATOM 6709 N N . LYS C 1 290 ? 15.795 -10.414 35.137 1.00 80.26 313 LYS C N 1
ATOM 6710 C CA . LYS C 1 290 ? 16.573 -11.381 35.900 1.00 78.93 313 LYS C CA 1
ATOM 6711 C C . LYS C 1 290 ? 16.509 -10.991 37.370 1.00 79.94 313 LYS C C 1
ATOM 6712 O O . LYS C 1 290 ? 17.152 -10.031 37.795 1.00 74.26 313 LYS C O 1
ATOM 6718 N N . PHE C 1 291 ? 15.717 -11.738 38.132 1.00 83.07 314 PHE C N 1
ATOM 6719 C CA . PHE C 1 291 ? 15.543 -11.478 39.555 1.00 94.06 314 PHE C CA 1
ATOM 6720 C C . PHE C 1 291 ? 16.789 -11.699 40.402 1.00 98.64 314 PHE C C 1
ATOM 6721 O O . PHE C 1 291 ? 17.617 -12.564 40.110 1.00 101.33 314 PHE C O 1
ATOM 6729 N N . GLY C 1 292 ? 16.903 -10.905 41.462 1.00 100.82 315 GLY C N 1
ATOM 6730 C CA . GLY C 1 292 ? 18.033 -11.021 42.363 1.00 100.30 315 GLY C CA 1
ATOM 6731 C C . GLY C 1 292 ? 17.775 -12.093 43.406 1.00 102.15 315 GLY C C 1
ATOM 6732 O O . GLY C 1 292 ? 18.657 -12.956 43.607 1.00 102.81 315 GLY C O 1
ATOM 6733 N N . THR D 1 1 ? -52.013 -10.760 4.301 1.00 62.90 24 THR D N 1
ATOM 6734 C CA . THR D 1 1 ? -51.503 -12.094 4.032 1.00 55.91 24 THR D CA 1
ATOM 6735 C C . THR D 1 1 ? -51.806 -12.973 5.256 1.00 54.85 24 THR D C 1
ATOM 6736 O O . THR D 1 1 ? -50.928 -13.299 6.052 1.00 57.45 24 THR D O 1
ATOM 6740 N N . PRO D 1 2 ? -53.082 -13.378 5.404 1.00 49.74 25 PRO D N 1
ATOM 6741 C CA . PRO D 1 2 ? -53.585 -14.208 6.506 1.00 50.06 25 PRO D CA 1
ATOM 6742 C C . PRO D 1 2 ? -52.781 -15.472 6.787 1.00 49.26 25 PRO D C 1
ATOM 6743 O O . PRO D 1 2 ? -52.746 -15.957 7.917 1.00 52.97 25 PRO D O 1
ATOM 6747 N N . ALA D 1 3 ? -52.144 -16.003 5.752 1.00 42.68 26 ALA D N 1
ATOM 6748 C CA . ALA D 1 3 ? -51.325 -17.202 5.891 1.00 47.74 26 ALA D CA 1
ATOM 6749 C C . ALA D 1 3 ? -50.211 -16.959 6.917 1.00 46.99 26 ALA D C 1
ATOM 6750 O O . ALA D 1 3 ? -49.692 -17.899 7.518 1.00 40.72 26 ALA D O 1
ATOM 6752 N N . SER D 1 4 ? -49.850 -15.691 7.103 1.00 45.20 27 SER D N 1
ATOM 6753 C CA . SER D 1 4 ? -48.803 -15.323 8.050 1.00 43.02 27 SER D CA 1
ATOM 6754 C C . SER D 1 4 ? -49.208 -15.615 9.481 1.00 33.21 27 SER D C 1
ATOM 6755 O O . SER D 1 4 ? -48.381 -16.025 10.288 1.00 37.84 27 SER D O 1
ATOM 6758 N N . GLY D 1 5 ? -50.480 -15.402 9.796 1.00 35.92 28 GLY D N 1
ATOM 6759 C CA . GLY D 1 5 ? -50.935 -15.677 11.144 1.00 32.58 28 GLY D CA 1
ATOM 6760 C C . GLY D 1 5 ? -51.065 -17.166 11.379 1.00 39.11 28 GLY D C 1
ATOM 6761 O O . GLY D 1 5 ? -50.936 -17.644 12.508 1.00 39.08 28 GLY D O 1
ATOM 6762 N N . ALA D 1 6 ? -51.334 -17.905 10.307 1.00 35.92 29 ALA D N 1
ATOM 6763 C CA . ALA D 1 6 ? -51.483 -19.352 10.405 1.00 35.04 29 ALA D CA 1
ATOM 6764 C C . ALA D 1 6 ? -50.118 -20.008 10.597 1.00 35.97 29 ALA D C 1
ATOM 6765 O O . ALA D 1 6 ? -49.989 -20.968 11.363 1.00 41.56 29 ALA D O 1
ATOM 6767 N N . LEU D 1 7 ? -49.108 -19.483 9.900 1.00 29.46 30 LEU D N 1
ATOM 6768 C CA . LEU D 1 7 ? -47.742 -19.994 10.008 1.00 30.29 30 LEU D CA 1
ATOM 6769 C C . LEU D 1 7 ? -47.140 -19.777 11.406 1.00 26.88 30 LEU D C 1
ATOM 6770 O O . LEU D 1 7 ? -46.514 -20.685 11.957 1.00 37.53 30 LEU D O 1
ATOM 6775 N N . LEU D 1 8 ? -47.336 -18.589 11.983 1.00 36.12 31 LEU D N 1
ATOM 6776 C CA . LEU D 1 8 ? -46.791 -18.283 13.322 1.00 32.43 31 LEU D CA 1
ATOM 6777 C C . LEU D 1 8 ? -47.453 -19.201 14.333 1.00 32.62 31 LEU D C 1
ATOM 6778 O O . LEU D 1 8 ? -46.829 -19.673 15.287 1.00 31.41 31 LEU D O 1
ATOM 6783 N N . GLN D 1 9 ? -48.732 -19.455 14.096 1.00 33.03 32 GLN D N 1
ATOM 6784 C CA . GLN D 1 9 ? -49.519 -20.330 14.949 1.00 40.78 32 GLN D CA 1
ATOM 6785 C C . GLN D 1 9 ? -48.893 -21.736 14.963 1.00 36.73 32 GLN D C 1
ATOM 6786 O O . GLN D 1 9 ? -48.729 -22.337 16.026 1.00 36.64 32 GLN D O 1
ATOM 6792 N N . GLN D 1 10 ? -48.547 -22.239 13.775 1.00 31.93 33 GLN D N 1
ATOM 6793 C CA . GLN D 1 10 ? -47.933 -23.563 13.606 1.00 32.13 33 GLN D CA 1
ATOM 6794 C C . GLN D 1 10 ? -46.546 -23.624 14.247 1.00 36.74 33 GLN D C 1
ATOM 6795 O O . GLN D 1 10 ? -46.133 -24.675 14.734 1.00 42.94 33 GLN D O 1
ATOM 6801 N N . MET D 1 11 ? -45.817 -22.509 14.222 1.00 32.94 34 MET D N 1
ATOM 6802 C CA . MET D 1 11 ? -44.487 -22.474 14.837 1.00 31.10 34 MET D CA 1
ATOM 6803 C C . MET D 1 11 ? -44.620 -22.584 16.360 1.00 31.93 34 MET D C 1
ATOM 6804 O O . MET D 1 11 ? -43.890 -23.322 17.016 1.00 40.40 34 MET D O 1
ATOM 6809 N N . ASN D 1 12 ? -45.559 -21.836 16.920 1.00 39.30 35 ASN D N 1
ATOM 6810 C CA . ASN D 1 12 ? -45.775 -21.878 18.356 1.00 35.23 35 ASN D CA 1
ATOM 6811 C C . ASN D 1 12 ? -46.164 -23.295 18.757 1.00 37.90 35 ASN D C 1
ATOM 6812 O O . ASN D 1 12 ? -45.612 -23.854 19.700 1.00 42.05 35 ASN D O 1
ATOM 6817 N N . LEU D 1 13 ? -47.112 -23.877 18.028 1.00 42.21 36 LEU D N 1
ATOM 6818 C CA . LEU D 1 13 ? -47.572 -25.233 18.327 1.00 42.37 36 LEU D CA 1
ATOM 6819 C C . LEU D 1 13 ? -46.398 -26.210 18.291 1.00 36.14 36 LEU D C 1
ATOM 6820 O O . LEU D 1 13 ? -46.131 -26.913 19.262 1.00 43.94 36 LEU D O 1
ATOM 6825 N N . ALA D 1 14 ? -45.696 -26.248 17.163 1.00 42.63 37 ALA D N 1
ATOM 6826 C CA . ALA D 1 14 ? -44.554 -27.138 17.022 1.00 36.10 37 ALA D CA 1
ATOM 6827 C C . ALA D 1 14 ? -43.586 -26.985 18.195 1.00 31.63 37 ALA D C 1
ATOM 6828 O O . ALA D 1 14 ? -43.052 -27.966 18.696 1.00 33.80 37 ALA D O 1
ATOM 6830 N N . SER D 1 15 ? -43.375 -25.749 18.630 1.00 35.84 38 SER D N 1
ATOM 6831 C CA . SER D 1 15 ? -42.468 -25.460 19.735 1.00 41.21 38 SER D CA 1
ATOM 6832 C C . SER D 1 15 ? -42.947 -26.029 21.060 1.00 37.58 38 SER D C 1
ATOM 6833 O O . SER D 1 15 ? -42.149 -26.310 21.941 1.00 42.06 38 SER D O 1
ATOM 6836 N N . GLN D 1 16 ? -44.250 -26.222 21.196 1.00 44.23 39 GLN D N 1
ATOM 6837 C CA . GLN D 1 16 ? -44.803 -26.770 22.432 1.00 44.07 39 GLN D CA 1
ATOM 6838 C C . GLN D 1 16 ? -45.097 -28.266 22.371 1.00 45.37 39 GLN D C 1
ATOM 6839 O O . GLN D 1 16 ? -45.101 -28.951 23.399 1.00 42.89 39 GLN D O 1
ATOM 6845 N N . SER D 1 17 ? -45.324 -28.768 21.159 1.00 44.26 40 SER D N 1
ATOM 6846 C CA . SER D 1 17 ? -45.676 -30.173 20.952 1.00 48.00 40 SER D CA 1
ATOM 6847 C C . SER D 1 17 ? -44.557 -31.150 20.621 1.00 47.18 40 SER D C 1
ATOM 6848 O O . SER D 1 17 ? -44.574 -32.286 21.077 1.00 54.30 40 SER D O 1
ATOM 6851 N N . LEU D 1 18 ? -43.594 -30.723 19.816 1.00 43.66 41 LEU D N 1
ATOM 6852 C CA . LEU D 1 18 ? -42.508 -31.608 19.407 1.00 40.35 41 LEU D CA 1
ATOM 6853 C C . LEU D 1 18 ? -41.396 -31.828 20.420 1.00 33.01 41 LEU D C 1
ATOM 6854 O O . LEU D 1 18 ? -41.267 -31.096 21.401 1.00 37.48 41 LEU D O 1
ATOM 6859 N N . ASN D 1 19 ? -40.617 -32.875 20.171 1.00 34.82 42 ASN D N 1
ATOM 6860 C CA . ASN D 1 19 ? -39.459 -33.209 20.981 1.00 36.64 42 ASN D CA 1
ATOM 6861 C C . ASN D 1 19 ? -38.348 -32.849 20.013 1.00 36.50 42 ASN D C 1
ATOM 6862 O O . ASN D 1 19 ? -38.278 -33.387 18.892 1.00 35.75 42 ASN D O 1
ATOM 6867 N N . TYR D 1 20 ? -37.483 -31.932 20.425 1.00 33.76 43 TYR D N 1
ATOM 6868 C CA . TYR D 1 20 ? -36.419 -31.502 19.540 1.00 29.26 43 TYR D CA 1
ATOM 6869 C C . TYR D 1 20 ? -35.290 -30.907 20.338 1.00 32.30 43 TYR D C 1
ATOM 6870 O O . TYR D 1 20 ? -35.393 -30.716 21.546 1.00 29.97 43 TYR D O 1
ATOM 6879 N N . GLU D 1 21 ? -34.204 -30.604 19.648 1.00 31.43 44 GLU D N 1
ATOM 6880 C CA . GLU D 1 21 ? -33.059 -30.015 20.298 1.00 24.96 44 GLU D CA 1
ATOM 6881 C C . GLU D 1 21 ? -32.580 -28.920 19.391 1.00 27.77 44 GLU D C 1
ATOM 6882 O O . GLU D 1 21 ? -32.447 -29.126 18.182 1.00 29.72 44 GLU D O 1
ATOM 6888 N N . LEU D 1 22 ? -32.329 -27.749 19.960 1.00 32.68 45 LEU D N 1
ATOM 6889 C CA . LEU D 1 22 ? -31.830 -26.645 19.167 1.00 29.16 45 LEU D CA 1
ATOM 6890 C C . LEU D 1 22 ? -30.469 -26.198 19.709 1.00 27.24 45 LEU D C 1
ATOM 6891 O O . LEU D 1 22 ? -30.351 -25.871 20.891 1.00 29.41 45 LEU D O 1
ATOM 6896 N N . SER D 1 23 ? -29.450 -26.232 18.845 1.00 26.22 46 SER D N 1
ATOM 6897 C CA . SER D 1 23 ? -28.092 -25.776 19.170 1.00 31.90 46 SER D CA 1
ATOM 6898 C C . SER D 1 23 ? -28.032 -24.387 18.536 1.00 28.63 46 SER D C 1
ATOM 6899 O O . SER D 1 23 ? -28.066 -24.262 17.302 1.00 28.59 46 SER D O 1
ATOM 6902 N N . PHE D 1 24 ? -27.921 -23.342 19.346 1.00 24.64 47 PHE D N 1
ATOM 6903 C CA . PHE D 1 24 ? -27.952 -22.005 18.773 1.00 23.83 47 PHE D CA 1
ATOM 6904 C C . PHE D 1 24 ? -27.100 -20.940 19.453 1.00 27.30 47 PHE D C 1
ATOM 6905 O O . PHE D 1 24 ? -26.538 -21.155 20.530 1.00 27.53 47 PHE D O 1
ATOM 6913 N N . ILE D 1 25 ? -27.025 -19.782 18.802 1.00 28.90 48 ILE D N 1
ATOM 6914 C CA . ILE D 1 25 ? -26.318 -18.641 19.354 1.00 30.94 48 ILE D CA 1
ATOM 6915 C C . ILE D 1 25 ? -27.305 -17.495 19.637 1.00 27.72 48 ILE D C 1
ATOM 6916 O O . ILE D 1 25 ? -28.364 -17.392 19.010 1.00 23.11 48 ILE D O 1
ATOM 6921 N N . SER D 1 26 ? -26.959 -16.672 20.617 1.00 22.86 49 SER D N 1
ATOM 6922 C CA . SER D 1 26 ? -27.752 -15.509 20.997 1.00 23.13 49 SER D CA 1
ATOM 6923 C C . SER D 1 26 ? -26.763 -14.380 20.805 1.00 27.74 49 SER D C 1
ATOM 6924 O O . SER D 1 26 ? -25.667 -14.405 21.366 1.00 30.87 49 SER D O 1
ATOM 6927 N N . ILE D 1 27 ? -27.164 -13.390 20.023 1.00 27.35 50 ILE D N 1
ATOM 6928 C CA . ILE D 1 27 ? -26.298 -12.284 19.691 1.00 33.16 50 ILE D CA 1
ATOM 6929 C C . ILE D 1 27 ? -26.865 -10.928 19.995 1.00 34.72 50 ILE D C 1
ATOM 6930 O O . ILE D 1 27 ? -27.953 -10.588 19.531 1.00 36.03 50 ILE D O 1
ATOM 6935 N N . ASN D 1 28 ? -26.110 -10.156 20.769 1.00 39.58 51 ASN D N 1
ATOM 6936 C CA . ASN D 1 28 ? -26.468 -8.779 21.070 1.00 38.71 51 ASN D CA 1
ATOM 6937 C C . ASN D 1 28 ? -25.146 -8.015 21.061 1.00 47.64 51 ASN D C 1
ATOM 6938 O O . ASN D 1 28 ? -24.118 -8.572 20.667 1.00 48.51 51 ASN D O 1
ATOM 6943 N N . LYS D 1 29 ? -25.151 -6.752 21.468 1.00 50.09 52 LYS D N 1
ATOM 6944 C CA . LYS D 1 29 ? -23.908 -5.995 21.462 1.00 55.85 52 LYS D CA 1
ATOM 6945 C C . LYS D 1 29 ? -22.888 -6.520 22.471 1.00 54.71 52 LYS D C 1
ATOM 6946 O O . LYS D 1 29 ? -21.692 -6.256 22.346 1.00 50.82 52 LYS D O 1
ATOM 6952 N N . GLN D 1 30 ? -23.353 -7.282 23.457 1.00 54.13 53 GLN D N 1
ATOM 6953 C CA . GLN D 1 30 ? -22.448 -7.848 24.448 1.00 54.41 53 GLN D CA 1
ATOM 6954 C C . GLN D 1 30 ? -21.628 -9.008 23.885 1.00 57.99 53 GLN D C 1
ATOM 6955 O O . GLN D 1 30 ? -20.617 -9.398 24.472 1.00 55.95 53 GLN D O 1
ATOM 6961 N N . GLY D 1 31 ? -22.059 -9.565 22.754 1.00 53.17 54 GLY D N 1
ATOM 6962 C CA . GLY D 1 31 ? -21.320 -10.675 22.174 1.00 42.27 54 GLY D CA 1
ATOM 6963 C C . GLY D 1 31 ? -22.157 -11.819 21.624 1.00 36.23 54 GLY D C 1
ATOM 6964 O O . GLY D 1 31 ? -23.371 -11.694 21.462 1.00 32.99 54 GLY D O 1
ATOM 6965 N N . VAL D 1 32 ? -21.485 -12.934 21.336 1.00 36.93 55 VAL D N 1
ATOM 6966 C CA . VAL D 1 32 ? -22.098 -14.133 20.777 1.00 32.24 55 VAL D CA 1
ATOM 6967 C C . VAL D 1 32 ? -22.024 -15.273 21.788 1.00 30.45 55 VAL D C 1
ATOM 6968 O O . VAL D 1 32 ? -20.948 -15.775 22.096 1.00 36.98 55 VAL D O 1
ATOM 6972 N N . GLU D 1 33 ? -23.185 -15.696 22.270 1.00 25.71 56 GLU D N 1
ATOM 6973 C CA . GLU D 1 33 ? -23.286 -16.745 23.267 1.00 27.41 56 GLU D CA 1
ATOM 6974 C C . GLU D 1 33 ? -23.782 -18.107 22.722 1.00 26.05 56 GLU D C 1
ATOM 6975 O O . 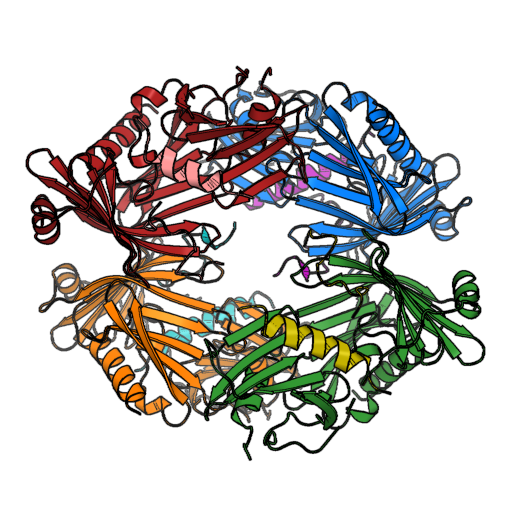GLU D 1 33 ? -24.790 -18.206 22.008 1.00 26.90 56 GLU D O 1
ATOM 6981 N N . SER D 1 34 ? -23.054 -19.154 23.074 1.00 27.40 57 SER D N 1
ATOM 6982 C CA . SER D 1 34 ? -23.367 -20.501 22.634 1.00 26.80 57 SER D CA 1
ATOM 6983 C C . SER D 1 34 ? -24.392 -21.161 23.573 1.00 33.87 57 SER D C 1
ATOM 6984 O O . SER D 1 34 ? -24.153 -21.274 24.772 1.00 38.22 57 SER D O 1
ATOM 6987 N N . LEU D 1 35 ? -25.527 -21.595 23.026 1.00 30.48 58 LEU D N 1
ATOM 6988 C CA . LEU D 1 35 ? -26.578 -22.214 23.830 1.00 30.46 58 LEU D CA 1
ATOM 6989 C C . LEU D 1 35 ? -27.220 -23.474 23.238 1.00 34.54 58 LEU D C 1
ATOM 6990 O O . LEU D 1 35 ? -27.063 -23.790 22.061 1.00 35.61 58 LEU D O 1
ATOM 6995 N N . ARG D 1 36 ? -27.936 -24.206 24.083 1.00 34.67 59 ARG D N 1
ATOM 6996 C CA . ARG D 1 36 ? -28.624 -25.408 23.639 1.00 30.32 59 ARG D CA 1
ATOM 6997 C C . ARG D 1 36 ? -29.928 -25.539 24.405 1.00 26.87 59 ARG D C 1
ATOM 6998 O O . ARG D 1 36 ? -29.948 -25.449 25.623 1.00 28.08 59 ARG D O 1
ATOM 7006 N N . TYR D 1 37 ? -31.028 -25.714 23.687 1.00 29.97 60 TYR D N 1
ATOM 7007 C CA . TYR D 1 37 ? -32.321 -25.877 24.333 1.00 27.13 60 TYR D CA 1
ATOM 7008 C C . TYR D 1 37 ? -32.893 -27.217 23.913 1.00 33.18 60 TYR D C 1
ATOM 7009 O O . TYR D 1 37 ? -32.961 -27.519 22.724 1.00 40.38 60 TYR D O 1
ATOM 7018 N N . ARG D 1 38 ? -33.288 -28.015 24.892 1.00 37.34 61 ARG D N 1
ATOM 7019 C CA . ARG D 1 38 ? -33.883 -29.318 24.641 1.00 34.17 61 ARG D CA 1
ATOM 7020 C C . ARG D 1 38 ? -35.323 -29.273 25.114 1.00 42.66 61 ARG D C 1
ATOM 7021 O O . ARG D 1 38 ? -35.597 -28.929 26.272 1.00 43.42 61 ARG D O 1
ATOM 7029 N N . HIS D 1 39 ? -36.242 -29.598 24.208 1.00 37.71 62 HIS D N 1
ATOM 7030 C CA . HIS D 1 39 ? -37.657 -29.612 24.543 1.00 41.09 62 HIS D CA 1
ATOM 7031 C C . HIS D 1 39 ? -38.279 -31.003 24.318 1.00 42.22 62 HIS D C 1
ATOM 7032 O O . HIS D 1 39 ? -38.020 -31.672 23.315 1.00 36.91 62 HIS D O 1
ATOM 7039 N N . ALA D 1 40 ? -39.077 -31.447 25.279 1.00 44.54 63 ALA D N 1
ATOM 7040 C CA . ALA D 1 40 ? -39.756 -32.731 25.158 1.00 48.21 63 ALA D CA 1
ATOM 7041 C C . ALA D 1 40 ? -41.124 -32.636 25.800 1.00 54.61 63 ALA D C 1
ATOM 7042 O O . ALA D 1 40 ? -41.463 -31.639 26.447 1.00 56.57 63 ALA D O 1
ATOM 7044 N N . ARG D 1 41 ? -41.902 -33.689 25.608 1.00 57.79 64 ARG D N 1
ATOM 7045 C CA . ARG D 1 41 ? -43.242 -33.779 26.151 1.00 63.20 64 ARG D CA 1
ATOM 7046 C C . ARG D 1 41 ? -43.452 -35.207 26.617 1.00 63.10 64 ARG D C 1
ATOM 7047 O O . ARG D 1 41 ? -43.462 -36.136 25.809 1.00 63.91 64 ARG D O 1
ATOM 7055 N N . LEU D 1 42 ? -43.592 -35.382 27.926 1.00 63.15 65 LEU D N 1
ATOM 7056 C CA . LEU D 1 42 ? -43.817 -36.703 28.489 1.00 65.10 65 LEU D CA 1
ATOM 7057 C C . LEU D 1 42 ? -45.194 -36.698 29.145 1.00 70.82 65 LEU D C 1
ATOM 7058 O O . LEU D 1 42 ? -45.473 -35.869 30.015 1.00 73.16 65 LEU D O 1
ATOM 7063 N N . ASP D 1 43 ? -46.047 -37.627 28.715 1.00 72.36 66 ASP D N 1
ATOM 7064 C CA . ASP D 1 43 ? -47.420 -37.746 29.204 1.00 70.92 66 ASP D CA 1
ATOM 7065 C C . ASP D 1 43 ? -48.100 -36.382 29.309 1.00 69.15 66 ASP D C 1
ATOM 7066 O O . ASP D 1 43 ? -48.666 -36.017 30.341 1.00 66.17 66 ASP D O 1
ATOM 7071 N N . ASN D 1 44 ? -48.027 -35.643 28.204 1.00 69.15 67 ASN D N 1
ATOM 7072 C CA . ASN D 1 44 ? -48.616 -34.313 28.072 1.00 70.80 67 ASN D CA 1
ATOM 7073 C C . ASN D 1 44 ? -48.099 -33.326 29.120 1.00 70.32 67 ASN D C 1
ATOM 7074 O O . ASN D 1 44 ? -48.800 -32.393 29.519 1.00 68.21 67 ASN D O 1
ATOM 7079 N N . ARG D 1 45 ? -46.861 -33.540 29.554 1.00 68.71 68 ARG D N 1
ATOM 7080 C CA . ARG D 1 45 ? -46.223 -32.680 30.545 1.00 65.10 68 ARG D CA 1
ATOM 7081 C C . ARG D 1 45 ? -44.880 -32.203 29.980 1.00 62.65 68 ARG D C 1
ATOM 7082 O O . ARG D 1 45 ? -43.965 -33.001 29.781 1.00 59.84 68 ARG D O 1
ATOM 7090 N N . PRO D 1 46 ? -44.750 -30.896 29.703 1.00 62.84 69 PRO D N 1
ATOM 7091 C CA . PRO D 1 46 ? -43.504 -30.340 29.158 1.00 62.63 69 PRO D CA 1
ATOM 7092 C C . PRO D 1 46 ? -42.220 -30.540 29.971 1.00 53.13 69 PRO D C 1
ATOM 7093 O O . PRO D 1 46 ? -42.205 -30.416 31.201 1.00 56.85 69 PRO D O 1
ATOM 7097 N N . LEU D 1 47 ? -41.149 -30.857 29.247 1.00 49.23 70 LEU D N 1
ATOM 7098 C CA . LEU D 1 47 ? -39.808 -31.052 29.802 1.00 51.85 70 LEU D CA 1
ATOM 7099 C C . LEU D 1 47 ? -38.849 -30.210 28.955 1.00 46.10 70 LEU D C 1
ATOM 7100 O O . LEU D 1 47 ? -38.922 -30.246 27.732 1.00 43.46 70 LEU D O 1
ATOM 7105 N N . ALA D 1 48 ? -37.948 -29.466 29.588 1.00 42.68 71 ALA D N 1
ATOM 7106 C CA . ALA D 1 48 ? -37.019 -28.641 28.828 1.00 46.79 71 ALA D CA 1
ATOM 7107 C C . ALA D 1 48 ? -35.712 -28.324 29.549 1.00 45.80 71 ALA D C 1
ATOM 7108 O O . ALA D 1 48 ? -35.654 -28.297 30.769 1.00 37.31 71 ALA D O 1
ATOM 7110 N N . GLN D 1 49 ? -34.656 -28.097 28.776 1.00 44.39 72 GLN D N 1
ATOM 7111 C CA . GLN D 1 49 ? -33.355 -27.757 29.337 1.00 37.51 72 GLN D CA 1
ATOM 7112 C C . GLN D 1 49 ? -32.670 -26.702 28.474 1.00 42.66 72 GLN D C 1
ATOM 7113 O O . GLN D 1 49 ? -32.609 -26.827 27.244 1.00 33.11 72 GLN D O 1
ATOM 7119 N N . LEU D 1 50 ? -32.180 -25.655 29.126 1.00 36.43 73 LEU D N 1
ATOM 7120 C CA . LEU D 1 50 ? -31.446 -24.607 28.449 1.00 38.67 73 LEU D CA 1
ATOM 7121 C C . LEU D 1 50 ? -30.072 -24.697 29.093 1.00 40.53 73 LEU D C 1
ATOM 7122 O O . LEU D 1 50 ? -29.933 -24.519 30.305 1.00 34.58 73 LEU D O 1
ATOM 7127 N N . LEU D 1 51 ? -29.062 -24.983 28.281 1.00 42.49 74 LEU D N 1
ATOM 7128 C CA . LEU D 1 51 ? -27.701 -25.130 28.776 1.00 36.98 74 LEU D CA 1
ATOM 7129 C C . LEU D 1 51 ? -26.686 -24.168 28.143 1.00 38.18 74 LEU D C 1
ATOM 7130 O O . LEU D 1 51 ? -26.647 -24.003 26.920 1.00 32.94 74 LEU D O 1
ATOM 7135 N N . GLN D 1 52 ? -25.875 -23.528 28.979 1.00 36.14 75 GLN D N 1
ATOM 7136 C CA . GLN D 1 52 ? -24.836 -22.634 28.483 1.00 36.49 75 GLN D CA 1
ATOM 7137 C C . GLN D 1 52 ? -23.737 -23.590 28.059 1.00 31.88 75 GLN D C 1
ATOM 7138 O O . GLN D 1 52 ? -23.287 -24.424 28.854 1.00 33.90 75 GLN D O 1
ATOM 7144 N N . MET D 1 53 ? -23.297 -23.480 26.812 1.00 28.67 76 MET D N 1
ATOM 7145 C CA . MET D 1 53 ? -22.291 -24.411 26.305 1.00 23.81 76 MET D CA 1
ATOM 7146 C C . MET D 1 53 ? -20.828 -24.162 26.609 1.00 29.68 76 MET D C 1
ATOM 7147 O O . MET D 1 53 ? -20.039 -25.102 26.649 1.00 26.14 76 MET D O 1
ATOM 7152 N N . ASP D 1 54 ? -20.447 -22.913 26.815 1.00 27.34 77 ASP D N 1
ATOM 7153 C CA . ASP D 1 54 ? -19.050 -22.618 27.088 1.00 32.89 77 ASP D CA 1
ATOM 7154 C C . ASP D 1 54 ? -18.935 -22.015 28.478 1.00 29.32 77 ASP D C 1
ATOM 7155 O O . ASP D 1 54 ? -19.875 -21.380 28.968 1.00 29.59 77 ASP D O 1
ATOM 7160 N N . GLY D 1 55 ? -17.773 -22.203 29.095 1.00 24.48 78 GLY D N 1
ATOM 7161 C CA . GLY D 1 55 ? -17.526 -21.656 30.419 1.00 33.91 78 GLY D CA 1
ATOM 7162 C C . GLY D 1 55 ? -18.296 -22.331 31.538 1.00 44.26 78 GLY D C 1
ATOM 7163 O O . GLY D 1 55 ? -18.486 -23.545 31.516 1.00 39.13 78 GLY D O 1
ATOM 7164 N N . PRO D 1 56 ? -18.741 -21.565 32.546 1.00 46.17 79 PRO D N 1
ATOM 7165 C CA . PRO D 1 56 ? -19.495 -22.141 33.661 1.00 48.47 79 PRO D CA 1
ATOM 7166 C C . PRO D 1 56 ? -20.652 -22.959 33.119 1.00 47.15 79 PRO D C 1
ATOM 7167 O O . PRO D 1 56 ? -21.326 -22.529 32.177 1.00 50.90 79 PRO D O 1
ATOM 7171 N N . ARG D 1 57 ? -20.879 -24.133 33.703 1.00 46.46 80 ARG D N 1
ATOM 7172 C CA . ARG D 1 57 ? -21.974 -24.990 33.258 1.00 46.24 80 ARG D CA 1
ATOM 7173 C C . ARG D 1 57 ? -23.317 -24.502 33.820 1.00 49.24 80 ARG D C 1
ATOM 7174 O O . ARG D 1 57 ? -23.954 -25.185 34.610 1.00 57.80 80 ARG D O 1
ATOM 7182 N N . ARG D 1 58 ? -23.735 -23.314 33.398 1.00 48.71 81 ARG D N 1
ATOM 7183 C CA . ARG D 1 58 ? -24.997 -22.718 33.822 1.00 42.43 81 ARG D CA 1
ATOM 7184 C C . ARG D 1 58 ? -26.153 -23.484 33.175 1.00 49.30 81 ARG D C 1
ATOM 7185 O O . ARG D 1 58 ? -26.046 -23.924 32.024 1.00 48.62 81 ARG D O 1
ATOM 7193 N N . GLU D 1 59 ? -27.270 -23.617 33.890 1.00 52.95 82 GLU D N 1
ATOM 7194 C CA . GLU D 1 59 ? -28.387 -24.394 33.360 1.00 44.90 82 GLU D CA 1
ATOM 7195 C C . GLU D 1 59 ? -29.787 -24.108 33.910 1.00 45.61 82 GLU D C 1
ATOM 7196 O O . GLU D 1 59 ? -29.965 -23.864 35.102 1.00 41.75 82 GLU D O 1
ATOM 7202 N N . VAL D 1 60 ? -30.786 -24.151 33.031 1.00 43.95 83 VAL D N 1
ATOM 7203 C CA . VAL D 1 60 ? -32.172 -23.943 33.437 1.00 38.16 83 VAL D CA 1
ATOM 7204 C C . VAL D 1 60 ? -33.009 -25.108 32.903 1.00 45.45 83 VAL D C 1
ATOM 7205 O O . VAL D 1 60 ? -32.948 -25.430 31.713 1.00 53.33 83 VAL D O 1
ATOM 7209 N N . VAL D 1 61 ? -33.776 -25.748 33.785 1.00 52.86 84 VAL D N 1
ATOM 7210 C CA . VAL D 1 61 ? -34.618 -26.878 33.392 1.00 51.50 84 VAL D CA 1
ATOM 7211 C C . VAL D 1 61 ? -36.088 -26.591 33.644 1.00 49.80 84 VAL D C 1
ATOM 7212 O O . VAL D 1 61 ? -36.433 -25.762 34.479 1.00 53.30 84 VAL D O 1
ATOM 7216 N N . GLN D 1 62 ? -36.953 -27.284 32.917 1.00 47.80 85 GLN D N 1
ATOM 7217 C CA . GLN D 1 62 ? -38.386 -27.104 33.078 1.00 42.90 85 GLN D CA 1
ATOM 7218 C C . GLN D 1 62 ? -39.093 -28.446 33.163 1.00 46.86 85 GLN D C 1
ATOM 7219 O O . GLN D 1 62 ? -38.834 -29.350 32.365 1.00 52.11 85 GLN D O 1
ATOM 7225 N N . ARG D 1 63 ? -39.980 -28.575 34.144 1.00 47.87 86 ARG D N 1
ATOM 7226 C CA . ARG D 1 63 ? -40.754 -29.802 34.314 1.00 51.20 86 ARG D CA 1
ATOM 7227 C C . ARG D 1 63 ? -42.143 -29.370 34.748 1.00 46.27 86 ARG D C 1
ATOM 7228 O O . ARG D 1 63 ? -42.339 -28.903 35.871 1.00 53.43 86 ARG D O 1
ATOM 7236 N N . GLY D 1 64 ? -43.107 -29.519 33.849 1.00 48.68 87 GLY D N 1
ATOM 7237 C CA . GLY D 1 64 ? -44.456 -29.098 34.165 1.00 45.27 87 GLY D CA 1
ATOM 7238 C C . GLY D 1 64 ? -44.389 -27.592 34.300 1.00 54.97 87 GLY D C 1
ATOM 7239 O O . GLY D 1 64 ? -43.696 -26.933 33.521 1.00 55.69 87 GLY D O 1
ATOM 7240 N N . ASN D 1 65 ? -45.082 -27.035 35.287 1.00 57.00 88 ASN D N 1
ATOM 7241 C CA . ASN D 1 65 ? -45.064 -25.591 35.474 1.00 50.69 88 ASN D CA 1
ATOM 7242 C C . ASN D 1 65 ? -43.997 -25.182 36.489 1.00 49.41 88 ASN D C 1
ATOM 7243 O O . ASN D 1 65 ? -44.155 -24.194 37.215 1.00 56.36 88 ASN D O 1
ATOM 7248 N N . GLU D 1 66 ? -42.907 -25.947 36.521 1.00 47.91 89 GLU D N 1
ATOM 7249 C CA . GLU D 1 66 ? -41.799 -25.677 37.431 1.00 53.85 89 GLU D CA 1
ATOM 7250 C C . GLU D 1 66 ? -40.480 -25.475 36.678 1.00 58.85 89 GLU D C 1
ATOM 7251 O O . GLU D 1 66 ? -40.067 -26.321 35.877 1.00 58.04 89 GLU D O 1
ATOM 7257 N N . ILE D 1 67 ? -39.818 -24.352 36.944 1.00 56.97 90 ILE D N 1
ATOM 7258 C CA . ILE D 1 67 ? -38.547 -24.050 36.300 1.00 51.08 90 ILE D CA 1
ATOM 7259 C C . ILE D 1 67 ? -37.455 -23.933 37.352 1.00 54.41 90 ILE D C 1
ATOM 7260 O O . ILE D 1 67 ? -37.557 -23.118 38.269 1.00 57.09 90 ILE D O 1
ATOM 7265 N N . SER D 1 68 ? -36.416 -24.757 37.214 1.00 55.09 91 SER D N 1
ATOM 7266 C CA . SER D 1 68 ? -35.300 -24.781 38.166 1.00 54.82 91 SER D CA 1
ATOM 7267 C C . SER D 1 68 ? -33.991 -24.238 37.583 1.00 56.56 91 SER D C 1
ATOM 7268 O O . SER D 1 68 ? -33.612 -24.568 36.458 1.00 61.50 91 SER D O 1
ATOM 7271 N N . TYR D 1 69 ? -33.302 -23.416 38.370 1.00 53.43 92 TYR D N 1
ATOM 7272 C CA . TYR D 1 69 ? -32.045 -22.802 37.956 1.00 52.37 92 TYR D CA 1
ATOM 7273 C C . TYR D 1 69 ? -30.828 -23.398 38.653 1.00 60.82 92 TYR D C 1
ATOM 7274 O O . TYR D 1 69 ? -30.780 -23.495 39.882 1.00 62.62 92 TYR D O 1
ATOM 7283 N N . PHE D 1 70 ? -29.842 -23.785 37.851 1.00 60.81 93 PHE D N 1
ATOM 7284 C CA . PHE D 1 70 ? -28.605 -24.357 38.356 1.00 62.07 93 PHE D CA 1
ATOM 7285 C C . PHE D 1 70 ? -27.434 -23.515 37.869 1.00 63.71 93 PHE D C 1
ATOM 7286 O O . PHE D 1 70 ? -27.320 -23.206 36.679 1.00 68.20 93 PHE D O 1
ATOM 7294 N N . GLU D 1 71 ? -26.568 -23.145 38.802 1.00 69.45 94 GLU D N 1
ATOM 7295 C CA . GLU D 1 71 ? -25.396 -22.338 38.503 1.00 73.32 94 GLU D CA 1
ATOM 7296 C C . GLU D 1 71 ? -24.399 -22.549 39.645 1.00 79.57 94 GLU D C 1
ATOM 7297 O O . GLU D 1 71 ? -24.597 -22.061 40.759 1.00 79.12 94 GLU D O 1
ATOM 7303 N N . PRO D 1 72 ? -23.323 -23.313 39.378 1.00 81.34 95 PRO D N 1
ATOM 7304 C CA . PRO D 1 72 ? -22.243 -23.656 40.311 1.00 80.50 95 PRO D CA 1
ATOM 7305 C C . PRO D 1 72 ? -21.865 -22.597 41.348 1.00 82.62 95 PRO D C 1
ATOM 7306 O O . PRO D 1 72 ? -21.425 -21.497 41.006 1.00 78.47 95 PRO D O 1
ATOM 7310 N N . GLY D 1 73 ? -22.038 -22.946 42.621 1.00 84.77 96 GLY D N 1
ATOM 7311 C CA . GLY D 1 73 ? -21.706 -22.029 43.696 1.00 80.98 96 GLY D CA 1
ATOM 7312 C C . GLY D 1 73 ? -22.867 -21.180 44.181 1.00 82.88 96 GLY D C 1
ATOM 7313 O O . GLY D 1 73 ? -22.750 -20.473 45.183 1.00 87.33 96 GLY D O 1
ATOM 7314 N N . LEU D 1 74 ? -23.989 -21.242 43.473 1.00 78.35 97 LEU D N 1
ATOM 7315 C CA . LEU D 1 74 ? -25.167 -20.473 43.848 1.00 78.02 97 LEU D CA 1
ATOM 7316 C C . LEU D 1 74 ? -26.269 -21.455 44.233 1.00 80.53 97 LEU D C 1
ATOM 7317 O O . LEU D 1 74 ? -26.319 -22.573 43.717 1.00 82.31 97 LEU D O 1
ATOM 7322 N N . GLU D 1 75 ? -27.141 -21.047 45.150 1.00 78.87 98 GLU D N 1
ATOM 7323 C CA . GLU D 1 75 ? -28.222 -21.917 45.597 1.00 75.70 98 GLU D CA 1
ATOM 7324 C C . GLU D 1 75 ? -29.312 -22.136 44.557 1.00 72.24 98 GLU D C 1
ATOM 7325 O O . GLU D 1 75 ? -29.947 -21.183 44.094 1.00 72.71 98 GLU D O 1
ATOM 7331 N N . PRO D 1 76 ? -29.537 -23.405 44.169 1.00 68.62 99 PRO D N 1
ATOM 7332 C CA . PRO D 1 76 ? -30.560 -23.759 43.182 1.00 65.28 99 PRO D CA 1
ATOM 7333 C C . PRO D 1 76 ? -31.940 -23.411 43.717 1.00 67.86 99 PRO D C 1
ATOM 7334 O O . PRO D 1 76 ? -32.146 -23.359 44.929 1.00 68.83 99 PRO D O 1
ATOM 7338 N N . PHE D 1 77 ? -32.881 -23.171 42.814 1.00 62.45 100 PHE D N 1
ATOM 7339 C CA . PHE D 1 77 ? -34.235 -22.831 43.208 1.00 57.53 100 PHE D CA 1
ATOM 7340 C C . PHE D 1 77 ? -35.195 -23.070 42.059 1.00 59.54 100 PHE D C 1
ATOM 7341 O O . PHE D 1 77 ? -34.787 -23.170 40.898 1.00 54.03 100 PHE D O 1
ATOM 7349 N N . THR D 1 78 ? -36.476 -23.169 42.390 1.00 53.29 101 THR D N 1
ATOM 7350 C CA . THR D 1 78 ? -37.503 -23.396 41.390 1.00 48.29 101 THR D CA 1
ATOM 7351 C C . THR D 1 78 ? -38.560 -22.318 41.505 1.00 50.35 101 THR D C 1
ATOM 7352 O O . THR D 1 78 ? -38.754 -21.724 42.565 1.00 52.95 101 THR D O 1
ATOM 7356 N N . LEU D 1 79 ? -39.238 -22.068 40.396 1.00 48.33 102 LEU D N 1
ATOM 7357 C CA . LEU D 1 79 ? -40.291 -21.079 40.350 1.00 49.56 102 LEU D CA 1
ATOM 7358 C C . LEU D 1 79 ? -41.336 -21.627 39.401 1.00 48.66 102 LEU D C 1
ATOM 7359 O O . LEU D 1 79 ? -41.026 -22.433 38.529 1.00 55.14 102 LEU D O 1
ATOM 7364 N N . ASN D 1 80 ? -42.578 -21.205 39.577 1.00 54.29 103 ASN D N 1
ATOM 7365 C CA . ASN D 1 80 ? -43.630 -21.654 38.688 1.00 56.45 103 ASN D CA 1
ATOM 7366 C C . ASN D 1 80 ? -43.376 -20.945 37.367 1.00 59.58 103 ASN D C 1
ATOM 7367 O O . ASN D 1 80 ? -42.727 -19.900 37.336 1.00 54.78 103 ASN D O 1
ATOM 7372 N N . GLY D 1 81 ? -43.874 -21.517 36.279 1.00 55.94 104 GLY D N 1
ATOM 7373 C CA . GLY D 1 81 ? -43.684 -20.897 34.981 1.00 60.76 104 GLY D CA 1
ATOM 7374 C C . GLY D 1 81 ? -44.055 -21.841 33.864 1.00 61.62 104 GLY D C 1
ATOM 7375 O O . GLY D 1 81 ? -43.753 -23.030 33.930 1.00 56.65 104 GLY D O 1
ATOM 7376 N N . ASP D 1 82 ? -44.709 -21.313 32.834 1.00 62.45 105 ASP D N 1
ATOM 7377 C CA . ASP D 1 82 ? -45.127 -22.130 31.698 1.00 61.25 105 ASP D CA 1
ATOM 7378 C C . ASP D 1 82 ? -43.969 -22.400 30.737 1.00 56.53 105 ASP D C 1
ATOM 7379 O O . ASP D 1 82 ? -44.030 -23.334 29.939 1.00 50.57 105 ASP D O 1
ATOM 7384 N N . TYR D 1 83 ? -42.927 -21.573 30.803 1.00 56.78 106 TYR D N 1
ATOM 7385 C CA . TYR D 1 83 ? -41.778 -21.735 29.918 1.00 56.22 106 TYR D CA 1
ATOM 7386 C C . TYR D 1 83 ? -40.516 -21.049 30.427 1.00 54.48 106 TYR D C 1
ATOM 7387 O O . TYR D 1 83 ? -40.580 -20.104 31.212 1.00 52.13 106 TYR D O 1
ATOM 7396 N N . ILE D 1 84 ? -39.367 -21.544 29.977 1.00 53.09 107 ILE D N 1
ATOM 7397 C CA . ILE D 1 84 ? -38.077 -20.984 30.358 1.00 49.60 107 ILE D CA 1
ATOM 7398 C C . ILE D 1 84 ? -37.874 -19.641 29.674 1.00 48.75 107 ILE D C 1
ATOM 7399 O O . ILE D 1 84 ? -37.693 -19.573 28.461 1.00 50.34 107 ILE D O 1
ATOM 7404 N N . VAL D 1 85 ? -37.900 -18.572 30.457 1.00 49.14 108 VAL D N 1
ATOM 7405 C CA . VAL D 1 85 ? -37.712 -17.233 29.918 1.00 51.29 108 VAL D CA 1
ATOM 7406 C C . VAL D 1 85 ? -36.280 -17.001 29.430 1.00 51.05 108 VAL D C 1
ATOM 7407 O O . VAL D 1 85 ? -35.309 -17.259 30.146 1.00 55.53 108 VAL D O 1
ATOM 7411 N N . ASP D 1 86 ? -36.174 -16.512 28.198 1.00 55.89 109 ASP D N 1
ATOM 7412 C CA . ASP D 1 86 ? -34.897 -16.234 27.550 1.00 58.20 109 ASP D CA 1
ATOM 7413 C C . ASP D 1 86 ? -34.167 -17.453 26.986 1.00 55.69 109 ASP D C 1
ATOM 7414 O O . ASP D 1 86 ? -32.979 -17.373 26.676 1.00 53.44 109 ASP D O 1
ATOM 7419 N N . SER D 1 87 ? -34.882 -18.573 26.850 1.00 53.95 110 SER D N 1
ATOM 7420 C CA . SER D 1 87 ? -34.311 -19.790 26.269 1.00 53.91 110 SER D CA 1
ATOM 7421 C C . SER D 1 87 ? -34.576 -19.667 24.773 1.00 58.41 110 SER D C 1
ATOM 7422 O O . SER D 1 87 ? -33.736 -19.991 23.934 1.00 60.11 110 SER D O 1
ATOM 7425 N N . LEU D 1 88 ? -35.772 -19.194 24.456 1.00 59.71 111 LEU D N 1
ATOM 7426 C CA . LEU D 1 88 ? -36.171 -18.947 23.084 1.00 51.95 111 LEU D CA 1
ATOM 7427 C C . LEU D 1 88 ? -36.656 -17.514 23.148 1.00 47.55 111 LEU D C 1
ATOM 7428 O O . LEU D 1 88 ? -36.889 -16.985 24.231 1.00 46.58 111 LEU D O 1
ATOM 7433 N N . PRO D 1 89 ? -36.767 -16.846 21.999 1.00 43.90 112 PRO D N 1
ATOM 7434 C CA . PRO D 1 89 ? -37.246 -15.462 22.045 1.00 30.84 112 PRO D CA 1
ATOM 7435 C C . PRO D 1 89 ? -38.716 -15.452 22.445 1.00 35.28 112 PRO D C 1
ATOM 7436 O O . PRO D 1 89 ? -39.458 -16.371 22.111 1.00 40.59 112 PRO D O 1
ATOM 7440 N N . SER D 1 90 ? -39.132 -14.422 23.175 1.00 40.01 113 SER D N 1
ATOM 7441 C CA . SER D 1 90 ? -40.516 -14.306 23.638 1.00 40.48 113 SER D CA 1
ATOM 7442 C C . SER D 1 90 ? -41.524 -14.610 22.532 1.00 39.55 113 SER D C 1
ATOM 7443 O O . SER D 1 90 ? -42.585 -15.179 22.782 1.00 44.46 113 SER D O 1
ATOM 7446 N N . LEU D 1 91 ? -41.171 -14.234 21.309 1.00 33.60 114 LEU D N 1
ATOM 7447 C CA . LEU D 1 91 ? -42.025 -14.446 20.157 1.00 40.16 114 LEU D CA 1
ATOM 7448 C C . LEU D 1 91 ? -42.479 -15.904 20.066 1.00 40.45 114 LEU D C 1
ATOM 7449 O O . LEU D 1 91 ? -43.594 -16.204 19.632 1.00 34.52 114 LEU D O 1
ATOM 7454 N N . ILE D 1 92 ? -41.616 -16.811 20.501 1.00 42.90 115 ILE D N 1
ATOM 7455 C CA . ILE D 1 92 ? -41.916 -18.239 20.439 1.00 46.01 115 ILE D CA 1
ATOM 7456 C C . ILE D 1 92 ? -42.946 -18.751 21.440 1.00 53.18 115 ILE D C 1
ATOM 7457 O O . ILE D 1 92 ? -43.526 -19.818 21.241 1.00 54.14 115 ILE D O 1
ATOM 7462 N N . TYR D 1 93 ? -43.182 -18.000 22.511 1.00 53.42 116 TYR D N 1
ATOM 7463 C CA . TYR D 1 93 ? -44.158 -18.428 23.510 1.00 55.98 116 TYR D CA 1
ATOM 7464 C C . TYR D 1 93 ? -45.396 -17.550 23.534 1.00 54.58 116 TYR D C 1
ATOM 7465 O O . TYR D 1 93 ? -46.193 -17.639 24.464 1.00 53.09 116 TYR D O 1
ATOM 7474 N N . THR D 1 94 ? -45.568 -16.710 22.520 1.00 55.83 117 THR D N 1
ATOM 7475 C CA . THR D 1 94 ? -46.708 -15.807 22.496 1.00 51.49 117 THR D CA 1
ATOM 7476 C C . THR D 1 94 ? -47.964 -16.298 21.781 1.00 49.46 117 THR D C 1
ATOM 7477 O O . THR D 1 94 ? -47.901 -17.066 20.815 1.00 47.09 117 THR D O 1
ATOM 7481 N N . ASP D 1 95 ? -49.108 -15.838 22.284 1.00 51.90 118 ASP D N 1
ATOM 7482 C CA . ASP D 1 95 ? -50.423 -16.170 21.734 1.00 57.10 118 ASP D CA 1
ATOM 7483 C C . ASP D 1 95 ? -50.718 -15.194 20.598 1.00 52.17 118 ASP D C 1
ATOM 7484 O O . ASP D 1 95 ? -51.173 -14.077 20.837 1.00 62.20 118 ASP D O 1
ATOM 7489 N N . PHE D 1 96 ? -50.458 -15.622 19.366 1.00 55.69 119 PHE D N 1
ATOM 7490 C CA . PHE D 1 96 ? -50.677 -14.785 18.193 1.00 55.11 119 PHE D CA 1
ATOM 7491 C C . PHE D 1 96 ? -52.137 -14.428 17.900 1.00 57.46 119 PHE D C 1
ATOM 7492 O O . PHE D 1 96 ? -52.408 -13.558 17.069 1.00 56.28 119 PHE D O 1
ATOM 7500 N N . LYS D 1 97 ? -53.081 -15.084 18.568 1.00 58.50 120 LYS D N 1
ATOM 7501 C CA . LYS D 1 97 ? -54.483 -14.759 18.333 1.00 57.89 120 LYS D CA 1
ATOM 7502 C C . LYS D 1 97 ? -54.856 -13.492 19.093 1.00 51.14 120 LYS D C 1
ATOM 7503 O O . LYS D 1 97 ? -55.515 -12.610 18.540 1.00 55.35 120 LYS D O 1
ATOM 7509 N N . ARG D 1 98 ? -54.414 -13.401 20.348 1.00 51.48 121 ARG D N 1
ATOM 7510 C CA . ARG D 1 98 ? -54.671 -12.235 21.200 1.00 50.94 121 ARG D CA 1
ATOM 7511 C C . ARG D 1 98 ? -54.005 -10.982 20.628 1.00 53.32 121 ARG D C 1
ATOM 7512 O O . ARG D 1 98 ? -54.503 -9.867 20.786 1.00 60.34 121 ARG D O 1
ATOM 7520 N N . LEU D 1 99 ? -52.880 -11.190 19.955 1.00 54.79 122 LEU D N 1
ATOM 7521 C CA . LEU D 1 99 ? -52.081 -10.120 19.356 1.00 56.77 122 LEU D CA 1
ATOM 7522 C C . LEU D 1 99 ? -52.595 -9.519 18.048 1.00 56.36 122 LEU D C 1
ATOM 7523 O O . LEU D 1 99 ? -52.319 -8.358 17.752 1.00 49.30 122 LEU D O 1
ATOM 7528 N N . SER D 1 100 ? -53.325 -10.307 17.262 1.00 60.32 123 SER D N 1
ATOM 7529 C CA . SER D 1 100 ? -53.827 -9.856 15.962 1.00 55.08 123 SER D CA 1
ATOM 7530 C C . SER D 1 100 ? -54.607 -8.545 15.951 1.00 62.04 123 SER D C 1
ATOM 7531 O O . SER D 1 100 ? -54.565 -7.800 14.970 1.00 63.17 123 SER D O 1
ATOM 7534 N N . PRO D 1 101 ? -55.347 -8.247 17.028 1.00 64.77 124 PRO D N 1
ATOM 7535 C CA . PRO D 1 101 ? -56.089 -6.985 17.001 1.00 61.11 124 PRO D CA 1
ATOM 7536 C C . PRO D 1 101 ? -55.193 -5.754 16.870 1.00 56.99 124 PRO D C 1
ATOM 7537 O O . PRO D 1 101 ? -55.594 -4.747 16.286 1.00 64.92 124 PRO D O 1
ATOM 7541 N N . TYR D 1 102 ? -53.976 -5.836 17.402 1.00 56.19 125 TYR D N 1
ATOM 7542 C CA . TYR D 1 102 ? -53.065 -4.698 17.341 1.00 51.89 125 TYR D CA 1
ATOM 7543 C C . TYR D 1 102 ? -51.713 -4.928 16.649 1.00 51.06 125 TYR D C 1
ATOM 7544 O O . TYR D 1 102 ? -50.914 -3.998 16.514 1.00 51.89 125 TYR D O 1
ATOM 7553 N N . TYR D 1 103 ? -51.458 -6.153 16.202 1.00 40.19 126 TYR D N 1
ATOM 7554 C CA . TYR D 1 103 ? -50.214 -6.438 15.498 1.00 43.49 126 TYR D CA 1
ATOM 7555 C C . TYR D 1 103 ? -50.450 -6.811 14.033 1.00 45.88 126 TYR D C 1
ATOM 7556 O O . TYR D 1 103 ? -51.501 -7.333 13.667 1.00 50.41 126 TYR D O 1
ATOM 7565 N N . ASP D 1 104 ? -49.456 -6.546 13.198 1.00 42.91 127 ASP D N 1
ATOM 7566 C CA . ASP D 1 104 ? -49.528 -6.901 11.783 1.00 42.30 127 ASP D CA 1
ATOM 7567 C C . ASP D 1 104 ? -48.516 -8.009 11.520 1.00 42.69 127 ASP D C 1
ATOM 7568 O O . ASP D 1 104 ? -47.330 -7.856 11.803 1.00 45.51 127 ASP D O 1
ATOM 7573 N N . PHE D 1 105 ? -48.997 -9.137 11.013 1.00 41.95 128 PHE D N 1
ATOM 7574 C CA . PHE D 1 105 ? -48.142 -10.279 10.697 1.00 39.03 128 PHE D CA 1
ATOM 7575 C C . PHE D 1 105 ? -47.882 -10.185 9.198 1.00 47.25 128 PHE D C 1
ATOM 7576 O O . PHE D 1 105 ? -48.746 -10.518 8.384 1.00 44.96 128 PHE D O 1
ATOM 7584 N N . ILE D 1 106 ? -46.689 -9.724 8.836 1.00 45.15 129 ILE D N 1
ATOM 7585 C CA . ILE D 1 106 ? -46.343 -9.536 7.436 1.00 42.43 129 ILE D CA 1
ATOM 7586 C C . ILE D 1 106 ? -45.385 -10.559 6.834 1.00 43.55 129 ILE D C 1
ATOM 7587 O O . ILE D 1 106 ? -44.273 -10.771 7.331 1.00 43.59 129 ILE D O 1
ATOM 7592 N N . SER D 1 107 ? -45.819 -11.176 5.742 1.00 43.59 130 SER D N 1
ATOM 7593 C CA . SER D 1 107 ? -44.997 -12.146 5.048 1.00 44.34 130 SER D CA 1
ATOM 7594 C C . SER D 1 107 ? -43.925 -11.374 4.295 1.00 52.13 130 SER D C 1
ATOM 7595 O O . SER D 1 107 ? -44.228 -10.496 3.486 1.00 51.92 130 SER D O 1
ATOM 7598 N N . VAL D 1 108 ? -42.665 -11.687 4.571 1.00 49.13 131 VAL D N 1
ATOM 7599 C CA . VAL D 1 108 ? -41.577 -10.998 3.903 1.00 44.81 131 VAL D CA 1
ATOM 7600 C C . VAL D 1 108 ? -41.080 -11.865 2.763 1.00 48.15 131 VAL D C 1
ATOM 7601 O O . VAL D 1 108 ? -40.440 -11.375 1.835 1.00 55.92 131 VAL D O 1
ATOM 7605 N N . GLY D 1 109 ? -41.393 -13.156 2.833 1.00 47.28 132 GLY D N 1
ATOM 7606 C CA . GLY D 1 109 ? -40.970 -14.077 1.794 1.00 44.74 132 GLY D CA 1
ATOM 7607 C C . GLY D 1 109 ? -40.439 -15.399 2.317 1.00 37.82 132 GLY D C 1
ATOM 7608 O O . GLY D 1 109 ? -40.817 -15.847 3.396 1.00 33.98 132 GLY D O 1
ATOM 7609 N N . ARG D 1 110 ? -39.572 -16.034 1.538 1.00 36.34 133 ARG D N 1
ATOM 7610 C CA . ARG D 1 110 ? -38.976 -17.310 1.929 1.00 36.88 133 ARG D CA 1
ATOM 7611 C C . ARG D 1 110 ? -37.501 -17.243 1.592 1.00 38.42 133 ARG D C 1
ATOM 7612 O O . ARG D 1 110 ? -37.101 -16.591 0.628 1.00 33.63 133 ARG D O 1
ATOM 7620 N N . THR D 1 111 ? -36.685 -17.892 2.405 1.00 42.33 134 THR D N 1
ATOM 7621 C CA . THR D 1 111 ? -35.250 -17.870 2.176 1.00 38.93 134 THR D CA 1
ATOM 7622 C C . THR D 1 111 ? -34.604 -19.036 2.900 1.00 34.97 134 THR D C 1
ATOM 7623 O O . THR D 1 111 ? -35.265 -19.777 3.626 1.00 38.80 134 THR D O 1
ATOM 7627 N N . ARG D 1 112 ? -33.308 -19.197 2.699 1.00 38.20 135 ARG D N 1
ATOM 7628 C CA . ARG D 1 112 ? -32.589 -20.297 3.302 1.00 28.90 135 ARG D CA 1
ATOM 7629 C C . ARG D 1 112 ? -31.856 -19.913 4.589 1.00 30.21 135 ARG D C 1
ATOM 7630 O O . ARG D 1 112 ? -31.108 -18.935 4.638 1.00 32.66 135 ARG D O 1
ATOM 7638 N N . ILE D 1 113 ? -32.084 -20.709 5.625 1.00 30.64 136 ILE D N 1
ATOM 7639 C CA . ILE D 1 113 ? -31.484 -20.510 6.939 1.00 34.09 136 ILE D CA 1
ATOM 7640 C C . ILE D 1 113 ? -31.224 -21.891 7.561 1.00 37.47 136 ILE D C 1
ATOM 7641 O O . ILE D 1 113 ? -32.148 -22.694 7.694 1.00 35.33 136 ILE D O 1
ATOM 7646 N N . ALA D 1 114 ? -29.969 -22.156 7.930 1.00 35.65 137 ALA D N 1
ATOM 7647 C CA . ALA D 1 114 ? -29.575 -23.425 8.551 1.00 30.68 137 ALA D CA 1
ATOM 7648 C C . ALA D 1 114 ? -29.928 -24.620 7.680 1.00 27.65 137 ALA D C 1
ATOM 7649 O O . ALA D 1 114 ? -30.414 -25.628 8.167 1.00 24.98 137 ALA D O 1
ATOM 7651 N N . ASP D 1 115 ? -29.671 -24.475 6.384 1.00 30.01 138 ASP D N 1
ATOM 7652 C CA . ASP D 1 115 ? -29.964 -25.486 5.379 1.00 27.66 138 ASP D CA 1
ATOM 7653 C C . ASP D 1 115 ? -31.441 -25.861 5.328 1.00 34.51 138 ASP D C 1
ATOM 7654 O O . ASP D 1 115 ? -31.786 -27.019 5.127 1.00 33.65 138 ASP D O 1
ATOM 7659 N N . ARG D 1 116 ? -32.313 -24.879 5.525 1.00 29.41 139 ARG D N 1
ATOM 7660 C CA . ARG D 1 116 ? -33.740 -25.129 5.449 1.00 27.59 139 ARG D CA 1
ATOM 7661 C C . ARG D 1 116 ? -34.439 -24.009 4.720 1.00 34.35 139 ARG D C 1
ATOM 7662 O O . ARG D 1 116 ? -33.999 -22.865 4.753 1.00 34.46 139 ARG D O 1
ATOM 7670 N N . LEU D 1 117 ? -35.518 -24.347 4.032 1.00 39.81 140 LEU D N 1
ATOM 7671 C CA . LEU D 1 117 ? -36.308 -23.337 3.348 1.00 42.15 140 LEU D CA 1
ATOM 7672 C C . LEU D 1 117 ? -37.221 -22.847 4.465 1.00 34.85 140 LEU D C 1
ATOM 7673 O O . LEU D 1 117 ? -37.905 -23.652 5.109 1.00 36.78 140 LEU D O 1
ATOM 7678 N N . CYS D 1 118 ? -37.212 -21.538 4.704 1.00 33.90 141 CYS D N 1
ATOM 7679 C CA . CYS D 1 118 ? -38.012 -20.947 5.773 1.00 34.24 141 CYS D CA 1
ATOM 7680 C C . CYS D 1 118 ? -38.966 -19.853 5.306 1.00 29.00 141 CYS D C 1
ATOM 7681 O O . CYS D 1 118 ? -38.678 -19.128 4.365 1.00 33.00 141 CYS D O 1
ATOM 7684 N N . GLU D 1 119 ? -40.096 -19.731 5.997 1.00 30.09 142 GLU D N 1
ATOM 7685 C CA . GLU D 1 119 ? -41.034 -18.667 5.711 1.00 31.29 142 GLU D CA 1
ATOM 7686 C C . GLU D 1 119 ? -40.525 -17.488 6.560 1.00 38.45 142 GLU D C 1
ATOM 7687 O O . GLU D 1 119 ? -40.294 -17.628 7.777 1.00 32.91 142 GLU D O 1
ATOM 7693 N N . VAL D 1 120 ? -40.322 -16.338 5.923 1.00 32.50 143 VAL D N 1
ATOM 7694 C CA . VAL D 1 120 ? -39.837 -15.165 6.637 1.00 33.15 143 VAL D CA 1
ATOM 7695 C C . VAL D 1 120 ? -41.004 -14.256 6.996 1.00 38.63 143 VAL D C 1
ATOM 7696 O O . VAL D 1 120 ? -41.706 -13.751 6.122 1.00 37.04 143 VAL D O 1
ATOM 7700 N N . ILE D 1 121 ? -41.204 -14.032 8.286 1.00 37.26 144 ILE D N 1
ATOM 7701 C CA . ILE D 1 121 ? -42.303 -13.187 8.726 1.00 30.79 144 ILE D CA 1
ATOM 7702 C C . ILE D 1 121 ? -41.885 -12.021 9.635 1.00 34.90 144 ILE D C 1
ATOM 7703 O O . ILE D 1 121 ? -40.997 -12.152 10.476 1.00 40.77 144 ILE D O 1
ATOM 7708 N N . ARG D 1 122 ? -42.566 -10.889 9.465 1.00 39.08 145 ARG D N 1
ATOM 7709 C CA . ARG D 1 122 ? -42.317 -9.679 10.247 1.00 28.36 145 ARG D CA 1
ATOM 7710 C C . ARG D 1 122 ? -43.489 -9.484 11.203 1.00 26.21 145 ARG D C 1
ATOM 7711 O O . ARG D 1 122 ? -44.647 -9.567 10.801 1.00 27.90 145 ARG D O 1
ATOM 7719 N N . VAL D 1 123 ? -43.199 -9.241 12.472 1.00 28.54 146 VAL D N 1
ATOM 7720 C CA . VAL D 1 123 ? -44.252 -9.041 13.467 1.00 27.55 146 VAL D CA 1
ATOM 7721 C C . VAL D 1 123 ? -44.117 -7.615 13.982 1.00 30.05 146 VAL D C 1
ATOM 7722 O O . VAL D 1 123 ? -43.137 -7.281 14.639 1.00 29.88 146 VAL D O 1
ATOM 7726 N N . VAL D 1 124 ? -45.110 -6.782 13.689 1.00 31.40 147 VAL D N 1
ATOM 7727 C CA . VAL D 1 124 ? -45.057 -5.376 14.063 1.00 33.54 147 VAL D CA 1
ATOM 7728 C C . VAL D 1 124 ? -46.347 -4.847 14.681 1.00 39.28 147 VAL D C 1
ATOM 7729 O O . VAL D 1 124 ? -47.436 -5.040 14.136 1.00 39.63 147 VAL D O 1
ATOM 7733 N N . ALA D 1 125 ? -46.204 -4.170 15.818 1.00 38.92 148 ALA D N 1
ATOM 7734 C CA . ALA D 1 125 ? -47.330 -3.562 16.505 1.00 42.41 148 ALA D CA 1
ATOM 7735 C C . ALA D 1 125 ? -47.807 -2.427 15.598 1.00 41.26 148 ALA D C 1
ATOM 7736 O O . ALA D 1 125 ? -47.005 -1.607 15.138 1.00 51.55 148 ALA D O 1
ATOM 7738 N N . ARG D 1 126 ? -49.107 -2.386 15.333 1.00 37.54 149 ARG D N 1
ATOM 7739 C CA . ARG D 1 126 ? -49.673 -1.355 14.462 1.00 49.15 149 ARG D CA 1
ATOM 7740 C C . ARG D 1 126 ? -49.484 0.104 14.872 1.00 44.61 149 ARG D C 1
ATOM 7741 O O . ARG D 1 126 ? -49.212 0.942 14.013 1.00 46.27 149 ARG D O 1
ATOM 7749 N N . ASP D 1 127 ? -49.643 0.426 16.155 1.00 38.96 150 ASP D N 1
ATOM 7750 C CA . ASP D 1 127 ? -49.485 1.818 16.572 1.00 43.79 150 ASP D CA 1
ATOM 7751 C C . ASP D 1 127 ? -48.057 2.339 16.344 1.00 39.65 150 ASP D C 1
ATOM 7752 O O . ASP D 1 127 ? -47.791 3.548 16.417 1.00 43.33 150 ASP D O 1
ATOM 7757 N N . GLY D 1 128 ? -47.147 1.414 16.053 1.00 38.53 151 GLY D N 1
ATOM 7758 C CA . GLY D 1 128 ? -45.771 1.772 15.770 1.00 28.86 151 GLY D CA 1
ATOM 7759 C C . GLY D 1 128 ? -44.925 2.194 16.943 1.00 32.92 151 GLY D C 1
ATOM 7760 O O . GLY D 1 128 ? -43.857 2.757 16.745 1.00 27.63 151 GLY D O 1
ATOM 7761 N N . THR D 1 129 ? -45.377 1.889 18.153 1.00 29.13 152 THR D N 1
ATOM 7762 C CA . THR D 1 129 ? -44.665 2.261 19.374 1.00 38.52 152 THR D CA 1
ATOM 7763 C C . THR D 1 129 ? -43.693 1.206 19.924 1.00 41.54 152 THR D C 1
ATOM 7764 O O . THR D 1 129 ? -43.033 1.430 20.939 1.00 42.28 152 THR D O 1
ATOM 7768 N N . ARG D 1 130 ? -43.589 0.063 19.268 1.00 42.56 153 ARG D N 1
ATOM 7769 C CA . ARG D 1 130 ? -42.722 -0.976 19.792 1.00 44.12 153 ARG D CA 1
ATOM 7770 C C . ARG D 1 130 ? -41.618 -1.505 18.904 1.00 38.48 153 ARG D C 1
ATOM 7771 O O . ARG D 1 130 ? -41.497 -1.125 17.741 1.00 38.92 153 ARG D O 1
ATOM 7779 N N . TYR D 1 131 ? -40.796 -2.371 19.492 1.00 42.99 154 TYR D N 1
ATOM 7780 C CA . TYR D 1 131 ? -39.714 -3.034 18.773 1.00 32.99 154 TYR D CA 1
ATOM 7781 C C . TYR D 1 131 ? -40.453 -4.018 17.891 1.00 37.80 154 TYR D C 1
ATOM 7782 O O . TYR D 1 131 ? -41.578 -4.398 18.206 1.00 41.89 154 TYR D O 1
ATOM 7791 N N . SER D 1 132 ? -39.842 -4.435 16.793 1.00 38.50 155 SER D N 1
ATOM 7792 C CA . SER D 1 132 ? -40.499 -5.407 15.930 1.00 36.75 155 SER D CA 1
ATOM 7793 C C . SER D 1 132 ? -39.663 -6.686 15.793 1.00 36.16 155 SER D C 1
ATOM 7794 O O . SER D 1 132 ? -38.443 -6.677 15.939 1.00 38.34 155 SER D O 1
ATOM 7797 N N . TYR D 1 133 ? -40.337 -7.791 15.524 1.00 39.65 156 TYR D N 1
ATOM 7798 C CA . TYR D 1 133 ? -39.663 -9.061 15.356 1.00 39.56 156 TYR D CA 1
ATOM 7799 C C . TYR D 1 133 ? -39.726 -9.506 13.903 1.00 41.30 156 TYR D C 1
ATOM 7800 O O . TYR D 1 133 ? -40.681 -9.201 13.190 1.00 38.05 156 TYR D O 1
ATOM 7809 N N . ILE D 1 134 ? -38.682 -10.192 13.458 1.00 36.49 157 ILE D N 1
ATOM 7810 C CA . ILE D 1 134 ? -38.677 -10.775 12.127 1.00 34.53 157 ILE D CA 1
ATOM 7811 C C . ILE D 1 134 ? -38.318 -12.204 12.452 1.00 31.19 157 ILE D C 1
ATOM 7812 O O . ILE D 1 134 ? -37.385 -12.455 13.209 1.00 38.45 157 ILE D O 1
ATOM 7817 N N . VAL D 1 135 ? -39.071 -13.149 11.927 1.00 32.15 158 VAL D N 1
ATOM 7818 C CA . VAL D 1 135 ? -38.762 -14.529 12.218 1.00 27.74 158 VAL D CA 1
ATOM 7819 C C . VAL D 1 135 ? -38.700 -15.347 10.955 1.00 24.23 158 VAL D C 1
ATOM 7820 O O . VAL D 1 135 ? -39.505 -15.148 10.050 1.00 26.13 158 VAL D O 1
ATOM 7824 N N . TRP D 1 136 ? -37.729 -16.259 10.924 1.00 28.95 159 TRP D N 1
ATOM 7825 C CA . TRP D 1 136 ? -37.502 -17.191 9.819 1.00 23.75 159 TRP D CA 1
ATOM 7826 C C . TRP D 1 136 ? -37.888 -18.560 10.359 1.00 23.09 159 TRP D C 1
ATOM 7827 O O . TRP D 1 136 ? -37.228 -19.074 11.253 1.00 22.25 159 TRP D O 1
ATOM 7838 N N . MET D 1 137 ? -38.958 -19.151 9.844 1.00 19.08 160 MET D N 1
ATOM 7839 C CA . MET D 1 137 ? -39.342 -20.468 10.328 1.00 30.39 160 MET D CA 1
ATOM 7840 C C . MET D 1 137 ? -39.218 -21.554 9.283 1.00 27.17 160 MET D C 1
ATOM 7841 O O . MET D 1 137 ? -39.528 -21.346 8.096 1.00 20.36 160 MET D O 1
ATOM 7846 N N . ASP D 1 138 ? -38.772 -22.715 9.752 1.00 27.83 161 ASP D N 1
ATOM 7847 C CA . ASP D 1 138 ? -38.557 -23.890 8.909 1.00 29.23 161 ASP D CA 1
ATOM 7848 C C . ASP D 1 138 ? -39.887 -24.346 8.342 1.00 30.69 161 ASP D C 1
ATOM 7849 O O . ASP D 1 138 ? -40.805 -24.680 9.091 1.00 33.77 161 ASP D O 1
ATOM 7854 N N . THR D 1 139 ? -39.991 -24.353 7.016 1.00 40.19 162 THR D N 1
ATOM 7855 C CA . THR D 1 139 ? -41.239 -24.750 6.385 1.00 35.89 162 THR D CA 1
ATOM 7856 C C . THR D 1 139 ? -41.646 -26.167 6.723 1.00 35.05 162 THR D C 1
ATOM 7857 O O . THR D 1 139 ? -42.825 -26.479 6.706 1.00 37.33 162 THR D O 1
ATOM 7861 N N . GLU D 1 140 ? -40.682 -27.016 7.071 1.00 40.78 163 GLU D N 1
ATOM 7862 C CA . GLU D 1 140 ? -40.991 -28.407 7.404 1.00 39.37 163 GLU D CA 1
ATOM 7863 C C . GLU D 1 140 ? -41.394 -28.678 8.850 1.00 40.45 163 GLU D C 1
ATOM 7864 O O . GLU D 1 140 ? -42.516 -29.123 9.104 1.00 40.21 163 GLU D O 1
ATOM 7870 N N . SER D 1 141 ? -40.494 -28.437 9.803 1.00 39.42 164 SER D N 1
ATOM 7871 C CA . SER D 1 141 ? -40.839 -28.682 11.214 1.00 30.32 164 SER D CA 1
ATOM 7872 C C . SER D 1 141 ? -41.658 -27.557 11.819 1.00 31.60 164 SER D C 1
ATOM 7873 O O . SER D 1 141 ? -42.386 -27.777 12.782 1.00 42.35 164 SER D O 1
ATOM 7876 N N . LYS D 1 142 ? -41.522 -26.358 11.252 1.00 36.13 165 LYS D N 1
ATOM 7877 C CA . LYS D 1 142 ? -42.202 -25.149 11.724 1.00 27.16 165 LYS D CA 1
ATOM 7878 C C . LYS D 1 142 ? -41.420 -24.502 12.875 1.00 32.54 165 LYS D C 1
ATOM 7879 O O . LYS D 1 142 ? -41.818 -23.456 13.407 1.00 29.85 165 LYS D O 1
ATOM 7885 N N . LEU D 1 143 ? -40.306 -25.120 13.263 1.00 34.04 166 LEU D N 1
ATOM 7886 C CA . LEU D 1 143 ? -39.500 -24.584 14.352 1.00 33.36 166 LEU D CA 1
ATOM 7887 C C . LEU D 1 143 ? -38.793 -23.288 13.967 1.00 27.27 166 LEU D C 1
ATOM 7888 O O . LEU D 1 143 ? -38.427 -23.074 12.802 1.00 31.43 166 LEU D O 1
ATOM 7893 N N . PRO D 1 144 ? -38.608 -22.391 14.944 1.00 28.00 167 PRO D N 1
ATOM 7894 C CA . PRO D 1 144 ? -37.928 -21.122 14.658 1.00 29.13 167 PRO D CA 1
ATOM 7895 C C . PRO D 1 144 ? -36.449 -21.401 14.369 1.00 26.97 167 PRO D C 1
ATOM 7896 O O . PRO D 1 144 ? -35.764 -22.064 15.164 1.00 27.69 167 PRO D O 1
ATOM 7900 N N . MET D 1 145 ? -35.972 -20.895 13.235 1.00 27.19 168 MET D N 1
ATOM 7901 C CA . MET D 1 145 ? -34.590 -21.085 12.819 1.00 25.62 168 MET D CA 1
ATOM 7902 C C . MET D 1 145 ? -33.825 -19.814 13.075 1.00 26.66 168 MET D C 1
ATOM 7903 O O . MET D 1 145 ? -32.623 -19.853 13.305 1.00 26.92 168 MET D O 1
ATOM 7908 N N . ARG D 1 146 ? -34.510 -18.681 12.985 1.00 27.46 169 ARG D N 1
ATOM 7909 C CA . ARG D 1 146 ? -33.872 -17.389 13.232 1.00 30.85 169 ARG D CA 1
ATOM 7910 C C . ARG D 1 146 ? -34.892 -16.364 13.724 1.00 32.82 169 ARG D C 1
ATOM 7911 O O . ARG D 1 146 ? -36.052 -16.378 13.309 1.00 37.93 169 ARG D O 1
ATOM 7919 N N . VAL D 1 147 ? -34.463 -15.505 14.640 1.00 30.02 170 VAL D N 1
ATOM 7920 C CA . VAL D 1 147 ? -35.328 -14.458 15.178 1.00 25.05 170 VAL D CA 1
ATOM 7921 C C . VAL D 1 147 ? -34.502 -13.187 15.434 1.00 25.08 170 VAL D C 1
ATOM 7922 O O . VAL D 1 147 ? -33.546 -13.198 16.206 1.00 25.77 170 VAL D O 1
ATOM 7926 N N . ASP D 1 148 ? -34.870 -12.105 14.762 1.00 28.72 171 ASP D N 1
ATOM 7927 C CA . ASP D 1 148 ? -34.195 -10.820 14.919 1.00 25.29 171 ASP D CA 1
ATOM 7928 C C . ASP D 1 148 ? -35.155 -9.885 15.643 1.00 25.67 171 ASP D C 1
ATOM 7929 O O . ASP D 1 148 ? -36.312 -9.770 15.230 1.00 25.54 171 ASP D O 1
ATOM 7934 N N . LEU D 1 149 ? -34.685 -9.225 16.708 1.00 25.68 172 LEU D N 1
ATOM 7935 C CA . LEU D 1 149 ? -35.499 -8.243 17.446 1.00 22.15 172 LEU D CA 1
ATOM 7936 C C . LEU D 1 149 ? -35.020 -6.883 16.936 1.00 34.10 172 LEU D C 1
ATOM 7937 O O . LEU D 1 149 ? -33.845 -6.553 17.062 1.00 31.58 172 LEU D O 1
ATOM 7942 N N . LEU D 1 150 ? -35.916 -6.087 16.363 1.00 35.85 173 LEU D N 1
ATOM 7943 C CA . LEU D 1 150 ? -35.503 -4.804 15.804 1.00 33.44 173 LEU D CA 1
ATOM 7944 C C . LEU D 1 150 ? -36.098 -3.572 16.460 1.00 36.33 173 LEU D C 1
ATOM 7945 O O . LEU D 1 150 ? -37.251 -3.582 16.879 1.00 34.02 173 LEU D O 1
ATOM 7950 N N . ASP D 1 151 ? -35.310 -2.499 16.498 1.00 39.38 174 ASP D N 1
ATOM 7951 C CA . ASP D 1 151 ? -35.753 -1.225 17.072 1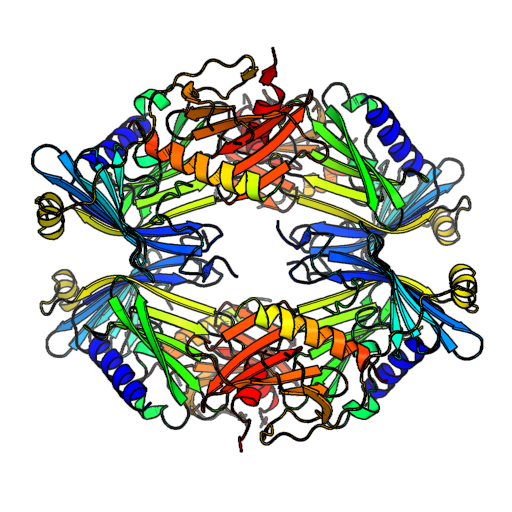.00 48.25 174 ASP D CA 1
ATOM 7952 C C . ASP D 1 151 ? -36.747 -0.617 16.100 1.00 44.77 174 ASP D C 1
ATOM 7953 O O . ASP D 1 151 ? -36.770 -1.004 14.945 1.00 38.02 174 ASP D O 1
ATOM 7958 N N . ARG D 1 152 ? -37.563 0.327 16.565 1.00 50.44 175 ARG D N 1
ATOM 7959 C CA . ARG D 1 152 ? -38.568 0.968 15.713 1.00 49.31 175 ARG D CA 1
ATOM 7960 C C . ARG D 1 152 ? -38.017 1.475 14.385 1.00 48.00 175 ARG D C 1
ATOM 7961 O O . ARG D 1 152 ? -38.738 1.519 13.383 1.00 52.16 175 ARG D O 1
ATOM 7969 N N . ASP D 1 153 ? -36.746 1.861 14.377 1.00 45.79 176 ASP D N 1
ATOM 7970 C CA . ASP D 1 153 ? -36.143 2.368 13.164 1.00 48.77 176 ASP D CA 1
ATOM 7971 C C . ASP D 1 153 ? -35.184 1.412 12.459 1.00 51.63 176 ASP D C 1
ATOM 7972 O O . ASP D 1 153 ? -34.291 1.846 11.726 1.00 57.30 176 ASP D O 1
ATOM 7977 N N . GLY D 1 154 ? -35.366 0.113 12.684 1.00 51.96 177 GLY D N 1
ATOM 7978 C CA . GLY D 1 154 ? -34.546 -0.881 12.007 1.00 41.49 177 GLY D CA 1
ATOM 7979 C C . GLY D 1 154 ? -33.252 -1.383 12.613 1.00 42.58 177 GLY D C 1
ATOM 7980 O O . GLY D 1 154 ? -32.609 -2.269 12.050 1.00 41.76 177 GLY D O 1
ATOM 7981 N N . GLU D 1 155 ? -32.852 -0.826 13.745 1.00 43.18 178 GLU D N 1
ATOM 7982 C CA . GLU D 1 155 ? -31.625 -1.262 14.398 1.00 44.59 178 GLU D CA 1
ATOM 7983 C C . GLU D 1 155 ? -31.830 -2.635 15.045 1.00 43.28 178 GLU D C 1
ATOM 7984 O O . GLU D 1 155 ? -32.753 -2.822 15.828 1.00 36.27 178 GLU D O 1
ATOM 7990 N N . THR D 1 156 ? -30.978 -3.595 14.705 1.00 37.41 179 THR D N 1
ATOM 7991 C CA . THR D 1 156 ? -31.086 -4.928 15.282 1.00 39.55 179 THR D CA 1
ATOM 7992 C C . THR D 1 156 ? -30.610 -4.878 16.730 1.00 34.50 179 THR D C 1
ATOM 7993 O O . THR D 1 156 ? -29.505 -4.435 17.018 1.00 38.35 179 THR D O 1
ATOM 7997 N N . LEU D 1 157 ? -31.449 -5.339 17.642 1.00 33.01 180 LEU D N 1
ATOM 7998 C CA . LEU D 1 157 ? -31.097 -5.329 19.048 1.00 30.83 180 LEU D CA 1
ATOM 7999 C C . LEU D 1 157 ? -30.634 -6.685 19.527 1.00 32.55 180 LEU D C 1
ATOM 8000 O O . LEU D 1 157 ? -29.794 -6.778 20.416 1.00 41.29 180 LEU D O 1
ATOM 8005 N N . GLU D 1 158 ? -31.164 -7.743 18.928 1.00 29.06 181 GLU D N 1
ATOM 8006 C CA . GLU D 1 158 ? -30.828 -9.079 19.388 1.00 31.49 181 GLU D CA 1
ATOM 8007 C C . GLU D 1 158 ? -31.115 -10.122 18.303 1.00 29.32 181 GLU D C 1
ATOM 8008 O O . GLU D 1 158 ? -32.080 -9.980 17.554 1.00 25.03 181 GLU D O 1
ATOM 8014 N N . GLN D 1 159 ? -30.258 -11.138 18.194 1.00 27.21 182 GLN D N 1
ATOM 8015 C CA . GLN D 1 159 ? -30.459 -12.217 17.223 1.00 28.36 182 GLN D CA 1
ATOM 8016 C C . GLN D 1 159 ? -30.384 -13.592 17.871 1.00 24.52 182 GLN D C 1
ATOM 8017 O O . GLN D 1 159 ? -29.509 -13.865 18.696 1.00 34.33 182 GLN D O 1
ATOM 8023 N N . PHE D 1 160 ? -31.313 -14.450 17.476 1.00 31.24 183 PHE D N 1
ATOM 8024 C CA . PHE D 1 160 ? -31.379 -15.836 17.924 1.00 27.94 183 PHE D CA 1
ATOM 8025 C 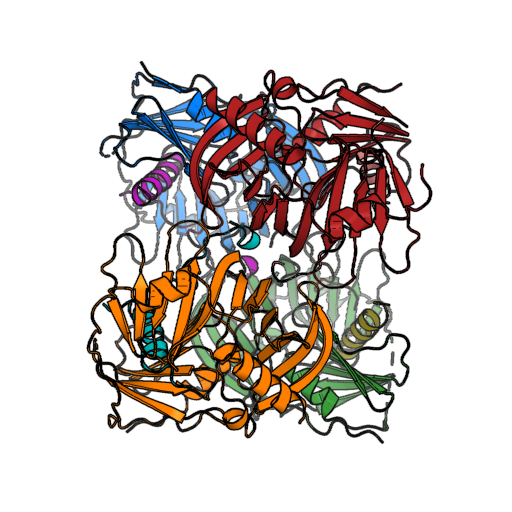C . PHE D 1 160 ? -31.152 -16.585 16.614 1.00 30.26 183 PHE D C 1
ATOM 8026 O O . PHE D 1 160 ? -31.907 -16.418 15.662 1.00 27.62 183 PHE D O 1
ATOM 8034 N N . ARG D 1 161 ? -30.096 -17.379 16.530 1.00 27.03 184 ARG D N 1
ATOM 8035 C CA . ARG D 1 161 ? -29.862 -18.105 15.284 1.00 22.73 184 ARG D CA 1
ATOM 8036 C C . ARG D 1 161 ? -29.534 -19.562 15.543 1.00 28.97 184 ARG D C 1
ATOM 8037 O O . ARG D 1 161 ? -28.555 -19.858 16.227 1.00 25.43 184 ARG D O 1
ATOM 8045 N N . VAL D 1 162 ? -30.365 -20.460 15.009 1.00 25.93 185 VAL D N 1
ATOM 8046 C CA . VAL D 1 162 ? -30.145 -21.885 15.160 1.00 31.99 185 VAL D CA 1
ATOM 8047 C C . VAL D 1 162 ? -29.013 -22.283 14.240 1.00 27.49 185 VAL D C 1
ATOM 8048 O O . VAL D 1 162 ? -28.979 -21.881 13.079 1.00 32.03 185 VAL D O 1
ATOM 8052 N N . ILE D 1 163 ? -28.081 -23.072 14.766 1.00 30.46 186 ILE D N 1
ATOM 8053 C CA . ILE D 1 163 ? -26.933 -23.523 13.996 1.00 25.97 186 ILE D CA 1
ATOM 8054 C C . ILE D 1 163 ? -27.067 -25.012 13.628 1.00 29.48 186 ILE D C 1
ATOM 8055 O O . ILE D 1 163 ? -26.594 -25.449 12.585 1.00 27.23 186 ILE D O 1
ATOM 8060 N N . ALA D 1 164 ? -27.713 -25.781 14.501 1.00 26.99 187 ALA D N 1
ATOM 8061 C CA . ALA D 1 164 ? -27.962 -27.204 14.272 1.00 37.24 187 ALA D CA 1
ATOM 8062 C C . ALA D 1 164 ? -29.158 -27.580 15.110 1.00 34.41 187 ALA D C 1
ATOM 8063 O O . ALA D 1 164 ? -29.359 -27.023 16.186 1.00 33.27 187 ALA D O 1
ATOM 8065 N N . PHE D 1 165 ? -29.948 -28.524 14.615 1.00 31.58 188 PHE D N 1
ATOM 8066 C CA . PHE D 1 165 ? -31.119 -28.979 15.336 1.00 37.60 188 PHE D CA 1
ATOM 8067 C C . PHE D 1 165 ? -31.574 -30.324 14.802 1.00 40.06 188 PHE D C 1
ATOM 8068 O O . PHE D 1 165 ? -31.184 -30.734 13.712 1.00 35.57 188 PHE D O 1
ATOM 8076 N N . ASN D 1 166 ? -32.383 -31.012 15.592 1.00 43.37 189 ASN D N 1
ATOM 8077 C CA . ASN D 1 166 ? -32.943 -32.290 15.192 1.00 36.95 189 ASN D CA 1
ATOM 8078 C C . ASN D 1 166 ? -34.256 -32.479 15.935 1.00 40.13 189 ASN D C 1
ATOM 8079 O O . ASN D 1 166 ? -34.393 -32.080 17.094 1.00 37.47 189 ASN D O 1
ATOM 8084 N N . VAL D 1 167 ? -35.229 -33.054 15.237 1.00 42.16 190 VAL D N 1
ATOM 8085 C CA . VAL D 1 167 ? -36.548 -33.317 15.794 1.00 41.51 190 VAL D CA 1
ATOM 8086 C C . VAL D 1 167 ? -36.641 -34.830 15.962 1.00 44.81 190 VAL D C 1
ATOM 8087 O O . VAL D 1 167 ? -36.378 -35.579 15.019 1.00 34.14 190 VAL D O 1
ATOM 8091 N N . ASN D 1 168 ? -37.021 -35.277 17.151 1.00 48.55 191 ASN D N 1
ATOM 8092 C CA . ASN D 1 168 ? -37.122 -36.706 17.411 1.00 61.33 191 ASN D CA 1
ATOM 8093 C C . ASN D 1 168 ? -38.433 -37.100 18.065 1.00 64.14 191 ASN D C 1
ATOM 8094 O O . ASN D 1 168 ? -38.696 -36.754 19.219 1.00 63.91 191 ASN D O 1
ATOM 8099 N N . GLN D 1 169 ? -39.250 -37.833 17.314 1.00 71.84 192 GLN D N 1
ATOM 8100 C CA . GLN D 1 169 ? -40.544 -38.306 17.794 1.00 77.65 192 GLN D CA 1
ATOM 8101 C C . GLN D 1 169 ? -40.321 -39.060 19.102 1.00 77.75 192 GLN D C 1
ATOM 8102 O O . GLN D 1 169 ? -41.255 -39.289 19.873 1.00 77.35 192 GLN D O 1
ATOM 8108 N N . ASP D 1 170 ? -39.064 -39.429 19.336 1.00 80.39 193 ASP D N 1
ATOM 8109 C CA . ASP D 1 170 ? -38.645 -40.166 20.526 1.00 78.73 193 ASP D CA 1
ATOM 8110 C C . ASP D 1 170 ? -38.157 -39.285 21.673 1.00 77.57 193 ASP D C 1
ATOM 8111 O O . ASP D 1 170 ? -37.282 -38.442 21.478 1.00 76.34 193 ASP D O 1
ATOM 8116 N N . ILE D 1 171 ? -38.708 -39.478 22.868 1.00 76.39 194 ILE D N 1
ATOM 8117 C CA . ILE D 1 171 ? -38.224 -38.723 24.019 1.00 73.41 194 ILE D CA 1
ATOM 8118 C C . ILE D 1 171 ? -36.823 -39.311 24.201 1.00 75.58 194 ILE D C 1
ATOM 8119 O O . ILE D 1 171 ? -36.590 -40.461 23.826 1.00 72.86 194 ILE D O 1
ATOM 8124 N N . SER D 1 172 ? -35.894 -38.544 24.762 1.00 72.66 195 SER D N 1
ATOM 8125 C CA . SER D 1 172 ? -34.533 -39.045 24.930 1.00 71.01 195 SER D CA 1
ATOM 8126 C C . SER D 1 172 ? -34.163 -39.444 26.353 1.00 71.56 195 SER D C 1
ATOM 8127 O O . SER D 1 172 ? -34.959 -39.302 27.288 1.00 72.52 195 SER D O 1
ATOM 8130 N N . SER D 1 173 ? -32.933 -39.931 26.497 1.00 70.95 196 SER D N 1
ATOM 8131 C CA . SER D 1 173 ? -32.401 -40.383 27.778 1.00 73.10 196 SER D CA 1
ATOM 8132 C C . SER D 1 173 ? -32.133 -39.249 28.758 1.00 74.90 196 SER D C 1
ATOM 8133 O O . SER D 1 173 ? -32.277 -39.420 29.971 1.00 76.80 196 SER D O 1
ATOM 8136 N N . SER D 1 174 ? -31.730 -38.098 28.234 1.00 71.50 197 SER D N 1
ATOM 8137 C CA . SER D 1 174 ? -31.436 -36.947 29.078 1.00 67.67 197 SER D CA 1
ATOM 8138 C C . SER D 1 174 ? -32.719 -36.312 29.598 1.00 63.73 197 SER D C 1
ATOM 8139 O O . SER D 1 174 ? -32.785 -35.853 30.740 1.00 65.60 197 SER D O 1
ATOM 8142 N N . MET D 1 175 ? -33.744 -36.298 28.757 1.00 60.80 198 MET D N 1
ATOM 8143 C CA . MET D 1 175 ? -35.012 -35.706 29.145 1.00 66.80 198 MET D CA 1
ATOM 8144 C C . MET D 1 175 ? -35.782 -36.657 30.049 1.00 70.88 198 MET D C 1
ATOM 8145 O O . MET D 1 175 ? -36.705 -36.251 30.757 1.00 70.71 198 MET D O 1
ATOM 8150 N N . GLN D 1 176 ? -35.394 -37.928 30.022 1.00 73.66 199 GLN D N 1
ATOM 8151 C CA . GLN D 1 176 ? -36.043 -38.937 30.846 1.00 72.71 199 GLN D CA 1
ATOM 8152 C C . GLN D 1 176 ? -35.488 -38.829 32.261 1.00 69.81 199 GLN D C 1
ATOM 8153 O O . GLN D 1 176 ? -36.219 -38.979 33.235 1.00 67.60 199 GLN D O 1
ATOM 8159 N N . THR D 1 177 ? -34.189 -38.560 32.362 1.00 66.90 200 THR D N 1
ATOM 8160 C CA . THR D 1 177 ? -33.538 -38.405 33.654 1.00 66.20 200 THR D CA 1
ATOM 8161 C C . THR D 1 177 ? -34.081 -37.152 34.334 1.00 72.52 200 THR D C 1
ATOM 8162 O O . THR D 1 177 ? -34.167 -37.090 35.558 1.00 73.43 200 THR D O 1
ATOM 8166 N N . LEU D 1 178 ? -34.442 -36.153 33.533 1.00 73.63 201 LEU D N 1
ATOM 8167 C CA . LEU D 1 178 ? -34.989 -34.911 34.070 1.00 68.28 201 LEU D CA 1
ATOM 8168 C C . LEU D 1 178 ? -36.431 -35.136 34.495 1.00 67.03 201 LEU D C 1
ATOM 8169 O O . LEU D 1 178 ? -36.937 -34.473 35.400 1.00 61.88 201 LEU D O 1
ATOM 8174 N N . ALA D 1 179 ? -37.094 -36.068 33.820 1.00 66.37 202 ALA D N 1
ATOM 8175 C CA . ALA D 1 179 ? -38.480 -36.390 34.128 1.00 67.07 202 ALA D CA 1
ATOM 8176 C C . ALA D 1 179 ? -38.590 -36.932 35.556 1.00 68.63 202 ALA D C 1
ATOM 8177 O O . ALA D 1 179 ? -39.561 -36.652 36.262 1.00 66.36 202 ALA D O 1
ATOM 8179 N N . LYS D 1 180 ? -37.587 -37.701 35.972 1.00 69.73 203 LYS D N 1
ATOM 8180 C CA . LYS D 1 180 ? -37.557 -38.284 37.312 1.00 69.48 203 LYS D CA 1
ATOM 8181 C C . LYS D 1 180 ? -36.626 -37.443 38.178 1.00 72.99 203 LYS D C 1
ATOM 8182 O O . LYS D 1 180 ? -36.378 -37.757 39.343 1.00 68.57 203 LYS D O 1
ATOM 8188 N N . ALA D 1 181 ? -36.122 -36.365 37.590 1.00 72.96 204 ALA D N 1
ATOM 8189 C CA . ALA D 1 181 ? -35.186 -35.468 38.254 1.00 73.32 204 ALA D CA 1
ATOM 8190 C C . ALA D 1 181 ? -35.579 -34.947 39.628 1.00 74.19 204 ALA D C 1
ATOM 8191 O O . ALA D 1 181 ? -36.757 -34.768 39.947 1.00 72.77 204 ALA D O 1
ATOM 8193 N N . ASN D 1 182 ? -34.549 -34.704 40.431 1.00 73.39 205 ASN D N 1
ATOM 8194 C CA . ASN D 1 182 ? -34.679 -34.163 41.775 1.00 76.93 205 ASN D CA 1
ATOM 8195 C C . ASN D 1 182 ? -34.624 -32.636 41.621 1.00 76.91 205 ASN D C 1
ATOM 8196 O O . ASN D 1 182 ? -33.630 -32.096 41.135 1.00 83.16 205 ASN D O 1
ATOM 8201 N N . LEU D 1 183 ? -35.689 -31.944 42.019 1.00 73.65 206 LEU D N 1
ATOM 8202 C CA . LEU D 1 183 ? -35.742 -30.488 41.886 1.00 72.79 206 LEU D CA 1
ATOM 8203 C C . LEU D 1 183 ? -35.674 -29.710 43.198 1.00 73.76 206 LEU D C 1
ATOM 8204 O O . LEU D 1 183 ? -36.310 -30.077 44.183 1.00 74.14 206 LEU D O 1
ATOM 8209 N N . PRO D 1 184 ? -34.908 -28.606 43.213 1.00 73.30 207 PRO D N 1
ATOM 8210 C CA . PRO D 1 184 ? -34.718 -27.731 44.376 1.00 73.61 207 PRO D CA 1
ATOM 8211 C C . PRO D 1 184 ? -36.016 -27.081 44.865 1.00 76.12 207 PRO D C 1
ATOM 8212 O O . PRO D 1 184 ? -37.024 -27.086 44.159 1.00 80.88 207 PRO D O 1
ATOM 8216 N N . PRO D 1 185 ? -36.001 -26.512 46.087 1.00 76.41 208 PRO D N 1
ATOM 8217 C CA . PRO D 1 185 ? -37.166 -25.850 46.692 1.00 73.42 208 PRO D CA 1
ATOM 8218 C C . PRO D 1 185 ? -37.797 -24.735 45.842 1.00 76.47 208 PRO D C 1
ATOM 8219 O O . PRO D 1 185 ? -37.102 -24.013 45.115 1.00 67.94 208 PRO D O 1
ATOM 8223 N N . LEU D 1 186 ? -39.117 -24.596 45.969 1.00 76.39 209 LEU D N 1
ATOM 8224 C CA . LEU D 1 186 ? -39.901 -23.629 45.199 1.00 77.28 209 LEU D CA 1
ATOM 8225 C C . LEU D 1 186 ? -40.238 -22.291 45.886 1.00 83.29 209 LEU D C 1
ATOM 8226 O O . LEU D 1 186 ? -39.772 -21.998 46.989 1.00 84.08 209 LEU D O 1
ATOM 8231 N N . LEU D 1 187 ? -41.043 -21.498 45.175 1.00 86.73 210 LEU D N 1
ATOM 8232 C CA . LEU D 1 187 ? -41.564 -20.178 45.559 1.00 83.68 210 LEU D CA 1
ATOM 8233 C C . LEU D 1 187 ? -41.426 -19.224 44.374 1.00 86.62 210 LEU D C 1
ATOM 8234 O O . LEU D 1 187 ? -41.940 -19.490 43.284 1.00 81.67 210 LEU D O 1
ATOM 8239 N N . SER D 1 198 ? -52.088 4.506 43.712 1.00 61.25 221 SER D N 1
ATOM 8240 C CA . SER D 1 198 ? -52.652 5.826 43.452 1.00 70.03 221 SER D CA 1
ATOM 8241 C C . SER D 1 198 ? -52.425 6.243 41.999 1.00 74.21 221 SER D C 1
ATOM 8242 O O . SER D 1 198 ? -53.311 6.098 41.157 1.00 81.97 221 SER D O 1
ATOM 8245 N N . TRP D 1 199 ? -51.232 6.767 41.721 1.00 79.52 222 TRP D N 1
ATOM 8246 C CA . TRP D 1 199 ? -50.841 7.211 40.380 1.00 79.08 222 TRP D CA 1
ATOM 8247 C C . TRP D 1 199 ? -51.259 6.199 39.307 1.00 77.90 222 TRP D C 1
ATOM 8248 O O . TRP D 1 199 ? -51.405 5.010 39.592 1.00 72.60 222 TRP D O 1
ATOM 8259 N N . THR D 1 200 ? -51.438 6.668 38.073 1.00 79.23 223 THR D N 1
ATOM 8260 C CA . THR D 1 200 ? -51.844 5.778 36.984 1.00 78.33 223 THR D CA 1
ATOM 8261 C C . THR D 1 200 ? -51.429 6.206 35.567 1.00 76.22 223 THR D C 1
ATOM 8262 O O . THR D 1 200 ? -51.602 7.364 35.171 1.00 74.07 223 THR D O 1
ATOM 8266 N N . PRO D 1 201 ? -50.878 5.259 34.786 1.00 74.34 224 PRO D N 1
ATOM 8267 C CA . PRO D 1 201 ? -50.435 5.505 33.410 1.00 75.66 224 PRO D CA 1
ATOM 8268 C C . PRO D 1 201 ? -51.605 5.921 32.520 1.00 73.98 224 PRO D C 1
ATOM 8269 O O . PRO D 1 201 ? -52.399 5.084 32.089 1.00 73.12 224 PRO D O 1
ATOM 8273 N N . THR D 1 202 ? -51.713 7.214 32.249 1.00 72.12 225 THR D N 1
ATOM 8274 C CA . THR D 1 202 ? -52.794 7.710 31.409 1.00 76.01 225 THR D CA 1
ATOM 8275 C C . THR D 1 202 ? -52.660 7.153 29.997 1.00 74.77 225 THR D C 1
ATOM 8276 O O . THR D 1 202 ? -53.659 6.901 29.320 1.00 75.62 225 THR D O 1
ATOM 8280 N N . TRP D 1 203 ? -51.418 6.957 29.565 1.00 76.65 226 TRP D N 1
ATOM 8281 C CA . TRP D 1 203 ? -51.141 6.450 28.226 1.00 66.98 226 TRP D CA 1
ATOM 8282 C C . TRP D 1 203 ? -50.297 5.178 28.229 1.00 66.22 226 TRP D C 1
ATOM 8283 O O . TRP D 1 203 ? -49.299 5.072 28.949 1.00 64.64 226 TRP D O 1
ATOM 8294 N N . LEU D 1 204 ? -50.715 4.216 27.413 1.00 59.34 227 LEU D N 1
ATOM 8295 C CA . LEU D 1 204 ? -50.023 2.942 27.270 1.00 56.95 227 LEU D CA 1
ATOM 8296 C C . LEU D 1 204 ? -50.147 2.571 25.800 1.00 56.12 227 LEU D C 1
ATOM 8297 O O . LEU D 1 204 ? -51.171 2.851 25.177 1.00 51.95 227 LEU D O 1
ATOM 8302 N N . PRO D 1 205 ? -49.102 1.963 25.214 1.00 51.11 228 PRO D N 1
ATOM 8303 C CA . PRO D 1 205 ? -49.265 1.612 23.800 1.00 51.51 228 PRO D CA 1
ATOM 8304 C C . PRO D 1 205 ? -50.468 0.668 23.707 1.00 48.56 228 PRO D C 1
ATOM 8305 O O . PRO D 1 205 ? -50.758 -0.080 24.650 1.00 44.28 228 PRO D O 1
ATOM 8309 N N . GLN D 1 206 ? -51.176 0.704 22.587 1.00 41.83 229 GLN D N 1
ATOM 8310 C CA . GLN D 1 206 ? -52.339 -0.158 22.443 1.00 47.05 229 GLN D CA 1
ATOM 8311 C C . GLN D 1 206 ? -52.037 -1.639 22.613 1.00 50.93 229 GLN D C 1
ATOM 8312 O O . GLN D 1 206 ? -51.216 -2.205 21.890 1.00 50.02 229 GLN D O 1
ATOM 8318 N N . GLY D 1 207 ? -52.713 -2.269 23.567 1.00 52.20 230 GLY D N 1
ATOM 8319 C CA . GLY D 1 207 ? -52.515 -3.687 23.777 1.00 44.88 230 GLY D CA 1
ATOM 8320 C C . GLY D 1 207 ? -51.941 -4.098 25.113 1.00 46.60 230 GLY D C 1
ATOM 8321 O O . GLY D 1 207 ? -52.079 -5.256 25.509 1.00 49.04 230 GLY D O 1
ATOM 8322 N N . PHE D 1 208 ? -51.279 -3.178 25.805 1.00 50.47 231 PHE D N 1
ATOM 8323 C CA . PHE D 1 208 ? -50.704 -3.514 27.105 1.00 52.49 231 PHE D CA 1
ATOM 8324 C C . PHE D 1 208 ? -51.740 -3.460 28.214 1.00 60.36 231 PHE D C 1
ATOM 8325 O O . PHE D 1 208 ? -52.678 -2.654 28.178 1.00 57.95 231 PHE D O 1
ATOM 8333 N N . SER D 1 209 ? -51.546 -4.322 29.205 1.00 59.27 232 SER D N 1
ATOM 8334 C CA . SER D 1 209 ? -52.435 -4.414 30.351 1.00 62.46 232 SER D CA 1
ATOM 8335 C C . SER D 1 209 ? -51.578 -4.802 31.542 1.00 61.50 232 SER D C 1
ATOM 8336 O O . SER D 1 209 ? -50.560 -5.478 31.378 1.00 58.66 232 SER D O 1
ATOM 8339 N N . GLU D 1 210 ? -51.980 -4.376 32.735 1.00 65.66 233 GLU D N 1
ATOM 8340 C CA . GLU D 1 210 ? -51.227 -4.712 33.938 1.00 70.47 233 GLU D CA 1
ATOM 8341 C C . GLU D 1 210 ? -51.451 -6.192 34.223 1.00 72.10 233 GLU D C 1
ATOM 8342 O O . GLU D 1 210 ? -52.514 -6.735 33.912 1.00 70.86 233 GLU D O 1
ATOM 8348 N N . VAL D 1 211 ? -50.447 -6.846 34.798 1.00 73.13 234 VAL D N 1
ATOM 8349 C CA . VAL D 1 211 ? -50.551 -8.264 35.119 1.00 80.99 234 VAL D CA 1
ATOM 8350 C C . VAL D 1 211 ? -50.178 -8.512 36.577 1.00 84.38 234 VAL D C 1
ATOM 8351 O O . VAL D 1 211 ? -50.667 -9.452 37.204 1.00 91.30 234 VAL D O 1
ATOM 8355 N N . SER D 1 212 ? -49.310 -7.660 37.112 1.00 84.75 235 SER D N 1
ATOM 8356 C CA . SER D 1 212 ? -48.879 -7.773 38.500 1.00 83.39 235 SER D CA 1
ATOM 8357 C C . SER D 1 212 ? -48.553 -6.375 39.004 1.00 84.78 235 SER D C 1
ATOM 8358 O O . SER D 1 212 ? -48.669 -5.399 38.257 1.00 82.79 235 SER D O 1
ATOM 8361 N N . SER D 1 213 ? -48.150 -6.276 40.266 1.00 83.20 236 SER D N 1
ATOM 8362 C CA . SER D 1 213 ? -47.817 -4.985 40.857 1.00 82.95 236 SER D CA 1
ATOM 8363 C C . SER D 1 213 ? -47.324 -5.175 42.295 1.00 82.57 236 SER D C 1
ATOM 8364 O O . SER D 1 213 ? -47.823 -6.036 43.021 1.00 81.71 236 SER D O 1
ATOM 8367 N N . SER D 1 214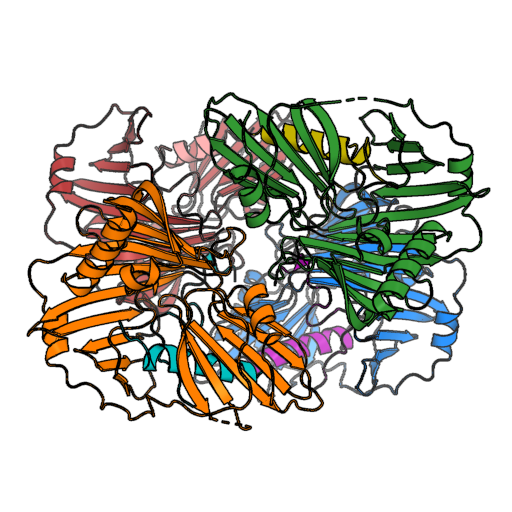 ? -46.343 -4.370 42.699 1.00 82.10 237 SER D N 1
ATOM 8368 C CA . SER D 1 214 ? -45.783 -4.457 44.045 1.00 82.12 237 SER D CA 1
ATOM 8369 C C . SER D 1 214 ? -45.192 -3.127 44.500 1.00 78.17 237 SER D C 1
ATOM 8370 O O . SER D 1 214 ? -45.755 -2.065 44.239 1.00 73.38 237 SER D O 1
ATOM 8373 N N . GLU D 1 227 ? -42.303 1.161 44.873 1.00 74.15 250 GLU D N 1
ATOM 8374 C CA . GLU D 1 227 ? -43.392 0.304 44.421 1.00 82.34 250 GLU D CA 1
ATOM 8375 C C . GLU D 1 227 ? -43.590 0.439 42.915 1.00 85.12 250 GLU D C 1
ATOM 8376 O O . GLU D 1 227 ? -43.523 1.541 42.366 1.00 86.61 250 GLU D O 1
ATOM 8382 N N . SER D 1 228 ? -43.852 -0.683 42.252 1.00 86.82 251 SER D N 1
ATOM 8383 C CA . SER D 1 228 ? -44.035 -0.682 40.808 1.00 84.46 251 SER D CA 1
ATOM 8384 C C . SER D 1 228 ? -45.159 -1.586 40.317 1.00 83.79 251 SER D C 1
ATOM 8385 O O . SER D 1 228 ? -45.646 -2.449 41.044 1.00 84.98 251 SER D O 1
ATOM 8388 N N . ARG D 1 229 ? -45.557 -1.368 39.068 1.00 79.53 252 ARG D N 1
ATOM 8389 C CA . ARG D 1 229 ? -46.596 -2.155 38.416 1.00 83.23 252 ARG D CA 1
ATOM 8390 C C . ARG D 1 229 ? -45.951 -2.798 37.192 1.00 81.69 252 ARG D C 1
ATOM 8391 O O . ARG D 1 229 ? -44.982 -2.269 36.646 1.00 83.03 252 ARG D O 1
ATOM 8399 N N . LEU D 1 230 ? -46.481 -3.938 36.762 1.00 78.51 253 LEU D N 1
ATOM 8400 C CA . LEU D 1 230 ? -45.933 -4.621 35.597 1.00 72.53 253 LEU D CA 1
ATOM 8401 C C . LEU D 1 230 ? -46.945 -4.619 34.456 1.00 70.47 253 LEU D C 1
ATOM 8402 O O . LEU D 1 230 ? -48.153 -4.723 34.679 1.00 69.73 253 LEU D O 1
ATOM 8407 N N . TYR D 1 231 ? -46.449 -4.498 33.231 1.00 62.82 254 TYR D N 1
ATOM 8408 C CA . TYR D 1 231 ? -47.318 -4.476 32.062 1.00 54.58 254 TYR D CA 1
ATOM 8409 C C . TYR D 1 231 ? -46.855 -5.455 30.988 1.00 54.89 254 TYR D C 1
ATOM 8410 O O . TYR D 1 231 ? -45.665 -5.739 30.861 1.00 49.35 254 TYR D O 1
ATOM 8419 N N . SER D 1 232 ? -47.808 -5.966 30.217 1.00 50.75 255 SER D N 1
ATOM 8420 C CA . SER D 1 232 ? -47.507 -6.902 29.146 1.00 53.10 255 SER D CA 1
ATOM 8421 C C . SER D 1 232 ? -48.566 -6.820 28.059 1.00 57.63 255 SER D C 1
ATOM 8422 O O . SER D 1 232 ? -49.731 -6.547 28.335 1.00 62.97 255 SER D O 1
ATOM 8425 N N . ASP D 1 233 ? -48.155 -7.057 26.819 1.00 51.65 256 ASP D N 1
ATOM 8426 C CA . ASP D 1 233 ? -49.075 -7.019 25.690 1.00 50.97 256 ASP D CA 1
ATOM 8427 C C . ASP D 1 233 ? -49.137 -8.403 25.045 1.00 52.27 256 ASP D C 1
ATOM 8428 O O . ASP D 1 233 ? -49.752 -8.587 23.993 1.00 51.73 256 ASP D O 1
ATOM 8433 N N . GLY D 1 234 ? -48.494 -9.369 25.696 1.00 50.82 257 GLY D N 1
ATOM 8434 C CA . GLY D 1 234 ? -48.464 -10.729 25.195 1.00 47.83 257 GLY D CA 1
ATOM 8435 C C . GLY D 1 234 ? -47.185 -11.052 24.446 1.00 51.42 257 GLY D C 1
ATOM 8436 O O . GLY D 1 234 ? -46.982 -12.188 24.021 1.00 58.92 257 GLY D O 1
ATOM 8437 N N . LEU D 1 235 ? -46.315 -10.055 24.301 1.00 43.28 258 LEU D N 1
ATOM 8438 C CA . LEU D 1 235 ? -45.058 -10.209 23.571 1.00 42.26 258 LEU D CA 1
ATOM 8439 C C . LEU D 1 235 ? -43.943 -9.445 24.271 1.00 41.46 258 LEU D C 1
ATOM 8440 O O . LEU D 1 235 ? -42.854 -9.967 24.460 1.00 39.98 258 LEU D O 1
ATOM 8445 N N . PHE D 1 236 ? -44.227 -8.204 24.651 1.00 42.69 259 PHE D N 1
ATOM 8446 C CA . PHE D 1 236 ? -43.251 -7.361 25.338 1.00 43.78 259 PHE D CA 1
ATOM 8447 C C . PHE D 1 236 ? -43.746 -6.993 26.732 1.00 46.55 259 PHE D C 1
ATOM 8448 O O . PHE D 1 236 ? -44.952 -6.862 26.959 1.00 44.40 259 PHE D O 1
ATOM 8456 N N . SER D 1 237 ? -42.814 -6.824 27.664 1.00 48.83 260 SER D N 1
ATOM 8457 C CA . SER D 1 237 ? -43.173 -6.458 29.031 1.00 49.87 260 SER D CA 1
ATOM 8458 C C . SER D 1 237 ? -42.336 -5.288 29.532 1.00 51.40 260 SER D C 1
ATOM 8459 O O . SER D 1 237 ? -41.312 -4.944 28.943 1.00 48.08 260 SER D O 1
ATOM 8462 N N . PHE D 1 238 ? -42.786 -4.673 30.619 1.00 59.11 261 PHE D N 1
ATOM 8463 C CA . PHE D 1 238 ? -42.070 -3.554 31.211 1.00 55.01 261 PHE D CA 1
ATOM 8464 C C . PHE D 1 238 ? -42.676 -3.165 32.552 1.00 57.37 261 PHE D C 1
ATOM 8465 O O . PHE D 1 238 ? -43.879 -3.313 32.773 1.00 53.05 261 PHE D O 1
ATOM 8473 N N . SER D 1 239 ? -41.834 -2.679 33.452 1.00 58.51 262 SER D N 1
ATOM 8474 C CA . SER D 1 239 ? -42.300 -2.270 34.766 1.00 64.55 262 SER D CA 1
ATOM 8475 C C . SER D 1 239 ? -42.244 -0.756 34.898 1.00 66.05 262 SER D C 1
ATOM 8476 O O . SER D 1 239 ? -41.306 -0.114 34.422 1.00 61.77 262 SER D O 1
ATOM 8479 N N . VAL D 1 240 ? -43.265 -0.188 35.529 1.00 72.91 263 VAL D N 1
ATOM 8480 C CA . VAL D 1 240 ? -43.304 1.248 35.767 1.00 70.63 263 VAL D CA 1
ATOM 8481 C C . VAL D 1 240 ? -42.958 1.406 37.243 1.00 70.19 263 VAL D C 1
ATOM 8482 O O . VAL D 1 240 ? -43.595 0.806 38.109 1.00 69.39 263 VAL D O 1
ATOM 8486 N N . ASN D 1 241 ? -41.928 2.190 37.529 1.00 71.23 264 ASN D N 1
ATOM 8487 C CA . ASN D 1 241 ? -41.508 2.381 38.908 1.00 71.87 264 ASN D CA 1
ATOM 8488 C C . ASN D 1 241 ? -41.689 3.812 39.377 1.00 72.62 264 ASN D C 1
ATOM 8489 O O . ASN D 1 241 ? -41.418 4.763 38.642 1.00 73.78 264 ASN D O 1
ATOM 8494 N N . VAL D 1 242 ? -42.136 3.954 40.619 1.00 77.88 265 VAL D N 1
ATOM 8495 C CA . VAL D 1 242 ? -42.379 5.264 41.203 1.00 77.08 265 VAL D CA 1
ATOM 8496 C C . VAL D 1 242 ? -42.038 5.324 42.682 1.00 81.91 265 VAL D C 1
ATOM 8497 O O . VAL D 1 242 ? -42.494 4.504 43.480 1.00 84.32 265 VAL D O 1
ATOM 8501 N N . ASN D 1 243 ? -41.231 6.314 43.033 1.00 87.27 266 ASN D N 1
ATOM 8502 C CA . ASN D 1 243 ? -40.817 6.530 44.408 1.00 91.92 266 ASN D CA 1
ATOM 8503 C C . ASN D 1 243 ? -40.583 8.021 44.580 1.00 94.98 266 ASN D C 1
ATOM 8504 O O . ASN D 1 243 ? -40.432 8.744 43.598 1.00 90.52 266 ASN D O 1
ATOM 8509 N N . ARG D 1 244 ? -40.556 8.476 45.827 1.00 98.11 267 ARG D N 1
ATOM 8510 C CA . ARG D 1 244 ? -40.347 9.886 46.130 1.00 99.29 267 ARG D CA 1
ATOM 8511 C C . ARG D 1 244 ? -38.899 10.289 45.842 1.00 102.07 267 ARG D C 1
ATOM 8512 O O . ARG D 1 244 ? -38.019 10.116 46.684 1.00 102.27 267 ARG D O 1
ATOM 8520 N N . ALA D 1 245 ? -38.663 10.819 44.643 1.00 102.55 268 ALA D N 1
ATOM 8521 C CA . ALA D 1 245 ? -37.330 11.253 44.220 1.00 105.40 268 ALA D CA 1
ATOM 8522 C C . ALA D 1 245 ? -36.701 12.168 45.266 1.00 107.60 268 ALA D C 1
ATOM 8523 O O . ALA D 1 245 ? -37.377 13.036 45.815 1.00 107.25 268 ALA D O 1
ATOM 8525 N N . THR D 1 246 ? -35.411 11.992 45.545 1.00 108.24 269 THR D N 1
ATOM 8526 C CA . THR D 1 246 ? -34.784 12.845 46.545 1.00 108.96 269 THR D CA 1
ATOM 8527 C C . THR D 1 246 ? -33.287 13.186 46.460 1.00 109.91 269 THR D C 1
ATOM 8528 O O . THR D 1 246 ? -32.937 14.314 46.111 1.00 108.62 269 THR D O 1
ATOM 8532 N N . PRO D 1 247 ? -32.384 12.227 46.747 1.00 111.64 270 PRO D N 1
ATOM 8533 C CA . PRO D 1 247 ? -30.954 12.555 46.684 1.00 112.54 270 PRO D CA 1
ATOM 8534 C C . PRO D 1 247 ? -30.411 12.980 45.320 1.00 113.40 270 PRO D C 1
ATOM 8535 O O . PRO D 1 247 ? -30.676 14.086 44.842 1.00 113.06 270 PRO D O 1
ATOM 8539 N N . SER D 1 248 ? -29.633 12.089 44.713 1.00 113.95 271 SER D N 1
ATOM 8540 C CA . SER D 1 248 ? -29.022 12.335 43.411 1.00 111.36 271 SER D CA 1
ATOM 8541 C C . SER D 1 248 ? -30.011 12.029 42.287 1.00 110.99 271 SER D C 1
ATOM 8542 O O . SER D 1 248 ? -29.655 11.415 41.280 1.00 111.14 271 SER D O 1
ATOM 8545 N N . SER D 1 249 ? -31.253 12.465 42.467 1.00 107.60 272 SER D N 1
ATOM 8546 C CA . SER D 1 249 ? -32.301 12.233 41.480 1.00 103.44 272 SER D CA 1
ATOM 8547 C C . SER D 1 249 ? -32.091 13.053 40.204 1.00 104.28 272 SER D C 1
ATOM 8548 O O . SER D 1 249 ? -31.696 14.220 40.260 1.00 105.71 272 SER D O 1
ATOM 8551 N N . THR D 1 250 ? -32.358 12.434 39.057 1.00 102.04 273 THR D N 1
ATOM 8552 C CA . THR D 1 250 ? -32.202 13.096 37.766 1.00 96.56 273 THR D CA 1
ATOM 8553 C C . THR D 1 250 ? -32.820 12.298 36.628 1.00 94.82 273 THR D C 1
ATOM 8554 O O . THR D 1 250 ? -32.895 11.068 36.684 1.00 92.63 273 THR D O 1
ATOM 8558 N N . ASP D 1 251 ? -33.272 13.007 35.597 1.00 92.37 274 ASP D N 1
ATOM 8559 C CA . ASP D 1 251 ? -33.834 12.345 34.432 1.00 88.91 274 ASP D CA 1
ATOM 8560 C C . ASP D 1 251 ? -32.672 11.537 33.877 1.00 88.69 274 ASP D C 1
ATOM 8561 O O . ASP D 1 251 ? -31.518 11.964 33.962 1.00 87.03 274 ASP D O 1
ATOM 8566 N N . GLN D 1 252 ? -32.961 10.372 33.316 1.00 86.71 275 GLN D N 1
ATOM 8567 C CA . GLN D 1 252 ? -31.890 9.545 32.797 1.00 84.91 275 GLN D CA 1
ATOM 8568 C C . GLN D 1 252 ? -32.388 8.439 31.885 1.00 87.05 275 GLN D C 1
ATOM 8569 O O . GLN D 1 252 ? -33.183 7.587 32.288 1.00 89.21 275 GLN D O 1
ATOM 8575 N N . MET D 1 253 ? -31.922 8.475 30.643 1.00 84.59 276 MET D N 1
ATOM 8576 C CA . MET D 1 253 ? -32.283 7.470 29.659 1.00 79.14 276 MET D CA 1
ATOM 8577 C C . MET D 1 253 ? -31.128 6.479 29.687 1.00 73.22 276 MET D C 1
ATOM 8578 O O . MET D 1 253 ? -29.960 6.877 29.683 1.00 69.21 276 MET D O 1
ATOM 8583 N N . LEU D 1 254 ? -31.444 5.192 29.731 1.00 70.19 277 LEU D N 1
ATOM 8584 C CA . LEU D 1 254 ? -30.399 4.186 29.770 1.00 70.91 277 LEU D CA 1
ATOM 8585 C C . LEU D 1 254 ? -30.805 2.905 29.059 1.00 72.66 277 LEU D C 1
ATOM 8586 O O . LEU D 1 254 ? -31.800 2.261 29.409 1.00 69.48 277 LEU D O 1
ATOM 8591 N N . ARG D 1 255 ? -30.033 2.558 28.036 1.00 76.56 278 ARG D N 1
ATOM 8592 C CA . ARG D 1 255 ? -30.282 1.347 27.277 1.00 72.95 278 ARG D CA 1
ATOM 8593 C C . ARG D 1 255 ? -29.215 0.352 27.694 1.00 72.38 278 ARG D C 1
ATOM 8594 O O . ARG D 1 255 ? -28.163 0.737 28.208 1.00 73.60 278 ARG D O 1
ATOM 8602 N N . THR D 1 256 ? -29.497 -0.925 27.481 1.00 70.40 279 THR D N 1
ATOM 8603 C CA . THR D 1 256 ? -28.577 -2.003 27.815 1.00 69.91 279 THR D CA 1
ATOM 8604 C C . THR D 1 256 ? -29.128 -3.227 27.103 1.00 68.09 279 THR D C 1
ATOM 8605 O O . THR D 1 256 ? -29.630 -4.164 27.724 1.00 62.69 279 THR D O 1
ATOM 8609 N N . GLY D 1 257 ? -29.035 -3.192 25.778 1.00 65.96 280 GLY D N 1
ATOM 8610 C CA . GLY D 1 257 ? -29.551 -4.273 24.964 1.00 66.07 280 GLY D CA 1
ATOM 8611 C C . GLY D 1 257 ? -30.965 -3.892 24.580 1.00 63.18 280 GLY D C 1
ATOM 8612 O O . GLY D 1 257 ? -31.222 -2.750 24.201 1.00 61.93 280 GLY D O 1
ATOM 8613 N N . ARG D 1 258 ? -31.889 -4.839 24.683 1.00 63.09 281 ARG D N 1
ATOM 8614 C CA . ARG D 1 258 ? -33.282 -4.567 24.359 1.00 58.38 281 ARG D CA 1
ATOM 8615 C C . ARG D 1 258 ? -33.920 -3.939 25.588 1.00 60.09 281 ARG D C 1
ATOM 8616 O O . ARG D 1 258 ? -34.984 -3.320 25.509 1.00 62.09 281 ARG D O 1
ATOM 8624 N N . ARG D 1 259 ? -33.256 -4.114 26.724 1.00 54.80 282 ARG D N 1
ATOM 8625 C CA . ARG D 1 259 ? -33.738 -3.588 27.988 1.00 59.41 282 ARG D CA 1
ATOM 8626 C C . ARG D 1 259 ? -33.532 -2.081 28.060 1.00 59.82 282 ARG D C 1
ATOM 8627 O O . ARG D 1 259 ? -32.428 -1.576 27.856 1.00 58.13 282 ARG D O 1
ATOM 8635 N N . THR D 1 260 ? -34.606 -1.364 28.352 1.00 57.29 283 THR D N 1
ATOM 8636 C CA . THR D 1 260 ? -34.535 0.081 28.447 1.00 53.45 283 THR D CA 1
ATOM 8637 C C . THR D 1 260 ? -34.964 0.568 29.820 1.00 56.49 283 THR D C 1
ATOM 8638 O O . THR D 1 260 ? -35.981 0.123 30.353 1.00 58.08 283 THR D O 1
ATOM 8642 N N . VAL D 1 261 ? -34.183 1.486 30.381 1.00 56.12 284 VAL D N 1
ATOM 8643 C CA . VAL D 1 261 ? -34.484 2.073 31.680 1.00 59.83 284 VAL D CA 1
ATOM 8644 C C . VAL D 1 261 ? -34.583 3.579 31.506 1.00 61.72 284 VAL D C 1
ATOM 8645 O O . VAL D 1 261 ? -33.598 4.231 31.162 1.00 64.34 284 VAL D O 1
ATOM 8649 N N . SER D 1 262 ? -35.774 4.127 31.737 1.00 65.79 285 SER D N 1
ATOM 8650 C CA . SER D 1 262 ? -35.998 5.563 31.600 1.00 66.58 285 SER D CA 1
ATOM 8651 C C . SER D 1 262 ? -36.512 6.197 32.894 1.00 72.44 285 SER D C 1
ATOM 8652 O O . SER D 1 262 ? -37.566 5.816 33.410 1.00 66.26 285 SER D O 1
ATOM 8655 N N . THR D 1 263 ? -35.760 7.170 33.406 1.00 75.02 286 THR D N 1
ATOM 8656 C CA . THR D 1 263 ? -36.121 7.867 34.639 1.00 77.27 286 THR D CA 1
ATOM 8657 C C . THR D 1 263 ? -36.537 9.299 34.329 1.00 79.79 286 THR D C 1
ATOM 8658 O O . THR D 1 263 ? -36.016 9.915 33.400 1.00 81.12 286 THR D O 1
ATOM 8662 N N . SER D 1 264 ? -37.471 9.832 35.109 1.00 84.27 287 SER D N 1
ATOM 8663 C CA . SER D 1 264 ? -37.940 11.199 34.898 1.00 90.44 287 SER D CA 1
ATOM 8664 C C . SER D 1 264 ? -38.697 11.754 36.103 1.00 93.90 287 SER D C 1
ATOM 8665 O O . SER D 1 264 ? -39.875 11.456 36.300 1.00 96.14 287 SER D O 1
ATOM 8668 N N . VAL D 1 265 ? -38.010 12.566 36.902 1.00 95.01 288 VAL D N 1
ATOM 8669 C CA . VAL D 1 265 ? -38.609 13.170 38.088 1.00 90.73 288 VAL D CA 1
ATOM 8670 C C . VAL D 1 265 ? -39.717 14.139 37.684 1.00 91.80 288 VAL D C 1
ATOM 8671 O O . VAL D 1 265 ? -39.534 14.977 36.798 1.00 86.12 288 VAL D O 1
ATOM 8675 N N . ARG D 1 266 ? -40.865 14.022 38.341 1.00 90.62 289 ARG D N 1
ATOM 8676 C CA . ARG D 1 266 ? -42.008 14.876 38.047 1.00 93.26 289 ARG D CA 1
ATOM 8677 C C . ARG D 1 266 ? -42.162 15.988 39.074 1.00 94.56 289 ARG D C 1
ATOM 8678 O O . ARG D 1 266 ? -42.070 17.171 38.748 1.00 88.40 289 ARG D O 1
ATOM 8686 N N . ASP D 1 267 ? -42.403 15.595 40.318 1.00 100.19 290 ASP D N 1
ATOM 8687 C CA . ASP D 1 267 ? -42.571 16.545 41.408 1.00 105.93 290 ASP D CA 1
ATOM 8688 C C . ASP D 1 267 ? -41.963 15.944 42.665 1.00 107.70 290 ASP D C 1
ATOM 8689 O O . ASP D 1 267 ? -40.890 16.355 43.106 1.00 106.51 290 ASP D O 1
ATOM 8694 N N . ASN D 1 268 ? -42.646 14.962 43.240 1.00 109.34 291 ASN D N 1
ATOM 8695 C CA . ASN D 1 268 ? -42.129 14.312 44.432 1.00 112.85 291 ASN D CA 1
ATOM 8696 C C . ASN D 1 268 ? -41.418 13.039 44.002 1.00 113.88 291 ASN D C 1
ATOM 8697 O O . ASN D 1 268 ? -40.330 12.725 44.483 1.00 113.38 291 ASN D O 1
ATOM 8702 N N . ALA D 1 269 ? -42.039 12.326 43.067 1.00 115.61 292 ALA D N 1
ATOM 8703 C CA . ALA D 1 269 ? -41.520 11.053 42.592 1.00 112.92 292 ALA D CA 1
ATOM 8704 C C . ALA D 1 269 ? -40.426 11.024 41.536 1.00 108.78 292 ALA D C 1
ATOM 8705 O O . ALA D 1 269 ? -40.154 11.998 40.830 1.00 107.68 292 ALA D O 1
ATOM 8707 N N . GLU D 1 270 ? -39.816 9.847 41.459 1.00 104.56 293 GLU D N 1
ATOM 8708 C CA . GLU D 1 270 ? -38.746 9.522 40.532 1.00 101.59 293 GLU D CA 1
ATOM 8709 C C . GLU D 1 270 ? -39.335 8.355 39.747 1.00 98.26 293 GLU D C 1
ATOM 8710 O O . GLU D 1 270 ? -39.476 7.254 40.286 1.00 96.23 293 GLU D O 1
ATOM 8716 N N . ILE D 1 271 ? -39.702 8.594 38.492 1.00 92.63 294 ILE D N 1
ATOM 8717 C CA . ILE D 1 271 ? -40.308 7.546 37.675 1.00 85.74 294 ILE D CA 1
ATOM 8718 C C . ILE D 1 271 ? -39.295 6.875 36.771 1.00 83.62 294 ILE D C 1
ATOM 8719 O O . ILE D 1 271 ? -38.707 7.502 35.882 1.00 77.02 294 ILE D O 1
ATOM 8724 N N . THR D 1 272 ? -39.101 5.579 36.992 1.00 70.26 295 THR D N 1
ATOM 8725 C CA . THR D 1 272 ? -38.156 4.787 36.225 1.00 70.26 295 THR D CA 1
ATOM 8726 C C . THR D 1 272 ? -38.947 3.727 35.481 1.00 70.26 295 THR D C 1
ATOM 8727 O O . THR D 1 272 ? -39.769 3.010 36.054 1.00 67.52 295 THR D O 1
ATOM 8731 N N . ILE D 1 273 ? -38.776 3.673 34.163 1.00 62.89 296 ILE D N 1
ATOM 8732 C CA . ILE D 1 273 ? -39.483 2.689 33.343 1.00 58.77 296 ILE D CA 1
ATOM 8733 C C . ILE D 1 273 ? -38.468 1.695 32.847 1.00 55.36 296 ILE D C 1
ATOM 8734 O O . ILE D 1 273 ? -37.475 2.095 32.269 1.00 46.05 296 ILE D O 1
ATOM 8739 N N . VAL D 1 274 ? -38.692 0.408 33.117 1.00 50.68 297 VAL D N 1
ATOM 8740 C CA . VAL D 1 274 ? -37.747 -0.640 32.700 1.00 53.57 297 VAL D CA 1
ATOM 8741 C C . VAL D 1 274 ? -38.418 -1.642 31.767 1.00 53.59 297 VAL D C 1
ATOM 8742 O O . VAL D 1 274 ? -39.589 -1.974 31.951 1.00 57.65 297 VAL D O 1
ATOM 8746 N N . GLY D 1 275 ? -37.693 -2.113 30.754 1.00 53.03 298 GLY D N 1
ATOM 8747 C CA . GLY D 1 275 ? -38.291 -3.083 29.855 1.00 46.86 298 GLY D CA 1
ATOM 8748 C C . GLY D 1 275 ? -38.095 -2.967 28.353 1.00 50.85 298 GLY D C 1
ATOM 8749 O O . GLY D 1 275 ? -37.415 -2.083 27.830 1.00 45.97 298 GLY D O 1
ATOM 8750 N N . GLU D 1 276 ? -38.734 -3.895 27.658 1.00 45.56 299 GLU D N 1
ATOM 8751 C CA . GLU D 1 276 ? -38.659 -3.992 26.213 1.00 47.84 299 GLU D CA 1
ATOM 8752 C C . GLU D 1 276 ? -39.440 -2.889 25.515 1.00 39.09 299 GLU D C 1
ATOM 8753 O O . GLU D 1 276 ? -40.446 -3.137 24.853 1.00 43.89 299 GLU D O 1
ATOM 8759 N N . LEU D 1 277 ? -38.970 -1.663 25.668 1.00 43.72 300 LEU D N 1
ATOM 8760 C CA . LEU D 1 277 ? -39.639 -0.540 25.042 1.00 42.05 300 LEU D CA 1
ATOM 8761 C C . LEU D 1 277 ? -38.647 0.462 24.500 1.00 37.34 300 LEU D C 1
ATOM 8762 O O . LEU D 1 277 ? -37.591 0.696 25.092 1.00 42.36 300 LEU D O 1
ATOM 8767 N N . PRO D 1 278 ? -38.966 1.051 23.340 1.00 34.63 301 PRO D N 1
ATOM 8768 C CA . PRO D 1 278 ? -38.086 2.058 22.739 1.00 39.65 301 PRO D CA 1
ATOM 8769 C C . PRO D 1 278 ? -38.043 3.227 23.745 1.00 42.51 301 PRO D C 1
ATOM 8770 O O . PRO D 1 278 ? -39.010 3.463 24.465 1.00 48.09 301 PRO D O 1
ATOM 8774 N N . PRO D 1 279 ? -36.921 3.955 23.819 1.00 43.87 302 PRO D N 1
ATOM 8775 C CA . PRO D 1 279 ? -36.795 5.086 24.745 1.00 44.67 302 PRO D CA 1
ATOM 8776 C C . PRO D 1 279 ? -37.953 6.080 24.615 1.00 45.93 302 PRO D C 1
ATOM 8777 O O . PRO D 1 279 ? -38.639 6.374 25.594 1.00 52.69 302 PRO D O 1
ATOM 8781 N N . GLN D 1 280 ? -38.166 6.599 23.409 1.00 45.70 303 GLN D N 1
ATOM 8782 C CA . GLN D 1 280 ? -39.262 7.542 23.178 1.00 45.44 303 GLN D CA 1
ATOM 8783 C C . GLN D 1 280 ? -40.541 7.028 23.826 1.00 51.69 303 GLN D C 1
ATOM 8784 O O . GLN D 1 280 ? -41.151 7.715 24.646 1.00 60.59 303 GLN D O 1
ATOM 8790 N N . THR D 1 281 ? -40.930 5.808 23.459 1.00 51.25 304 THR D N 1
ATOM 8791 C CA . THR D 1 281 ? -42.139 5.181 23.984 1.00 44.98 304 THR D CA 1
ATOM 8792 C C . THR D 1 281 ? -42.183 5.125 25.504 1.00 44.91 304 THR D C 1
ATOM 8793 O O . THR D 1 281 ? -43.214 5.414 26.105 1.00 46.27 304 THR D O 1
ATOM 8797 N N . ALA D 1 282 ? -41.071 4.749 26.123 1.00 45.34 305 ALA D N 1
ATOM 8798 C CA . ALA D 1 282 ? -41.007 4.672 27.575 1.00 52.55 305 ALA D CA 1
ATOM 8799 C C . ALA D 1 282 ? -41.208 6.067 28.155 1.00 56.71 305 ALA D C 1
ATOM 8800 O O . ALA D 1 282 ? -41.998 6.261 29.079 1.00 64.63 305 ALA D O 1
ATOM 8802 N N . LYS D 1 283 ? -40.482 7.030 27.602 1.00 56.17 306 LYS D N 1
ATOM 8803 C CA . LYS D 1 283 ? -40.556 8.419 28.037 1.00 57.66 306 LYS D CA 1
ATOM 8804 C C . LYS D 1 283 ? -41.994 8.921 28.085 1.00 59.40 306 LYS D C 1
ATOM 8805 O O . LYS D 1 283 ? -42.399 9.571 29.051 1.00 56.56 306 LYS D O 1
ATOM 8811 N N . ARG D 1 284 ? -42.759 8.611 27.041 1.00 59.05 307 ARG D N 1
ATOM 8812 C CA . ARG D 1 284 ? -44.146 9.045 26.948 1.00 58.67 307 ARG D CA 1
ATOM 8813 C C . ARG D 1 284 ? -45.011 8.488 28.062 1.00 62.76 307 ARG D C 1
ATOM 8814 O O . ARG D 1 284 ? -45.948 9.147 28.513 1.00 63.99 307 ARG D O 1
ATOM 8822 N N . ILE D 1 285 ? -44.697 7.276 28.504 1.00 57.07 308 ILE D N 1
ATOM 8823 C CA . ILE D 1 285 ? -45.460 6.639 29.566 1.00 61.22 308 ILE D CA 1
ATOM 8824 C C . ILE D 1 285 ? -45.195 7.257 30.941 1.00 66.64 308 ILE D C 1
ATOM 8825 O O . ILE D 1 285 ? -46.133 7.561 31.680 1.00 68.56 308 ILE D O 1
ATOM 8830 N N . ALA D 1 286 ? -43.921 7.444 31.275 1.00 68.71 309 ALA D N 1
ATOM 8831 C CA . ALA D 1 286 ? -43.541 8.007 32.567 1.00 69.16 309 ALA D CA 1
ATOM 8832 C C . ALA D 1 286 ? -43.976 9.458 32.729 1.00 75.62 309 ALA D C 1
ATOM 8833 O O . ALA D 1 286 ? -44.249 9.904 33.842 1.00 80.39 309 ALA D O 1
ATOM 8835 N N . GLU D 1 287 ? -44.039 10.198 31.626 1.00 71.39 310 GLU D N 1
ATOM 8836 C CA . GLU D 1 287 ? -44.446 11.595 31.701 1.00 71.44 310 GLU D CA 1
ATOM 8837 C C . GLU D 1 287 ? -45.959 11.734 31.586 1.00 71.67 310 GLU D C 1
ATOM 8838 O O . GLU D 1 287 ? -46.524 12.764 31.955 1.00 74.17 310 GLU D O 1
ATOM 8844 N N . ASN D 1 288 ? -46.613 10.694 31.077 1.00 74.42 311 ASN D N 1
ATOM 8845 C CA . ASN D 1 288 ? -48.063 10.711 30.919 1.00 71.39 311 ASN D CA 1
ATOM 8846 C C . ASN D 1 288 ? -48.777 10.086 32.113 1.00 65.68 311 ASN D C 1
ATOM 8847 O O . ASN D 1 288 ? -49.922 9.651 32.010 1.00 69.05 311 ASN D O 1
ATOM 8852 N N . ILE D 1 289 ? -48.089 10.045 33.247 1.00 67.70 312 ILE D N 1
ATOM 8853 C CA . ILE D 1 289 ? -48.659 9.498 34.472 1.00 72.97 312 ILE D CA 1
ATOM 8854 C C . ILE D 1 289 ? -49.366 10.617 35.231 1.00 77.08 312 ILE D C 1
ATOM 8855 O O . ILE D 1 289 ? -48.706 11.512 35.760 1.00 81.02 312 ILE D O 1
ATOM 8860 N N . LYS D 1 290 ? -50.693 10.591 35.284 1.00 78.77 313 LYS D N 1
ATOM 8861 C CA . LYS D 1 290 ? -51.388 11.629 36.031 1.00 81.05 313 LYS D CA 1
ATOM 8862 C C . LYS D 1 290 ? -51.301 11.228 37.504 1.00 83.06 313 LYS D C 1
ATOM 8863 O O . LYS D 1 290 ? -52.068 10.388 37.984 1.00 82.86 313 LYS D O 1
ATOM 8869 N N . PHE D 1 291 ? -50.345 11.830 38.204 1.00 85.18 314 PHE D N 1
ATOM 8870 C CA . PHE D 1 291 ? -50.093 11.550 39.612 1.00 88.71 314 PHE D CA 1
ATOM 8871 C C . PHE D 1 291 ? -51.288 11.822 40.522 1.00 92.67 314 PHE D C 1
ATOM 8872 O O . PHE D 1 291 ? -51.725 10.874 41.214 1.00 90.82 314 PHE D O 1
ATOM 8880 N N . GLU E 2 12 ? -11.130 1.443 9.386 1.00 84.81 132 GLU E N 1
ATOM 8881 C CA . GLU E 2 12 ? -12.105 2.547 9.605 1.00 89.53 132 GLU E CA 1
ATOM 8882 C C . GLU E 2 12 ? -12.708 2.612 11.003 1.00 90.44 132 GLU E C 1
ATOM 8883 O O . GLU E 2 12 ? -13.608 1.842 11.349 1.00 90.35 132 GLU E O 1
ATOM 8889 N N . THR E 2 13 ? -12.176 3.519 11.809 1.00 86.69 133 THR E N 1
ATOM 8890 C CA . THR E 2 13 ? -12.705 3.787 13.132 1.00 81.04 133 THR E CA 1
ATOM 8891 C C . THR E 2 13 ? -13.120 5.194 12.750 1.00 80.20 133 THR E C 1
ATOM 8892 O O . THR E 2 13 ? -12.276 6.083 12.665 1.00 78.84 133 THR E O 1
ATOM 8896 N N . PRO E 2 14 ? -14.415 5.410 12.479 1.00 78.33 134 PRO E N 1
ATOM 8897 C CA . PRO E 2 14 ? -14.854 6.755 12.091 1.00 73.08 134 PRO E CA 1
ATOM 8898 C C . PRO E 2 14 ? -14.058 7.887 12.738 1.00 66.49 134 PRO E C 1
ATOM 8899 O O . PRO E 2 14 ? -13.723 8.880 12.094 1.00 64.34 134 PRO E O 1
ATOM 8903 N N . VAL E 2 15 ? -13.723 7.702 14.006 1.00 58.90 135 VAL E N 1
ATOM 8904 C CA . VAL E 2 15 ? -13.007 8.708 14.777 1.00 46.43 135 VAL E CA 1
ATOM 8905 C C . VAL E 2 15 ? -11.682 9.259 14.234 1.00 40.10 135 VAL E C 1
ATOM 8906 O O . VAL E 2 15 ? -11.421 10.443 14.376 1.00 34.68 135 VAL E O 1
ATOM 8910 N N . PHE E 2 16 ? -10.853 8.414 13.620 1.00 38.42 136 PHE E N 1
ATOM 8911 C CA . PHE E 2 16 ? -9.541 8.847 13.137 1.00 36.84 136 PHE E CA 1
ATOM 8912 C C . PHE E 2 16 ? -9.475 9.249 11.687 1.00 34.15 136 PHE E C 1
ATOM 8913 O O . PHE E 2 16 ? -8.414 9.655 11.213 1.00 35.55 136 PHE E O 1
ATOM 8921 N N . ASN E 2 17 ? -10.592 9.114 10.977 1.00 35.59 137 ASN E N 1
ATOM 8922 C CA . ASN E 2 17 ? -10.654 9.478 9.561 1.00 39.12 137 ASN E CA 1
ATOM 8923 C C . ASN E 2 17 ? -10.897 10.980 9.490 1.00 39.45 137 ASN E C 1
ATOM 8924 O O . ASN E 2 17 ? -11.952 11.455 9.880 1.00 35.15 137 ASN E O 1
ATOM 8929 N N . THR E 2 18 ? -9.920 11.723 8.988 1.00 41.39 138 THR E N 1
ATOM 8930 C CA . THR E 2 18 ? -10.033 13.177 8.922 1.00 40.20 138 THR E CA 1
ATOM 8931 C C . THR E 2 18 ? -10.627 13.722 7.634 1.00 45.17 138 THR E C 1
ATOM 8932 O O . THR E 2 18 ? -11.011 14.886 7.579 1.00 40.45 138 THR E O 1
ATOM 8936 N N . LEU E 2 19 ? -10.686 12.887 6.601 1.00 47.80 139 LEU E N 1
ATOM 8937 C CA . LEU E 2 19 ? -11.223 13.292 5.305 1.00 47.18 139 LEU E CA 1
ATOM 8938 C C . LEU E 2 19 ? -12.421 12.423 4.971 1.00 49.04 139 LEU E C 1
ATOM 8939 O O . LEU E 2 19 ? -12.347 11.549 4.111 1.00 50.21 139 LEU E O 1
ATOM 8944 N N . PRO E 2 20 ? -13.552 12.661 5.645 1.00 52.92 140 PRO E N 1
ATOM 8945 C CA . PRO E 2 20 ? -14.781 11.892 5.429 1.00 53.68 140 PRO E CA 1
ATOM 8946 C C . PRO E 2 20 ? -15.317 11.932 4.004 1.00 52.46 140 PRO E C 1
ATOM 8947 O O . PRO E 2 20 ? -15.162 12.930 3.299 1.00 54.00 140 PRO E O 1
ATOM 8951 N N . MET E 2 21 ? -15.950 10.838 3.592 1.00 52.17 141 MET E N 1
ATOM 8952 C CA . MET E 2 21 ? -16.530 10.751 2.263 1.00 59.77 141 MET E CA 1
ATOM 8953 C C . MET E 2 21 ? -17.693 11.733 2.199 1.00 56.22 141 MET E C 1
ATOM 8954 O O . MET E 2 21 ? -18.575 11.724 3.057 1.00 56.84 141 MET E O 1
ATOM 8959 N N . MET E 2 22 ? -17.670 12.585 1.181 1.00 56.14 142 MET E N 1
ATOM 8960 C CA . MET E 2 22 ? -18.701 13.589 0.965 1.00 55.97 142 MET E CA 1
ATOM 8961 C C . MET E 2 22 ? -18.740 14.640 2.071 1.00 54.92 142 MET E C 1
ATOM 8962 O O . MET E 2 22 ? -19.768 14.828 2.727 1.00 51.73 142 MET E O 1
ATOM 8967 N N . GLY E 2 23 ? -17.613 15.325 2.264 1.00 54.91 143 GLY E N 1
ATOM 8968 C CA . GLY E 2 23 ? -17.532 16.364 3.274 1.00 50.40 143 GLY E CA 1
ATOM 8969 C C . GLY E 2 23 ? -18.545 17.468 3.022 1.00 51.54 143 GLY E C 1
ATOM 8970 O O . GLY E 2 23 ? -19.153 17.530 1.955 1.00 49.05 143 GLY E O 1
ATOM 8971 N N . LYS E 2 24 ? -18.710 18.351 4.002 1.00 46.57 144 LYS E N 1
ATOM 8972 C CA . LYS E 2 24 ? -19.661 19.451 3.922 1.00 45.04 144 LYS E CA 1
ATOM 8973 C C . LYS E 2 24 ? -19.429 20.439 2.780 1.00 46.89 144 LYS E C 1
ATOM 8974 O O . LYS E 2 24 ? -20.378 21.073 2.307 1.00 45.95 144 LYS E O 1
ATOM 8980 N N . ALA E 2 25 ? -18.182 20.576 2.337 1.00 45.76 145 ALA E N 1
ATOM 8981 C CA . ALA E 2 25 ? -17.879 21.518 1.266 1.00 47.70 145 ALA E CA 1
ATOM 8982 C C . ALA E 2 25 ? -17.826 20.903 -0.130 1.00 55.01 145 ALA E C 1
ATOM 8983 O O . ALA E 2 25 ? -17.473 21.587 -1.093 1.00 56.69 145 ALA E O 1
ATOM 8985 N N . SER E 2 26 ? -18.177 19.622 -0.243 1.00 51.31 146 SER E N 1
ATOM 8986 C CA . SER E 2 26 ? -18.180 18.944 -1.541 1.00 55.51 146 SER E CA 1
ATOM 8987 C C . SER E 2 26 ? -19.177 19.603 -2.491 1.00 54.91 146 SER E C 1
ATOM 8988 O O . SER E 2 26 ? -20.271 19.998 -2.082 1.00 51.23 146 SER E O 1
ATOM 8991 N N . PRO E 2 27 ? -18.814 19.726 -3.777 1.00 61.65 147 PRO E N 1
ATOM 8992 C CA . PRO E 2 27 ? -19.701 20.345 -4.772 1.00 56.69 147 PRO E CA 1
ATOM 8993 C C . PRO E 2 27 ? -20.932 19.473 -5.003 1.00 60.76 147 PRO E C 1
ATOM 8994 O O . PRO E 2 27 ? -20.841 18.245 -4.951 1.00 61.41 147 PRO E O 1
ATOM 8998 N N . VAL E 2 28 ? -22.078 20.103 -5.252 1.00 69.07 148 VAL E N 1
ATOM 8999 C CA . VAL E 2 28 ? -23.311 19.360 -5.498 1.00 68.61 148 VAL E CA 1
ATOM 9000 C C . VAL E 2 28 ? -23.326 18.818 -6.930 1.00 73.22 148 VAL E C 1
ATOM 9001 O O . VAL E 2 28 ? -23.215 19.575 -7.897 1.00 69.46 148 VAL E O 1
ATOM 9005 N N . SER E 2 29 ? -23.457 17.499 -7.054 1.00 77.93 149 SER E N 1
ATOM 9006 C CA . SER E 2 29 ? -23.469 16.831 -8.354 1.00 78.19 149 SER E CA 1
ATOM 9007 C C . SER E 2 29 ? -24.669 17.238 -9.206 1.00 79.23 149 SER E C 1
ATOM 9008 O O . SER E 2 29 ? -25.769 17.429 -8.691 1.00 79.05 149 SER E O 1
ATOM 9011 N N . LEU E 2 30 ? -24.451 17.356 -10.513 1.00 82.74 150 LEU E N 1
ATOM 9012 C CA . LEU E 2 30 ? -25.508 17.751 -11.442 1.00 86.89 150 LEU E CA 1
ATOM 9013 C C . LEU E 2 30 ? -26.052 16.599 -12.286 1.00 87.60 150 LEU E C 1
ATOM 9014 O O . LEU E 2 30 ? -27.265 16.417 -12.382 1.00 92.41 150 LEU E O 1
ATOM 9019 N N . GLY E 2 31 ? -25.160 15.827 -12.899 1.00 88.20 151 GLY E N 1
ATOM 9020 C CA . GLY E 2 31 ? -25.594 14.707 -13.719 1.00 86.86 151 GLY E CA 1
ATOM 9021 C C . GLY E 2 31 ? -25.268 14.857 -15.194 1.00 86.75 151 GLY E C 1
ATOM 9022 O O . GLY E 2 31 ? -25.684 15.817 -15.845 1.00 79.49 151 GLY E O 1
ATOM 9023 N N . GLN E 2 49 ? -30.130 -2.131 -8.945 1.00 98.19 169 GLN E N 1
ATOM 9024 C CA . GLN E 2 49 ? -31.026 -1.031 -8.606 1.00 97.97 169 GLN E CA 1
ATOM 9025 C C . GLN E 2 49 ? -30.335 -0.044 -7.670 1.00 97.23 169 GLN E C 1
ATOM 9026 O O . GLN E 2 49 ? -30.915 0.973 -7.288 1.00 93.68 169 GLN E O 1
ATOM 9032 N N . ARG E 2 50 ? -29.089 -0.338 -7.314 1.00 96.71 170 ARG E N 1
ATOM 9033 C CA . ARG E 2 50 ? -28.345 0.525 -6.405 1.00 97.00 170 ARG E CA 1
ATOM 9034 C C . ARG E 2 50 ? -27.957 1.873 -7.012 1.00 97.72 170 ARG E C 1
ATOM 9035 O O . ARG E 2 50 ? -28.223 2.922 -6.421 1.00 95.48 170 ARG E O 1
ATOM 9043 N N . ARG E 2 51 ? -27.337 1.852 -8.190 1.00 96.84 171 ARG E N 1
ATOM 9044 C CA . ARG E 2 51 ? -26.923 3.096 -8.828 1.00 95.11 171 ARG E CA 1
ATOM 9045 C C . ARG E 2 51 ? -28.098 4.031 -9.114 1.00 92.85 171 ARG E C 1
ATOM 9046 O O . ARG E 2 51 ? -27.902 5.217 -9.381 1.00 92.72 171 ARG E O 1
ATOM 9054 N N . ARG E 2 52 ? -29.318 3.503 -9.049 1.00 87.18 172 ARG E N 1
ATOM 9055 C CA . ARG E 2 52 ? -30.496 4.325 -9.291 1.00 86.12 172 ARG E CA 1
ATOM 9056 C C . ARG E 2 52 ? -30.847 5.079 -8.012 1.00 84.42 172 ARG E C 1
ATOM 9057 O O . ARG E 2 52 ? -31.461 6.149 -8.052 1.00 87.14 172 ARG E O 1
ATOM 9065 N N . ILE E 2 53 ? -30.452 4.507 -6.879 1.00 77.79 173 ILE E N 1
ATOM 9066 C CA . ILE E 2 53 ? -30.709 5.110 -5.579 1.00 75.57 173 ILE E CA 1
ATOM 9067 C C . ILE E 2 53 ? -29.544 6.016 -5.185 1.00 74.53 173 ILE E C 1
ATOM 9068 O O . ILE E 2 53 ? -29.631 6.785 -4.229 1.00 78.01 173 ILE E O 1
ATOM 9073 N N . ASN E 2 54 ? -28.455 5.924 -5.939 1.00 72.48 174 ASN E N 1
ATOM 9074 C CA . ASN E 2 54 ? -27.297 6.771 -5.705 1.00 77.34 174 ASN E CA 1
ATOM 9075 C C . ASN E 2 54 ? -27.616 8.067 -6.437 1.00 75.03 174 ASN E C 1
ATOM 9076 O O . ASN E 2 54 ? -27.130 9.138 -6.079 1.00 76.02 174 ASN E O 1
ATOM 9081 N N . ALA E 2 55 ? -28.449 7.947 -7.467 1.00 73.87 175 ALA E N 1
ATOM 9082 C CA . ALA E 2 55 ? -28.869 9.086 -8.275 1.00 74.39 175 ALA E CA 1
ATOM 9083 C C . ALA E 2 55 ? -30.050 9.765 -7.604 1.00 70.46 175 ALA E C 1
ATOM 9084 O O . ALA E 2 55 ? -30.265 10.967 -7.768 1.00 70.26 175 ALA E O 1
ATOM 9086 N N . MET E 2 56 ? -30.827 8.987 -6.859 1.00 67.29 176 MET E N 1
ATOM 9087 C CA . MET E 2 56 ? -31.973 9.537 -6.148 1.00 65.38 176 MET E CA 1
ATOM 9088 C C . MET E 2 56 ? -31.459 10.260 -4.913 1.00 62.72 176 MET E C 1
ATOM 9089 O O . MET E 2 56 ? -32.125 11.135 -4.360 1.00 63.47 176 MET E O 1
ATOM 9094 N N . LEU E 2 57 ? -30.257 9.888 -4.494 1.00 61.42 177 LEU E N 1
ATOM 9095 C CA . LEU E 2 57 ? -29.635 10.484 -3.327 1.00 63.58 177 LEU E CA 1
ATOM 9096 C C . LEU E 2 57 ? -29.066 11.862 -3.668 1.00 62.85 177 LEU E C 1
ATOM 9097 O O . LEU E 2 57 ? -29.353 12.849 -2.990 1.00 57.32 177 LEU E O 1
ATOM 9102 N N . GLN E 2 58 ? -28.263 11.932 -4.724 1.00 64.21 178 GLN E N 1
ATOM 9103 C CA . GLN E 2 58 ? -27.671 13.201 -5.110 1.00 60.70 178 GLN E CA 1
ATOM 9104 C C . GLN E 2 58 ? -28.671 14.141 -5.783 1.00 53.85 178 GLN E C 1
ATOM 9105 O O . GLN E 2 58 ? -28.376 15.310 -6.012 1.00 54.82 178 GLN E O 1
ATOM 9111 N N . ASP E 2 59 ? -29.856 13.640 -6.104 1.00 50.24 179 ASP E N 1
ATOM 9112 C CA . ASP E 2 59 ? -30.867 14.502 -6.702 1.00 41.86 179 ASP E CA 1
ATOM 9113 C C . ASP E 2 59 ? -31.593 15.188 -5.552 1.00 46.62 179 ASP E C 1
ATOM 9114 O O . ASP E 2 59 ? -32.088 16.313 -5.682 1.00 48.95 179 ASP E O 1
ATOM 9119 N N . TYR E 2 60 ? -31.658 14.486 -4.424 1.00 46.55 180 TYR E N 1
ATOM 9120 C CA . TYR E 2 60 ? -32.276 15.015 -3.212 1.00 38.00 180 TYR E CA 1
ATOM 9121 C C . TYR E 2 60 ? -31.421 16.198 -2.753 1.00 40.11 180 TYR E C 1
ATOM 9122 O O . TYR E 2 60 ? -31.940 17.247 -2.379 1.00 41.44 180 TYR E O 1
ATOM 9131 N N . GLU E 2 61 ? -30.103 16.018 -2.798 1.00 34.90 181 GLU E N 1
ATOM 9132 C CA . GLU E 2 61 ? -29.184 17.060 -2.375 1.00 39.57 181 GLU E CA 1
ATOM 9133 C C . GLU E 2 61 ? -29.297 18.263 -3.304 1.00 47.95 181 GLU E C 1
ATOM 9134 O O . GLU E 2 61 ? -29.445 19.393 -2.842 1.00 49.23 181 GLU E O 1
ATOM 9140 N N . LEU E 2 62 ? -29.229 18.004 -4.611 1.00 50.42 182 LEU E N 1
ATOM 9141 C CA . LEU E 2 62 ? -29.324 19.044 -5.639 1.00 48.14 182 LEU E CA 1
ATOM 9142 C C . LEU E 2 62 ? -30.563 19.889 -5.374 1.00 47.00 182 LEU E C 1
ATOM 9143 O O . LEU E 2 62 ? -30.519 21.112 -5.444 1.00 44.38 182 LEU E O 1
ATOM 9148 N N . GLN E 2 63 ? -31.661 19.212 -5.052 1.00 47.98 183 GLN E N 1
ATOM 9149 C CA . GLN E 2 63 ? -32.952 19.841 -4.758 1.00 51.86 183 GLN E CA 1
ATOM 9150 C C . GLN E 2 63 ? -32.894 20.718 -3.508 1.00 52.83 183 GLN E C 1
ATOM 9151 O O . GLN E 2 63 ? -33.401 21.848 -3.507 1.00 52.89 183 GLN E O 1
ATOM 9157 N N . ARG E 2 64 ? -32.297 20.183 -2.441 1.00 58.06 184 ARG E N 1
ATOM 9158 C CA . ARG E 2 64 ? -32.169 20.902 -1.169 1.00 51.70 184 ARG E CA 1
ATOM 9159 C C . ARG E 2 64 ? -31.561 22.282 -1.346 1.00 46.47 184 ARG E C 1
ATOM 9160 O O . ARG E 2 64 ? -31.974 23.243 -0.699 1.00 46.89 184 ARG E O 1
ATOM 9168 N N . ARG E 2 65 ? -30.558 22.357 -2.210 1.00 40.25 185 ARG E N 1
ATOM 9169 C CA . ARG E 2 65 ? -29.846 23.600 -2.472 1.00 46.69 185 ARG E CA 1
ATOM 9170 C C . ARG E 2 65 ? -30.555 24.493 -3.497 1.00 48.60 185 ARG E C 1
ATOM 9171 O O . ARG E 2 65 ? -30.447 25.721 -3.443 1.00 60.19 185 ARG E O 1
ATOM 9179 N N . LEU E 2 66 ? -31.285 23.886 -4.425 1.00 49.43 186 LEU E N 1
ATOM 9180 C CA . LEU E 2 66 ? -32.009 24.671 -5.416 1.00 46.20 186 LEU E CA 1
ATOM 9181 C C . LEU E 2 66 ? -33.254 25.257 -4.778 1.00 44.00 186 LEU E C 1
ATOM 9182 O O . LEU E 2 66 ? -33.887 26.128 -5.360 1.00 44.57 186 LEU E O 1
ATOM 9187 N N . HIS E 2 67 ? -33.595 24.786 -3.579 1.00 45.67 187 HIS E N 1
ATOM 9188 C CA . HIS E 2 67 ? -34.799 25.251 -2.897 1.00 46.64 187 HIS E CA 1
ATOM 9189 C C . HIS E 2 67 ? -34.603 25.752 -1.469 1.00 53.01 187 HIS E C 1
ATOM 9190 O O . HIS E 2 67 ? -35.520 25.681 -0.652 1.00 55.07 187 HIS E O 1
ATOM 9197 N N . SER E 2 68 ? -33.419 26.264 -1.163 1.00 53.78 188 SER E N 1
ATOM 9198 C CA . SER E 2 68 ? -33.161 26.771 0.177 1.00 62.35 188 SER E CA 1
ATOM 9199 C C . SER E 2 68 ? -33.770 28.166 0.344 1.00 66.12 188 SER E C 1
ATOM 9200 O O . SER E 2 68 ? -33.076 29.176 0.224 1.00 63.04 188 SER E O 1
ATOM 9203 N N . GLU E 2 69 ? -35.073 28.207 0.620 1.00 70.63 189 GLU E N 1
ATOM 9204 C CA . GLU E 2 69 ? -35.797 29.466 0.792 1.00 70.11 189 GLU E CA 1
ATOM 9205 C C . GLU E 2 69 ? -35.884 29.933 2.238 1.00 72.74 189 GLU E C 1
ATOM 9206 O O . GLU E 2 69 ? -36.975 30.000 2.814 1.00 71.42 189 GLU E O 1
ATOM 9212 N N . GLN E 2 70 ? -34.737 30.260 2.822 1.00 73.60 190 GLN E N 1
ATOM 9213 C CA . GLN E 2 70 ? -34.698 30.739 4.198 1.00 70.22 190 GLN E CA 1
ATOM 9214 C C . GLN E 2 70 ? -35.000 32.238 4.190 1.00 70.99 190 GLN E C 1
ATOM 9215 O O . GLN E 2 70 ? -35.108 32.792 3.074 1.00 71.93 190 GLN E O 1
ATOM 9221 N N . GLU F 2 12 ? -25.107 -1.015 9.453 1.00 85.40 132 GLU F N 1
ATOM 9222 C CA . GLU F 2 12 ? -24.928 -2.444 9.844 1.00 87.23 132 GLU F CA 1
ATOM 9223 C C . GLU F 2 12 ? -23.805 -2.680 10.842 1.00 86.56 132 GLU F C 1
ATOM 9224 O O . GLU F 2 12 ? -22.629 -2.518 10.511 1.00 89.47 132 GLU F O 1
ATOM 9230 N N . THR F 2 13 ? -24.160 -3.054 12.064 1.00 83.87 133 THR F N 1
ATOM 9231 C CA . THR F 2 13 ? -23.142 -3.389 13.047 1.00 75.88 133 THR F CA 1
ATOM 9232 C C . THR F 2 13 ? -22.927 -4.867 12.711 1.00 71.25 133 THR F C 1
ATOM 9233 O O . THR F 2 13 ? -23.813 -5.695 12.916 1.00 63.85 133 THR F O 1
ATOM 9237 N N . PRO F 2 14 ? -21.748 -5.203 12.160 1.00 69.15 134 PRO F N 1
ATOM 9238 C CA . PRO F 2 14 ? -21.326 -6.546 11.740 1.00 65.39 134 PRO F CA 1
ATOM 9239 C C . PRO F 2 14 ? -21.659 -7.732 12.636 1.00 63.33 134 PRO F C 1
ATOM 9240 O O . PRO F 2 14 ? -21.640 -8.872 12.180 1.00 61.67 134 PRO F O 1
ATOM 9244 N N . VAL F 2 15 ? -21.961 -7.482 13.903 1.00 56.32 135 VAL F N 1
ATOM 9245 C CA . VAL F 2 15 ? -22.302 -8.581 14.793 1.00 56.90 135 VAL F CA 1
ATOM 9246 C C . VAL F 2 15 ? -23.557 -9.247 14.233 1.00 48.99 135 VAL F C 1
ATOM 9247 O O . VAL F 2 15 ? -23.734 -10.463 14.338 1.00 43.27 135 VAL F O 1
ATOM 9251 N N . PHE F 2 16 ? -24.407 -8.431 13.614 1.00 43.74 136 PHE F N 1
ATOM 9252 C CA . PHE F 2 16 ? -25.672 -8.898 13.073 1.00 42.96 136 PHE F CA 1
ATOM 9253 C C . PHE F 2 16 ? -25.686 -9.263 11.600 1.00 41.00 136 PHE F C 1
ATOM 9254 O O . PHE F 2 16 ? -26.729 -9.683 11.081 1.00 46.21 136 PHE F O 1
ATOM 9262 N N . ASN F 2 17 ? -24.550 -9.101 10.922 1.00 42.45 137 ASN F N 1
ATOM 9263 C CA . ASN F 2 17 ? -24.458 -9.448 9.500 1.00 41.69 137 ASN F CA 1
ATOM 9264 C C . ASN F 2 17 ? -24.231 -10.951 9.446 1.00 44.68 137 ASN F C 1
ATOM 9265 O O . ASN F 2 17 ? -23.163 -11.432 9.822 1.00 42.81 137 ASN F O 1
ATOM 9270 N N . THR F 2 18 ? -25.227 -11.692 8.970 1.00 47.39 138 THR F N 1
ATOM 9271 C CA . THR F 2 18 ? -25.123 -13.148 8.925 1.00 41.35 138 THR F CA 1
ATOM 9272 C C . THR F 2 18 ? -24.585 -13.737 7.634 1.00 45.83 138 THR F C 1
ATOM 9273 O O . THR F 2 18 ? -24.326 -14.941 7.571 1.00 35.06 138 THR F O 1
ATOM 9277 N N . LEU F 2 19 ? -24.424 -12.885 6.620 1.00 43.99 139 LEU F N 1
ATOM 9278 C CA . LEU F 2 19 ? -23.927 -13.284 5.302 1.00 48.26 139 LEU F CA 1
ATOM 9279 C C . LEU F 2 19 ? -22.722 -12.423 4.926 1.00 52.31 139 LEU F C 1
ATOM 9280 O O . LEU F 2 19 ? -22.788 -11.617 4.002 1.00 51.52 139 LEU F O 1
ATOM 9285 N N . PRO F 2 20 ? -21.594 -12.603 5.627 1.00 60.52 140 PRO F N 1
ATOM 9286 C CA . PRO F 2 20 ? -20.381 -11.823 5.360 1.00 61.15 140 PRO F CA 1
ATOM 9287 C C . PRO F 2 20 ? -19.867 -11.917 3.929 1.00 60.49 140 PRO F C 1
ATOM 9288 O O . PRO F 2 20 ? -19.962 -12.968 3.290 1.00 63.70 140 PRO F O 1
ATOM 9292 N N . MET F 2 21 ? -19.318 -10.810 3.433 1.00 59.54 141 MET F N 1
ATOM 9293 C CA . MET F 2 21 ? -18.766 -10.777 2.085 1.00 62.53 141 MET F CA 1
ATOM 9294 C C . MET F 2 21 ? -17.565 -11.719 2.031 1.00 58.31 141 MET F C 1
ATOM 9295 O O . MET F 2 21 ? -16.675 -11.661 2.874 1.00 57.04 141 MET F O 1
ATOM 9300 N N . MET F 2 22 ? -17.569 -12.594 1.036 1.00 56.09 142 MET F N 1
ATOM 9301 C CA . MET F 2 22 ? -16.520 -13.590 0.836 1.00 54.76 142 MET F CA 1
ATOM 9302 C C . MET F 2 22 ? -16.525 -14.674 1.919 1.00 53.96 142 MET F C 1
ATOM 9303 O O . MET F 2 22 ? -15.489 -14.966 2.526 1.00 53.32 142 MET F O 1
ATOM 9308 N N . GLY F 2 23 ? -17.698 -15.268 2.145 1.00 50.97 143 GLY F N 1
ATOM 9309 C CA . GLY F 2 23 ? -17.821 -16.330 3.126 1.00 54.92 143 GLY F CA 1
ATOM 9310 C C . GLY F 2 23 ? -16.828 -17.454 2.861 1.00 54.30 143 GLY F C 1
ATOM 9311 O O . GLY F 2 23 ? -16.277 -17.569 1.770 1.00 54.98 143 GLY F O 1
ATOM 9312 N N . LYS F 2 24 ? -16.610 -18.296 3.860 1.00 48.47 144 LYS F N 1
ATOM 9313 C CA . LYS F 2 24 ? -15.670 -19.403 3.757 1.00 42.99 144 LYS F CA 1
ATOM 9314 C C . LYS F 2 24 ? -15.907 -20.400 2.615 1.00 47.39 144 LYS F C 1
ATOM 9315 O O . LYS F 2 24 ? -14.948 -20.971 2.085 1.00 47.45 144 LYS F O 1
ATOM 9321 N N . ALA F 2 25 ? -17.165 -20.616 2.236 1.00 48.09 145 ALA F N 1
ATOM 9322 C CA . ALA F 2 25 ? -17.470 -21.574 1.177 1.00 44.48 145 ALA F CA 1
ATOM 9323 C C . ALA F 2 25 ? -17.667 -20.958 -0.206 1.00 52.40 145 ALA F C 1
ATOM 9324 O O . ALA F 2 25 ? -18.350 -21.531 -1.053 1.00 54.70 145 ALA F O 1
ATOM 9326 N N . SER F 2 26 ? -17.066 -19.797 -0.441 1.00 49.52 146 SER F N 1
ATOM 9327 C CA . SER F 2 26 ? -17.184 -19.137 -1.737 1.00 48.14 146 SER F CA 1
ATOM 9328 C C . SER F 2 26 ? -16.147 -19.709 -2.709 1.00 50.10 146 SER F C 1
ATOM 9329 O O . SER F 2 26 ? -15.024 -20.037 -2.317 1.00 46.60 146 SER F O 1
ATOM 9332 N N . PRO F 2 27 ? -16.506 -19.817 -3.997 1.00 57.71 147 PRO F N 1
ATOM 9333 C CA . PRO F 2 27 ? -15.611 -20.349 -5.033 1.00 59.64 147 PRO F CA 1
ATOM 9334 C C . PRO F 2 27 ? -14.389 -19.463 -5.264 1.00 63.57 147 PRO F C 1
ATOM 9335 O O . PRO F 2 27 ? -14.507 -18.241 -5.368 1.00 69.90 147 PRO F O 1
ATOM 9339 N N . VAL F 2 28 ? -13.218 -20.085 -5.349 1.00 70.12 148 VAL F N 1
ATOM 9340 C CA . VAL F 2 28 ? -11.973 -19.351 -5.564 1.00 71.03 148 VAL F CA 1
ATOM 9341 C C . VAL F 2 28 ? -11.837 -18.841 -7.005 1.00 77.45 148 VAL F C 1
ATOM 9342 O O . VAL F 2 28 ? -11.475 -19.590 -7.915 1.00 82.27 148 VAL F O 1
ATOM 9346 N N . SER F 2 29 ? -12.126 -17.554 -7.190 1.00 78.95 149 SER F N 1
ATOM 9347 C CA . SER F 2 29 ? -12.071 -16.890 -8.496 1.00 76.06 149 SER F CA 1
ATOM 9348 C C . SER F 2 29 ? -10.922 -17.311 -9.418 1.00 78.61 149 SER F C 1
ATOM 9349 O O . SER F 2 29 ? -9.917 -17.860 -8.967 1.00 75.29 149 SER F O 1
ATOM 9352 N N . LEU F 2 30 ? -11.084 -17.040 -10.713 1.00 83.58 150 LEU F N 1
ATOM 9353 C CA . LEU F 2 30 ? -10.078 -17.396 -11.716 1.00 84.01 150 LEU F CA 1
ATOM 9354 C C . LEU F 2 30 ? -9.702 -16.263 -12.674 1.00 84.04 150 LEU F C 1
ATOM 9355 O O . LEU F 2 30 ? -8.521 -16.025 -12.916 1.00 88.47 150 LEU F O 1
ATOM 9360 N N . GLY F 2 31 ? -10.699 -15.577 -13.228 1.00 85.25 151 GLY F N 1
ATOM 9361 C CA . GLY F 2 31 ? -10.420 -14.488 -14.152 1.00 82.03 151 GLY F CA 1
ATOM 9362 C C . GLY F 2 31 ? -10.482 -14.894 -15.614 1.00 81.39 151 GLY F C 1
ATOM 9363 O O . GLY F 2 31 ? -9.471 -15.257 -16.221 1.00 75.81 151 GLY F O 1
ATOM 9364 N N . GLN F 2 49 ? -5.252 1.656 -9.452 1.00 84.73 169 GLN F N 1
ATOM 9365 C CA . GLN F 2 49 ? -4.413 0.726 -8.704 1.00 87.86 169 GLN F CA 1
ATOM 9366 C C . GLN F 2 49 ? -5.242 -0.060 -7.688 1.00 89.65 169 GLN F C 1
ATOM 9367 O O . GLN F 2 49 ? -4.802 -1.093 -7.183 1.00 89.11 169 GLN F O 1
ATOM 9373 N N . ARG F 2 50 ? -6.446 0.431 -7.402 1.00 92.18 170 ARG F N 1
ATOM 9374 C CA . ARG F 2 50 ? -7.340 -0.219 -6.446 1.00 92.50 170 ARG F CA 1
ATOM 9375 C C . ARG F 2 50 ? -8.079 -1.386 -7.091 1.00 95.45 170 ARG F C 1
ATOM 9376 O O . ARG F 2 50 ? -8.929 -2.026 -6.466 1.00 94.83 170 ARG F O 1
ATOM 9384 N N . ARG F 2 51 ? -7.753 -1.650 -8.350 1.00 95.72 171 ARG F N 1
ATOM 9385 C CA . ARG F 2 51 ? -8.366 -2.745 -9.089 1.00 94.12 171 ARG F CA 1
ATOM 9386 C C . ARG F 2 51 ? -7.297 -3.816 -9.217 1.00 91.71 171 ARG F C 1
ATOM 9387 O O . ARG F 2 51 ? -7.597 -5.009 -9.297 1.00 95.49 171 ARG F O 1
ATOM 9395 N N . ARG F 2 52 ? -6.042 -3.374 -9.227 1.00 85.18 172 ARG F N 1
ATOM 9396 C CA . ARG F 2 52 ? -4.917 -4.289 -9.350 1.00 81.91 172 ARG F CA 1
ATOM 9397 C C . ARG F 2 52 ? -4.639 -5.003 -8.028 1.00 77.95 172 ARG F C 1
ATOM 9398 O O . ARG F 2 52 ? -4.110 -6.114 -8.013 1.00 72.81 172 ARG F O 1
ATOM 9406 N N . ILE F 2 53 ? -4.997 -4.359 -6.921 1.00 71.16 173 ILE F N 1
ATOM 9407 C CA . ILE F 2 53 ? -4.798 -4.951 -5.605 1.00 72.61 173 ILE F CA 1
ATOM 9408 C C . ILE F 2 53 ? -5.899 -5.969 -5.356 1.00 72.23 173 ILE F C 1
ATOM 9409 O O . ILE F 2 53 ? -5.721 -6.930 -4.609 1.00 70.26 173 ILE F O 1
ATOM 9414 N N . ASN F 2 54 ? -7.040 -5.748 -5.999 1.00 71.86 174 ASN F N 1
ATOM 9415 C CA . ASN F 2 54 ? -8.176 -6.646 -5.875 1.00 71.31 174 ASN F CA 1
ATOM 9416 C C . ASN F 2 54 ? -7.853 -7.904 -6.677 1.00 70.71 174 ASN F C 1
ATOM 9417 O O . ASN F 2 54 ? -8.473 -8.950 -6.494 1.00 73.52 174 ASN F O 1
ATOM 9422 N N . ALA F 2 55 ? -6.867 -7.785 -7.562 1.00 71.22 175 ALA F N 1
ATOM 9423 C CA . ALA F 2 55 ? -6.440 -8.892 -8.409 1.00 68.10 175 ALA F CA 1
ATOM 9424 C C . ALA F 2 55 ? -5.276 -9.655 -7.786 1.00 66.30 175 ALA F C 1
ATOM 9425 O O . ALA F 2 55 ? -5.253 -10.885 -7.806 1.00 68.91 175 ALA F O 1
ATOM 9427 N N . MET F 2 56 ? -4.303 -8.925 -7.249 1.00 64.58 176 MET F N 1
ATOM 9428 C CA . MET F 2 56 ? -3.157 -9.558 -6.607 1.00 61.93 176 MET F CA 1
ATOM 9429 C C . MET F 2 56 ? -3.652 -10.304 -5.378 1.00 60.08 176 MET F C 1
ATOM 9430 O O . MET F 2 56 ? -3.015 -11.244 -4.907 1.00 62.06 176 MET F O 1
ATOM 9435 N N . LEU F 2 57 ? -4.798 -9.866 -4.868 1.00 57.95 177 LEU F N 1
ATOM 9436 C CA . LEU F 2 57 ? -5.407 -10.474 -3.696 1.00 59.26 177 LEU F CA 1
ATOM 9437 C C . LEU F 2 57 ? -6.124 -11.740 -4.138 1.00 59.95 177 LEU F C 1
ATOM 9438 O O . LEU F 2 57 ? -5.894 -12.821 -3.605 1.00 58.30 177 LEU F O 1
ATOM 9443 N N . GLN F 2 58 ? -7.001 -11.586 -5.121 1.00 57.88 178 GLN F N 1
ATOM 9444 C CA . GLN F 2 58 ? -7.758 -12.702 -5.655 1.00 59.88 178 GLN F CA 1
ATOM 9445 C C . GLN F 2 58 ? -6.822 -13.760 -6.235 1.00 59.34 178 GLN F C 1
ATOM 9446 O O . GLN F 2 58 ? -7.212 -14.909 -6.429 1.00 62.77 178 GLN F O 1
ATOM 9452 N N . ASP F 2 59 ? -5.583 -13.364 -6.501 1.00 55.65 179 ASP F N 1
ATOM 9453 C CA . ASP F 2 59 ? -4.586 -14.279 -7.040 1.00 54.03 179 ASP F CA 1
ATOM 9454 C C . ASP F 2 59 ? -3.873 -14.965 -5.880 1.00 47.56 179 ASP F C 1
ATOM 9455 O O . ASP F 2 59 ? -3.349 -16.077 -6.019 1.00 47.32 179 ASP F O 1
ATOM 9460 N N . TYR F 2 60 ? -3.848 -14.289 -4.735 1.00 45.75 180 TYR F N 1
ATOM 9461 C CA . TYR F 2 60 ? -3.227 -14.844 -3.533 1.00 45.26 180 TYR F CA 1
ATOM 9462 C C . TYR F 2 60 ? -4.068 -16.043 -3.094 1.00 47.09 180 TYR F C 1
ATOM 9463 O O . TYR F 2 60 ? -3.541 -17.055 -2.637 1.00 49.11 180 TYR F O 1
ATOM 9472 N N . GLU F 2 61 ? -5.382 -15.911 -3.254 1.00 45.41 181 GLU F N 1
ATOM 9473 C CA . GLU F 2 61 ? -6.318 -16.956 -2.886 1.00 50.43 181 GLU F CA 1
ATOM 9474 C C . GLU F 2 61 ? -6.149 -18.187 -3.772 1.00 51.97 181 GLU F C 1
ATOM 9475 O O . GLU F 2 61 ? -5.793 -19.267 -3.286 1.00 56.08 181 GLU F O 1
ATOM 9481 N N . LEU F 2 62 ? -6.404 -18.020 -5.068 1.00 54.87 182 LEU F N 1
ATOM 9482 C CA . LEU F 2 62 ? -6.265 -19.108 -6.031 1.00 44.79 182 LEU F CA 1
ATOM 9483 C C . LEU F 2 62 ? -4.981 -19.883 -5.742 1.00 46.03 182 LEU F C 1
ATOM 9484 O O . LEU F 2 62 ? -4.986 -21.109 -5.673 1.00 44.42 182 LEU F O 1
ATOM 9489 N N . GLN F 2 63 ? -3.889 -19.151 -5.552 1.00 44.24 183 GLN F N 1
ATOM 9490 C CA . GLN F 2 63 ? -2.585 -19.741 -5.262 1.00 49.04 183 GLN F CA 1
ATOM 9491 C C . GLN F 2 63 ? -2.572 -20.564 -3.977 1.00 55.65 183 GLN F C 1
ATOM 9492 O O . GLN F 2 63 ? -1.985 -21.648 -3.940 1.00 52.91 183 GLN F O 1
ATOM 9498 N N . ARG F 2 64 ? -3.196 -20.037 -2.922 1.00 52.24 184 ARG F N 1
ATOM 9499 C CA . ARG F 2 64 ? -3.254 -20.731 -1.629 1.00 50.26 184 ARG F CA 1
ATOM 9500 C C . ARG F 2 64 ? -3.785 -22.151 -1.784 1.00 49.64 184 ARG F C 1
ATOM 9501 O O . ARG F 2 64 ? -3.270 -23.092 -1.183 1.00 54.72 184 ARG F O 1
ATOM 9509 N N . ARG F 2 65 ? -4.833 -22.281 -2.587 1.00 48.31 185 ARG F N 1
ATOM 9510 C CA . ARG F 2 65 ? -5.488 -23.556 -2.827 1.00 51.96 185 ARG F CA 1
ATOM 9511 C C . ARG F 2 65 ? -4.735 -24.471 -3.802 1.00 51.81 185 ARG F C 1
ATOM 9512 O O . ARG F 2 65 ? -4.725 -25.689 -3.632 1.00 62.10 185 ARG F O 1
ATOM 9520 N N . LEU F 2 66 ? -4.100 -23.890 -4.816 1.00 55.60 186 LEU F N 1
ATOM 9521 C CA . LEU F 2 66 ? -3.342 -24.683 -5.780 1.00 50.16 186 LEU F CA 1
ATOM 9522 C C . LEU F 2 66 ? -2.141 -25.304 -5.086 1.00 47.22 186 LEU F C 1
ATOM 9523 O O . LEU F 2 66 ? -1.527 -26.241 -5.595 1.00 50.86 186 LEU F O 1
ATOM 9528 N N . HIS F 2 67 ? -1.820 -24.785 -3.908 1.00 51.90 187 HIS F N 1
ATOM 9529 C CA . HIS F 2 67 ? -0.670 -25.272 -3.174 1.00 53.11 187 HIS F CA 1
ATOM 9530 C C . HIS F 2 67 ? -0.995 -25.778 -1.773 1.00 61.64 187 HIS F C 1
ATOM 9531 O O . HIS F 2 67 ? -0.137 -25.810 -0.893 1.00 59.93 187 HIS F O 1
ATOM 9538 N N . SER F 2 68 ? -2.243 -26.181 -1.572 1.00 65.64 188 SER F N 1
ATOM 9539 C CA . SER F 2 68 ? -2.653 -26.715 -0.285 1.00 68.04 188 SER F CA 1
ATOM 9540 C C . SER F 2 68 ? -2.049 -28.115 -0.150 1.00 69.91 188 SER F C 1
ATOM 9541 O O . SER F 2 68 ? -2.683 -29.118 -0.495 1.00 67.57 188 SER F O 1
ATOM 9544 N N . GLU F 2 69 ? -0.809 -28.171 0.334 1.00 73.51 189 GLU F N 1
ATOM 9545 C CA . GLU F 2 69 ? -0.104 -29.438 0.510 1.00 77.80 189 GLU F CA 1
ATOM 9546 C C . GLU F 2 69 ? 0.232 -29.700 1.968 1.00 75.92 189 GLU F C 1
ATOM 9547 O O . GLU F 2 69 ? 0.988 -28.955 2.588 1.00 76.96 189 GLU F O 1
ATOM 9553 N N . GLN F 2 70 ? -0.339 -30.772 2.506 1.00 79.39 190 GLN F N 1
ATOM 9554 C CA . GLN F 2 70 ? -0.120 -31.145 3.896 1.00 75.33 190 GLN F CA 1
ATOM 9555 C C . GLN F 2 70 ? 1.249 -31.790 4.100 1.00 78.02 190 GLN F C 1
ATOM 9556 O O . GLN F 2 70 ? 1.350 -32.672 4.980 1.00 76.70 190 GLN F O 1
ATOM 9562 N N . VAL G 2 15 ? -16.796 8.822 19.460 1.00 50.23 135 VAL G N 1
ATOM 9563 C CA . VAL G 2 15 ? -16.649 9.890 18.420 1.00 56.99 135 VAL G CA 1
ATOM 9564 C C . VAL G 2 15 ? -17.484 11.120 18.802 1.00 57.14 135 VAL G C 1
ATOM 9565 O O . VAL G 2 15 ? -17.082 12.258 18.557 1.00 54.23 135 VAL G O 1
ATOM 9569 N N . PHE G 2 16 ? -18.640 10.884 19.417 1.00 62.50 136 PHE G N 1
ATOM 9570 C CA . PHE G 2 16 ? -19.531 11.966 19.823 1.00 58.13 136 PHE G CA 1
ATOM 9571 C C . PHE G 2 16 ? -19.325 12.330 21.293 1.00 66.71 136 PHE G C 1
ATOM 9572 O O . PHE G 2 16 ? -20.020 13.205 21.831 1.00 61.12 136 PHE G O 1
ATOM 9580 N N . ASN G 2 17 ? -18.375 11.655 21.938 1.00 69.58 137 ASN G N 1
ATOM 9581 C CA . ASN G 2 17 ? -18.078 11.903 23.346 1.00 66.34 137 ASN G CA 1
ATOM 9582 C C . ASN G 2 17 ? -17.280 13.201 23.501 1.00 65.80 137 ASN G C 1
ATOM 9583 O O . ASN G 2 17 ? -16.055 13.216 23.371 1.00 66.17 137 ASN G O 1
ATOM 9588 N N . THR G 2 18 ? -18.001 14.281 23.787 1.00 63.00 138 THR G N 1
ATOM 9589 C CA . THR G 2 18 ? -17.431 15.619 23.938 1.00 63.47 138 THR G CA 1
ATOM 9590 C C . THR G 2 18 ? -16.363 15.766 25.022 1.00 67.45 138 THR G C 1
ATOM 9591 O O . THR G 2 18 ? -15.376 16.490 24.839 1.00 63.64 138 THR G O 1
ATOM 9595 N N . LEU G 2 19 ? -16.562 15.077 26.143 1.00 71.38 139 LEU G N 1
ATOM 9596 C CA . LEU G 2 19 ? -15.643 15.163 27.272 1.00 67.91 139 LEU G CA 1
ATOM 9597 C C . LEU G 2 19 ? -15.041 13.835 27.712 1.00 71.45 139 LEU G C 1
ATOM 9598 O O . LEU G 2 19 ? -15.553 13.182 28.627 1.00 69.20 139 LEU G O 1
ATOM 9603 N N . PRO G 2 20 ? -13.934 13.424 27.071 1.00 71.01 140 PRO G N 1
ATOM 9604 C CA . PRO G 2 20 ? -13.277 12.162 27.423 1.00 73.68 140 PRO G CA 1
ATOM 9605 C C . PRO G 2 20 ? -12.817 12.160 28.876 1.00 75.32 140 PRO G C 1
ATOM 9606 O O . PRO G 2 20 ? -12.238 13.137 29.349 1.00 79.46 140 PRO G O 1
ATOM 9610 N N . MET G 2 21 ? -13.096 11.073 29.586 1.00 79.70 141 MET G N 1
ATOM 9611 C CA . MET G 2 21 ? -12.667 10.946 30.974 1.00 83.84 141 MET G CA 1
ATOM 9612 C C . MET G 2 21 ? -11.142 10.852 30.930 1.00 85.07 141 MET G C 1
ATOM 9613 O O . MET G 2 21 ? -10.591 10.176 30.055 1.00 87.78 141 MET G O 1
ATOM 9618 N N . MET G 2 22 ? -10.464 11.528 31.857 1.00 83.41 142 MET G N 1
ATOM 9619 C CA . MET G 2 22 ? -8.999 11.529 31.888 1.00 80.10 142 MET G CA 1
ATOM 9620 C C . MET G 2 22 ? -8.493 12.444 30.765 1.00 80.66 142 MET G C 1
ATOM 9621 O O . MET G 2 22 ? -7.671 12.048 29.933 1.00 76.18 142 MET G O 1
ATOM 9626 N N . GLY G 2 23 ? -8.999 13.676 30.753 1.00 79.02 143 GLY G N 1
ATOM 9627 C CA . GLY G 2 23 ? -8.611 14.643 29.737 1.00 75.89 143 GLY G CA 1
ATOM 9628 C C . GLY G 2 23 ? -7.156 15.081 29.795 1.00 75.49 143 GLY G C 1
ATOM 9629 O O . GLY G 2 23 ? -6.412 14.699 30.699 1.00 70.47 143 GLY G O 1
ATOM 9630 N N . LYS G 2 24 ? -6.750 15.890 28.823 1.00 72.26 144 LYS G N 1
ATOM 9631 C CA . LYS G 2 24 ? -5.377 16.384 28.751 1.00 71.64 144 LYS G CA 1
ATOM 9632 C C . LYS G 2 24 ? -5.065 17.418 29.838 1.00 72.41 144 LYS G C 1
ATOM 9633 O O . LYS G 2 24 ? -3.919 17.548 30.267 1.00 72.68 144 LYS G O 1
ATOM 9639 N N . ALA G 2 25 ? -6.084 18.148 30.281 1.00 72.06 145 ALA G N 1
ATOM 9640 C CA . ALA G 2 25 ? -5.899 19.171 31.310 1.00 74.50 145 ALA G CA 1
ATOM 9641 C C . ALA G 2 25 ? -6.369 18.733 32.700 1.00 77.85 145 ALA G C 1
ATOM 9642 O O . ALA G 2 25 ? -6.727 19.566 33.538 1.00 81.71 145 ALA G O 1
ATOM 9644 N N . SER G 2 26 ? -6.363 17.425 32.940 1.00 81.05 146 SER G N 1
ATOM 9645 C CA . SER G 2 26 ? -6.782 16.882 34.229 1.00 79.67 146 SER G CA 1
ATOM 9646 C C . SER G 2 26 ? -5.597 16.881 35.190 1.00 83.87 146 SER G C 1
ATOM 9647 O O . SER G 2 26 ? -4.450 16.704 34.770 1.00 79.16 146 SER G O 1
ATOM 9650 N N . PRO G 2 27 ? -5.856 17.088 36.494 1.00 84.64 147 PRO G N 1
ATOM 9651 C CA . PRO G 2 27 ? -4.758 17.092 37.465 1.00 85.41 147 PRO G CA 1
ATOM 9652 C C . PRO G 2 27 ? -4.048 15.745 37.414 1.00 86.52 147 PRO G C 1
ATOM 9653 O O . PRO G 2 27 ? -4.698 14.697 37.423 1.00 84.14 147 PRO G O 1
ATOM 9657 N N . VAL G 2 28 ? -2.721 15.776 37.355 1.00 89.10 148 VAL G N 1
ATOM 9658 C CA . VAL G 2 28 ? -1.933 14.551 37.293 1.00 90.68 148 VAL G CA 1
ATOM 9659 C C . VAL G 2 28 ? -2.512 13.459 38.195 1.00 92.83 148 VAL G C 1
ATOM 9660 O O . VAL G 2 28 ? -1.940 13.103 39.226 1.00 94.93 148 VAL G O 1
ATOM 9664 N N . GLN G 2 49 ? -10.526 -5.000 43.255 1.00 103.95 169 GLN G N 1
ATOM 9665 C CA . GLN G 2 49 ? -9.521 -5.751 42.514 1.00 106.99 169 GLN G CA 1
ATOM 9666 C C . GLN G 2 49 ? -8.922 -4.944 41.360 1.00 107.71 169 GLN G C 1
ATOM 9667 O O . GLN G 2 49 ? -7.743 -5.093 41.035 1.00 105.91 169 GLN G O 1
ATOM 9673 N N . ARG G 2 50 ? -9.733 -4.086 40.749 1.00 110.52 170 ARG G N 1
ATOM 9674 C CA . ARG G 2 50 ? -9.270 -3.240 39.651 1.00 109.99 170 ARG G CA 1
ATOM 9675 C C . ARG G 2 50 ? -8.705 -1.938 40.211 1.00 112.45 170 ARG G C 1
ATOM 9676 O O . ARG G 2 50 ? -8.657 -0.918 39.521 1.00 111.11 170 ARG G O 1
ATOM 9684 N N . ARG G 2 51 ? -8.277 -1.985 41.467 1.00 113.17 171 ARG G N 1
ATOM 9685 C CA . ARG G 2 51 ? -7.730 -0.817 42.142 1.00 112.46 171 ARG G CA 1
ATOM 9686 C C . ARG G 2 51 ? -6.203 -0.894 42.269 1.00 113.60 171 ARG G C 1
ATOM 9687 O O . ARG G 2 51 ? -5.557 0.055 42.719 1.00 113.19 171 ARG G O 1
ATOM 9695 N N . ARG G 2 52 ? -5.633 -2.023 41.858 1.00 111.95 172 ARG G N 1
ATOM 9696 C CA . ARG G 2 52 ? -4.187 -2.220 41.911 1.00 110.93 172 ARG G CA 1
ATOM 9697 C C . ARG G 2 52 ? -3.548 -1.641 40.650 1.00 107.01 172 ARG G C 1
ATOM 9698 O O . ARG G 2 52 ? -2.488 -1.013 40.702 1.00 103.10 172 ARG G O 1
ATOM 9706 N N . ILE G 2 53 ? -4.207 -1.866 39.517 1.00 101.84 173 ILE G N 1
ATOM 9707 C CA . ILE G 2 53 ? -3.720 -1.373 38.236 1.00 97.17 173 ILE G CA 1
ATOM 9708 C C . ILE G 2 53 ? -3.925 0.136 38.127 1.00 98.03 173 ILE G C 1
ATOM 9709 O O . ILE G 2 53 ? -2.992 0.876 37.818 1.00 95.91 173 ILE G O 1
ATOM 9714 N N . ASN G 2 54 ? -5.150 0.586 38.386 1.00 97.25 174 ASN G N 1
ATOM 9715 C CA . ASN G 2 54 ? -5.475 2.003 38.317 1.00 97.01 174 ASN G CA 1
ATOM 9716 C C . ASN G 2 54 ? -4.595 2.801 39.266 1.00 94.16 174 ASN G C 1
ATOM 9717 O O . ASN G 2 54 ? -4.526 4.026 39.182 1.00 96.19 174 ASN G O 1
ATOM 9722 N N . ALA G 2 55 ? -3.916 2.099 40.166 1.00 89.74 175 ALA G N 1
ATOM 9723 C CA . ALA G 2 55 ? -3.024 2.749 41.115 1.00 87.37 175 ALA G CA 1
ATOM 9724 C C . ALA G 2 55 ? -1.649 2.907 40.471 1.00 84.05 175 ALA G C 1
ATOM 9725 O O . ALA G 2 55 ? -1.028 3.968 40.554 1.00 82.08 175 ALA G O 1
ATOM 9727 N N . MET G 2 56 ? -1.175 1.845 39.827 1.00 81.19 176 MET G N 1
ATOM 9728 C CA . MET G 2 56 ? 0.120 1.885 39.159 1.00 79.55 176 MET G CA 1
ATOM 9729 C C . MET G 2 56 ? 0.022 2.811 37.943 1.00 72.54 176 MET G C 1
ATOM 9730 O O . MET G 2 56 ? 1.030 3.325 37.450 1.00 70.85 176 MET G O 1
ATOM 9735 N N . LEU G 2 57 ? -1.202 3.015 37.466 1.00 69.92 177 LEU G N 1
ATOM 9736 C CA . LEU G 2 57 ? -1.455 3.877 36.318 1.00 67.30 177 LEU G CA 1
ATOM 9737 C C . LEU G 2 57 ? -1.312 5.350 36.677 1.00 69.19 177 LEU G C 1
ATOM 9738 O O . LEU G 2 57 ? -0.763 6.134 35.901 1.00 71.64 177 LEU G O 1
ATOM 9743 N N . GLN G 2 58 ? -1.806 5.722 37.853 1.00 66.77 178 GLN G N 1
ATOM 9744 C CA . GLN G 2 58 ? -1.732 7.104 38.306 1.00 64.10 178 GLN G CA 1
ATOM 9745 C C . GLN G 2 58 ? -0.321 7.488 38.754 1.00 64.36 178 GLN G C 1
ATOM 9746 O O . GLN G 2 58 ? 0.070 8.656 38.670 1.00 63.36 178 GLN G O 1
ATOM 9752 N N . ASP G 2 59 ? 0.446 6.505 39.217 1.00 61.66 179 ASP G N 1
ATOM 9753 C CA . ASP G 2 59 ? 1.814 6.759 39.661 1.00 58.69 179 ASP G CA 1
ATOM 9754 C C . ASP G 2 59 ? 2.708 6.961 38.439 1.00 55.73 179 ASP G C 1
ATOM 9755 O O . ASP G 2 59 ? 3.663 7.742 38.470 1.00 49.23 179 ASP G O 1
ATOM 9760 N N . TYR G 2 60 ? 2.396 6.240 37.366 1.00 51.76 180 TYR G N 1
ATOM 9761 C CA . TYR G 2 60 ? 3.148 6.356 36.119 1.00 53.46 180 TYR G CA 1
ATOM 9762 C C . TYR G 2 60 ? 3.027 7.794 35.605 1.00 48.91 180 TYR G C 1
ATOM 9763 O O . TYR G 2 60 ? 4.007 8.409 35.187 1.00 56.39 180 TYR G O 1
ATOM 9772 N N . GLU G 2 61 ? 1.809 8.320 35.657 1.00 47.60 181 GLU G N 1
ATOM 9773 C CA . GLU G 2 61 ? 1.525 9.671 35.208 1.00 51.37 181 GLU G CA 1
ATOM 9774 C C . GLU G 2 61 ? 2.257 10.720 36.044 1.00 51.92 181 GLU G C 1
ATOM 9775 O O . GLU G 2 61 ? 2.811 11.687 35.505 1.00 46.35 181 GLU G O 1
ATOM 9781 N N . LEU G 2 62 ? 2.254 10.534 37.362 1.00 55.33 182 LEU G N 1
ATOM 9782 C CA . LEU G 2 62 ? 2.937 11.466 38.248 1.00 51.57 182 LEU G CA 1
ATOM 9783 C C . LEU G 2 62 ? 4.439 11.385 38.005 1.00 49.65 182 LEU G C 1
ATOM 9784 O O . LEU G 2 62 ? 5.118 12.407 37.872 1.00 50.49 182 LEU G O 1
ATOM 9789 N N . GLN G 2 63 ? 4.948 10.160 37.941 1.00 52.38 183 GLN G N 1
ATOM 9790 C CA . GLN G 2 63 ? 6.368 9.932 37.728 1.00 50.01 183 GLN G CA 1
ATOM 9791 C C . GLN G 2 63 ? 6.925 10.492 36.419 1.00 56.08 183 GLN G C 1
ATOM 9792 O O . GLN G 2 63 ? 8.082 10.915 36.376 1.00 57.85 183 GLN G O 1
ATOM 9798 N N . ARG G 2 64 ? 6.130 10.498 35.350 1.00 55.75 184 ARG G N 1
ATOM 9799 C CA . ARG G 2 64 ? 6.640 11.029 34.090 1.00 50.28 184 ARG G CA 1
ATOM 9800 C C . ARG G 2 64 ? 6.524 12.547 34.059 1.00 50.00 184 ARG G C 1
ATOM 9801 O O . ARG G 2 64 ? 7.010 13.199 33.136 1.00 51.48 184 ARG G O 1
ATOM 9809 N N . ARG G 2 65 ? 5.880 13.104 35.081 1.00 53.73 185 ARG G N 1
ATOM 9810 C CA . ARG G 2 65 ? 5.733 14.549 35.197 1.00 54.35 185 ARG G CA 1
ATOM 9811 C C . ARG G 2 65 ? 6.729 15.090 36.219 1.00 59.22 185 ARG G C 1
ATOM 9812 O O . ARG G 2 65 ? 7.342 16.142 36.009 1.00 59.68 185 ARG G O 1
ATOM 9820 N N . LEU G 2 66 ? 6.902 14.369 37.322 1.00 57.03 186 LEU G N 1
ATOM 9821 C CA . LEU G 2 66 ? 7.860 14.795 38.332 1.00 59.02 186 LEU G CA 1
ATOM 9822 C C . LEU G 2 66 ? 9.247 14.688 37.722 1.00 62.47 186 LEU G C 1
ATOM 9823 O O . LEU G 2 66 ? 9.999 15.661 37.660 1.00 66.32 186 LEU G O 1
ATOM 9828 N N . HIS G 2 67 ? 9.562 13.491 37.246 1.00 68.29 187 HIS G N 1
ATOM 9829 C CA . HIS G 2 67 ? 10.861 13.206 36.657 1.00 69.38 187 HIS G CA 1
ATOM 9830 C C . HIS G 2 67 ? 10.870 13.330 35.128 1.00 65.14 187 HIS G C 1
ATOM 9831 O O . HIS G 2 67 ? 11.528 12.548 34.443 1.00 63.60 187 HIS G O 1
ATOM 9838 N N . SER G 2 68 ? 10.155 14.321 34.598 1.00 69.75 188 SER G N 1
ATOM 9839 C CA . SER G 2 68 ? 10.102 14.534 33.149 1.00 78.91 188 SER G CA 1
ATOM 9840 C C . SER G 2 68 ? 11.509 14.763 32.587 1.00 85.50 188 SER G C 1
ATOM 9841 O O . SER G 2 68 ? 12.499 14.457 33.255 1.00 93.91 188 SER G O 1
ATOM 9844 N N . GLU G 2 69 ? 11.610 15.303 31.372 1.00 90.86 189 GLU G N 1
ATOM 9845 C CA . GLU G 2 69 ? 12.929 15.524 30.771 1.00 86.64 189 GLU G CA 1
ATOM 9846 C C . GLU G 2 69 ? 13.197 16.851 30.061 1.00 89.26 189 GLU G C 1
ATOM 9847 O O . GLU G 2 69 ? 12.283 17.622 29.764 1.00 88.11 189 GLU G O 1
ATOM 9853 N N . GLN G 2 70 ? 14.489 17.065 29.799 1.00 93.60 190 GLN G N 1
ATOM 9854 C CA . GLN G 2 70 ? 15.082 18.235 29.140 1.00 94.24 190 GLN G CA 1
ATOM 9855 C C . GLN G 2 70 ? 15.995 18.941 30.139 1.00 92.50 190 GLN G C 1
ATOM 9856 O O . GLN G 2 70 ? 15.783 18.751 31.356 1.00 87.23 190 GLN G O 1
ATOM 9862 N N . PRO H 2 14 ? -16.180 -6.900 20.593 1.00 64.61 134 PRO H N 1
ATOM 9863 C CA . PRO H 2 14 ? -17.626 -6.724 20.870 1.00 68.82 134 PRO H CA 1
ATOM 9864 C C . PRO H 2 14 ? -18.436 -7.927 20.392 1.00 65.60 134 PRO H C 1
ATOM 9865 O O . PRO H 2 14 ? -19.510 -8.221 20.919 1.00 70.95 134 PRO H O 1
ATOM 9869 N N . VAL H 2 15 ? -17.906 -8.625 19.394 1.00 63.88 135 VAL H N 1
ATOM 9870 C CA . VAL H 2 15 ? -18.571 -9.798 18.834 1.00 60.13 135 VAL H CA 1
ATOM 9871 C C . VAL H 2 15 ? -17.768 -11.067 19.140 1.00 57.51 135 VAL H C 1
ATOM 9872 O O . VAL H 2 15 ? -18.273 -12.183 19.038 1.00 54.89 135 VAL H O 1
ATOM 9876 N N . PHE H 2 16 ? -16.514 -10.888 19.532 1.00 56.86 136 PHE H N 1
ATOM 9877 C CA . PHE H 2 16 ? -15.658 -12.016 19.863 1.00 60.17 136 PHE H CA 1
ATOM 9878 C C . PHE H 2 16 ? -15.807 -12.379 21.339 1.00 65.86 136 PHE H C 1
ATOM 9879 O O . PHE H 2 16 ? -15.135 -13.289 21.838 1.00 66.84 136 PHE H O 1
ATOM 9887 N N . ASN H 2 17 ? -16.683 -11.656 22.037 1.00 65.43 137 ASN H N 1
ATOM 9888 C CA . ASN H 2 17 ? -16.942 -11.931 23.447 1.00 64.21 137 ASN H CA 1
ATOM 9889 C C . ASN H 2 17 ? -17.905 -13.113 23.458 1.00 67.36 137 ASN H C 1
ATOM 9890 O O . ASN H 2 17 ? -19.086 -12.974 23.137 1.00 63.80 137 ASN H O 1
ATOM 9895 N N . THR H 2 18 ? -17.386 -14.280 23.824 1.00 66.85 138 THR H N 1
ATOM 9896 C CA . THR H 2 18 ? -18.169 -15.509 23.833 1.00 60.52 138 THR H CA 1
ATOM 9897 C C . THR H 2 18 ? -18.954 -15.769 25.113 1.00 64.61 138 THR H C 1
ATOM 9898 O O . THR H 2 18 ? -19.842 -16.623 25.135 1.00 61.64 138 THR H O 1
ATOM 9902 N N . LEU H 2 19 ? -18.630 -15.035 26.173 1.00 70.15 139 LEU H N 1
ATOM 9903 C CA . LEU H 2 19 ? -19.310 -15.212 27.451 1.00 71.76 139 LEU H CA 1
ATOM 9904 C C . LEU H 2 19 ? -19.848 -13.904 28.017 1.00 74.24 139 LEU H C 1
ATOM 9905 O O . LEU H 2 19 ? -19.328 -13.381 29.002 1.00 72.66 139 LEU H O 1
ATOM 9910 N N . PRO H 2 20 ? -20.912 -13.363 27.401 1.00 76.75 140 PRO H N 1
ATOM 9911 C CA . PRO H 2 20 ? -21.530 -12.107 27.842 1.00 78.82 140 PRO H CA 1
ATOM 9912 C C . PRO H 2 20 ? -22.017 -12.147 29.289 1.00 82.95 140 PRO H C 1
ATOM 9913 O O . PRO H 2 20 ? -22.435 -13.196 29.780 1.00 83.82 140 PRO H O 1
ATOM 9917 N N . MET H 2 21 ? -21.950 -11.006 29.971 1.00 89.06 141 MET H N 1
ATOM 9918 C CA . MET H 2 21 ? -22.433 -10.933 31.344 1.00 94.14 141 MET H CA 1
ATOM 9919 C C . MET H 2 21 ? -23.954 -10.922 31.227 1.00 96.70 141 MET H C 1
ATOM 9920 O O . MET H 2 21 ? -24.514 -10.207 30.393 1.00 99.32 141 MET H O 1
ATOM 9925 N N . MET H 2 22 ? -24.609 -11.725 32.058 1.00 96.02 142 MET H N 1
ATOM 9926 C CA . MET H 2 22 ? -26.064 -11.865 32.045 1.00 95.24 142 MET H CA 1
ATOM 9927 C C . MET H 2 22 ? -26.495 -12.715 30.858 1.00 94.00 142 MET H C 1
ATOM 9928 O O . MET H 2 22 ? -27.270 -12.272 30.009 1.00 94.26 142 MET H O 1
ATOM 9933 N N . GLY H 2 23 ? -25.979 -13.940 30.806 1.00 89.77 143 GLY H N 1
ATOM 9934 C CA . GLY H 2 23 ? -26.325 -14.847 29.729 1.00 87.67 143 GLY H CA 1
ATOM 9935 C C . GLY H 2 23 ? -27.779 -15.273 29.812 1.00 86.14 143 GLY H C 1
ATOM 9936 O O . GLY H 2 23 ? -28.455 -15.013 30.808 1.00 81.44 143 GLY H O 1
ATOM 9937 N N . LYS H 2 24 ? -28.263 -15.932 28.766 1.00 84.26 144 LYS H N 1
ATOM 9938 C CA . LYS H 2 24 ? -29.649 -16.384 28.727 1.00 83.57 144 LYS H CA 1
ATOM 9939 C C . LYS H 2 24 ? -29.942 -17.459 29.777 1.00 82.15 144 LYS H C 1
ATOM 9940 O O . LYS H 2 24 ? -31.104 -17.729 30.082 1.00 82.49 144 LYS H O 1
ATOM 9946 N N . ALA H 2 25 ? -28.894 -18.058 30.339 1.00 80.98 145 ALA H N 1
ATOM 9947 C CA . ALA H 2 25 ? -29.070 -19.119 31.332 1.00 81.32 145 ALA H CA 1
ATOM 9948 C C . ALA H 2 25 ? -28.698 -18.767 32.777 1.00 80.79 145 ALA H C 1
ATOM 9949 O O . ALA H 2 25 ? -28.732 -19.632 33.653 1.00 78.23 145 ALA H O 1
ATOM 9951 N N . SER H 2 26 ? -28.350 -17.510 33.035 1.00 85.97 146 SER H N 1
ATOM 9952 C CA . SER H 2 26 ? -27.979 -17.102 34.389 1.00 85.99 146 SER H CA 1
ATOM 9953 C C . SER H 2 26 ? -29.200 -17.086 35.301 1.00 86.66 146 SER H C 1
ATOM 9954 O O . SER H 2 26 ? -30.297 -16.731 34.869 1.00 83.04 146 SER H O 1
ATOM 9957 N N . PRO H 2 27 ? -29.029 -17.485 36.576 1.00 86.17 147 PRO H N 1
ATOM 9958 C CA . PRO H 2 27 ? -30.158 -17.492 37.512 1.00 86.22 147 PRO H CA 1
ATOM 9959 C C . PRO H 2 27 ? -30.727 -16.083 37.655 1.00 85.08 147 PRO H C 1
ATOM 9960 O O . PRO H 2 27 ? -30.068 -15.194 38.199 1.00 82.74 147 PRO H O 1
ATOM 9964 N N . VAL H 2 28 ? -31.947 -15.894 37.157 1.00 85.05 148 VAL H N 1
ATOM 9965 C CA . VAL H 2 28 ? -32.631 -14.602 37.198 1.00 84.64 148 VAL H CA 1
ATOM 9966 C C . VAL H 2 28 ? -31.660 -13.423 37.262 1.00 87.54 148 VAL H C 1
ATOM 9967 O O . VAL H 2 28 ? -31.177 -13.051 38.335 1.00 89.27 148 VAL H O 1
ATOM 9971 N N . ILE H 2 53 ? -28.188 1.796 43.270 1.00 92.29 173 ILE H N 1
ATOM 9972 C CA . ILE H 2 53 ? -28.741 2.405 42.066 1.00 94.58 173 ILE H CA 1
ATOM 9973 C C . ILE H 2 53 ? -29.736 1.497 41.341 1.00 96.66 173 ILE H C 1
ATOM 9974 O O . ILE H 2 53 ? -30.862 1.300 41.801 1.00 96.36 173 ILE H O 1
ATOM 9979 N N . ASN H 2 54 ? -29.302 0.941 40.213 1.00 95.48 174 ASN H N 1
ATOM 9980 C CA . ASN H 2 54 ? -30.125 0.070 39.373 1.00 94.57 174 ASN H CA 1
ATOM 9981 C C . ASN H 2 54 ? -30.499 -1.290 39.963 1.00 94.57 174 ASN H C 1
ATOM 9982 O O . ASN H 2 54 ? -29.931 -2.314 39.578 1.00 92.31 174 ASN H O 1
ATOM 9987 N N . ALA H 2 55 ? -31.459 -1.315 40.878 1.00 92.18 175 ALA H N 1
ATOM 9988 C CA . ALA H 2 55 ? -31.880 -2.580 41.469 1.00 89.38 175 ALA H CA 1
ATOM 9989 C C . ALA H 2 55 ? -33.252 -2.949 40.915 1.00 89.49 175 ALA H C 1
ATOM 9990 O O . ALA H 2 55 ? -33.768 -4.042 41.164 1.00 85.52 175 ALA H O 1
ATOM 9992 N N . MET H 2 56 ? -33.835 -2.026 40.157 1.00 86.11 176 MET H N 1
ATOM 9993 C CA . MET H 2 56 ? -35.147 -2.239 39.562 1.00 84.12 176 MET H CA 1
ATOM 9994 C C . MET H 2 56 ? -35.004 -3.125 38.329 1.00 83.05 176 MET H C 1
ATOM 9995 O O . MET H 2 56 ? -35.973 -3.727 37.865 1.00 84.45 176 MET H O 1
ATOM 10000 N N . LEU H 2 57 ? -33.786 -3.194 37.802 1.00 79.30 177 LEU H N 1
ATOM 10001 C CA . LEU H 2 57 ? -33.503 -4.007 36.626 1.00 78.76 177 LEU H CA 1
ATOM 10002 C C . LEU H 2 57 ? -33.432 -5.479 37.009 1.00 76.73 177 LEU H C 1
ATOM 10003 O O . LEU H 2 57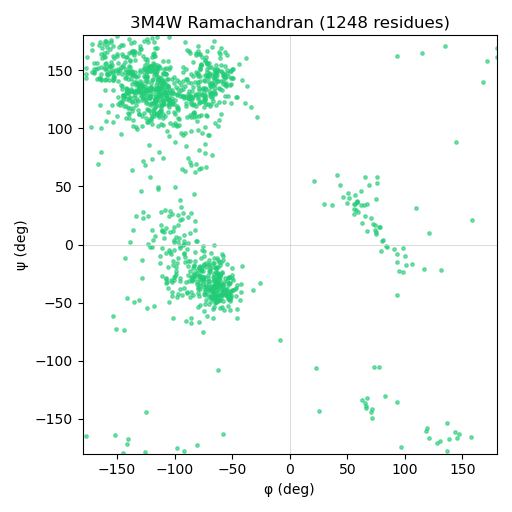 ? -33.281 -6.348 36.152 1.00 73.85 177 LEU H O 1
ATOM 10008 N N . GLN H 2 58 ? -33.531 -5.761 38.300 1.00 75.16 178 GLN H N 1
ATOM 10009 C CA . GLN H 2 58 ? -33.472 -7.138 38.750 1.00 74.38 178 GLN H CA 1
ATOM 10010 C C . GLN H 2 58 ? -34.849 -7.649 39.153 1.00 71.65 178 GLN H C 1
ATOM 10011 O O . GLN H 2 58 ? -35.185 -8.807 38.892 1.00 72.34 178 GLN H O 1
ATOM 10017 N N . ASP H 2 59 ? -35.654 -6.793 39.777 1.00 70.27 179 ASP H N 1
ATOM 10018 C CA . ASP H 2 59 ? -37.002 -7.203 40.151 1.00 71.14 179 ASP H CA 1
ATOM 10019 C C . ASP H 2 59 ? -37.764 -7.319 38.841 1.00 65.82 179 ASP H C 1
ATOM 10020 O O . ASP H 2 59 ? -38.775 -8.016 38.755 1.00 63.37 179 ASP H O 1
ATOM 10025 N N . TYR H 2 60 ? -37.273 -6.613 37.824 1.00 63.46 180 TYR H N 1
ATOM 10026 C CA . TYR H 2 60 ? -37.892 -6.657 36.502 1.00 62.71 180 TYR H CA 1
ATOM 10027 C C . TYR H 2 60 ? -37.749 -8.066 35.929 1.00 58.64 180 TYR H C 1
ATOM 10028 O O . TYR H 2 60 ? -38.701 -8.630 35.393 1.00 59.31 180 TYR H O 1
ATOM 10037 N N . GLU H 2 61 ? -36.548 -8.620 36.048 1.00 53.78 181 GLU H N 1
ATOM 10038 C CA . GLU H 2 61 ? -36.251 -9.952 35.546 1.00 58.56 181 GLU H CA 1
ATOM 10039 C C . GLU H 2 61 ? -36.997 -11.009 36.332 1.00 63.32 181 GLU H C 1
ATOM 10040 O O . GLU H 2 61 ? -37.557 -11.951 35.766 1.00 57.44 181 GLU H O 1
ATOM 10046 N N . LEU H 2 62 ? -36.977 -10.861 37.651 1.00 70.26 182 LEU H N 1
ATOM 10047 C CA . LEU H 2 62 ? -37.666 -11.806 38.505 1.00 70.26 182 LEU H CA 1
ATOM 10048 C C . LEU H 2 62 ? -39.190 -11.769 38.315 1.00 70.26 182 LEU H C 1
ATOM 10049 O O . LEU H 2 62 ? -39.851 -12.811 38.196 1.00 74.11 182 LEU H O 1
ATOM 10054 N N . GLN H 2 63 ? -39.740 -10.562 38.282 1.00 71.36 183 GLN H N 1
ATOM 10055 C CA . GLN H 2 63 ? -41.171 -10.377 38.129 1.00 72.01 183 GLN H CA 1
ATOM 10056 C C . GLN H 2 63 ? -41.609 -10.764 36.727 1.00 72.34 183 GLN H C 1
ATOM 10057 O O . GLN H 2 63 ? -42.792 -10.993 36.480 1.00 77.47 183 GLN H O 1
ATOM 10063 N N . ARG H 2 64 ? -40.651 -10.831 35.807 1.00 75.77 184 ARG H N 1
ATOM 10064 C CA . ARG H 2 64 ? -40.942 -11.203 34.421 1.00 72.65 184 ARG H CA 1
ATOM 10065 C C . ARG H 2 64 ? -41.062 -12.718 34.344 1.00 67.12 184 ARG H C 1
ATOM 10066 O O . ARG H 2 64 ? -41.676 -13.265 33.427 1.00 67.02 184 ARG H O 1
ATOM 10074 N N . ARG H 2 65 ? -40.463 -13.381 35.327 1.00 68.04 185 ARG H N 1
ATOM 10075 C CA . ARG H 2 65 ? -40.485 -14.832 35.427 1.00 67.04 185 ARG H CA 1
ATOM 10076 C C . ARG H 2 65 ? -41.549 -15.234 36.450 1.00 69.44 185 ARG H C 1
ATOM 10077 O O . ARG H 2 65 ? -42.118 -16.325 36.380 1.00 72.59 185 ARG H O 1
ATOM 10085 N N . LEU H 2 66 ? -41.813 -14.339 37.398 1.00 71.42 186 LEU H N 1
ATOM 10086 C CA . LEU H 2 66 ? -42.824 -14.572 38.424 1.00 71.82 186 LEU H CA 1
ATOM 10087 C C . LEU H 2 66 ? -44.124 -13.861 38.060 1.00 82.13 186 LEU H C 1
ATOM 10088 O O . LEU H 2 66 ? -44.691 -13.123 38.872 1.00 79.99 186 LEU H O 1
ATOM 10093 N N . HIS H 2 67 ? -44.583 -14.067 36.828 1.00 83.06 187 HIS H N 1
ATOM 10094 C CA . HIS H 2 67 ? -45.827 -13.453 36.387 1.00 84.79 187 HIS H CA 1
ATOM 10095 C C . HIS H 2 67 ? -46.981 -14.336 36.859 1.00 89.07 187 HIS H C 1
ATOM 10096 O O . HIS H 2 67 ? -47.121 -15.485 36.430 1.00 91.94 187 HIS H O 1
ATOM 10103 N N . SER H 2 68 ? -47.789 -13.796 37.767 1.00 87.51 188 SER H N 1
ATOM 10104 C CA . SER H 2 68 ? -48.925 -14.517 38.329 1.00 87.75 188 SER H CA 1
ATOM 10105 C C . SER H 2 68 ? -49.718 -15.299 37.284 1.00 90.54 188 SER H C 1
ATOM 10106 O O . SER H 2 68 ? -49.747 -14.870 36.111 1.00 91.00 188 SER H O 1
#

Nearest PDB structures (foldseek):
  3m4w-assembly2_F  TM=1.002E+00  e=7.073E-06  Escherichia coli K-12
  3m4w-assembly1_G  TM=1.029E+00  e=8.210E-06  Escherichia coli K-12
  3m4w-assembly2_H  TM=1.033E+00  e=1.554E-04  Escherichia coli K-12
  3m4w-assembly2_B  TM=1.004E+00  e=4.369E-57  Escherichia coli K-12
  2p4b-assembly1_A  TM=9.630E-01  e=4.775E-48  Escherichia coli K-12

Secondary structure (DSSP, 8-state):
-HHHHHHHHHHHHHHHSEEEEEEEEEETTEEEEEEEEEEE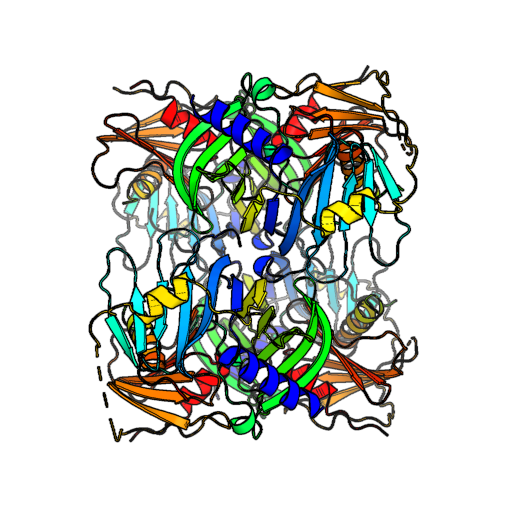-SSSEEEEEEE-SSS--EEEEETTEEEEE-TTS--EEEE-SS-TTSS-GGGG--HHHHTTTEEEEEEEEEEETTEEEEEEEEEETTS-S-EEEEEEETTT--EEEEEEE-TTS-EEEEEEEEEEEEESS--HHHHHHHH--PPPBP------B---S-EES---TT-EEEEEE-----EEEEEE-SS-EEEEEEEE--TT---EEEEETTEEEEEEEETTEEEEEEESS-HHHHHHHHTTEEP-/-HHHHHHHHHHHHHHHS-EEEEEEEEETTEEEEEEEEEEEETTEEEEEEEE-SSS--EEEEETTEEEEE-TTS--EEEE-SS-BTTB-GGGG--HHHHGGGEEEEEEEEEEETTEEEEEEEEEETTS-S-EEEEEEETTT--EEEEEEE-TTS-EEEEEEEEEEEE-SS--HHHHHHHT--PPPBPP-----B---S-EES---TT-EEEEEEE----EEEEEE-SS-EEEEEEEEPPTT---EEEEETTEEEEEEEETTEEEEEEESS-HHHHHHHHTSEE--/-HHHHHHHHHHHHHHHH--EEEEEEEEETTEEEEEEEEEEEETTEEEEEEEE-SSS--EEEEETTEEEEE-TTS--EEEE-SS-TTSS-HHHH--TTTTTTTEEEEEEEEEEETTEEEEEEEEEETTS-S-EEEEEEETTT--EEEEEEE-TTS-EEEEEEEEEEEE-SSPPSHHHHHHH--PPPB----S-EES---TT-EEEEEEE--EEEEEE-SS-EEEEEEE---SS---EEEEETTEEEEEEEETTEEEEEEESS-HHHHHHHHHTEE--/-THHHHHHHHHHHHHHH--EEEEEEEEETTEEEEEEEEEEEETTEEEEEEEE-SSS--EEEEETTEEEEE-TTS--EEEE-SS-BTTB-GGGG--HHHHTTTEEEEEEEEEESSSSEEEEEEEEETTS-S-EEEEEEETTT--EEEEEEE-TTS-EEEEEEEEEEEE-SS--HHHHHHHS---------EES---TT-EEEEE--EEEEE-SS-EEEEEEEE--SS---EEEEETTEEEEEEE-SSEEEEEEESS-HHHHHHHHHTEE-/--GGG-SS-TT-TTPPPP---HHHHHHHHHHHHHHHHHT---/--GGG-SS-TT-TT-------TTTHHHHHHHHHHHHHHT---/---SS-SS-TTS---TTTHHHHHHHHHHHHHHT---/--S-SS-SS-TTS-----HHHHHHHHHHS--

InterPro domains:
  IPR005588 MucB/RseB [PIRSF005427] (3-316)
  IPR005588 MucB/RseB [PTHR38782] (1-317)
  IPR033434 MucB/RseB, N-terminal [PF03888] (29-197)
  IPR033434 MucB/RseB, N-terminal [cd16327] (29-191)
  IPR033436 MucB/RseB, C-terminal [PF17188] (217-313)
  IPR038484 MucB/RseB, C-terminal domain superfamily [G3DSA:3.30.200.100] (218-318)

Foldseek 3Di:
DVQLVLLQLQLVLVQAFWKKFFKWKDAPVGIFTKMKTWDDDPHAIWMKIFGDDDWTWMWIDTHQKIWTDTPPDDIEIEGHRDDDPSDALSSNFDSVLCVVFWDKDWPAWDDALNAIWTWIKIGGNVLWAWIKIFTAHPPSSHTAKMFTGGSVRHTLMMMHTNDMDTDPDDDVVRVVVNVDPGHDHDDDDDDAPDDAQKAQQDDPPQKDWRDWDFDVTKTWTWIDSRRWIKIKIKDFADPDDDFDWDDDRQWIWTWDDDPRMTIIIIIRTDSVNRVVRRVRIGGD/DVLLVLLQLQLVLQQAFFKKFFKWKDAPVDIWTWMKTWDADPRAIWMKIFGDDDWTWMWIDAHQKIWTDTPPDDIAIEGHRDDDPSAALSSNFDSVLQVVFWDKAWDDWDDALNAIWTWIKIGGRVLWAWIKIWTAHPVSSHTQKMFTGGSVGDTLMMMHGNDMDTDPDDDDVRVVVNVDPGHDYDDDDADDPDDFQKDQPDARPQKDWRDWDWDVTWTWTWIDSRRWIKIWIKDFDDPDDDFDWDDDRQWIWTWDDDPRMTIIMIIRTRRVNRVSRSVRIDGD/DVVLLVLLVLQLVLVQAFWKKFFKWKDAPVDIFTKMKTWHADPNWIWMKIFGDDDWTWIWIDTHQKIWTDTPPDDIAIEGHDDDDPSAALSNNFDCVLQVVFWDKDWPAWDDALNAIWTWIKIGGNVLFAWIKIFTAGPPSSHTQKMFTGGSVGHTLMIMHTNDMDTDNDHDVVSVVVVPDDGDYYDDDDFKDQPDDPPQKDWDDWDDVFTKTKIDNRRWIKIKGKDQDCDPQAFDWDDPRQWIWGWHDDPSMIIIMIIRTHRVSRVSRSVRMDGD/DVVLLVLLVLQLCLVQAFFKKFFWWKDFPVGIFTWMKTWDADPNWIWMKIFGDDDFGWIWIDTHQKIWTDTPPDDIEIEGHPDDPPSDALSSNFDSVLQVVFKDKAFPAWDDALNAIWTWIKIGGNVLFAWIKIFTAGPPSSHTQKIFTGGSVGHTQ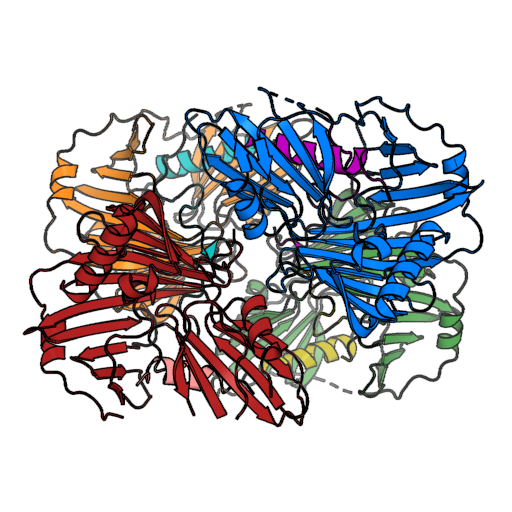MIMHTNDMDTDNDHDPVRVCVNVDDGDYYDPKDQPDDRPQKDWDACPVWTKIDNRRWIKIKDKDQDDDPADWDWDDDGQWTWTWDDDDRIIIIMIIRGDRVSSVSRSVRIPD/DPVVPDPDDDPDPPDDQDDDVVVVVVVVVSVVVVVCVVPVPD/DPVVPDPDDDPDPPDDLDDPVVVVVVVVVSVVRVVCVVPPDD/DPPPDDPPDPPDDQVVVVVVVVVSVVRVCCVVVPDD/DVPPPDDDPDPPPDAVPPVVRVCRVCVVVPD